Protein AF-0000000070207328 (afdb_homodimer)

InterPro domains:
  IPR036291 NAD(P)-binding domain superfamily [SSF51735] (21-226)
  IPR055222 PRISE-like, Rossmann-fold domain [PF22917] (29-301)
  IPR055222 PRISE-like, Rossmann-fold domain [cd08948] (27-359)

pLDDT: mean 95.23, std 6.17, range [43.0, 98.94]

Organism: Alternaria alternata (NCBI:txid5599)

Structure (mmCIF, N/CA/C/O backbone):
data_AF-0000000070207328-model_v1
#
loop_
_entity.id
_entity.type
_entity.pdbx_description
1 polymer 'NAD dependent epimerase/dehydratase family protein-like protein'
#
loop_
_atom_site.group_PDB
_atom_site.id
_atom_site.type_symbol
_atom_site.label_atom_id
_atom_site.label_alt_id
_atom_site.label_comp_id
_atom_site.label_asym_id
_atom_site.label_entity_id
_atom_site.label_seq_id
_atom_site.pdbx_PDB_ins_code
_atom_site.Cartn_x
_atom_site.Cartn_y
_atom_site.Cartn_z
_atom_site.occupancy
_atom_site.B_iso_or_equiv
_atom_site.auth_seq_id
_atom_site.auth_comp_id
_atom_site.auth_asym_id
_atom_site.auth_atom_id
_atom_site.pdbx_PDB_model_num
ATOM 1 N N . MET A 1 1 ? 28.125 -0.888 7.441 1 43.19 1 MET A N 1
ATOM 2 C CA . MET A 1 1 ? 27.656 -1.124 6.078 1 43.19 1 MET A CA 1
ATOM 3 C C . MET A 1 1 ? 26.859 0.073 5.562 1 43.19 1 MET A C 1
ATOM 5 O O . MET A 1 1 ? 26.172 0.741 6.332 1 43.19 1 MET A O 1
ATOM 9 N N . SER A 1 2 ? 27.188 0.494 4.332 1 60.09 2 SER A N 1
ATOM 10 C CA . SER A 1 2 ? 26.594 1.715 3.797 1 60.09 2 SER A CA 1
ATOM 11 C C . SER A 1 2 ? 25.078 1.651 3.828 1 60.09 2 SER A C 1
ATOM 13 O O . SER A 1 2 ? 24.484 0.62 3.5 1 60.09 2 SER A O 1
ATOM 15 N N . ASN A 1 3 ? 24.344 2.551 4.527 1 85.94 3 ASN A N 1
ATOM 16 C CA . ASN A 1 3 ? 22.891 2.678 4.637 1 85.94 3 ASN A CA 1
ATOM 17 C C . ASN A 1 3 ? 22.25 3.014 3.293 1 85.94 3 ASN A C 1
ATOM 19 O O . ASN A 1 3 ? 21.078 3.377 3.232 1 85.94 3 ASN A O 1
ATOM 23 N N . GLN A 1 4 ? 23.203 2.799 2.273 1 93.94 4 GLN A N 1
ATOM 24 C CA . GLN A 1 4 ? 22.719 3.184 0.953 1 93.94 4 GLN A CA 1
ATOM 25 C C . GLN A 1 4 ? 22.594 1.968 0.039 1 93.94 4 GLN A C 1
ATOM 27 O O . GLN A 1 4 ? 23.328 0.993 0.186 1 93.94 4 GLN A O 1
ATOM 32 N N . GLN A 1 5 ? 21.641 2.004 -0.859 1 96.19 5 GLN A N 1
ATOM 33 C CA . GLN A 1 5 ? 21.359 0.962 -1.839 1 96.19 5 GLN A CA 1
ATOM 34 C C . GLN A 1 5 ? 21.141 1.559 -3.227 1 96.19 5 GLN A C 1
ATOM 36 O O . GLN A 1 5 ? 20.562 2.643 -3.359 1 96.19 5 GLN A O 1
ATOM 41 N N . LEU A 1 6 ? 21.703 0.883 -4.273 1 97.38 6 LEU A N 1
ATOM 42 C CA . LEU A 1 6 ? 21.391 1.246 -5.648 1 97.38 6 LEU A CA 1
ATOM 43 C C . LEU A 1 6 ? 20.141 0.522 -6.125 1 97.38 6 LEU A C 1
ATOM 45 O O . LEU A 1 6 ? 19.984 -0.684 -5.91 1 97.38 6 LEU A O 1
ATOM 49 N N . VAL A 1 7 ? 19.188 1.227 -6.676 1 98.12 7 VAL A N 1
ATOM 50 C CA . VAL A 1 7 ? 17.984 0.633 -7.25 1 98.12 7 VAL A CA 1
ATOM 51 C C . VAL A 1 7 ? 17.828 1.065 -8.703 1 98.12 7 VAL A C 1
ATOM 53 O O . VAL A 1 7 ? 18.453 2.039 -9.141 1 98.12 7 VAL A O 1
ATOM 56 N N . GLU A 1 8 ? 17.031 0.361 -9.484 1 98.06 8 GLU A N 1
ATOM 57 C CA . GLU A 1 8 ? 16.828 0.673 -10.891 1 98.06 8 GLU A CA 1
ATOM 58 C C . GLU A 1 8 ? 15.438 0.283 -11.352 1 98.06 8 GLU A C 1
ATOM 60 O O . GLU A 1 8 ? 14.672 -0.319 -10.594 1 98.06 8 GLU A O 1
ATOM 65 N N . SER A 1 9 ? 15.094 0.747 -12.539 1 97.75 9 SER A N 1
ATOM 66 C CA . SER A 1 9 ? 13.844 0.364 -13.18 1 97.75 9 SER A CA 1
ATOM 67 C C . SER A 1 9 ? 14.094 -0.509 -14.406 1 97.75 9 SER A C 1
ATOM 69 O O . SER A 1 9 ? 15.102 -0.335 -15.102 1 97.75 9 SER A O 1
ATOM 71 N N . LYS A 1 10 ? 13.297 -1.471 -14.617 1 97.5 10 LYS A N 1
ATOM 72 C CA . LYS A 1 10 ? 13.219 -2.287 -15.82 1 97.5 10 LYS A CA 1
ATOM 73 C C . LYS A 1 10 ? 11.789 -2.318 -16.375 1 97.5 10 LYS A C 1
ATOM 75 O O . LYS A 1 10 ? 10.953 -3.08 -15.891 1 97.5 10 LYS A O 1
ATOM 80 N N . GLY A 1 11 ? 11.57 -1.564 -17.484 1 97.06 11 GLY A N 1
ATOM 81 C CA . GLY A 1 11 ? 10.211 -1.449 -17.984 1 97.06 11 GLY A CA 1
ATOM 82 C C . GLY A 1 11 ? 9.25 -0.836 -16.984 1 97.06 11 GLY A C 1
ATOM 83 O O . GLY A 1 11 ? 9.508 0.245 -16.453 1 97.06 11 GLY A O 1
ATOM 84 N N . ILE A 1 12 ? 8.195 -1.603 -16.641 1 98.06 12 ILE A N 1
ATOM 85 C CA . ILE A 1 12 ? 7.16 -1.084 -15.75 1 98.06 12 ILE A CA 1
ATOM 86 C C . ILE A 1 12 ? 7.516 -1.413 -14.305 1 98.06 12 ILE A C 1
ATOM 88 O O . ILE A 1 12 ? 6.75 -1.104 -13.383 1 98.06 12 ILE A O 1
ATOM 92 N N . PHE A 1 13 ? 8.633 -2.062 -14.039 1 98.5 13 PHE A N 1
ATOM 93 C CA . PHE A 1 13 ? 9.062 -2.475 -12.711 1 98.5 13 PHE A CA 1
ATOM 94 C C . PHE A 1 13 ? 10.078 -1.49 -12.148 1 98.5 13 PHE A C 1
ATOM 96 O O . PHE A 1 13 ? 11.078 -1.172 -12.805 1 98.5 13 PHE A O 1
ATOM 103 N N . HIS A 1 14 ? 9.867 -1.024 -10.922 1 98.19 14 HIS A N 1
ATOM 104 C CA . HIS A 1 14 ? 10.688 0.039 -10.352 1 98.19 14 HIS A CA 1
ATOM 105 C C . HIS A 1 14 ? 11.25 -0.369 -8.992 1 98.19 14 HIS A C 1
ATOM 107 O O . HIS A 1 14 ? 10.727 -1.285 -8.352 1 98.19 14 HIS A O 1
ATOM 113 N N . GLY A 1 15 ? 12.336 0.332 -8.586 1 98.06 15 GLY A N 1
ATOM 114 C CA . GLY A 1 15 ? 12.914 0.122 -7.266 1 98.06 15 GLY A CA 1
ATOM 115 C C . GLY A 1 15 ? 13.609 -1.22 -7.125 1 98.06 15 GLY A C 1
ATOM 116 O O . GLY A 1 15 ? 13.742 -1.745 -6.02 1 98.06 15 GLY A O 1
ATOM 117 N N . LEU A 1 16 ? 14.023 -1.848 -8.219 1 98.44 16 LEU A N 1
ATOM 118 C CA . LEU A 1 16 ? 14.68 -3.15 -8.195 1 98.44 16 LEU A CA 1
ATOM 119 C C . LEU A 1 16 ? 16.125 -3.02 -7.73 1 98.44 16 LEU A C 1
ATOM 121 O O . LEU A 1 16 ? 16.812 -2.057 -8.078 1 98.44 16 LEU A O 1
ATOM 125 N N . PRO A 1 17 ? 16.594 -3.979 -6.98 1 97.56 17 PRO A N 1
ATOM 126 C CA . PRO A 1 17 ? 17.984 -3.885 -6.52 1 97.56 17 PRO A CA 1
ATOM 127 C C . PRO A 1 17 ? 19 -4.008 -7.656 1 97.56 17 PRO A C 1
ATOM 129 O O . PRO A 1 17 ? 18.781 -4.77 -8.602 1 97.56 17 PRO A O 1
ATOM 132 N N . VAL A 1 18 ? 20.016 -3.275 -7.57 1 97.25 18 VAL A N 1
ATOM 133 C CA . VAL A 1 18 ? 21.203 -3.461 -8.398 1 97.25 18 VAL A CA 1
ATOM 134 C C . VAL A 1 18 ? 22.25 -4.25 -7.633 1 97.25 18 VAL A C 1
ATOM 136 O O . VAL A 1 18 ? 22.688 -3.838 -6.547 1 97.25 18 VAL A O 1
ATOM 139 N N . TYR A 1 19 ? 22.672 -5.332 -8.148 1 96.75 19 TYR A N 1
ATOM 140 C CA . TYR A 1 19 ? 23.625 -6.195 -7.469 1 96.75 19 TYR A CA 1
ATOM 141 C C . TYR A 1 19 ? 25.062 -5.852 -7.883 1 96.75 19 TYR A C 1
ATOM 143 O O . TYR A 1 19 ? 25.297 -5.445 -9.023 1 96.75 19 TYR A O 1
ATOM 151 N N . PRO A 1 20 ? 26.016 -5.988 -6.984 1 95.12 20 PRO A N 1
ATOM 152 C CA . PRO A 1 20 ? 27.406 -5.762 -7.367 1 95.12 20 PRO A CA 1
ATOM 153 C C . PRO A 1 20 ? 27.891 -6.711 -8.469 1 95.12 20 PRO A C 1
ATOM 155 O O . PRO A 1 20 ? 27.469 -7.871 -8.5 1 95.12 20 PRO A O 1
ATOM 158 N N . SER A 1 21 ? 28.75 -6.273 -9.305 1 94.75 21 SER A N 1
ATOM 159 C CA . SER A 1 21 ? 29.25 -7.066 -10.422 1 94.75 21 SER A CA 1
ATOM 160 C C . SER A 1 21 ? 30.047 -8.273 -9.93 1 94.75 21 SER A C 1
ATOM 162 O O . SER A 1 21 ? 30.25 -9.242 -10.664 1 94.75 21 SER A O 1
ATOM 164 N N . SER A 1 22 ? 30.5 -8.188 -8.68 1 96.31 22 SER A N 1
ATOM 165 C CA . SER A 1 22 ? 31.266 -9.273 -8.094 1 96.31 22 SER A CA 1
ATOM 166 C C . SER A 1 22 ? 30.406 -10.5 -7.844 1 96.31 22 SER A C 1
ATOM 168 O O . SER A 1 22 ? 30.906 -11.609 -7.664 1 96.31 22 SER A O 1
ATOM 170 N N . LEU A 1 23 ? 29.125 -10.258 -7.734 1 97.06 23 LEU A N 1
ATOM 171 C CA . LEU A 1 23 ? 28.203 -11.375 -7.594 1 97.06 23 LEU A CA 1
ATOM 172 C C . LEU A 1 23 ? 27.969 -12.055 -8.938 1 97.06 23 LEU A C 1
ATOM 174 O O . LEU A 1 23 ? 27.031 -11.688 -9.664 1 97.06 23 LEU A O 1
ATOM 178 N N . LYS A 1 24 ? 28.766 -13.008 -9.344 1 97.5 24 LYS A N 1
ATOM 179 C CA . LYS A 1 24 ? 28.734 -13.641 -10.664 1 97.5 24 LYS A CA 1
ATOM 180 C C . LYS A 1 24 ? 29.031 -15.133 -10.562 1 97.5 24 LYS A C 1
ATOM 182 O O . LYS A 1 24 ? 29.438 -15.625 -9.508 1 97.5 24 LYS A O 1
ATOM 187 N N . GLY A 1 25 ? 28.734 -15.797 -11.594 1 98.25 25 GLY A N 1
ATOM 188 C CA . GLY A 1 25 ? 29.094 -17.203 -11.688 1 98.25 25 GLY A CA 1
ATOM 189 C C . GLY A 1 25 ? 28.188 -18.109 -10.867 1 98.25 25 GLY A C 1
ATOM 190 O O . GLY A 1 25 ? 28.578 -19.219 -10.492 1 98.25 25 GLY A O 1
ATOM 191 N N . LEU A 1 26 ? 27 -17.641 -10.547 1 98.69 26 LEU A N 1
ATOM 192 C CA . LEU A 1 26 ? 26.078 -18.422 -9.711 1 98.69 26 LEU A CA 1
ATOM 193 C C . LEU A 1 26 ? 25.297 -19.422 -10.547 1 98.69 26 LEU A C 1
ATOM 195 O O . LEU A 1 26 ? 25.094 -19.219 -11.742 1 98.69 26 LEU A O 1
ATOM 199 N N . THR A 1 27 ? 24.875 -20.531 -9.922 1 98.75 27 THR A N 1
ATOM 200 C CA . THR A 1 27 ? 24.047 -21.547 -10.547 1 98.75 27 THR A CA 1
ATOM 201 C C . THR A 1 27 ? 22.719 -21.703 -9.805 1 98.75 27 THR A C 1
ATOM 203 O O . THR A 1 27 ? 22.672 -21.594 -8.578 1 98.75 27 THR A O 1
ATOM 206 N N . ALA A 1 28 ? 21.672 -21.906 -10.594 1 98.81 28 ALA A N 1
ATOM 207 C CA . ALA A 1 28 ? 20.328 -21.984 -10 1 98.81 28 ALA A CA 1
ATOM 208 C C . ALA A 1 28 ? 19.578 -23.219 -10.508 1 98.81 28 ALA A C 1
ATOM 210 O O . ALA A 1 28 ? 19.719 -23.609 -11.664 1 98.81 28 ALA A O 1
ATOM 211 N N . ILE A 1 29 ? 18.859 -23.844 -9.641 1 98.88 29 ILE A N 1
ATOM 212 C CA . ILE A 1 29 ? 17.828 -24.797 -10.023 1 98.88 29 ILE A CA 1
ATOM 213 C C . ILE A 1 29 ? 16.453 -24.141 -9.898 1 98.88 29 ILE A C 1
ATOM 215 O O . ILE A 1 29 ? 16.141 -23.5 -8.891 1 98.88 29 ILE A O 1
ATOM 219 N N . ILE A 1 30 ? 15.672 -24.25 -10.914 1 98.69 30 ILE A N 1
ATOM 220 C CA . ILE A 1 30 ? 14.258 -23.891 -10.875 1 98.69 30 ILE A CA 1
ATOM 221 C C . ILE A 1 30 ? 13.398 -25.141 -11.047 1 98.69 30 ILE A C 1
ATOM 223 O O . ILE A 1 30 ? 13.438 -25.781 -12.094 1 98.69 30 ILE A O 1
ATOM 227 N N . THR A 1 31 ? 12.656 -25.5 -10.016 1 98.31 31 THR A N 1
ATOM 228 C CA . THR A 1 31 ? 11.672 -26.562 -10.195 1 98.31 31 THR A CA 1
ATOM 229 C C . THR A 1 31 ? 10.336 -25.984 -10.641 1 98.31 31 THR A C 1
ATOM 231 O O . THR A 1 31 ? 10.016 -24.828 -10.344 1 98.31 31 THR A O 1
ATOM 234 N N . GLY A 1 32 ? 9.516 -26.766 -11.344 1 95.31 32 GLY A N 1
ATOM 235 C CA . GLY A 1 32 ? 8.258 -26.25 -11.859 1 95.31 32 GLY A CA 1
ATOM 236 C C . GLY A 1 32 ? 8.445 -25.141 -12.875 1 95.31 32 GLY A C 1
ATOM 237 O O . GLY A 1 32 ? 7.703 -24.156 -12.859 1 95.31 32 GLY A O 1
ATOM 238 N N . ALA A 1 33 ? 9.422 -25.25 -13.742 1 93.88 33 ALA A N 1
ATOM 239 C CA . ALA A 1 33 ? 9.82 -24.188 -14.656 1 93.88 33 ALA A CA 1
ATOM 240 C C . ALA A 1 33 ? 8.773 -23.984 -15.75 1 93.88 33 ALA A C 1
ATOM 242 O O . ALA A 1 33 ? 8.758 -22.953 -16.422 1 93.88 33 ALA A O 1
ATOM 243 N N . ASN A 1 34 ? 7.922 -24.922 -15.93 1 91.31 34 ASN A N 1
ATOM 244 C CA . ASN A 1 34 ? 6.898 -24.812 -16.969 1 91.31 34 ASN A CA 1
ATOM 245 C C . ASN A 1 34 ? 5.66 -24.078 -16.453 1 91.31 34 ASN A C 1
ATOM 247 O O . ASN A 1 34 ? 4.801 -23.672 -17.234 1 91.31 34 ASN A O 1
ATOM 251 N N . GLY A 1 35 ? 5.543 -23.938 -15.148 1 93.12 35 GLY A N 1
ATOM 252 C CA . GLY A 1 35 ? 4.457 -23.172 -14.57 1 93.12 35 GLY A CA 1
ATOM 253 C C . GLY A 1 35 ? 4.695 -21.672 -14.625 1 93.12 35 GLY A C 1
ATOM 254 O O . GLY A 1 35 ? 5.77 -21.219 -15.031 1 93.12 35 GLY A O 1
ATOM 255 N N . ILE A 1 36 ? 3.734 -20.938 -14.203 1 94.81 36 ILE A N 1
ATOM 256 C CA . ILE A 1 36 ? 3.77 -19.484 -14.312 1 94.81 36 ILE A CA 1
ATOM 257 C C . ILE A 1 36 ? 4.969 -18.938 -13.547 1 94.81 36 ILE A C 1
ATOM 259 O O . ILE A 1 36 ? 5.828 -18.266 -14.117 1 94.81 36 ILE A O 1
ATOM 263 N N . SER A 1 37 ? 5.098 -19.25 -12.266 1 96.62 37 SER A N 1
ATOM 264 C CA . SER A 1 37 ? 6.137 -18.688 -11.406 1 96.62 37 SER A CA 1
ATOM 265 C C . SER A 1 37 ? 7.523 -19.125 -11.867 1 96.62 37 SER A C 1
ATOM 267 O O . SER A 1 37 ? 8.43 -18.297 -11.977 1 96.62 37 SER A O 1
ATOM 269 N N . GLY A 1 38 ? 7.656 -20.438 -12.156 1 97 38 GLY A N 1
ATOM 270 C CA . GLY A 1 38 ? 8.953 -20.922 -12.586 1 97 38 GLY A CA 1
ATOM 271 C C . GLY A 1 38 ? 9.406 -20.344 -13.914 1 97 38 GLY A C 1
ATOM 272 O O . GLY A 1 38 ? 10.586 -20.031 -14.094 1 97 38 GLY A O 1
ATOM 273 N N . ASN A 1 39 ? 8.469 -20.219 -14.805 1 95.88 39 ASN A N 1
ATOM 274 C CA . ASN A 1 39 ? 8.75 -19.625 -16.094 1 95.88 39 ASN A CA 1
ATOM 275 C C . ASN A 1 39 ? 9.281 -18.188 -15.953 1 95.88 39 ASN A C 1
ATOM 277 O O . ASN A 1 39 ? 10.289 -17.828 -16.578 1 95.88 39 ASN A O 1
ATOM 281 N N . TYR A 1 40 ? 8.648 -17.422 -15.156 1 96.94 40 TYR A N 1
ATOM 282 C CA . TYR A 1 40 ? 9.039 -16.031 -15 1 96.94 40 TYR A CA 1
ATOM 283 C C . TYR A 1 40 ? 10.344 -15.906 -14.219 1 96.94 40 TYR A C 1
ATOM 285 O O . TYR A 1 40 ? 11.133 -14.992 -14.453 1 96.94 40 TYR A O 1
ATOM 293 N N . MET A 1 41 ? 10.57 -16.844 -13.258 1 98.31 41 MET A N 1
ATOM 294 C CA . MET A 1 41 ? 11.875 -16.859 -12.594 1 98.31 41 MET A CA 1
ATOM 295 C C . MET A 1 41 ? 13 -17.094 -13.602 1 98.31 41 MET A C 1
ATOM 297 O O . MET A 1 41 ? 14.023 -16.406 -13.555 1 98.31 41 MET A O 1
ATOM 301 N N . LEU A 1 42 ? 12.766 -18 -14.484 1 97.81 42 LEU A N 1
ATOM 302 C CA . LEU A 1 42 ? 13.742 -18.266 -15.547 1 97.81 42 LEU A CA 1
ATOM 303 C C . LEU A 1 42 ? 14.008 -17 -16.359 1 97.81 42 LEU A C 1
ATOM 305 O O . LEU A 1 42 ? 15.156 -16.641 -16.609 1 97.81 42 LEU A O 1
ATOM 309 N N . ARG A 1 43 ? 12.93 -16.266 -16.734 1 96.5 43 ARG A N 1
ATOM 310 C CA . ARG A 1 43 ? 13.047 -15.039 -17.516 1 96.5 43 ARG A CA 1
ATOM 311 C C . ARG A 1 43 ? 13.883 -14 -16.766 1 96.5 43 ARG A C 1
ATOM 313 O O . ARG A 1 43 ? 14.719 -13.32 -17.359 1 96.5 43 ARG A O 1
ATOM 320 N N . VAL A 1 44 ? 13.688 -13.891 -15.5 1 98 44 VAL A N 1
ATOM 321 C CA . VAL A 1 44 ? 14.352 -12.875 -14.688 1 98 44 VAL A CA 1
ATOM 322 C C . VAL A 1 44 ? 15.828 -13.234 -14.516 1 98 44 VAL A C 1
ATOM 324 O O . VAL A 1 44 ? 16.703 -12.391 -14.719 1 98 44 VAL A O 1
ATOM 327 N N . LEU A 1 45 ? 16.125 -14.508 -14.156 1 98.31 45 LEU A N 1
ATOM 328 C CA . LEU A 1 45 ? 17.516 -14.914 -13.969 1 98.31 45 LEU A CA 1
ATOM 329 C C . LEU A 1 45 ? 18.297 -14.805 -15.273 1 98.31 45 LEU A C 1
ATOM 331 O O . LEU A 1 45 ? 19.484 -14.469 -15.266 1 98.31 45 LEU A O 1
ATOM 335 N N . ALA A 1 46 ? 17.656 -15.047 -16.344 1 96.88 46 ALA A N 1
ATOM 336 C CA . ALA A 1 46 ? 18.297 -15.055 -17.656 1 96.88 46 ALA A CA 1
ATOM 337 C C . ALA A 1 46 ? 18.719 -13.648 -18.078 1 96.88 46 ALA A C 1
ATOM 339 O O . ALA A 1 46 ? 19.516 -13.477 -19 1 96.88 46 ALA A O 1
ATOM 340 N N . GLN A 1 47 ? 18.203 -12.625 -17.469 1 95.81 47 GLN A N 1
ATOM 341 C CA . GLN A 1 47 ? 18.516 -11.234 -17.812 1 95.81 47 GLN A CA 1
ATOM 342 C C . GLN A 1 47 ? 19.984 -10.922 -17.516 1 95.81 47 GLN A C 1
ATOM 344 O O . GLN A 1 47 ? 20.531 -9.945 -18.031 1 95.81 47 GLN A O 1
ATOM 349 N N . ASP A 1 48 ? 20.641 -11.719 -16.609 1 97.06 48 ASP A N 1
ATOM 350 C CA . ASP A 1 48 ? 22.047 -11.484 -16.234 1 97.06 48 ASP A CA 1
ATOM 351 C C . ASP A 1 48 ? 22.844 -12.781 -16.312 1 97.06 48 ASP A C 1
ATOM 353 O O . ASP A 1 48 ? 23.188 -13.359 -15.273 1 97.06 48 ASP A O 1
ATOM 357 N N . PRO A 1 49 ? 23.281 -13.117 -17.469 1 97 49 PRO A N 1
ATOM 358 C CA . PRO A 1 49 ? 23.984 -14.383 -17.641 1 97 49 PRO A CA 1
ATOM 359 C C . PRO A 1 49 ? 25.359 -14.383 -16.953 1 97 49 PRO A C 1
ATOM 361 O O . PRO A 1 49 ? 25.938 -15.445 -16.734 1 97 49 PRO A O 1
ATOM 364 N N . GLU A 1 50 ? 25.922 -13.227 -16.703 1 97.5 50 GLU A N 1
ATOM 365 C CA . GLU A 1 50 ? 27.172 -13.18 -15.953 1 97.5 50 GLU A CA 1
ATOM 366 C C . GLU A 1 50 ? 26.938 -13.578 -14.5 1 97.5 50 GLU A C 1
ATOM 368 O O . GLU A 1 50 ? 27.75 -14.297 -13.914 1 97.5 50 GLU A O 1
ATOM 373 N N . ARG A 1 51 ? 25.844 -13.094 -13.914 1 98.12 51 ARG A N 1
ATOM 374 C CA . ARG A 1 51 ? 25.516 -13.438 -12.539 1 98.12 51 ARG A CA 1
ATOM 375 C C . ARG A 1 51 ? 25.062 -14.891 -12.438 1 98.12 51 ARG A C 1
ATOM 377 O O . ARG A 1 51 ? 25.562 -15.648 -11.609 1 98.12 51 ARG A O 1
ATOM 384 N N . TRP A 1 52 ? 24.156 -15.188 -13.281 1 98.5 52 TRP A N 1
ATOM 385 C CA . TRP A 1 52 ? 23.625 -16.547 -13.328 1 98.5 52 TRP A CA 1
ATOM 386 C C . TRP A 1 52 ? 24.188 -17.312 -14.523 1 98.5 52 TRP A C 1
ATOM 388 O O . TRP A 1 52 ? 23.547 -17.359 -15.578 1 98.5 52 TRP A O 1
ATOM 398 N N . SER A 1 53 ? 25.328 -17.969 -14.266 1 98.31 53 SER A N 1
ATOM 399 C CA . SER A 1 53 ? 26.078 -18.578 -15.359 1 98.31 53 SER A CA 1
ATOM 400 C C . SER A 1 53 ? 25.406 -19.844 -15.867 1 98.31 53 SER A C 1
ATOM 402 O O . SER A 1 53 ? 25.578 -20.234 -17.016 1 98.31 53 SER A O 1
ATOM 404 N N . LYS A 1 54 ? 24.594 -20.469 -14.961 1 98.5 54 LYS A N 1
ATOM 405 C CA . LYS A 1 54 ? 23.891 -21.688 -15.359 1 98.5 54 LYS A CA 1
ATOM 406 C C . LYS A 1 54 ? 22.578 -21.828 -14.594 1 98.5 54 LYS A C 1
ATOM 408 O O . LYS A 1 54 ? 22.531 -21.625 -13.383 1 98.5 54 LYS A O 1
ATOM 413 N N . ILE A 1 55 ? 21.5 -22.094 -15.359 1 98.62 55 ILE A N 1
ATOM 414 C CA . ILE A 1 55 ? 20.172 -22.281 -14.789 1 98.62 55 ILE A CA 1
ATOM 415 C C . ILE A 1 55 ? 19.625 -23.641 -15.203 1 98.62 55 ILE A C 1
ATOM 417 O O . ILE A 1 55 ? 19.516 -23.938 -16.391 1 98.62 55 ILE A O 1
ATOM 421 N N . TYR A 1 56 ? 19.359 -24.516 -14.266 1 98.69 56 TYR A N 1
ATOM 422 C CA . TYR A 1 56 ? 18.766 -25.828 -14.516 1 98.69 56 TYR A CA 1
ATOM 423 C C . TYR A 1 56 ? 17.25 -25.797 -14.289 1 98.69 56 TYR A C 1
ATOM 425 O O . TYR A 1 56 ? 16.797 -25.594 -13.164 1 98.69 56 TYR A O 1
ATOM 433 N N . CYS A 1 57 ? 16.5 -25.969 -15.336 1 98 57 CYS A N 1
ATOM 434 C CA . CYS A 1 57 ? 15.039 -26.016 -15.273 1 98 57 CYS A CA 1
ATOM 435 C C . CYS A 1 57 ? 14.547 -27.453 -15.133 1 98 57 CYS A C 1
ATOM 437 O O . CYS A 1 57 ? 14.617 -28.234 -16.078 1 98 57 CYS A O 1
ATOM 439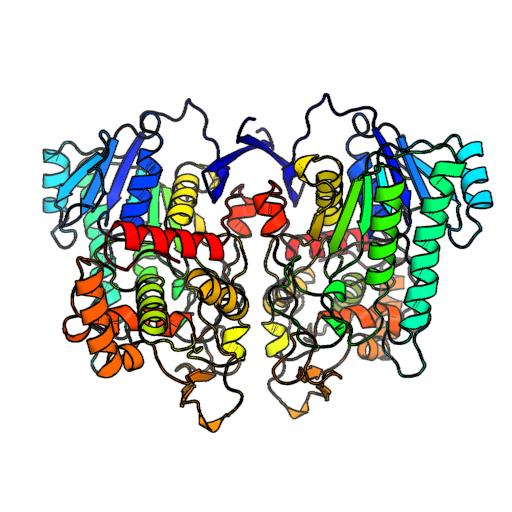 N N . LEU A 1 58 ? 14.062 -27.734 -13.953 1 97.5 58 LEU A N 1
ATOM 440 C CA . LEU A 1 58 ? 13.586 -29.094 -13.68 1 97.5 58 LEU A CA 1
ATOM 441 C C . LEU A 1 58 ? 12.062 -29.156 -13.742 1 97.5 58 LEU A C 1
ATOM 443 O O . LEU A 1 58 ? 11.383 -28.609 -12.867 1 97.5 58 LEU A O 1
ATOM 447 N N . SER A 1 59 ? 11.508 -29.734 -14.711 1 93.12 59 SER A N 1
ATOM 448 C CA . SER A 1 59 ? 10.078 -29.938 -14.883 1 93.12 59 SER A CA 1
ATOM 449 C C . SER A 1 59 ? 9.789 -31.094 -15.836 1 93.12 59 SER A C 1
ATOM 451 O O . SER A 1 59 ? 10.672 -31.531 -16.578 1 93.12 59 SER A O 1
ATOM 453 N N . ARG A 1 60 ? 8.586 -31.656 -15.789 1 88.69 60 ARG A N 1
ATOM 454 C CA . ARG A 1 60 ? 8.227 -32.781 -16.656 1 88.69 60 ARG A CA 1
ATOM 455 C C . ARG A 1 60 ? 8.266 -32.344 -18.125 1 88.69 60 ARG A C 1
ATOM 457 O O . ARG A 1 60 ? 8.766 -33.094 -18.969 1 88.69 60 ARG A O 1
ATOM 464 N N . ARG A 1 61 ? 7.754 -31.188 -18.406 1 89.19 61 ARG A N 1
ATOM 465 C CA . ARG A 1 61 ? 7.762 -30.594 -19.734 1 89.19 61 ARG A CA 1
ATOM 466 C C . ARG A 1 61 ? 8.625 -29.328 -19.766 1 89.19 61 ARG A C 1
ATOM 468 O O . ARG A 1 61 ? 8.789 -28.672 -18.75 1 89.19 61 ARG A O 1
ATOM 475 N N . PRO A 1 62 ? 9.164 -29.047 -20.891 1 89.06 62 PRO A N 1
ATOM 476 C CA . PRO A 1 62 ? 10.016 -27.859 -20.984 1 89.06 62 PRO A CA 1
ATOM 477 C C . PRO A 1 62 ? 9.234 -26.547 -20.828 1 89.06 62 PRO A C 1
ATOM 479 O O . PRO A 1 62 ? 8.07 -26.469 -21.234 1 89.06 62 PRO A O 1
ATOM 482 N N . PRO A 1 63 ? 9.859 -25.531 -20.25 1 88.56 63 PRO A N 1
ATOM 483 C CA . PRO A 1 63 ? 9.219 -24.219 -20.203 1 88.56 63 PRO A CA 1
ATOM 484 C C . PRO A 1 63 ? 9.031 -23.594 -21.594 1 88.56 63 PRO A C 1
ATOM 486 O O . PRO A 1 63 ? 9.906 -23.734 -22.453 1 88.56 63 PRO A O 1
ATOM 489 N N . THR A 1 64 ? 7.898 -23.031 -21.75 1 82.25 64 THR A N 1
ATOM 490 C CA . THR A 1 64 ? 7.613 -22.375 -23.016 1 82.25 64 THR A CA 1
ATOM 491 C C . THR A 1 64 ? 8.164 -20.953 -23.031 1 82.25 64 THR A C 1
ATOM 493 O O . THR A 1 64 ? 7.617 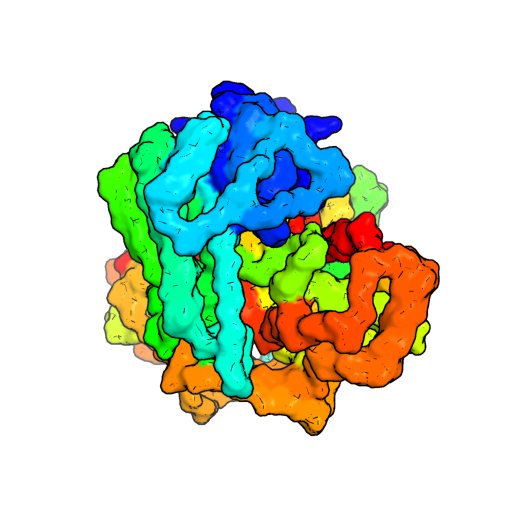-20.062 -22.359 1 82.25 64 THR A O 1
ATOM 496 N N . ILE A 1 65 ? 9.258 -20.766 -23.75 1 81.44 65 ILE A N 1
ATOM 497 C CA . ILE A 1 65 ? 9.883 -19.453 -23.938 1 81.44 65 ILE A CA 1
ATOM 498 C C . ILE A 1 65 ? 9.898 -19.109 -25.422 1 81.44 65 ILE A C 1
ATOM 500 O O . ILE A 1 65 ? 10.297 -19.938 -26.25 1 81.44 65 ILE A O 1
ATOM 504 N N . ALA A 1 66 ? 9.398 -17.969 -25.938 1 72.38 66 ALA A N 1
ATOM 505 C CA . ALA A 1 66 ? 9.18 -17.547 -27.312 1 72.38 66 ALA A CA 1
ATOM 506 C C . ALA A 1 66 ? 10.445 -17.734 -28.156 1 72.38 66 ALA A C 1
ATOM 508 O O . ALA A 1 66 ? 10.383 -18.234 -29.281 1 72.38 66 ALA A O 1
ATOM 509 N N . ASP A 1 67 ? 11.516 -17.406 -27.578 1 77.94 67 ASP A N 1
ATOM 510 C CA . ASP A 1 67 ? 12.758 -17.438 -28.344 1 77.94 67 ASP A CA 1
ATOM 511 C C . ASP A 1 67 ? 13.609 -18.641 -27.938 1 77.94 67 ASP A C 1
ATOM 513 O O . ASP A 1 67 ? 14.812 -18.672 -28.188 1 77.94 67 ASP A O 1
ATOM 517 N N . GLY A 1 68 ? 12.953 -19.562 -27.297 1 86.56 68 GLY A N 1
ATOM 518 C CA . GLY A 1 68 ? 13.695 -20.719 -26.812 1 86.56 68 GLY A CA 1
ATOM 519 C C . GLY A 1 68 ? 14.352 -20.469 -25.453 1 86.56 68 GLY A C 1
ATOM 520 O O . GLY A 1 68 ? 14.336 -19.344 -24.953 1 86.56 68 GLY A O 1
ATOM 521 N N . LEU A 1 69 ? 14.945 -21.547 -24.969 1 93.44 69 LEU A N 1
ATOM 522 C CA . LEU A 1 69 ? 15.609 -21.438 -23.672 1 93.44 69 LEU A CA 1
ATOM 523 C C . LEU A 1 69 ? 16.828 -20.516 -23.766 1 93.44 69 LEU A C 1
ATOM 525 O O . LEU A 1 69 ? 17.578 -20.594 -24.75 1 93.44 69 LEU A O 1
ATOM 529 N N . PRO A 1 70 ? 17.016 -19.703 -22.797 1 94.5 70 PRO A N 1
ATOM 530 C CA . PRO A 1 70 ? 18.25 -18.891 -22.766 1 94.5 70 PRO A CA 1
ATOM 531 C C . PRO A 1 70 ? 19.516 -19.75 -22.844 1 94.5 70 PRO A C 1
ATOM 533 O O . PRO A 1 70 ? 19.5 -20.922 -22.422 1 94.5 70 PRO A O 1
ATOM 536 N N . LYS A 1 71 ? 20.609 -19.203 -23.312 1 94 71 LYS A N 1
ATOM 537 C CA . LYS A 1 71 ? 21.859 -19.922 -23.531 1 94 71 LYS A CA 1
ATOM 538 C C . LYS A 1 71 ? 22.406 -20.484 -22.219 1 94 71 LYS A C 1
ATOM 540 O O . LYS A 1 71 ? 23.047 -21.547 -22.203 1 94 71 LYS A O 1
ATOM 545 N N . ASN A 1 72 ? 22.125 -19.797 -21.172 1 95.88 72 ASN A N 1
ATOM 546 C CA . ASN A 1 72 ? 22.656 -20.203 -19.875 1 95.88 72 ASN A CA 1
ATOM 547 C C . ASN A 1 72 ? 21.656 -21.094 -19.125 1 95.88 72 ASN A C 1
ATOM 549 O O . ASN A 1 72 ? 21.766 -21.266 -17.922 1 95.88 72 ASN A O 1
ATOM 553 N N . ALA A 1 73 ? 20.641 -21.641 -19.828 1 97.19 73 ALA A N 1
ATOM 554 C CA . ALA A 1 73 ? 19.625 -22.469 -19.172 1 97.19 73 ALA A CA 1
ATOM 555 C C . ALA A 1 73 ? 19.531 -23.844 -19.844 1 97.19 73 ALA A C 1
ATOM 557 O O . ALA A 1 73 ? 19.828 -23.969 -21.031 1 97.19 73 ALA A O 1
ATOM 558 N N . GLU A 1 74 ? 19.234 -24.797 -19.094 1 96.56 74 GLU A N 1
ATOM 559 C CA . GLU A 1 74 ? 19.062 -26.172 -19.562 1 96.56 74 GLU A CA 1
ATOM 560 C C . GLU A 1 74 ? 17.828 -26.812 -18.938 1 96.56 74 GLU A C 1
ATOM 562 O O . GLU A 1 74 ? 17.578 -26.656 -17.734 1 96.56 74 GLU A O 1
ATOM 567 N N . HIS A 1 75 ? 17.062 -27.438 -19.812 1 97.44 75 HIS A N 1
ATOM 568 C CA . HIS A 1 75 ? 15.914 -28.188 -19.312 1 97.44 75 HIS A CA 1
ATOM 569 C C . HIS A 1 75 ? 16.297 -29.641 -19.016 1 97.44 75 HIS A C 1
ATOM 571 O O . HIS A 1 75 ? 16.938 -30.281 -19.844 1 97.44 75 HIS A O 1
ATOM 577 N N . ILE A 1 76 ? 15.969 -30.094 -17.891 1 97.81 76 ILE A N 1
ATOM 578 C CA . ILE A 1 76 ? 16.141 -31.484 -17.484 1 97.81 76 ILE A CA 1
ATOM 579 C C . ILE A 1 76 ? 14.797 -32.094 -17.062 1 97.81 76 ILE A C 1
ATOM 581 O O . ILE A 1 76 ? 14.227 -31.688 -16.047 1 97.81 76 ILE A O 1
ATOM 585 N N . PRO A 1 77 ? 14.234 -33 -17.859 1 95.88 77 PRO A N 1
ATOM 586 C CA . PRO A 1 77 ? 12.953 -33.625 -17.484 1 95.88 77 PRO A CA 1
ATOM 587 C C . PRO A 1 77 ? 13.055 -34.438 -16.188 1 95.88 77 PRO A C 1
ATOM 589 O O . PRO A 1 77 ? 13.875 -35.344 -16.094 1 95.88 77 PRO A O 1
ATOM 592 N N . LEU A 1 78 ? 12.281 -34.125 -15.25 1 94.94 78 LEU A N 1
ATOM 593 C CA . LEU A 1 78 ? 12.289 -34.812 -13.961 1 94.94 78 LEU A CA 1
ATOM 594 C C . LEU A 1 78 ? 10.883 -34.875 -13.367 1 94.94 78 LEU A C 1
ATOM 596 O O . LEU A 1 78 ? 10.133 -33.875 -13.453 1 94.94 78 LEU A O 1
ATOM 600 N N . ASP A 1 79 ? 10.531 -35.969 -12.844 1 92.88 79 ASP A N 1
ATOM 601 C CA . ASP A 1 79 ? 9.312 -36.188 -12.07 1 92.88 79 ASP A CA 1
ATOM 602 C C . ASP A 1 79 ? 9.625 -36.312 -10.578 1 92.88 79 ASP A C 1
ATOM 604 O O . ASP A 1 79 ? 10.234 -37.281 -10.141 1 92.88 79 ASP A O 1
ATOM 608 N N . PHE A 1 80 ? 9.086 -35.406 -9.781 1 94.31 80 PHE A N 1
ATOM 609 C CA . PHE A 1 80 ? 9.477 -35.312 -8.375 1 94.31 80 PHE A CA 1
ATOM 610 C C . PHE A 1 80 ? 8.648 -36.281 -7.527 1 94.31 80 PHE A C 1
ATOM 612 O O . PHE A 1 80 ? 8.852 -36.375 -6.312 1 94.31 80 PHE A O 1
ATOM 619 N N . LEU A 1 81 ? 7.773 -37 -8.156 1 93.38 81 LEU A N 1
ATOM 620 C CA . LEU A 1 81 ? 7.062 -38.031 -7.43 1 93.38 81 LEU A CA 1
ATOM 621 C C . LEU A 1 81 ? 7.852 -39.344 -7.445 1 93.38 81 LEU A C 1
ATOM 623 O O . LEU A 1 81 ? 7.488 -40.312 -6.754 1 93.38 81 LEU A O 1
ATOM 627 N N . GLN A 1 82 ? 8.945 -39.375 -8.172 1 94.31 82 GLN A N 1
ATOM 628 C CA . GLN A 1 82 ? 9.867 -40.5 -8.109 1 94.31 82 GLN A CA 1
ATOM 629 C C . GLN A 1 82 ? 10.648 -40.5 -6.805 1 94.31 82 GLN A C 1
ATOM 631 O O . GLN A 1 82 ? 10.68 -39.5 -6.09 1 94.31 82 GLN A O 1
ATOM 636 N N . GLU A 1 83 ? 11.32 -41.625 -6.574 1 96.69 83 GLU A N 1
ATOM 637 C CA . GLU A 1 83 ? 12.141 -41.75 -5.375 1 96.69 83 GLU A CA 1
ATOM 638 C C . GLU A 1 83 ? 13.359 -40.844 -5.43 1 96.69 83 GLU A C 1
ATOM 640 O O . GLU A 1 83 ? 13.906 -40.594 -6.508 1 96.69 83 GLU A O 1
ATOM 645 N N . PRO A 1 84 ? 13.766 -40.344 -4.262 1 98.06 84 PRO A N 1
ATOM 646 C CA . PRO A 1 84 ? 14.914 -39.438 -4.199 1 98.06 84 PRO A CA 1
ATOM 647 C C . PRO A 1 84 ? 16.141 -39.969 -4.93 1 98.06 84 PRO A C 1
ATOM 649 O O . PRO A 1 84 ? 16.859 -39.219 -5.578 1 98.06 84 PRO A O 1
ATOM 652 N N . GLU A 1 85 ? 16.344 -41.312 -4.891 1 98.19 85 GLU A N 1
ATOM 653 C CA . GLU A 1 85 ? 17.516 -41.906 -5.523 1 98.19 85 GLU A CA 1
ATOM 654 C C . GLU A 1 85 ? 17.453 -41.781 -7.043 1 98.19 85 GLU A C 1
ATOM 656 O O . GLU A 1 85 ? 18.469 -41.562 -7.695 1 98.19 85 GLU A O 1
ATOM 661 N N . GLU A 1 86 ? 16.266 -41.938 -7.539 1 98 86 GLU A N 1
ATOM 662 C CA . GLU A 1 86 ? 16.078 -41.781 -8.977 1 98 86 GLU A CA 1
ATOM 663 C C . GLU A 1 86 ? 16.297 -40.344 -9.422 1 98 86 GLU A C 1
ATOM 665 O O . GLU A 1 86 ? 16.938 -40.094 -10.445 1 98 86 GLU A O 1
ATOM 670 N N . ILE A 1 87 ? 15.766 -39.406 -8.656 1 98.19 87 ILE A N 1
ATOM 671 C CA . ILE A 1 87 ? 15.961 -38 -8.922 1 98.19 87 ILE A CA 1
ATOM 672 C C . ILE A 1 87 ? 17.453 -37.656 -8.867 1 98.19 87 ILE A C 1
ATOM 674 O O . ILE A 1 87 ? 17.969 -37 -9.773 1 98.19 87 ILE A O 1
ATOM 678 N N . ALA A 1 88 ? 18.141 -38.094 -7.875 1 98.44 88 ALA A N 1
ATOM 679 C CA . ALA A 1 88 ? 19.562 -37.844 -7.676 1 98.44 88 ALA A CA 1
ATOM 680 C C . ALA A 1 88 ? 20.391 -38.375 -8.844 1 98.44 88 ALA A C 1
ATOM 682 O O . ALA A 1 88 ? 21.375 -37.75 -9.258 1 98.44 88 ALA A O 1
ATOM 683 N N . LYS A 1 89 ? 20 -39.594 -9.305 1 98.25 89 LYS A N 1
ATOM 684 C CA . LYS A 1 89 ? 20.703 -40.188 -10.43 1 98.25 89 LYS A CA 1
ATOM 685 C C . LYS A 1 89 ? 20.672 -39.281 -11.656 1 98.25 89 LYS A C 1
ATOM 687 O O . LYS A 1 89 ? 21.703 -39.062 -12.297 1 98.25 89 LYS A O 1
ATOM 692 N N . VAL A 1 90 ? 19.516 -38.75 -11.945 1 98.06 90 VAL A N 1
ATOM 693 C CA . VAL A 1 90 ? 19.359 -37.844 -13.094 1 98.06 90 VAL A CA 1
ATOM 694 C C . VAL A 1 90 ? 20.203 -36.594 -12.891 1 98.06 90 VAL A C 1
ATOM 696 O O . VAL A 1 90 ? 20.906 -36.156 -13.812 1 98.06 90 VAL A O 1
ATOM 699 N N . LEU A 1 91 ? 20.172 -36 -11.68 1 98.44 91 LEU A N 1
ATOM 700 C CA . LEU A 1 91 ? 20.922 -34.781 -11.375 1 98.44 91 LEU A CA 1
ATOM 701 C C . LEU A 1 91 ? 22.422 -35.031 -11.523 1 98.44 91 LEU A C 1
ATOM 703 O O . LEU A 1 91 ? 23.141 -34.188 -12.086 1 98.44 91 LEU A O 1
ATOM 707 N N . LYS A 1 92 ? 22.875 -36.156 -11.078 1 97.94 92 LYS A N 1
ATOM 708 C CA . LYS A 1 92 ? 24.281 -36.531 -11.172 1 97.94 92 LYS A CA 1
ATOM 709 C C . LYS A 1 92 ? 24.688 -36.75 -12.625 1 97.94 92 LYS A C 1
ATOM 711 O O . LYS A 1 92 ? 25.734 -36.219 -13.062 1 97.94 92 LYS A O 1
ATOM 716 N N . ASP A 1 93 ? 23.875 -37.531 -13.312 1 98 93 ASP A N 1
ATOM 717 C CA . ASP A 1 93 ? 24.172 -37.844 -14.703 1 98 93 ASP A CA 1
ATOM 718 C C . ASP A 1 93 ? 24.281 -36.562 -15.539 1 98 93 ASP A C 1
ATOM 720 O O . ASP A 1 93 ? 25.062 -36.5 -16.484 1 98 93 ASP A O 1
ATOM 724 N N . LYS A 1 94 ? 23.516 -35.562 -15.195 1 97.81 94 LYS A N 1
ATOM 725 C CA . LYS A 1 94 ? 23.484 -34.312 -15.953 1 97.81 94 LYS A CA 1
ATOM 726 C C . LYS A 1 94 ? 24.484 -33.312 -15.406 1 97.81 94 LYS A C 1
ATOM 728 O O . LYS A 1 94 ? 24.625 -32.219 -15.945 1 97.81 94 LYS A O 1
ATOM 733 N N . GLY A 1 95 ? 25.188 -33.656 -14.344 1 97.88 95 GLY A N 1
ATOM 734 C CA . GLY A 1 95 ? 26.203 -32.781 -13.773 1 97.88 95 GLY A CA 1
ATOM 735 C C . GLY A 1 95 ? 25.625 -31.531 -13.156 1 97.88 95 GLY A C 1
ATOM 736 O O . GLY A 1 95 ? 26.234 -30.453 -13.25 1 97.88 95 GLY A O 1
ATOM 737 N N . VAL A 1 96 ? 24.453 -31.625 -12.57 1 98.38 96 VAL A N 1
ATOM 738 C CA . VAL A 1 96 ? 23.75 -30.453 -12.039 1 98.38 96 VAL A CA 1
ATOM 739 C C . VAL A 1 96 ? 24.484 -29.938 -10.805 1 98.38 96 VAL A C 1
ATOM 741 O O . VAL A 1 96 ? 24.938 -30.719 -9.969 1 98.38 96 VAL A O 1
ATOM 744 N N . LYS A 1 97 ? 24.656 -28.656 -10.727 1 97.44 97 LYS A N 1
ATOM 745 C CA . LYS A 1 97 ? 25.109 -27.906 -9.562 1 97.44 97 LYS A CA 1
ATOM 746 C C . LYS A 1 97 ? 24.156 -26.766 -9.234 1 97.44 97 LYS A C 1
ATOM 748 O O . LYS A 1 97 ? 23.422 -26.297 -10.102 1 97.44 97 LYS A O 1
ATOM 753 N N . ALA A 1 98 ? 24.203 -26.422 -7.922 1 97.88 98 ALA A N 1
ATOM 754 C CA . ALA A 1 98 ? 23.297 -25.328 -7.621 1 97.88 98 ALA A CA 1
ATOM 755 C C . ALA A 1 98 ? 23.75 -24.547 -6.387 1 97.88 98 ALA A C 1
ATOM 757 O O . ALA A 1 98 ? 23.875 -25.125 -5.301 1 97.88 98 ALA A O 1
ATOM 758 N N . ASP A 1 99 ? 24 -23.234 -6.551 1 98.69 99 ASP A N 1
ATOM 759 C CA . ASP A 1 99 ? 24.156 -22.328 -5.422 1 98.69 99 ASP A CA 1
ATOM 760 C C . ASP A 1 99 ? 22.797 -22.016 -4.777 1 98.69 99 ASP A C 1
ATOM 762 O O . ASP A 1 99 ? 22.719 -21.844 -3.561 1 98.69 99 ASP A O 1
ATOM 766 N N . TYR A 1 100 ? 21.781 -21.891 -5.574 1 98.88 100 TYR A N 1
ATOM 767 C CA . TYR A 1 100 ? 20.453 -21.516 -5.109 1 98.88 100 TYR A CA 1
ATOM 768 C C . TYR A 1 100 ? 19.391 -22.375 -5.773 1 98.88 100 TYR A C 1
ATOM 770 O O . TYR A 1 100 ? 19.531 -22.797 -6.926 1 98.88 100 TYR A O 1
ATOM 778 N N . VAL A 1 101 ? 18.297 -22.656 -5.047 1 98.94 101 VAL A N 1
ATOM 779 C CA . VAL A 1 101 ? 17.141 -23.406 -5.547 1 98.94 101 VAL A CA 1
ATOM 780 C C . VAL A 1 101 ? 15.875 -22.578 -5.418 1 98.94 101 VAL A C 1
ATOM 782 O O . VAL A 1 101 ? 15.609 -22 -4.359 1 98.94 101 VAL A O 1
ATOM 785 N N . PHE A 1 102 ? 15.156 -22.484 -6.492 1 98.94 102 PHE A N 1
ATOM 786 C CA . PHE A 1 102 ? 13.812 -21.922 -6.516 1 98.94 102 PHE A CA 1
ATOM 787 C C . PHE A 1 102 ? 12.773 -23 -6.734 1 98.94 102 PHE A C 1
ATOM 789 O O . PHE A 1 102 ? 12.656 -23.547 -7.832 1 98.94 102 PHE A O 1
ATOM 796 N N . PHE A 1 103 ? 12.062 -23.328 -5.723 1 98.88 103 PHE A N 1
ATOM 797 C CA . PHE A 1 103 ? 11.117 -24.438 -5.777 1 98.88 103 PHE A CA 1
ATOM 798 C C . PHE A 1 103 ? 9.703 -23.938 -6.043 1 98.88 103 PHE A C 1
ATOM 800 O O . PHE A 1 103 ? 9.102 -23.281 -5.184 1 98.88 103 PHE A O 1
ATOM 807 N N . TYR A 1 104 ? 9.125 -24.297 -7.199 1 97.69 104 TYR A N 1
ATOM 808 C CA . TYR A 1 104 ? 7.793 -23.859 -7.598 1 97.69 104 TYR A CA 1
ATOM 809 C C . TYR A 1 104 ? 6.883 -25.047 -7.895 1 97.69 104 TYR A C 1
ATOM 811 O O . TYR A 1 104 ? 5.703 -24.875 -8.203 1 97.69 104 TYR A O 1
ATOM 819 N N . SER A 1 105 ? 7.375 -26.25 -7.793 1 96.31 105 SER A N 1
ATOM 820 C CA . SER A 1 105 ? 6.598 -27.422 -8.188 1 96.31 105 SER A CA 1
ATOM 821 C C . SER A 1 105 ? 5.344 -27.562 -7.336 1 96.31 105 SER A C 1
ATOM 823 O O . SER A 1 105 ? 5.383 -27.359 -6.121 1 96.31 105 SER A O 1
ATOM 825 N N . TYR A 1 106 ? 4.336 -27.844 -7.984 1 91.62 106 TYR A N 1
ATOM 826 C CA . TYR A 1 106 ? 3.01 -27.953 -7.391 1 91.62 106 TYR A CA 1
ATOM 827 C C . TYR A 1 106 ? 2.125 -28.891 -8.195 1 91.62 106 TYR A C 1
ATOM 829 O O . TYR A 1 106 ? 2.188 -28.922 -9.422 1 91.62 106 TYR A O 1
ATOM 837 N N . VAL A 1 107 ? 1.45 -29.734 -7.52 1 88.44 107 VAL A N 1
ATOM 838 C CA . VAL A 1 107 ? 0.455 -30.578 -8.148 1 88.44 107 VAL A CA 1
ATOM 839 C C . VAL A 1 107 ? -0.933 -30.266 -7.605 1 88.44 107 VAL A C 1
ATOM 841 O O . VAL A 1 107 ? -1.121 -30.172 -6.387 1 88.44 107 VAL A O 1
ATOM 844 N N . GLN A 1 108 ? -1.827 -30.016 -8.531 1 83.94 108 GLN A N 1
ATOM 845 C CA . GLN A 1 108 ? -3.227 -29.812 -8.164 1 83.94 108 GLN A CA 1
ATOM 846 C C . GLN A 1 108 ? -3.994 -31.141 -8.195 1 83.94 108 GLN A C 1
ATOM 848 O O . GLN A 1 108 ? -4.102 -31.766 -9.242 1 83.94 108 GLN A O 1
ATOM 853 N N . VAL A 1 109 ? -4.52 -31.469 -7.039 1 84.12 109 VAL A N 1
ATOM 854 C CA . VAL A 1 109 ? -5.336 -32.688 -6.945 1 84.12 109 VAL A CA 1
ATOM 855 C C . VAL A 1 109 ? -6.766 -32.375 -7.383 1 84.12 109 VAL A C 1
ATOM 857 O O . VAL A 1 109 ? -7.254 -31.25 -7.191 1 84.12 109 VAL A O 1
ATOM 860 N N . LYS A 1 110 ? -7.441 -33.375 -7.992 1 81.12 110 LYS A N 1
ATOM 861 C CA . LYS A 1 110 ? -8.844 -33.219 -8.359 1 81.12 110 LYS A CA 1
ATOM 862 C C . LYS A 1 110 ? -9.695 -32.875 -7.141 1 81.12 110 LYS A C 1
ATOM 864 O O . LYS A 1 110 ? -9.586 -33.531 -6.102 1 81.12 110 LYS A O 1
ATOM 869 N N . PRO A 1 111 ? -10.406 -31.797 -7.355 1 77.5 111 PRO A N 1
ATOM 870 C CA . PRO A 1 111 ? -11.273 -31.469 -6.223 1 77.5 111 PRO A CA 1
ATOM 871 C C . PRO A 1 111 ? -12.289 -32.562 -5.922 1 77.5 111 PRO A C 1
ATOM 873 O O . PRO A 1 111 ? -12.609 -33.375 -6.797 1 77.5 111 PRO A O 1
ATOM 876 N N . LYS A 1 112 ? -12.828 -32.656 -4.645 1 78.06 112 LYS A N 1
ATOM 877 C CA . LYS A 1 112 ? -13.938 -33.531 -4.305 1 78.06 112 LYS A CA 1
ATOM 878 C C . LYS A 1 112 ? -15.211 -33.125 -5.039 1 78.06 112 LYS A C 1
ATOM 880 O O . LYS A 1 112 ? -15.367 -31.969 -5.418 1 78.06 112 LYS A O 1
ATOM 885 N N . GLU A 1 113 ? -15.961 -34.156 -5.242 1 71.75 113 GLU A N 1
ATOM 886 C CA . GLU A 1 113 ? -17.234 -33.875 -5.906 1 71.75 113 GLU A CA 1
ATOM 887 C C . GLU A 1 113 ? -18.016 -32.812 -5.16 1 71.75 113 GLU A C 1
ATOM 889 O O . GLU A 1 113 ? -18.219 -32.906 -3.949 1 71.75 113 GLU A O 1
ATOM 894 N N . GLY A 1 114 ? -18.438 -31.75 -5.809 1 67.31 114 GLY A N 1
ATOM 895 C CA . GLY A 1 114 ? -19.219 -30.688 -5.203 1 67.31 114 GLY A CA 1
ATOM 896 C C . GLY A 1 114 ? -18.375 -29.688 -4.422 1 67.31 114 GLY A C 1
ATOM 897 O O . GLY A 1 114 ? -18.891 -28.688 -3.918 1 67.31 114 GLY A O 1
ATOM 898 N N . GLY A 1 115 ? -17.109 -30 -4.406 1 71.31 115 GLY A N 1
ATOM 899 C CA . GLY A 1 115 ? -16.234 -29.141 -3.615 1 71.31 115 GLY A CA 1
ATOM 900 C C . GLY A 1 115 ? -15.461 -28.141 -4.449 1 71.31 115 GLY A C 1
ATOM 901 O O . GLY A 1 115 ? -15.422 -28.25 -5.68 1 71.31 115 GLY A O 1
ATOM 902 N N . GLY A 1 116 ? -14.969 -27.109 -3.744 1 71 116 GLY A N 1
ATOM 903 C CA . GLY A 1 116 ? -14.156 -26.094 -4.398 1 71 116 GLY A CA 1
ATOM 904 C C . GLY A 1 116 ? -12.773 -26.594 -4.773 1 71 116 GLY A C 1
ATOM 905 O O . GLY A 1 116 ? -12.43 -27.75 -4.516 1 71 116 GLY A O 1
ATOM 906 N N . LEU A 1 117 ? -11.984 -25.812 -5.477 1 68.81 117 LEU A N 1
ATOM 907 C CA . LEU A 1 117 ? -10.68 -26.109 -6.055 1 68.81 117 LEU A CA 1
ATOM 908 C C . LEU A 1 117 ? -9.773 -26.781 -5.027 1 68.81 117 LEU A C 1
ATOM 910 O O . LEU A 1 117 ? -9 -27.672 -5.371 1 68.81 117 LEU A O 1
ATOM 914 N N . TRP A 1 118 ? -9.984 -26.531 -3.689 1 72.94 118 TRP A N 1
ATOM 915 C CA . TRP A 1 118 ? -9.047 -27 -2.674 1 72.94 118 TRP A CA 1
ATOM 916 C C . TRP A 1 118 ? -9.75 -27.906 -1.667 1 72.94 118 TRP A C 1
ATOM 918 O O . TRP A 1 118 ? -9.289 -28.047 -0.533 1 72.94 118 TRP A O 1
ATOM 928 N N . SER A 1 119 ? -10.719 -28.625 -2.086 1 77.44 119 SER A N 1
ATOM 929 C CA . SER A 1 119 ? -11.586 -29.359 -1.169 1 77.44 119 SER A CA 1
ATOM 930 C C . SER A 1 119 ? -10.922 -30.641 -0.692 1 77.44 119 SER A C 1
ATOM 932 O O . SER A 1 119 ? -11.195 -31.125 0.412 1 77.44 119 SER A O 1
ATOM 934 N N . ASP A 1 120 ? -10.039 -31.234 -1.474 1 85.62 120 ASP A N 1
ATOM 935 C CA . ASP A 1 120 ? -9.297 -32.406 -1.007 1 85.62 120 ASP A CA 1
ATOM 936 C C . ASP A 1 120 ? -7.969 -32 -0.375 1 85.62 120 ASP A C 1
ATOM 938 O O . ASP A 1 120 ? -6.902 -32.344 -0.88 1 85.62 120 ASP A O 1
ATOM 942 N N . ALA A 1 121 ? -8.086 -31.453 0.715 1 87.81 121 ALA A N 1
ATOM 943 C CA . ALA A 1 121 ? -6.969 -30.797 1.39 1 87.81 121 ALA A CA 1
ATOM 944 C C . ALA A 1 121 ? -5.945 -31.828 1.87 1 87.81 121 ALA A C 1
ATOM 946 O O . ALA A 1 121 ? -4.738 -31.578 1.81 1 87.81 121 ALA A O 1
ATOM 947 N N . GLU A 1 122 ? -6.363 -32.938 2.307 1 90.81 122 GLU A N 1
ATOM 948 C CA . GLU A 1 122 ? -5.461 -33.969 2.818 1 90.81 122 GLU A CA 1
ATOM 949 C C . GLU A 1 122 ? -4.562 -34.5 1.711 1 90.81 122 GLU A C 1
ATOM 951 O O . GLU A 1 122 ? -3.354 -34.656 1.906 1 90.81 122 GLU A O 1
ATOM 956 N N . GLU A 1 123 ? -5.188 -34.812 0.63 1 91.69 123 GLU A N 1
ATOM 957 C CA . GLU A 1 123 ? -4.406 -35.312 -0.486 1 91.69 123 GLU A CA 1
ATOM 958 C C . GLU A 1 123 ? -3.438 -34.281 -1.024 1 91.69 123 GLU A C 1
ATOM 960 O O . GLU A 1 123 ? -2.326 -34.594 -1.442 1 91.69 123 GLU A O 1
ATOM 965 N N . MET A 1 124 ? -3.887 -33 -1.042 1 92.25 124 MET A N 1
ATOM 966 C CA . MET A 1 124 ? -3.004 -31.906 -1.421 1 92.25 124 MET A CA 1
ATOM 967 C C . MET A 1 124 ? -1.769 -31.875 -0.528 1 92.25 124 MET A C 1
ATOM 969 O O . MET A 1 124 ? -0.657 -31.641 -1.009 1 92.25 124 MET A O 1
ATOM 973 N N . CYS A 1 125 ? -1.978 -32.094 0.766 1 95.31 125 CYS A N 1
ATOM 974 C CA . CYS A 1 125 ? -0.87 -32.094 1.715 1 95.31 125 CYS A CA 1
ATOM 975 C C . CYS A 1 125 ? 0.112 -33.219 1.409 1 95.31 125 CYS A C 1
ATOM 977 O O . CYS A 1 125 ? 1.323 -33 1.371 1 95.31 125 CYS A O 1
ATOM 979 N N . LYS A 1 126 ? -0.425 -34.406 1.173 1 95.38 126 LYS A N 1
ATOM 980 C CA . LYS A 1 126 ? 0.412 -35.562 0.936 1 95.38 126 LYS A CA 1
ATOM 981 C C . LYS A 1 126 ? 1.261 -35.406 -0.32 1 95.38 126 LYS A C 1
ATOM 983 O O . LYS A 1 126 ? 2.488 -35.5 -0.266 1 95.38 126 LYS A O 1
ATOM 988 N N . VAL A 1 127 ? 0.655 -35.062 -1.39 1 95.69 127 VAL A N 1
ATOM 989 C CA . VAL A 1 127 ? 1.319 -35.062 -2.689 1 95.69 127 VAL A CA 1
ATOM 990 C C . VAL A 1 127 ? 2.312 -33.906 -2.771 1 95.69 127 VAL A C 1
ATOM 992 O O . VAL A 1 127 ? 3.445 -34.094 -3.227 1 95.69 127 VAL A O 1
ATOM 995 N N . ASN A 1 128 ? 1.912 -32.719 -2.338 1 96.5 128 ASN A N 1
ATOM 996 C CA . ASN A 1 128 ? 2.779 -31.547 -2.484 1 96.5 128 ASN A CA 1
ATOM 997 C C . ASN A 1 128 ? 3.941 -31.578 -1.496 1 96.5 128 ASN A C 1
ATOM 999 O O . ASN A 1 128 ? 5.027 -31.078 -1.791 1 96.5 128 ASN A O 1
ATOM 1003 N N . THR A 1 129 ? 3.738 -32.156 -0.348 1 97.81 129 THR A N 1
ATOM 1004 C CA . THR A 1 129 ? 4.855 -32.344 0.567 1 97.81 129 THR A CA 1
ATOM 1005 C C . THR A 1 129 ? 5.844 -33.375 0.008 1 97.81 129 THR A C 1
ATOM 1007 O O . THR A 1 129 ? 7.059 -33.188 0.132 1 97.81 129 THR A O 1
ATOM 1010 N N . ALA A 1 130 ? 5.277 -34.406 -0.597 1 97.62 130 ALA A N 1
ATOM 1011 C CA . ALA A 1 130 ? 6.121 -35.438 -1.179 1 97.62 130 ALA A CA 1
ATOM 1012 C C . ALA A 1 130 ? 7.012 -34.875 -2.277 1 97.62 130 ALA A C 1
ATOM 1014 O O . ALA A 1 130 ? 8.18 -35.25 -2.402 1 97.62 130 ALA A O 1
ATOM 1015 N N . LEU A 1 131 ? 6.492 -33.969 -3.115 1 97.5 131 LEU A N 1
ATOM 1016 C CA . LEU A 1 131 ? 7.277 -33.375 -4.176 1 97.5 131 LEU A CA 1
ATOM 1017 C C . LEU A 1 131 ? 8.508 -32.656 -3.605 1 97.5 131 LEU A C 1
ATOM 1019 O O . LEU A 1 131 ? 9.625 -32.875 -4.098 1 97.5 131 LEU A O 1
ATOM 1023 N N . LEU A 1 132 ? 8.242 -31.844 -2.584 1 98.5 132 LEU A N 1
ATOM 1024 C CA . LEU A 1 132 ? 9.32 -31.094 -1.96 1 98.5 132 LEU A CA 1
ATOM 1025 C C . LEU A 1 132 ? 10.312 -32.031 -1.278 1 98.5 132 LEU A C 1
ATOM 1027 O O . LEU A 1 132 ? 11.531 -31.844 -1.423 1 98.5 132 LEU A O 1
ATOM 1031 N N . LYS A 1 133 ? 9.82 -32.969 -0.563 1 98.44 133 LYS A N 1
ATOM 1032 C CA . LYS A 1 133 ? 10.648 -33.938 0.181 1 98.44 133 LYS A CA 1
ATOM 1033 C C . LYS A 1 133 ? 11.555 -34.719 -0.756 1 98.44 133 LYS A C 1
ATOM 1035 O O . LYS A 1 133 ? 12.758 -34.844 -0.513 1 98.44 133 LYS A O 1
ATOM 1040 N N . ASN A 1 134 ? 10.945 -35.281 -1.772 1 98.5 134 ASN A N 1
ATOM 1041 C CA . ASN A 1 134 ? 11.703 -36.094 -2.727 1 98.5 134 ASN A CA 1
ATOM 1042 C C . ASN A 1 134 ? 12.828 -35.312 -3.369 1 98.5 134 ASN A C 1
ATOM 1044 O O . ASN A 1 134 ? 13.961 -35.781 -3.467 1 98.5 134 ASN A O 1
ATOM 1048 N N . PHE A 1 135 ? 12.539 -34.125 -3.791 1 98.62 135 PHE A N 1
ATOM 1049 C CA . PHE A 1 135 ? 13.539 -33.25 -4.406 1 98.62 135 PHE A CA 1
ATOM 1050 C C . PHE A 1 135 ? 14.664 -32.938 -3.426 1 98.62 135 PHE A C 1
ATOM 1052 O O . PHE A 1 135 ? 15.844 -33.125 -3.744 1 98.62 135 PHE A O 1
ATOM 1059 N N . CYS A 1 136 ? 14.258 -32.438 -2.219 1 98.75 136 CYS A N 1
ATOM 1060 C CA . CYS A 1 136 ? 15.25 -32.031 -1.229 1 98.75 136 CYS A CA 1
ATOM 1061 C C . CYS A 1 136 ? 16.125 -33.188 -0.82 1 98.75 136 CYS A C 1
ATOM 1063 O O . CYS A 1 136 ? 17.359 -33.062 -0.727 1 98.75 136 CYS A O 1
ATOM 1065 N N . GLU A 1 137 ? 15.57 -34.344 -0.607 1 98.56 137 GLU A N 1
ATOM 1066 C CA . GLU A 1 137 ? 16.312 -35.5 -0.153 1 98.56 137 GLU A CA 1
ATOM 1067 C C . GLU A 1 137 ? 17.25 -36.031 -1.245 1 98.56 137 GLU A C 1
ATOM 1069 O O . GLU A 1 137 ? 18.234 -36.688 -0.956 1 98.56 137 GLU A O 1
ATOM 1074 N N . ALA A 1 138 ? 16.938 -35.719 -2.488 1 98.69 138 ALA A N 1
ATOM 1075 C CA . ALA A 1 138 ? 17.797 -36.094 -3.611 1 98.69 138 ALA A CA 1
ATOM 1076 C C . ALA A 1 138 ? 19.078 -35.281 -3.635 1 98.69 138 ALA A C 1
ATOM 1078 O O . ALA A 1 138 ? 20.094 -35.719 -4.18 1 98.69 138 ALA A O 1
ATOM 1079 N N . LEU A 1 139 ? 19.047 -34.062 -3.082 1 98.62 139 LEU A N 1
ATOM 1080 C CA . LEU A 1 139 ? 20.156 -33.094 -3.215 1 98.62 139 LEU A CA 1
ATOM 1081 C C . LEU A 1 139 ? 21.422 -33.656 -2.574 1 98.62 139 LEU A C 1
ATOM 1083 O O . LEU A 1 139 ? 22.469 -33.719 -3.223 1 98.62 139 LEU A O 1
ATOM 1087 N N . PRO A 1 140 ? 21.328 -34.125 -1.3 1 98.25 140 PRO A N 1
ATOM 1088 C CA . PRO A 1 140 ? 22.547 -34.656 -0.709 1 98.25 140 PRO A CA 1
ATOM 1089 C C . PRO A 1 140 ? 23.047 -35.906 -1.426 1 98.25 140 PRO A C 1
ATOM 1091 O O . PRO A 1 140 ? 24.25 -36.156 -1.527 1 98.25 140 PRO A O 1
ATOM 1094 N N . ILE A 1 141 ? 22.125 -36.75 -1.944 1 98.38 141 ILE A N 1
ATOM 1095 C CA . ILE A 1 141 ? 22.484 -37.969 -2.682 1 98.38 141 ILE A CA 1
ATOM 1096 C C . ILE A 1 141 ? 23.25 -37.562 -3.949 1 98.38 141 ILE A C 1
ATOM 1098 O O . ILE A 1 141 ? 24.188 -38.281 -4.359 1 98.38 141 ILE A O 1
ATOM 1102 N N . ALA A 1 142 ? 22.906 -36.5 -4.547 1 98.44 142 ALA A N 1
ATOM 1103 C CA . ALA A 1 142 ? 23.516 -36 -5.773 1 98.44 142 ALA A CA 1
ATOM 1104 C C . ALA A 1 142 ? 24.719 -35.094 -5.469 1 98.44 142 ALA A C 1
ATOM 1106 O O . ALA A 1 142 ? 25.328 -34.531 -6.379 1 98.44 142 ALA A O 1
ATOM 1107 N N . ASN A 1 143 ? 25.094 -34.938 -4.215 1 98 143 ASN A N 1
ATOM 1108 C CA . ASN A 1 143 ? 26.203 -34.094 -3.758 1 98 143 ASN A CA 1
ATOM 1109 C C . ASN A 1 143 ? 25.984 -32.625 -4.141 1 98 143 ASN A C 1
ATOM 1111 O O . ASN A 1 143 ? 26.891 -31.969 -4.648 1 98 143 ASN A O 1
ATOM 1115 N N . ILE A 1 144 ? 24.781 -32.156 -4.059 1 98.62 144 ILE A N 1
ATOM 1116 C CA . ILE A 1 144 ? 24.406 -30.766 -4.285 1 98.62 144 ILE A CA 1
ATOM 1117 C C . ILE A 1 144 ? 24.016 -30.109 -2.957 1 98.62 144 ILE A C 1
ATOM 1119 O O . ILE A 1 144 ? 23.109 -30.594 -2.27 1 98.62 144 ILE A O 1
ATOM 1123 N N . LYS A 1 145 ? 24.719 -29.094 -2.545 1 98.56 145 LYS A N 1
ATOM 1124 C CA . LYS A 1 145 ? 24.391 -28.344 -1.329 1 98.56 145 LYS A CA 1
ATOM 1125 C C . LYS A 1 145 ? 24.219 -26.859 -1.623 1 98.56 145 LYS A C 1
ATOM 1127 O O . LYS A 1 145 ? 25.188 -26.094 -1.559 1 98.56 145 LYS A O 1
ATOM 1132 N N . PRO A 1 146 ? 23 -26.469 -1.905 1 98.75 146 PRO A N 1
ATOM 1133 C CA . PRO A 1 146 ? 22.781 -25.047 -2.174 1 98.75 146 PRO A CA 1
ATOM 1134 C C . PRO A 1 146 ? 22.953 -24.172 -0.933 1 98.75 146 PRO A C 1
ATOM 1136 O O . PRO A 1 146 ? 22.875 -24.672 0.193 1 98.75 146 PRO A O 1
ATOM 1139 N N . LYS A 1 147 ? 23.234 -22.875 -1.182 1 98.62 147 LYS A N 1
ATOM 1140 C CA . LYS A 1 147 ? 23.312 -21.891 -0.099 1 98.62 147 LYS A CA 1
ATOM 1141 C C . LYS A 1 147 ? 21.922 -21.578 0.439 1 98.62 147 LYS A C 1
ATOM 1143 O O . LYS A 1 147 ? 21.766 -21.281 1.626 1 98.62 147 LYS A O 1
ATOM 1148 N N . ARG A 1 148 ? 20.891 -21.562 -0.427 1 98.81 148 ARG A N 1
ATOM 1149 C CA . ARG A 1 148 ? 19.516 -21.156 -0.108 1 98.81 148 ARG A CA 1
ATOM 1150 C C . ARG A 1 148 ? 18.516 -21.984 -0.905 1 98.81 148 ARG A C 1
ATOM 1152 O O . ARG A 1 148 ? 18.734 -22.281 -2.082 1 98.81 148 ARG A O 1
ATOM 1159 N N . ILE A 1 149 ? 17.484 -22.422 -0.288 1 98.94 149 ILE A N 1
ATOM 1160 C CA . ILE A 1 149 ? 16.312 -22.969 -0.964 1 98.94 149 ILE A CA 1
ATOM 1161 C C . ILE A 1 149 ? 15.109 -22.047 -0.74 1 98.94 149 ILE A C 1
ATOM 1163 O O . ILE A 1 149 ? 14.742 -21.766 0.402 1 98.94 149 ILE A O 1
ATOM 1167 N N . MET A 1 150 ? 14.594 -21.531 -1.788 1 98.94 150 MET A N 1
ATOM 1168 C CA . MET A 1 150 ? 13.383 -20.719 -1.728 1 98.94 150 MET A CA 1
ATOM 1169 C C . MET A 1 150 ? 12.156 -21.531 -2.109 1 98.94 150 MET A C 1
ATOM 1171 O O . MET A 1 150 ? 12.117 -22.141 -3.178 1 98.94 150 MET A O 1
ATOM 1175 N N . LEU A 1 151 ? 11.195 -21.609 -1.23 1 98.94 151 LEU A N 1
ATOM 1176 C CA . LEU A 1 151 ? 9.906 -22.25 -1.454 1 98.94 151 LEU A CA 1
ATOM 1177 C C . LEU A 1 151 ? 8.797 -21.219 -1.64 1 98.94 151 LEU A C 1
ATOM 1179 O O . LEU A 1 151 ? 8.617 -20.344 -0.792 1 98.94 151 LEU A O 1
ATOM 1183 N N . GLN A 1 152 ? 8.117 -21.297 -2.789 1 98.69 152 GLN A N 1
ATOM 1184 C CA . GLN A 1 152 ? 6.941 -20.453 -2.963 1 98.69 152 GLN A CA 1
ATOM 1185 C C . GLN A 1 152 ? 5.684 -21.141 -2.449 1 98.69 152 GLN A C 1
ATOM 1187 O O . GLN A 1 152 ? 5.367 -22.266 -2.871 1 98.69 152 GLN A O 1
ATOM 1192 N N . THR A 1 153 ? 5.07 -20.562 -1.536 1 98.19 153 THR A N 1
ATOM 1193 C CA . THR A 1 153 ? 3.727 -20.953 -1.127 1 98.19 153 THR A CA 1
ATOM 1194 C C . THR A 1 153 ? 2.693 -19.938 -1.605 1 98.19 153 THR A C 1
ATOM 1196 O O . THR A 1 153 ? 2.457 -19.797 -2.809 1 98.19 153 THR A O 1
ATOM 1199 N N . GLY A 1 154 ? 1.979 -19.312 -0.619 1 97.12 154 GLY A N 1
ATOM 1200 C CA . GLY A 1 154 ? 1.013 -18.312 -1.045 1 97.12 154 GLY A CA 1
ATOM 1201 C C . GLY A 1 154 ? 0.158 -17.781 0.093 1 97.12 154 GLY A C 1
ATOM 1202 O O . GLY A 1 154 ? 0.353 -18.172 1.25 1 97.12 154 GLY A O 1
ATOM 1203 N N . ALA A 1 155 ? -0.825 -17 -0.246 1 96.31 155 ALA A N 1
ATOM 1204 C CA . ALA A 1 155 ? -1.637 -16.266 0.729 1 96.31 155 ALA A CA 1
ATOM 1205 C C . ALA A 1 155 ? -2.572 -17.219 1.475 1 96.31 155 ALA A C 1
ATOM 1207 O O . ALA A 1 155 ? -3.123 -16.859 2.52 1 96.31 155 ALA A O 1
ATOM 1208 N N . LYS A 1 156 ? -2.791 -18.438 0.985 1 95.06 156 LYS A N 1
ATOM 1209 C CA . LYS A 1 156 ? -3.598 -19.406 1.71 1 95.06 156 LYS A CA 1
ATOM 1210 C C . LYS A 1 156 ? -2.984 -19.734 3.07 1 95.06 156 LYS A C 1
ATOM 1212 O O . LYS A 1 156 ? -3.652 -20.281 3.945 1 95.06 156 LYS A O 1
ATOM 1217 N N . ASN A 1 157 ? -1.688 -19.375 3.203 1 97.06 157 ASN A N 1
ATOM 1218 C CA . ASN A 1 157 ? -1.039 -19.5 4.504 1 97.06 157 ASN A CA 1
ATOM 1219 C C . ASN A 1 157 ? -1.85 -18.828 5.605 1 97.06 157 ASN A C 1
ATOM 1221 O O . ASN A 1 157 ? -1.822 -19.266 6.758 1 97.06 157 ASN A O 1
ATOM 1225 N N . TYR A 1 158 ? -2.643 -17.844 5.211 1 97.19 158 TYR A N 1
ATOM 1226 C CA . TYR A 1 158 ? -3.371 -17.031 6.184 1 97.19 158 TYR A CA 1
ATOM 1227 C C . TYR A 1 158 ? -4.828 -17.469 6.27 1 97.19 158 TYR A C 1
ATOM 1229 O O . TYR A 1 158 ? -5.637 -16.828 6.945 1 97.19 158 TYR A O 1
ATOM 1237 N N . GLY A 1 159 ? -5.199 -18.516 5.539 1 95.38 159 GLY A N 1
ATOM 1238 C CA . GLY A 1 159 ? -6.559 -19.031 5.566 1 95.38 159 GLY A CA 1
ATOM 1239 C C . GLY A 1 159 ? -7.547 -18.141 4.836 1 95.38 159 GLY A C 1
ATOM 1240 O O . GLY A 1 159 ? -8.75 -18.203 5.086 1 95.38 159 GLY A O 1
ATOM 1241 N N . VAL A 1 160 ? -7.129 -17.328 3.908 1 94.25 160 VAL A N 1
ATOM 1242 C CA . VAL A 1 160 ? -7.973 -16.344 3.256 1 94.25 160 VAL A CA 1
ATOM 1243 C C . VAL A 1 160 ? -9.031 -17.047 2.406 1 94.25 160 VAL A C 1
ATOM 1245 O O . VAL A 1 160 ? -10.094 -16.469 2.131 1 94.25 160 VAL A O 1
ATOM 1248 N N . HIS A 1 161 ? -8.781 -18.297 1.954 1 90.06 161 HIS A N 1
ATOM 1249 C CA . HIS A 1 161 ? -9.727 -19.047 1.138 1 90.06 161 HIS A CA 1
ATOM 1250 C C . HIS A 1 161 ? -10.859 -19.609 1.988 1 90.06 161 HIS A C 1
ATOM 1252 O O . HIS A 1 161 ? -11.844 -20.125 1.455 1 90.06 161 HIS A O 1
ATOM 1258 N N . LEU A 1 162 ? -10.773 -19.484 3.309 1 93.38 162 LEU A N 1
ATOM 1259 C CA . LEU A 1 162 ? -11.75 -20.078 4.219 1 93.38 162 LEU A CA 1
ATOM 1260 C C . LEU A 1 162 ? -12.672 -19.016 4.801 1 93.38 162 LEU A C 1
ATOM 1262 O O . LEU A 1 162 ? -13.648 -19.344 5.48 1 93.38 162 LEU A O 1
ATOM 1266 N N . GLY A 1 163 ? -12.438 -17.844 4.602 1 94 163 GLY A N 1
ATOM 1267 C CA . GLY A 1 163 ? -13.156 -16.719 5.176 1 94 163 GLY A CA 1
ATOM 1268 C C . GLY A 1 163 ? -12.258 -15.562 5.551 1 94 163 GLY A C 1
ATOM 1269 O O . GLY A 1 163 ? -11.086 -15.539 5.188 1 94 163 GLY A O 1
ATOM 1270 N N . PRO A 1 164 ? -12.898 -14.562 6.281 1 94.44 164 PRO A N 1
ATOM 1271 C CA . PRO A 1 164 ? -12.102 -13.391 6.637 1 94.44 164 PRO A CA 1
ATOM 1272 C C . PRO A 1 164 ? -10.938 -13.719 7.562 1 94.44 164 PRO A C 1
ATOM 1274 O O . PRO A 1 164 ? -11.133 -14.32 8.625 1 94.44 164 PRO A O 1
ATOM 1277 N N . ALA A 1 165 ? -9.766 -13.383 7.141 1 94.81 165 ALA A N 1
ATOM 1278 C CA . ALA A 1 165 ? -8.547 -13.414 7.945 1 94.81 165 ALA A CA 1
ATOM 1279 C C . ALA A 1 165 ? -8.164 -12.016 8.414 1 94.81 165 ALA A C 1
ATOM 1281 O O . ALA A 1 165 ? -8.836 -11.039 8.086 1 94.81 165 ALA A O 1
ATOM 1282 N N . ALA A 1 166 ? -7.133 -11.938 9.242 1 92.31 166 ALA A N 1
ATOM 1283 C CA . ALA A 1 166 ? -6.633 -10.633 9.656 1 92.31 166 ALA A CA 1
ATOM 1284 C C . ALA A 1 166 ? -6.215 -9.797 8.445 1 92.31 166 ALA A C 1
ATOM 1286 O O . ALA A 1 166 ? -5.625 -10.32 7.5 1 92.31 166 ALA A O 1
ATOM 1287 N N . THR A 1 167 ? -6.566 -8.523 8.43 1 93.19 167 THR A N 1
ATOM 1288 C CA . THR A 1 167 ? -6.188 -7.602 7.363 1 93.19 167 THR A CA 1
ATOM 1289 C C . THR A 1 167 ? -5.406 -6.418 7.926 1 93.19 167 THR A C 1
ATOM 1291 O O . THR A 1 167 ? -5.836 -5.781 8.891 1 93.19 167 THR A O 1
ATOM 1294 N N . PRO A 1 168 ? -4.273 -6.055 7.355 1 95.12 168 PRO A N 1
ATOM 1295 C CA . PRO A 1 168 ? -3.6 -6.844 6.324 1 95.12 168 PRO A CA 1
ATOM 1296 C C . PRO A 1 168 ? -3.006 -8.141 6.863 1 95.12 168 PRO A C 1
ATOM 1298 O O . PRO A 1 168 ? -2.902 -8.32 8.078 1 95.12 168 PRO A O 1
ATOM 1301 N N . GLN A 1 169 ? -2.721 -9.078 5.961 1 96.62 169 GLN A N 1
ATOM 1302 C CA . GLN A 1 169 ? -2.008 -10.297 6.336 1 96.62 169 GLN A CA 1
ATOM 1303 C C . GLN A 1 169 ? -0.528 -10.016 6.578 1 96.62 169 GLN A C 1
ATOM 1305 O O . GLN A 1 169 ? 0.157 -9.469 5.711 1 96.62 169 GLN A O 1
ATOM 1310 N N . GLU A 1 170 ? -0.07 -10.336 7.766 1 96.56 170 GLU A N 1
ATOM 1311 C CA . GLU A 1 170 ? 1.313 -10.148 8.188 1 96.56 170 GLU A CA 1
ATOM 1312 C C . GLU A 1 170 ? 2.01 -11.484 8.43 1 96.56 170 GLU A C 1
ATOM 1314 O O . GLU A 1 170 ? 1.393 -12.43 8.922 1 96.56 170 GLU A O 1
ATOM 1319 N N . GLU A 1 171 ? 3.309 -11.523 8.18 1 97.38 171 GLU A N 1
ATOM 1320 C CA . GLU A 1 171 ? 4.047 -12.781 8.195 1 97.38 171 GLU A CA 1
ATOM 1321 C C . GLU A 1 171 ? 4.078 -13.383 9.594 1 97.38 171 GLU A C 1
ATOM 1323 O O . GLU A 1 171 ? 4.289 -14.586 9.758 1 97.38 171 GLU A O 1
ATOM 1328 N N . THR A 1 172 ? 3.789 -12.57 10.609 1 94.62 172 THR A N 1
ATOM 1329 C CA . THR A 1 172 ? 3.832 -13.047 11.984 1 94.62 172 THR A CA 1
ATOM 1330 C C . THR A 1 172 ? 2.494 -13.656 12.391 1 94.62 172 THR A C 1
ATOM 1332 O O . THR A 1 172 ? 2.355 -14.188 13.492 1 94.62 172 THR A O 1
ATOM 1335 N N . ALA A 1 173 ? 1.467 -13.57 11.555 1 95.19 173 ALA A N 1
ATOM 1336 C CA . ALA A 1 173 ? 0.158 -14.125 11.891 1 95.19 173 ALA A CA 1
ATOM 1337 C C . ALA A 1 173 ? 0.253 -15.625 12.148 1 95.19 173 ALA A C 1
ATOM 1339 O O . ALA A 1 173 ? 1.021 -16.328 11.492 1 95.19 173 ALA A O 1
ATOM 1340 N N . PRO A 1 174 ? -0.52 -16.094 13.094 1 94.94 174 PRO A N 1
ATOM 1341 C CA . PRO A 1 174 ? -0.5 -17.531 13.359 1 94.94 174 PRO A CA 1
ATOM 1342 C C . PRO A 1 174 ? -1.074 -18.359 12.203 1 94.94 174 PRO A C 1
ATOM 1344 O O . PRO A 1 174 ? -1.854 -17.828 11.398 1 94.94 174 PRO A O 1
ATOM 1347 N N . ARG A 1 175 ? -0.663 -19.609 12.156 1 96.88 175 ARG A N 1
ATOM 1348 C CA . ARG A 1 175 ? -1.24 -20.547 11.195 1 96.88 175 ARG A CA 1
ATOM 1349 C C . ARG A 1 175 ? -2.738 -20.719 11.43 1 96.88 175 ARG A C 1
ATOM 1351 O O . ARG A 1 175 ? -3.207 -20.625 12.562 1 96.88 175 ARG A O 1
ATOM 1358 N N . VAL A 1 176 ? -3.457 -20.891 10.406 1 96.94 176 VAL A N 1
ATOM 1359 C CA . VAL A 1 176 ? -4.887 -21.172 10.461 1 96.94 176 VAL A CA 1
ATOM 1360 C C . VAL A 1 176 ? -5.125 -22.656 10.266 1 96.94 176 VAL A C 1
ATOM 1362 O O . VAL A 1 176 ? -4.922 -23.188 9.172 1 96.94 176 VAL A O 1
ATOM 1365 N N . THR A 1 177 ? -5.625 -23.344 11.281 1 95.06 177 THR A N 1
ATOM 1366 C CA . THR A 1 177 ? -5.66 -24.797 11.25 1 95.06 177 THR A CA 1
ATOM 1367 C C . THR A 1 177 ? -7.098 -25.312 11.164 1 95.06 177 THR A C 1
ATOM 1369 O O . THR A 1 177 ? -7.426 -26.375 11.703 1 95.06 177 THR A O 1
ATOM 1372 N N . LEU A 1 178 ? -7.949 -24.516 10.617 1 94.5 178 LEU A N 1
ATOM 1373 C CA . LEU A 1 178 ? -9.344 -24.906 10.438 1 94.5 178 LEU A CA 1
ATOM 1374 C C . LEU A 1 178 ? -9.453 -26.094 9.5 1 94.5 178 LEU A C 1
ATOM 1376 O O . LEU A 1 178 ? -10.391 -26.891 9.602 1 94.5 178 LEU A O 1
ATOM 1380 N N . GLU A 1 179 ? -8.57 -26.203 8.484 1 93 179 GLU A N 1
ATOM 1381 C CA . GLU A 1 179 ? -8.398 -27.312 7.551 1 93 179 GLU A CA 1
ATOM 1382 C C . GLU A 1 179 ? -6.922 -27.547 7.242 1 93 179 GLU A C 1
ATOM 1384 O O . GLU A 1 179 ? -6.09 -26.656 7.461 1 93 179 GLU A O 1
ATOM 1389 N N . PRO A 1 180 ? -6.68 -28.812 6.789 1 94.12 180 PRO A N 1
ATOM 1390 C CA . PRO A 1 180 ? -5.293 -29.031 6.379 1 94.12 180 PRO A CA 1
ATOM 1391 C C . PRO A 1 180 ? -4.84 -28.062 5.285 1 94.12 180 PRO A C 1
ATOM 1393 O O . PRO A 1 180 ? -5.613 -27.766 4.371 1 94.12 180 PRO A O 1
ATOM 1396 N N . ASN A 1 181 ? -3.686 -27.547 5.414 1 95.81 181 ASN A N 1
ATOM 1397 C CA . ASN A 1 181 ? -3.033 -26.672 4.445 1 95.81 181 ASN A CA 1
ATOM 1398 C C . ASN A 1 181 ? -1.651 -27.188 4.062 1 95.81 181 ASN A C 1
ATOM 1400 O O . ASN A 1 181 ? -0.745 -27.234 4.895 1 95.81 181 ASN A O 1
ATOM 1404 N N . PHE A 1 182 ? -1.465 -27.562 2.832 1 95.94 182 PHE A N 1
ATOM 1405 C CA . PHE A 1 182 ? -0.25 -28.25 2.422 1 95.94 182 PHE A CA 1
ATOM 1406 C C . PHE A 1 182 ? 0.965 -27.344 2.553 1 95.94 182 PHE A C 1
ATOM 1408 O O . PHE A 1 182 ? 2.104 -27.812 2.562 1 95.94 182 PHE A O 1
ATOM 1415 N N . TYR A 1 183 ? 0.77 -26.016 2.658 1 97.81 183 TYR A N 1
ATOM 1416 C CA . TYR A 1 183 ? 1.885 -25.109 2.877 1 97.81 183 TYR A CA 1
ATOM 1417 C C . TYR A 1 183 ? 2.6 -25.422 4.188 1 97.81 183 TYR A C 1
ATOM 1419 O O . TYR A 1 183 ? 3.824 -25.312 4.273 1 97.81 183 TYR A O 1
ATOM 1427 N N . TYR A 1 184 ? 1.804 -25.812 5.18 1 98.06 184 TYR A N 1
ATOM 1428 C CA . TYR A 1 184 ? 2.355 -25.969 6.52 1 98.06 184 TYR A CA 1
ATOM 1429 C C . TYR A 1 184 ? 3.283 -27.172 6.59 1 98.06 184 TYR A C 1
ATOM 1431 O O . TYR A 1 184 ? 4.438 -27.062 7.008 1 98.06 184 TYR A O 1
ATOM 1439 N N . PRO A 1 185 ? 2.867 -28.328 6.125 1 98.12 185 PRO A N 1
ATOM 1440 C CA . PRO A 1 185 ? 3.816 -29.438 6.152 1 98.12 185 PRO A CA 1
ATOM 1441 C C . PRO A 1 185 ? 5.02 -29.203 5.238 1 98.12 185 PRO A C 1
ATOM 1443 O O . PRO A 1 185 ? 6.121 -29.688 5.531 1 98.12 185 PRO A O 1
ATOM 1446 N N . GLN A 1 186 ? 4.852 -28.5 4.121 1 98.69 186 GLN A N 1
ATOM 1447 C CA . GLN A 1 186 ? 5.988 -28.141 3.277 1 98.69 186 GLN A CA 1
ATOM 1448 C C . GLN A 1 186 ? 6.988 -27.266 4.035 1 98.69 186 GLN A C 1
ATOM 1450 O O . GLN A 1 186 ? 8.195 -27.516 3.986 1 98.69 186 GLN A O 1
ATOM 1455 N N . GLU A 1 187 ? 6.469 -26.281 4.676 1 98.69 187 GLU A N 1
ATOM 1456 C CA . GLU A 1 187 ? 7.32 -25.391 5.457 1 98.69 187 GLU A CA 1
ATOM 1457 C C . GLU A 1 187 ? 8.047 -26.156 6.562 1 98.69 187 GLU A C 1
ATOM 1459 O O . GLU A 1 187 ? 9.258 -26 6.738 1 98.69 187 GLU A O 1
ATOM 1464 N N . ASP A 1 188 ? 7.285 -26.969 7.316 1 98.69 188 ASP A N 1
ATOM 1465 C CA . ASP A 1 188 ? 7.875 -27.75 8.398 1 98.69 188 ASP A CA 1
ATOM 1466 C C . ASP A 1 188 ? 9.016 -28.625 7.883 1 98.69 188 ASP A C 1
ATOM 1468 O O . ASP A 1 188 ? 10.094 -28.672 8.477 1 98.69 188 ASP A O 1
ATOM 1472 N N . PHE A 1 189 ? 8.727 -29.281 6.848 1 98.81 189 PHE A N 1
ATOM 1473 C CA . PHE A 1 189 ? 9.742 -30.156 6.266 1 98.81 189 PHE A CA 1
ATOM 1474 C C . PHE A 1 189 ? 10.969 -29.344 5.848 1 98.81 189 PHE A C 1
ATOM 1476 O O . PHE A 1 189 ? 12.102 -29.734 6.137 1 98.81 189 PHE A O 1
ATOM 1483 N N . LEU A 1 190 ? 10.75 -28.266 5.086 1 98.88 190 LEU A N 1
ATOM 1484 C CA . LEU A 1 190 ? 11.852 -27.438 4.59 1 98.88 190 LEU A CA 1
ATOM 1485 C C . LEU A 1 190 ? 12.727 -26.953 5.738 1 98.88 190 LEU A C 1
ATOM 1487 O O . LEU A 1 190 ? 13.953 -27 5.645 1 98.88 190 LEU A O 1
ATOM 1491 N N . TRP A 1 191 ? 12.102 -26.453 6.809 1 98.81 191 TRP A N 1
ATOM 1492 C CA . TRP A 1 191 ? 12.828 -25.953 7.969 1 98.81 191 TRP A CA 1
ATOM 1493 C C . TRP A 1 191 ? 13.719 -27.047 8.562 1 98.81 191 TRP A C 1
ATOM 1495 O O . TRP A 1 191 ? 14.898 -26.812 8.828 1 98.81 191 TRP A O 1
ATOM 1505 N N . ASP A 1 192 ? 13.148 -28.203 8.727 1 98.75 192 ASP A N 1
ATOM 1506 C CA . ASP A 1 192 ? 13.883 -29.312 9.312 1 98.75 192 ASP A CA 1
ATOM 1507 C C . ASP A 1 192 ? 15.023 -29.75 8.391 1 98.75 192 ASP A C 1
ATOM 1509 O O . ASP A 1 192 ? 16.156 -29.969 8.852 1 98.75 192 ASP A O 1
ATOM 1513 N N . PHE A 1 193 ? 14.758 -29.938 7.184 1 98.81 193 PHE A N 1
ATOM 1514 C CA . PHE A 1 193 ? 15.75 -30.359 6.203 1 98.81 193 PHE A CA 1
ATOM 1515 C C . PHE A 1 193 ? 16.906 -29.375 6.156 1 98.81 193 PHE A C 1
ATOM 1517 O O . PHE A 1 193 ? 18.078 -29.781 6.211 1 98.81 193 PHE A O 1
ATOM 1524 N N . CYS A 1 194 ? 16.609 -28.062 6 1 98.81 194 CYS A N 1
ATOM 1525 C CA . CYS A 1 194 ? 17.625 -27.016 5.898 1 98.81 194 CYS A CA 1
ATOM 1526 C C . CYS A 1 194 ? 18.484 -26.969 7.16 1 98.81 194 CYS A C 1
ATOM 1528 O O . CYS A 1 194 ? 19.703 -26.828 7.078 1 98.81 194 CYS A O 1
ATOM 1530 N N . LYS A 1 195 ? 17.797 -27.062 8.297 1 98.5 195 LYS A N 1
ATOM 1531 C CA . LYS A 1 195 ? 18.531 -27.094 9.562 1 98.5 195 LYS A CA 1
ATOM 1532 C C . LYS A 1 195 ? 19.516 -28.25 9.594 1 98.5 195 LYS A C 1
ATOM 1534 O O . LYS A 1 195 ? 20.688 -28.078 9.953 1 98.5 195 LYS A O 1
ATOM 1539 N N . ASN A 1 196 ? 19.109 -29.391 9.211 1 98.38 196 ASN A N 1
ATOM 1540 C CA . ASN A 1 196 ? 19.922 -30.609 9.258 1 98.38 196 ASN A CA 1
ATOM 1541 C C . ASN A 1 196 ? 21.062 -30.562 8.25 1 98.38 196 ASN A C 1
ATOM 1543 O O . ASN A 1 196 ? 22.125 -31.125 8.484 1 98.38 196 ASN A O 1
ATOM 1547 N N . GLN A 1 197 ? 20.844 -29.922 7.121 1 98.38 197 GLN A N 1
ATOM 1548 C CA . GLN A 1 197 ? 21.828 -29.922 6.039 1 98.38 197 GLN A CA 1
ATOM 1549 C C . GLN A 1 197 ? 22.719 -28.672 6.098 1 98.38 197 GLN A C 1
ATOM 1551 O O . GLN A 1 197 ? 23.688 -28.562 5.352 1 98.38 197 GLN A O 1
ATOM 1556 N N . GLY A 1 198 ? 22.453 -27.734 7.035 1 98.25 198 GLY A N 1
ATOM 1557 C CA . GLY A 1 198 ? 23.188 -26.469 7.086 1 98.25 198 GLY A CA 1
ATOM 1558 C C . GLY A 1 198 ? 22.953 -25.594 5.875 1 98.25 198 GLY A C 1
ATOM 1559 O O . GLY A 1 198 ? 23.891 -25.016 5.324 1 98.25 198 GLY A O 1
ATOM 1560 N N . ILE A 1 199 ? 21.781 -25.625 5.316 1 98.69 199 ILE A N 1
ATOM 1561 C CA . ILE A 1 199 ? 21.297 -24.812 4.203 1 98.69 199 ILE A CA 1
ATOM 1562 C C . ILE A 1 199 ? 20.328 -23.75 4.711 1 98.69 199 ILE A C 1
ATOM 1564 O O . ILE A 1 199 ? 19.531 -24.016 5.621 1 98.69 199 ILE A O 1
ATOM 1568 N N . ASP A 1 200 ? 20.406 -22.516 4.211 1 98.81 200 ASP A N 1
ATOM 1569 C CA . ASP A 1 200 ? 19.422 -21.5 4.562 1 98.81 200 ASP A CA 1
ATOM 1570 C C . ASP A 1 200 ? 18.188 -21.594 3.658 1 98.81 200 ASP A C 1
ATOM 1572 O O . ASP A 1 200 ? 18.219 -22.281 2.639 1 98.81 200 ASP A O 1
ATOM 1576 N N . TRP A 1 201 ? 17.094 -20.906 4.062 1 98.94 201 TRP A N 1
ATOM 1577 C CA . TRP A 1 201 ? 15.844 -21.031 3.316 1 98.94 201 TRP A CA 1
ATOM 1578 C C . TRP A 1 201 ? 15.125 -19.688 3.244 1 98.94 201 TRP A C 1
ATOM 1580 O O . TRP A 1 201 ? 15.438 -18.766 4.008 1 98.94 201 TRP A O 1
ATOM 1590 N N . ASN A 1 202 ? 14.281 -19.516 2.287 1 98.88 202 ASN A N 1
ATOM 1591 C CA . ASN A 1 202 ? 13.242 -18.484 2.221 1 98.88 202 ASN A CA 1
ATOM 1592 C C . ASN A 1 202 ? 11.883 -19.094 1.87 1 98.88 202 ASN A C 1
ATOM 1594 O O . ASN A 1 202 ? 11.812 -20.094 1.144 1 98.88 202 ASN A O 1
ATOM 1598 N N . ILE A 1 203 ? 10.867 -18.594 2.441 1 98.88 203 ILE A N 1
ATOM 1599 C CA . ILE A 1 203 ? 9.492 -18.859 2.021 1 98.88 203 ILE A CA 1
ATOM 1600 C C . ILE A 1 203 ? 8.867 -17.562 1.5 1 98.88 203 ILE A C 1
ATOM 1602 O O . ILE A 1 203 ? 8.852 -16.547 2.195 1 98.88 203 ILE A O 1
ATOM 1606 N N . CYS A 1 204 ? 8.398 -17.547 0.295 1 98.81 204 CYS A N 1
ATOM 1607 C CA . CYS A 1 204 ? 7.734 -16.406 -0.313 1 98.81 204 CYS A CA 1
ATOM 1608 C C . CYS A 1 204 ? 6.262 -16.703 -0.566 1 98.81 204 CYS A C 1
ATOM 1610 O O . CYS A 1 204 ? 5.918 -17.766 -1.077 1 98.81 204 CYS A O 1
ATOM 1612 N N . MET A 1 205 ? 5.414 -15.836 -0.175 1 98.69 205 MET A N 1
ATOM 1613 C CA . MET A 1 205 ? 3.975 -16.078 -0.16 1 98.69 205 MET A CA 1
ATOM 1614 C C . MET A 1 205 ? 3.234 -15.055 -1.008 1 98.69 205 MET A C 1
ATOM 1616 O O . MET A 1 205 ? 2.754 -14.047 -0.488 1 98.69 205 MET A O 1
ATOM 1620 N N . PRO A 1 206 ? 3.07 -15.289 -2.283 1 97.81 206 PRO A N 1
ATOM 1621 C CA . PRO A 1 206 ? 2.365 -14.359 -3.162 1 97.81 206 PRO A CA 1
ATOM 1622 C C . PRO A 1 206 ? 0.847 -14.445 -3.023 1 97.81 206 PRO A C 1
ATOM 1624 O O . PRO A 1 206 ? 0.332 -15.43 -2.479 1 97.81 206 PRO A O 1
ATOM 1627 N N . SER A 1 207 ? 0.172 -13.352 -3.465 1 96.19 207 SER A N 1
ATOM 1628 C CA . SER A 1 207 ? -1.272 -13.344 -3.668 1 96.19 207 SER A CA 1
ATOM 1629 C C . SER A 1 207 ? -1.644 -13.906 -5.035 1 96.19 207 SER A C 1
ATOM 1631 O O . SER A 1 207 ? -1.055 -14.891 -5.484 1 96.19 207 SER A O 1
ATOM 1633 N N . GLY A 1 208 ? -2.75 -13.352 -5.625 1 95.12 208 GLY A N 1
ATOM 1634 C CA . GLY A 1 208 ? -3.094 -13.773 -6.973 1 95.12 208 GLY A CA 1
ATOM 1635 C C . GLY A 1 208 ? -2.004 -13.492 -7.988 1 95.12 208 GLY A C 1
ATOM 1636 O O . GLY A 1 208 ? -1.672 -12.328 -8.242 1 95.12 208 GLY A O 1
ATOM 1637 N N . ILE A 1 209 ? -1.446 -14.516 -8.617 1 96.56 209 ILE A N 1
ATOM 1638 C CA . ILE A 1 209 ? -0.274 -14.398 -9.477 1 96.56 209 ILE A CA 1
ATOM 1639 C C . ILE A 1 209 ? -0.709 -14.047 -10.898 1 96.56 209 ILE A C 1
ATOM 1641 O O . ILE A 1 209 ? -1.632 -14.664 -11.445 1 96.56 209 ILE A O 1
ATOM 1645 N N . LEU A 1 210 ? -0.103 -13.023 -11.461 1 97.5 210 LEU A N 1
ATOM 1646 C CA . LEU A 1 210 ? -0.337 -12.57 -12.82 1 97.5 210 LEU A CA 1
ATOM 1647 C C . LEU A 1 210 ? 0.773 -13.039 -13.758 1 97.5 210 LEU A C 1
ATOM 1649 O O . LEU A 1 210 ? 1.948 -12.742 -13.531 1 97.5 210 LEU A O 1
ATOM 1653 N N . GLY A 1 211 ? 0.47 -13.789 -14.703 1 96.94 211 GLY A N 1
ATOM 1654 C CA . GLY A 1 211 ? 1.477 -14.219 -15.656 1 96.94 211 GLY A CA 1
ATOM 1655 C C . GLY A 1 211 ? 0.892 -14.969 -16.844 1 96.94 211 GLY A C 1
ATOM 1656 O O . GLY A 1 211 ? -0.198 -15.531 -16.75 1 96.94 211 GLY A O 1
ATOM 1657 N N . ALA A 1 212 ? 1.572 -14.93 -17.922 1 95.69 212 ALA A N 1
ATOM 1658 C CA . ALA A 1 212 ? 1.122 -15.555 -19.172 1 95.69 212 ALA A CA 1
ATOM 1659 C C . ALA A 1 212 ? 1.982 -16.766 -19.516 1 95.69 212 ALA A C 1
ATOM 1661 O O . ALA A 1 212 ? 3.178 -16.625 -19.797 1 95.69 212 ALA A O 1
ATOM 1662 N N . VAL A 1 213 ? 1.479 -17.875 -19.375 1 93 213 VAL A N 1
ATOM 1663 C CA . VAL A 1 213 ? 2.059 -19.125 -19.844 1 93 213 VAL A CA 1
ATOM 1664 C C . VAL A 1 213 ? 0.993 -19.953 -20.562 1 93 213 VAL A C 1
ATOM 1666 O O . VAL A 1 213 ? -0.205 -19.75 -20.344 1 93 213 VAL A O 1
ATOM 1669 N N . PRO A 1 214 ? 1.377 -20.859 -21.438 1 88.25 214 PRO A N 1
ATOM 1670 C CA . PRO A 1 214 ? 0.391 -21.609 -22.219 1 88.25 214 PRO A CA 1
ATOM 1671 C C . PRO A 1 214 ? -0.542 -22.438 -21.344 1 88.25 214 PRO A C 1
ATOM 1673 O O . PRO A 1 214 ? -1.736 -22.547 -21.641 1 88.25 214 PRO A O 1
ATOM 1676 N N . ASP A 1 215 ? 0.033 -23.078 -20.344 1 80.19 215 ASP A N 1
ATOM 1677 C CA . ASP A 1 215 ? -0.836 -23.797 -19.422 1 80.19 215 ASP A CA 1
ATOM 1678 C C . ASP A 1 215 ? -1.501 -22.828 -18.438 1 80.19 215 ASP A C 1
ATOM 1680 O O . ASP A 1 215 ? -0.9 -22.438 -17.438 1 80.19 215 ASP A O 1
ATOM 1684 N N . ALA A 1 216 ? -2.639 -22.469 -18.719 1 65.62 216 ALA A N 1
ATOM 1685 C CA . ALA A 1 216 ? -3.275 -21.344 -18.047 1 65.62 216 ALA A CA 1
ATOM 1686 C C . ALA A 1 216 ? -4.211 -21.828 -16.938 1 65.62 216 ALA A C 1
ATOM 1688 O O . ALA A 1 216 ? -5.133 -21.109 -16.547 1 65.62 216 ALA A O 1
ATOM 1689 N N . ALA A 1 217 ? -3.906 -22.953 -16.469 1 72 217 ALA A N 1
ATOM 1690 C CA . ALA A 1 217 ? -4.746 -23.375 -15.352 1 72 217 ALA A CA 1
ATOM 1691 C C . ALA A 1 217 ? -4.535 -22.469 -14.141 1 72 217 ALA A C 1
ATOM 1693 O O . ALA A 1 217 ? -3.404 -22.078 -13.836 1 72 217 ALA A O 1
ATOM 1694 N N . MET A 1 218 ? -5.574 -21.969 -13.484 1 75.75 218 MET A N 1
ATOM 1695 C CA . MET A 1 218 ? -5.609 -21.125 -12.297 1 75.75 218 MET A CA 1
ATOM 1696 C C . MET A 1 218 ? -4.957 -19.766 -12.57 1 75.75 218 MET A C 1
ATOM 1698 O O . MET A 1 218 ? -4.109 -19.312 -11.797 1 75.75 218 MET A O 1
ATOM 1702 N N . ASN A 1 219 ? -5.281 -19.297 -13.695 1 87.12 219 ASN A N 1
ATOM 1703 C CA . ASN A 1 219 ? -4.727 -18.016 -14.133 1 87.12 219 ASN A CA 1
ATOM 1704 C C . ASN A 1 219 ? -5.73 -16.875 -13.953 1 87.12 219 ASN A C 1
ATOM 1706 O O . ASN A 1 219 ? -6.863 -16.969 -14.438 1 87.12 219 ASN A O 1
ATOM 1710 N N . ILE A 1 220 ? -5.34 -15.82 -13.398 1 93.75 220 ILE A N 1
ATOM 1711 C CA . ILE A 1 220 ? -6.242 -14.711 -13.109 1 93.75 220 ILE A CA 1
ATOM 1712 C C . ILE A 1 220 ? -6.488 -13.906 -14.383 1 93.75 220 ILE A C 1
ATOM 1714 O O . ILE A 1 220 ? -7.613 -13.477 -14.648 1 93.75 220 ILE A O 1
ATOM 1718 N N . VAL A 1 221 ? -5.504 -13.766 -15.25 1 97.69 221 VAL A N 1
ATOM 1719 C CA . VAL A 1 221 ? -5.539 -12.758 -16.297 1 97.69 221 VAL A CA 1
ATOM 1720 C C . VAL A 1 221 ? -6.145 -13.352 -17.578 1 97.69 221 VAL A C 1
ATOM 1722 O O . VAL A 1 221 ? -6.844 -12.656 -18.312 1 97.69 221 VAL A O 1
ATOM 1725 N N . PHE A 1 222 ? -5.961 -14.602 -17.844 1 97.25 222 PHE A N 1
ATOM 1726 C CA . PHE A 1 222 ? -6.422 -15.227 -19.078 1 97.25 222 PHE A CA 1
ATOM 1727 C C . PHE A 1 222 ? -7.938 -15.133 -19.203 1 97.25 222 PHE A C 1
ATOM 1729 O O . PHE A 1 222 ? -8.461 -14.68 -20.234 1 97.25 222 PHE A O 1
ATOM 1736 N N . PRO A 1 223 ? -8.695 -15.508 -18.125 1 97.62 223 PRO A N 1
ATOM 1737 C CA . PRO A 1 223 ? -10.156 -15.367 -18.203 1 97.62 223 PRO A CA 1
ATOM 1738 C C . PRO A 1 223 ? -10.594 -13.93 -18.453 1 97.62 223 PRO A C 1
ATOM 1740 O O . PRO A 1 223 ? -11.594 -13.695 -19.141 1 97.62 223 PRO A O 1
ATOM 1743 N N . LEU A 1 224 ? -9.867 -12.969 -17.906 1 98.12 224 LEU A N 1
ATOM 1744 C CA . LEU A 1 224 ? -10.195 -11.57 -18.141 1 98.12 224 LEU A CA 1
ATOM 1745 C C . LEU A 1 224 ? -10.008 -11.203 -19.609 1 98.12 224 LEU A C 1
ATOM 1747 O O . LEU A 1 224 ? -10.797 -10.445 -20.172 1 98.12 224 LEU A O 1
ATOM 1751 N N . GLY A 1 225 ? -8.906 -11.711 -20.188 1 98.31 225 GLY A N 1
ATOM 1752 C CA . GLY A 1 225 ? -8.672 -11.477 -21.609 1 98.31 225 GLY A CA 1
ATOM 1753 C C . GLY A 1 225 ? -9.773 -12.039 -22.5 1 98.31 225 GLY A C 1
ATOM 1754 O O . GLY A 1 225 ? -10.211 -11.383 -23.438 1 98.31 225 GLY A O 1
ATOM 1755 N N . ILE A 1 226 ? -10.227 -13.242 -22.188 1 98 226 ILE A N 1
ATOM 1756 C CA . ILE A 1 226 ? -11.312 -13.859 -22.938 1 98 226 ILE A CA 1
ATOM 1757 C C . ILE A 1 226 ? -12.594 -13.047 -22.766 1 98 226 ILE A C 1
ATOM 1759 O O . ILE A 1 226 ? -13.273 -12.727 -23.734 1 98 226 ILE A O 1
ATOM 1763 N N . TYR A 1 227 ? -12.898 -12.711 -21.547 1 98.5 227 TYR A N 1
ATOM 1764 C CA . TYR A 1 227 ? -14.117 -11.992 -21.203 1 98.5 227 TYR A CA 1
ATOM 1765 C C . TYR A 1 227 ? -14.219 -10.688 -21.984 1 98.5 227 TYR A C 1
ATOM 1767 O O . TYR A 1 227 ? -15.219 -10.438 -22.656 1 98.5 227 TYR A O 1
ATOM 1775 N N . ALA A 1 228 ? -13.18 -9.875 -21.969 1 98.62 228 ALA A N 1
ATOM 1776 C CA . ALA A 1 228 ? -13.203 -8.578 -22.625 1 98.62 228 ALA A CA 1
ATOM 1777 C C . ALA A 1 228 ? -13.258 -8.75 -24.156 1 98.62 228 ALA A C 1
ATOM 1779 O O . ALA A 1 228 ? -13.961 -8 -24.844 1 98.62 228 ALA A O 1
ATOM 1780 N N . SER A 1 229 ? -12.5 -9.703 -24.656 1 98.62 229 SER A N 1
ATOM 1781 C CA . SER A 1 229 ? -12.477 -9.938 -26.094 1 98.62 229 SER A CA 1
ATOM 1782 C C . SER A 1 229 ? -13.852 -10.336 -26.625 1 98.62 229 SER A C 1
ATOM 1784 O O . SER A 1 229 ? -14.281 -9.859 -27.672 1 98.62 229 SER A O 1
ATOM 1786 N N . VAL A 1 230 ? -14.492 -11.234 -25.922 1 98.69 230 VAL A N 1
ATOM 1787 C CA . VAL A 1 230 ? -15.805 -11.719 -26.328 1 98.69 230 VAL A CA 1
ATOM 1788 C C . VAL A 1 230 ? -16.828 -10.594 -26.203 1 98.69 230 VAL A C 1
ATOM 1790 O O . VAL A 1 230 ? -17.656 -10.406 -27.109 1 98.69 230 VAL A O 1
ATOM 1793 N N . LYS A 1 231 ? -16.828 -9.844 -25.078 1 98.62 231 LYS A N 1
ATOM 1794 C CA . LYS A 1 231 ? -17.75 -8.727 -24.906 1 98.62 231 LYS A CA 1
ATOM 1795 C C . LYS A 1 231 ? -17.594 -7.711 -26.031 1 98.62 231 LYS A C 1
ATOM 1797 O O . LYS A 1 231 ? -18.578 -7.207 -26.562 1 98.62 231 LYS A O 1
ATOM 1802 N N . LYS A 1 232 ? -16.359 -7.414 -26.375 1 98.38 232 LYS A N 1
ATOM 1803 C CA . LYS A 1 232 ? -16.094 -6.504 -27.484 1 98.38 232 LYS A CA 1
ATOM 1804 C C . LYS A 1 232 ? -16.656 -7.047 -28.781 1 98.38 232 LYS A C 1
ATOM 1806 O O . LYS A 1 232 ? -17.312 -6.32 -29.531 1 98.38 232 LYS A O 1
ATOM 1811 N N . HIS A 1 233 ? -16.391 -8.32 -29.062 1 98.38 233 HIS A N 1
ATOM 1812 C CA . HIS A 1 233 ? -16.859 -8.969 -30.281 1 98.38 233 HIS A CA 1
ATOM 1813 C C . HIS A 1 233 ? -18.375 -8.93 -30.391 1 98.38 233 HIS A C 1
ATOM 1815 O O . HIS A 1 233 ? -18.922 -8.766 -31.484 1 98.38 233 HIS A O 1
ATOM 1821 N N . LEU A 1 234 ? -19.062 -9.039 -29.281 1 98.38 234 LEU A N 1
ATOM 1822 C CA . LEU A 1 234 ? -20.531 -9.086 -29.25 1 98.38 234 LEU A CA 1
ATOM 1823 C C . LEU A 1 234 ? -21.109 -7.684 -29.156 1 98.38 234 LEU A C 1
ATOM 1825 O O . LEU A 1 234 ? -22.328 -7.512 -29.219 1 98.38 234 LEU A O 1
ATOM 1829 N N . GLY A 1 235 ? -20.297 -6.668 -28.922 1 97.88 235 GLY A N 1
ATOM 1830 C CA . GLY A 1 235 ? -20.781 -5.305 -28.75 1 97.88 235 GLY A CA 1
ATOM 1831 C C . GLY A 1 235 ? -21.469 -5.066 -27.422 1 97.88 235 GLY A C 1
ATOM 1832 O O . GLY A 1 235 ? -22.422 -4.285 -27.344 1 97.88 235 GLY A O 1
ATOM 1833 N N . GLU A 1 236 ? -21.062 -5.797 -26.469 1 98.38 236 GLU A N 1
ATOM 1834 C CA . GLU A 1 236 ? -21.688 -5.719 -25.156 1 98.38 236 GLU A CA 1
ATOM 1835 C C . GLU A 1 236 ? -20.781 -4.977 -24.156 1 98.38 236 GLU A C 1
ATOM 1837 O O . GLU A 1 236 ? -19.578 -4.863 -24.375 1 98.38 236 GLU A O 1
ATOM 1842 N N . LYS A 1 237 ? -21.344 -4.477 -23.078 1 98.19 237 LYS A N 1
ATOM 1843 C CA . LYS A 1 237 ? -20.609 -3.793 -22.016 1 98.19 237 LYS A CA 1
ATOM 1844 C C . LYS A 1 237 ? -19.906 -4.797 -21.109 1 98.19 237 LYS A C 1
ATOM 1846 O O . LYS A 1 237 ? -20.297 -5.957 -21.016 1 98.19 237 LYS A O 1
ATOM 1851 N N . LEU A 1 238 ? -18.859 -4.348 -20.469 1 98.19 238 LEU A N 1
ATOM 1852 C CA . LEU A 1 238 ? -18.203 -5.145 -19.438 1 98.19 238 LEU A CA 1
ATOM 1853 C C . LEU A 1 238 ? -19 -5.078 -18.125 1 98.19 238 LEU A C 1
ATOM 1855 O O . LEU A 1 238 ? -18.875 -4.109 -17.375 1 98.19 238 LEU A O 1
ATOM 1859 N N . GLU A 1 239 ? -19.719 -6.094 -17.859 1 98.12 239 GLU A N 1
ATOM 1860 C CA . GLU A 1 239 ? -20.469 -6.191 -16.609 1 98.12 239 GLU A CA 1
ATOM 1861 C C . GLU A 1 239 ? -19.578 -6.684 -15.469 1 98.12 239 GLU A C 1
ATOM 1863 O O . GLU A 1 239 ? -18.656 -7.469 -15.688 1 98.12 239 GLU A O 1
ATOM 1868 N N . PHE A 1 240 ? -19.797 -6.199 -14.281 1 97.94 240 PHE A N 1
ATOM 1869 C CA . PHE A 1 240 ? -19.062 -6.641 -13.109 1 97.94 240 PHE A CA 1
ATOM 1870 C C . PHE A 1 240 ? -19.766 -7.793 -12.414 1 97.94 240 PHE A C 1
ATOM 1872 O O . PHE A 1 240 ? -20.953 -7.695 -12.102 1 97.94 240 PHE A O 1
ATOM 1879 N N . PRO A 1 241 ? -19.078 -8.875 -12.141 1 97.44 241 PRO A N 1
ATOM 1880 C CA . PRO A 1 241 ? -19.719 -10.125 -11.727 1 97.44 241 PRO A CA 1
ATOM 1881 C C . PRO A 1 241 ? -20.172 -10.102 -10.266 1 97.44 241 PRO A C 1
ATOM 1883 O O . PRO A 1 241 ? -20.984 -10.938 -9.852 1 97.44 241 PRO A O 1
ATOM 1886 N N . THR A 1 242 ? -19.625 -9.219 -9.453 1 97 242 THR A N 1
ATOM 1887 C CA . THR A 1 242 ? -19.906 -9.258 -8.023 1 97 242 THR A CA 1
ATOM 1888 C C . THR A 1 242 ? -20.438 -7.914 -7.539 1 97 242 THR A C 1
ATOM 1890 O O . THR A 1 242 ? -20.891 -7.094 -8.336 1 97 242 THR A O 1
ATOM 1893 N N . ASP A 1 243 ? -20.5 -7.68 -6.184 1 96.62 243 ASP A N 1
ATOM 1894 C CA . ASP A 1 243 ? -21.266 -6.559 -5.648 1 96.62 243 ASP A CA 1
ATOM 1895 C C . ASP A 1 243 ? -20.344 -5.375 -5.332 1 96.62 243 ASP A C 1
ATOM 1897 O O . ASP A 1 243 ? -19.156 -5.398 -5.648 1 96.62 243 ASP A O 1
ATOM 1901 N N . LEU A 1 244 ? -20.953 -4.316 -4.828 1 95.69 244 LEU A N 1
ATOM 1902 C CA . LEU A 1 244 ? -20.281 -3.059 -4.531 1 95.69 244 LEU A CA 1
ATOM 1903 C C . LEU A 1 244 ? -19.188 -3.26 -3.486 1 95.69 244 LEU A C 1
ATOM 1905 O O . LEU A 1 244 ? -18.125 -2.623 -3.551 1 95.69 244 LEU A O 1
ATOM 1909 N N . HIS A 1 245 ? -19.438 -4.129 -2.525 1 94 245 HIS A N 1
ATOM 1910 C CA . HIS A 1 245 ? -18.422 -4.41 -1.514 1 94 245 HIS A CA 1
ATOM 1911 C C . HIS A 1 245 ? -17.141 -4.953 -2.146 1 94 245 HIS A C 1
ATOM 1913 O O . HIS A 1 245 ? -16.047 -4.492 -1.833 1 94 245 HIS A O 1
ATOM 1919 N N . ALA A 1 246 ? -17.297 -5.906 -3.037 1 95.62 246 ALA A N 1
ATOM 1920 C CA . ALA A 1 246 ? -16.156 -6.48 -3.742 1 95.62 246 ALA A CA 1
ATOM 1921 C C . ALA A 1 246 ? -15.5 -5.449 -4.652 1 95.62 246 ALA A C 1
ATOM 1923 O O . ALA A 1 246 ? -14.273 -5.43 -4.793 1 95.62 246 ALA A O 1
ATOM 1924 N N . TRP A 1 247 ? -16.312 -4.582 -5.27 1 96.38 247 TRP A N 1
ATOM 1925 C CA . TRP A 1 247 ? -15.859 -3.506 -6.141 1 96.38 247 TRP A CA 1
ATOM 1926 C C . TRP A 1 247 ? -14.867 -2.602 -5.414 1 96.38 247 TRP A C 1
ATOM 1928 O O . TRP A 1 247 ? -13.875 -2.158 -6 1 96.38 247 TRP A O 1
ATOM 1938 N N . GLU A 1 248 ? -15.039 -2.412 -4.141 1 94.31 248 GLU A N 1
ATOM 1939 C CA . GLU A 1 248 ? -14.273 -1.437 -3.375 1 94.31 248 GLU A CA 1
ATOM 1940 C C . GLU A 1 248 ? -13.211 -2.121 -2.516 1 94.31 248 GLU A C 1
ATOM 1942 O O . GLU A 1 248 ? -12.305 -1.465 -2.002 1 94.31 248 GLU A O 1
ATOM 1947 N N . ALA A 1 249 ? -13.32 -3.453 -2.369 1 93.56 249 ALA A N 1
ATOM 1948 C CA . ALA A 1 249 ? -12.406 -4.18 -1.492 1 93.56 249 ALA A CA 1
ATOM 1949 C C . ALA A 1 249 ? -11.008 -4.266 -2.105 1 93.56 249 ALA A C 1
ATOM 1951 O O . ALA A 1 249 ? -10.867 -4.441 -3.318 1 93.56 249 ALA A O 1
ATOM 1952 N N . THR A 1 250 ? -10.008 -4.141 -1.247 1 93.69 250 THR A N 1
ATOM 1953 C CA . THR A 1 250 ? -8.641 -4.332 -1.706 1 93.69 250 THR A CA 1
ATOM 1954 C C . THR A 1 250 ? -8.406 -5.777 -2.133 1 93.69 250 THR A C 1
ATOM 1956 O O . THR A 1 250 ? -8.852 -6.707 -1.455 1 93.69 250 THR A O 1
ATOM 1959 N N . ALA A 1 251 ? -7.785 -5.988 -3.285 1 94.38 251 ALA A N 1
ATOM 1960 C CA . ALA A 1 251 ? -7.371 -7.289 -3.797 1 94.38 251 ALA A CA 1
ATOM 1961 C C . ALA A 1 251 ? -5.945 -7.238 -4.336 1 94.38 251 ALA A C 1
ATOM 1963 O O . ALA A 1 251 ? -5.73 -7.281 -5.551 1 94.38 251 ALA A O 1
ATOM 1964 N N . CYS A 1 252 ? -4.992 -7.191 -3.436 1 94.69 252 CYS A N 1
ATOM 1965 C CA . CYS A 1 252 ? -3.619 -7.02 -3.898 1 94.69 252 CYS A CA 1
ATOM 1966 C C . CYS A 1 252 ? -3.229 -8.133 -4.867 1 94.69 252 CYS A C 1
ATOM 1968 O O . CYS A 1 252 ? -3.742 -9.25 -4.773 1 94.69 252 CYS A O 1
ATOM 1970 N N . MET A 1 253 ? -2.359 -7.824 -5.84 1 97.38 253 MET A N 1
ATOM 1971 C CA . MET A 1 253 ? -1.909 -8.734 -6.891 1 97.38 253 MET A CA 1
ATOM 1972 C C . MET A 1 253 ? -0.415 -9.016 -6.766 1 97.38 253 MET A C 1
ATOM 1974 O O . MET A 1 253 ? 0.308 -8.258 -6.109 1 97.38 253 MET A O 1
ATOM 1978 N N . SER A 1 254 ? -0.014 -10.102 -7.301 1 97.75 254 SER A N 1
ATOM 1979 C CA . SER A 1 254 ? 1.385 -10.508 -7.344 1 97.75 254 SER A CA 1
ATOM 1980 C C . SER A 1 254 ? 1.812 -10.875 -8.758 1 97.75 254 SER A C 1
ATOM 1982 O O . SER A 1 254 ? 1.69 -12.031 -9.18 1 97.75 254 SER A O 1
ATOM 1984 N N . SER A 1 255 ? 2.344 -9.859 -9.469 1 98.06 255 SER A N 1
ATOM 1985 C CA . SER A 1 255 ? 2.836 -10.148 -10.805 1 98.06 255 SER A CA 1
ATOM 1986 C C . SER A 1 255 ? 4.016 -11.117 -10.766 1 98.06 255 SER A C 1
ATOM 1988 O O . SER A 1 255 ? 4.918 -10.969 -9.938 1 98.06 255 SER A O 1
ATOM 1990 N N . SER A 1 256 ? 3.98 -12.109 -11.633 1 97.56 256 SER A N 1
ATOM 1991 C CA . SER A 1 256 ? 4.98 -13.172 -11.602 1 97.56 256 SER A CA 1
ATOM 1992 C C . SER A 1 256 ? 6.387 -12.617 -11.773 1 97.56 256 SER A C 1
ATOM 1994 O O . SER A 1 256 ? 7.336 -13.109 -11.156 1 97.56 256 SER A O 1
ATOM 1996 N N . LYS A 1 257 ? 6.531 -11.68 -12.664 1 98.44 257 LYS A N 1
ATOM 1997 C CA . LYS A 1 257 ? 7.852 -11.094 -12.891 1 98.44 257 LYS A CA 1
ATOM 1998 C C . LYS A 1 257 ? 8.344 -10.352 -11.656 1 98.44 257 LYS A C 1
ATOM 2000 O O . LYS A 1 257 ? 9.508 -10.469 -11.273 1 98.44 257 LYS A O 1
ATOM 2005 N N . MET A 1 258 ? 7.488 -9.516 -11.023 1 98.69 258 MET A N 1
ATOM 2006 C CA . MET A 1 258 ? 7.859 -8.836 -9.789 1 98.69 258 MET A CA 1
ATOM 2007 C C . MET A 1 258 ? 8.195 -9.844 -8.695 1 98.69 258 MET A C 1
ATOM 2009 O O . MET A 1 258 ? 9.148 -9.656 -7.938 1 98.69 258 MET A O 1
ATOM 2013 N N . ASN A 1 259 ? 7.34 -10.914 -8.602 1 98.75 259 ASN A N 1
ATOM 2014 C CA . ASN A 1 259 ? 7.641 -11.977 -7.648 1 98.75 259 ASN A CA 1
ATOM 2015 C C . ASN A 1 259 ? 9.047 -12.531 -7.855 1 98.75 259 ASN A C 1
ATOM 2017 O O . ASN A 1 259 ? 9.789 -12.719 -6.891 1 98.75 259 ASN A O 1
ATOM 2021 N N . ALA A 1 260 ? 9.383 -12.781 -9.102 1 98.81 260 ALA A N 1
ATOM 2022 C CA . ALA A 1 260 ? 10.688 -13.344 -9.422 1 98.81 260 ALA A CA 1
ATOM 2023 C C . ALA A 1 260 ? 11.812 -12.406 -8.992 1 98.81 260 ALA A C 1
ATOM 2025 O O . ALA A 1 260 ? 12.82 -12.844 -8.43 1 98.81 260 ALA A O 1
ATOM 2026 N N . TYR A 1 261 ? 11.633 -11.094 -9.281 1 98.88 261 TYR A N 1
ATOM 2027 C CA . TYR A 1 261 ? 12.617 -10.109 -8.844 1 98.88 261 TYR A CA 1
ATOM 2028 C C . TYR A 1 261 ? 12.789 -10.148 -7.328 1 98.88 261 TYR A C 1
ATOM 2030 O O . TYR A 1 261 ? 13.914 -10.117 -6.82 1 98.88 261 TYR A O 1
ATOM 2038 N N . MET A 1 262 ? 11.688 -10.219 -6.602 1 98.88 262 MET A N 1
ATOM 2039 C CA . MET A 1 262 ? 11.758 -10.203 -5.145 1 98.88 262 MET A CA 1
ATOM 2040 C C . MET A 1 262 ? 12.383 -11.492 -4.613 1 98.88 262 MET A C 1
ATOM 2042 O O . MET A 1 262 ? 13.164 -11.461 -3.662 1 98.88 262 MET A O 1
ATOM 2046 N N . GLU A 1 263 ? 11.961 -12.594 -5.188 1 98.94 263 GLU A N 1
ATOM 2047 C CA . GLU A 1 263 ? 12.469 -13.891 -4.738 1 98.94 263 GLU A CA 1
ATOM 2048 C C . GLU A 1 263 ? 13.961 -14.016 -5.012 1 98.94 263 GLU A C 1
ATOM 2050 O O . GLU A 1 263 ? 14.695 -14.602 -4.211 1 98.94 263 GLU A O 1
ATOM 2055 N N . GLN A 1 264 ? 14.445 -13.516 -6.148 1 98.88 264 GLN A N 1
ATOM 2056 C CA . GLN A 1 264 ? 15.883 -13.406 -6.391 1 98.88 264 GLN A CA 1
ATOM 2057 C C . GLN A 1 264 ? 16.562 -12.57 -5.312 1 98.88 264 GLN A C 1
ATOM 2059 O O . GLN A 1 264 ? 17.609 -12.953 -4.797 1 98.88 264 GLN A O 1
ATOM 2064 N N . TRP A 1 265 ? 15.938 -11.398 -4.992 1 98.75 265 TRP A N 1
ATOM 2065 C CA . TRP A 1 265 ? 16.453 -10.547 -3.928 1 98.75 265 TRP A CA 1
ATOM 2066 C C . TRP A 1 265 ? 16.547 -11.305 -2.609 1 98.75 265 TRP A C 1
ATOM 2068 O O . TRP A 1 265 ? 17.531 -11.203 -1.888 1 98.75 265 TRP A O 1
ATOM 2078 N N . ALA A 1 266 ? 15.523 -12.062 -2.262 1 98.81 266 ALA A N 1
ATOM 2079 C CA . ALA A 1 266 ? 15.453 -12.781 -0.993 1 98.81 266 ALA A CA 1
ATOM 2080 C C . ALA A 1 266 ? 16.594 -13.789 -0.875 1 98.81 266 ALA A C 1
ATOM 2082 O O . ALA A 1 266 ? 17.25 -13.883 0.173 1 98.81 266 ALA A O 1
ATOM 2083 N N . VAL A 1 267 ? 16.906 -14.516 -1.949 1 98.62 267 VAL A N 1
ATOM 2084 C CA . VAL A 1 267 ? 17.906 -15.57 -1.853 1 98.62 267 VAL A CA 1
ATOM 2085 C C . VAL A 1 267 ? 19.297 -14.953 -1.876 1 98.62 267 VAL A C 1
ATOM 2087 O O . VAL A 1 267 ? 20.234 -15.484 -1.26 1 98.62 267 VAL A O 1
ATOM 2090 N N . LEU A 1 268 ? 19.5 -13.836 -2.537 1 98.44 268 LEU A N 1
ATOM 2091 C CA . LEU A 1 268 ? 20.828 -13.242 -2.713 1 98.44 268 LEU A CA 1
ATOM 2092 C C . LEU A 1 268 ? 21.188 -12.344 -1.533 1 98.44 268 LEU A C 1
ATOM 2094 O O . LEU A 1 268 ? 22.344 -11.961 -1.37 1 98.44 268 LEU A O 1
ATOM 2098 N N . ASN A 1 269 ? 20.219 -11.969 -0.735 1 96.81 269 ASN A N 1
ATOM 2099 C CA . ASN A 1 269 ? 20.438 -11.07 0.397 1 96.81 269 ASN A CA 1
ATOM 2100 C C . ASN A 1 269 ? 20.656 -11.844 1.69 1 96.81 269 ASN A C 1
ATOM 2102 O O . ASN A 1 269 ? 19.719 -12.43 2.246 1 96.81 269 ASN A O 1
ATOM 2106 N N . ASP A 1 270 ? 21.828 -11.812 2.234 1 96.38 270 ASP A N 1
ATOM 2107 C CA . ASP A 1 270 ? 22.172 -12.562 3.438 1 96.38 270 ASP A CA 1
ATOM 2108 C C . ASP A 1 270 ? 21.312 -12.117 4.625 1 96.38 270 ASP A C 1
ATOM 2110 O O . ASP A 1 270 ? 21.016 -12.914 5.516 1 96.38 270 ASP A O 1
ATOM 2114 N N . GLY A 1 271 ? 20.906 -10.859 4.613 1 96.06 271 GLY A N 1
ATOM 2115 C CA . GLY A 1 271 ? 20.062 -10.359 5.676 1 96.06 271 GLY A CA 1
ATOM 2116 C C . GLY A 1 271 ? 18.672 -10.961 5.652 1 96.06 271 GLY A C 1
ATOM 2117 O O . GLY A 1 271 ? 17.938 -10.891 6.648 1 96.06 271 GLY A O 1
ATOM 2118 N N . ALA A 1 272 ? 18.312 -11.609 4.535 1 97.88 272 ALA A N 1
ATOM 2119 C CA . ALA A 1 272 ? 16.969 -12.133 4.355 1 97.88 272 ALA A CA 1
ATOM 2120 C C . ALA A 1 272 ? 16.922 -13.641 4.605 1 97.88 272 ALA A C 1
ATOM 2122 O O . ALA A 1 272 ? 15.875 -14.273 4.434 1 97.88 272 ALA A O 1
ATOM 2123 N N . LYS A 1 273 ? 18.047 -14.305 4.957 1 98.25 273 LYS A N 1
ATOM 2124 C CA . LYS A 1 273 ? 18.062 -15.75 5.141 1 98.25 273 LYS A CA 1
ATOM 2125 C C . LYS A 1 273 ? 17.094 -16.172 6.246 1 98.25 273 LYS A C 1
ATOM 2127 O O . LYS A 1 273 ? 16.953 -15.477 7.254 1 98.25 273 LYS A O 1
ATOM 2132 N N . ASN A 1 274 ? 16.484 -17.266 6.047 1 98.69 274 ASN A N 1
ATOM 2133 C CA . ASN A 1 274 ? 15.594 -17.906 7.008 1 98.69 274 ASN A CA 1
ATOM 2134 C C . ASN A 1 274 ? 14.438 -16.984 7.402 1 98.69 274 ASN A C 1
ATOM 2136 O O . ASN A 1 274 ? 14.133 -16.844 8.586 1 98.69 274 ASN A O 1
ATOM 2140 N N . GLU A 1 275 ? 13.883 -16.297 6.371 1 98.62 275 GLU A N 1
ATOM 2141 C CA . GLU A 1 275 ? 12.719 -15.43 6.543 1 98.62 275 GLU A CA 1
ATOM 2142 C C . GLU A 1 275 ? 11.586 -15.828 5.598 1 98.62 275 GLU A C 1
ATOM 2144 O O . GLU A 1 275 ? 11.836 -16.25 4.465 1 98.62 275 GLU A O 1
ATOM 2149 N N . LYS A 1 276 ? 10.352 -15.695 6.086 1 98.44 276 LYS A N 1
ATOM 2150 C CA . LYS A 1 276 ? 9.148 -15.711 5.258 1 98.44 276 LYS A CA 1
ATOM 2151 C C . LYS A 1 276 ? 8.781 -14.305 4.797 1 98.44 276 LYS A C 1
ATOM 2153 O O . LYS A 1 276 ? 8.867 -13.352 5.57 1 98.44 276 LYS A O 1
ATOM 2158 N N . PHE A 1 277 ? 8.406 -14.164 3.512 1 98.75 277 PHE A N 1
ATOM 2159 C CA . PHE A 1 277 ? 8.031 -12.852 3.004 1 98.75 277 PHE A CA 1
ATOM 2160 C C . PHE A 1 277 ? 6.703 -12.914 2.262 1 98.75 277 PHE A C 1
ATOM 2162 O O . PHE A 1 277 ? 6.5 -13.797 1.422 1 98.75 277 PHE A O 1
ATOM 2169 N N . ASN A 1 278 ? 5.754 -11.984 2.631 1 98.38 278 ASN A N 1
ATOM 2170 C CA . ASN A 1 278 ? 4.699 -11.664 1.678 1 98.38 278 ASN A CA 1
ATOM 2171 C C . ASN A 1 278 ? 5.266 -11.125 0.368 1 98.38 278 ASN A C 1
ATOM 2173 O O . ASN A 1 278 ? 6.238 -10.367 0.373 1 98.38 278 ASN A O 1
ATOM 2177 N N . THR A 1 279 ? 4.691 -11.586 -0.735 1 98.19 279 THR A N 1
ATOM 2178 C CA . THR A 1 279 ? 5.16 -11.172 -2.053 1 98.19 279 THR A CA 1
ATOM 2179 C C . THR A 1 279 ? 4.016 -10.602 -2.881 1 98.19 279 THR A C 1
ATOM 2181 O O . THR A 1 279 ? 3.123 -11.344 -3.307 1 98.19 279 THR A O 1
ATOM 2184 N N . MET A 1 280 ? 3.963 -9.297 -3.059 1 97 280 MET A N 1
ATOM 2185 C CA . MET A 1 280 ? 2.947 -8.656 -3.891 1 97 280 MET A CA 1
ATOM 2186 C C . MET A 1 280 ? 3.516 -7.434 -4.602 1 97 280 MET A C 1
ATOM 2188 O O . MET A 1 280 ? 4.684 -7.09 -4.41 1 97 280 MET A O 1
ATOM 2192 N N . ASP A 1 281 ? 2.83 -6.777 -5.449 1 97.62 281 ASP A N 1
ATOM 2193 C CA . ASP A 1 281 ? 3.277 -5.773 -6.414 1 97.62 281 ASP A CA 1
ATOM 2194 C C . ASP A 1 281 ? 3.717 -4.492 -5.707 1 97.62 281 ASP A C 1
ATOM 2196 O O . ASP A 1 281 ? 4.438 -3.678 -6.285 1 97.62 281 ASP A O 1
ATOM 2200 N N . GLY A 1 282 ? 3.338 -4.242 -4.469 1 93.62 282 GLY A N 1
ATOM 2201 C CA . GLY A 1 282 ? 3.729 -3.051 -3.729 1 93.62 282 GLY A CA 1
ATOM 2202 C C . GLY A 1 282 ? 2.729 -1.917 -3.85 1 93.62 282 GLY A C 1
ATOM 2203 O O . GLY A 1 282 ? 3.055 -0.762 -3.568 1 93.62 282 GLY A O 1
ATOM 2204 N N . THR A 1 283 ? 1.566 -2.227 -4.379 1 90.81 283 THR A N 1
ATOM 2205 C CA . THR A 1 283 ? 0.531 -1.214 -4.547 1 90.81 283 THR A CA 1
ATOM 2206 C C . THR A 1 283 ? -0.839 -1.771 -4.172 1 90.81 283 THR A C 1
ATOM 2208 O O . THR A 1 283 ? -0.999 -2.984 -4.012 1 90.81 283 THR A O 1
ATOM 2211 N N . THR A 1 284 ? -1.754 -0.812 -3.951 1 87.44 284 THR A N 1
ATOM 2212 C CA . THR A 1 284 ? -3.137 -1.21 -3.713 1 87.44 284 THR A CA 1
ATOM 2213 C C . THR A 1 284 ? -3.879 -1.402 -5.031 1 87.44 284 THR A C 1
ATOM 2215 O O . THR A 1 284 ? -3.627 -0.685 -6.004 1 87.44 284 THR A O 1
ATOM 2218 N N . PHE A 1 285 ? -4.723 -2.391 -5.098 1 95.19 285 PHE A N 1
ATOM 2219 C CA . PHE A 1 285 ? -5.543 -2.725 -6.254 1 95.19 285 PHE A CA 1
ATOM 2220 C C . PHE A 1 285 ? -6.988 -2.984 -5.84 1 95.19 285 PHE A C 1
ATOM 2222 O O . PHE A 1 285 ? -7.238 -3.65 -4.832 1 95.19 285 PHE A O 1
ATOM 2229 N N . THR A 1 286 ? -7.918 -2.383 -6.488 1 96.62 286 THR A N 1
ATOM 2230 C CA . THR A 1 286 ? -9.336 -2.723 -6.395 1 96.62 286 THR A CA 1
ATOM 2231 C C . THR A 1 286 ? -9.922 -2.99 -7.777 1 96.62 286 THR A C 1
ATOM 2233 O O . THR A 1 286 ? -9.469 -2.408 -8.773 1 96.62 286 THR A O 1
ATOM 2236 N N . TRP A 1 287 ? -10.883 -3.859 -7.812 1 97.75 287 TRP A N 1
ATOM 2237 C CA . TRP A 1 287 ? -11.547 -4.125 -9.086 1 97.75 287 TRP A CA 1
ATOM 2238 C C . TRP A 1 287 ? -12.258 -2.877 -9.602 1 97.75 287 TRP A C 1
ATOM 2240 O O . TRP A 1 287 ? -12.328 -2.654 -10.812 1 97.75 287 TRP A O 1
ATOM 2250 N N . GLY A 1 288 ? -12.742 -2.072 -8.672 1 96.5 288 GLY A N 1
ATOM 2251 C CA . GLY A 1 288 ? -13.422 -0.846 -9.062 1 96.5 288 GLY A CA 1
ATOM 2252 C C . GLY A 1 288 ? -12.516 0.141 -9.773 1 96.5 288 GLY A C 1
ATOM 2253 O O . GLY A 1 288 ? -12.953 0.845 -10.688 1 96.5 288 GLY A O 1
ATOM 2254 N N . ASN A 1 289 ? -11.32 0.272 -9.289 1 96.19 289 ASN A N 1
ATOM 2255 C CA . ASN A 1 289 ? -10.336 1.133 -9.945 1 96.19 289 ASN A CA 1
ATOM 2256 C C . ASN A 1 289 ? -9.859 0.539 -11.266 1 96.19 289 ASN A C 1
ATOM 2258 O O . ASN A 1 289 ? -9.578 1.271 -12.211 1 96.19 289 ASN A O 1
ATOM 2262 N N . PHE A 1 290 ? -9.75 -0.718 -11.367 1 97.88 290 PHE A N 1
ATOM 2263 C CA . PHE A 1 290 ? -9.242 -1.47 -12.516 1 97.88 290 PHE A CA 1
ATOM 2264 C C . PHE A 1 290 ? -10.266 -1.502 -13.641 1 97.88 290 PHE A C 1
ATOM 2266 O O . PHE A 1 290 ? -9.914 -1.364 -14.812 1 97.88 290 PHE A O 1
ATOM 2273 N N . TRP A 1 291 ? -11.523 -1.675 -13.367 1 98.31 291 TRP A N 1
ATOM 2274 C CA . TRP A 1 291 ? -12.57 -2.082 -14.305 1 98.31 291 TRP A CA 1
ATOM 2275 C C . TRP A 1 291 ? -12.734 -1.053 -15.414 1 98.31 291 TRP A C 1
ATOM 2277 O O . TRP A 1 291 ? -12.773 -1.405 -16.594 1 98.31 291 TRP A O 1
ATOM 2287 N N . PRO A 1 292 ? -12.781 0.31 -15.086 1 97.38 292 PRO A N 1
ATOM 2288 C CA . PRO A 1 292 ? -12.859 1.297 -16.156 1 97.38 292 PRO A CA 1
ATOM 2289 C C . PRO A 1 292 ? -11.633 1.281 -17.062 1 97.38 292 PRO A C 1
ATOM 2291 O O . PRO A 1 292 ? -11.75 1.464 -18.281 1 97.38 292 PRO A O 1
ATOM 2294 N N . LYS A 1 293 ? -10.445 1.117 -16.5 1 97.69 293 LYS A N 1
ATOM 2295 C CA . LYS A 1 293 ? -9.227 1.052 -17.297 1 97.69 293 LYS A CA 1
ATOM 2296 C C . LYS A 1 293 ? -9.242 -0.152 -18.234 1 97.69 293 LYS A C 1
ATOM 2298 O O . LYS A 1 293 ? -8.906 -0.032 -19.406 1 97.69 293 LYS A O 1
ATOM 2303 N N . TYR A 1 294 ? -9.648 -1.244 -17.625 1 98.25 294 TYR A N 1
ATOM 2304 C CA . TYR A 1 294 ? -9.805 -2.512 -18.328 1 98.25 294 TYR A CA 1
ATOM 2305 C C . TYR A 1 294 ? -10.75 -2.367 -19.516 1 98.25 294 TYR A C 1
ATOM 2307 O O . TYR A 1 294 ? -10.406 -2.717 -20.641 1 98.25 294 TYR A O 1
ATOM 2315 N N . ALA A 1 295 ? -11.906 -1.822 -19.312 1 98.5 295 ALA A N 1
ATOM 2316 C CA . ALA A 1 295 ? -12.859 -1.552 -20.391 1 98.5 295 ALA A CA 1
ATOM 2317 C C . ALA A 1 295 ? -12.266 -0.613 -21.438 1 98.5 295 ALA A C 1
ATOM 2319 O O . ALA A 1 295 ? -12.406 -0.841 -22.641 1 98.5 295 ALA A O 1
ATOM 2320 N N . GLY A 1 296 ? -11.578 0.398 -21.016 1 98.19 296 GLY A N 1
ATOM 2321 C CA . GLY A 1 296 ? -10.961 1.367 -21.906 1 98.19 296 GLY A CA 1
ATOM 2322 C C . GLY A 1 296 ? -9.945 0.749 -22.844 1 98.19 296 GLY A C 1
ATOM 2323 O O . GLY A 1 296 ? -9.852 1.141 -24 1 98.19 296 GLY A O 1
ATOM 2324 N N . TRP A 1 297 ? -9.148 -0.208 -22.359 1 98.38 297 TRP A N 1
ATOM 2325 C CA . TRP A 1 297 ? -8.141 -0.867 -23.172 1 98.38 297 TRP A CA 1
ATOM 2326 C C . TRP A 1 297 ? -8.781 -1.568 -24.375 1 98.38 297 TRP A C 1
ATOM 2328 O O . TRP A 1 297 ? -8.148 -1.741 -25.406 1 98.38 297 TRP A O 1
ATOM 2338 N N . TYR A 1 298 ? -10.039 -1.957 -24.234 1 98 298 TYR A N 1
ATOM 2339 C CA . TYR A 1 298 ? -10.719 -2.701 -25.281 1 98 298 TYR A CA 1
ATOM 2340 C C . TYR A 1 298 ? -11.719 -1.814 -26.031 1 98 298 TYR A C 1
ATOM 2342 O O . TYR A 1 298 ? -12.367 -2.258 -26.969 1 98 298 TYR A O 1
ATOM 2350 N N . GLY A 1 299 ? -11.859 -0.563 -25.594 1 97.62 299 GLY A N 1
ATOM 2351 C CA . GLY A 1 299 ? -12.734 0.394 -26.25 1 97.62 299 GLY A CA 1
ATOM 2352 C C . GLY A 1 299 ? -14.211 0.068 -26.078 1 97.62 299 GLY A C 1
ATOM 2353 O O . GLY A 1 299 ? -15 0.268 -27 1 97.62 299 GLY A O 1
ATOM 2354 N N . ILE A 1 300 ? -14.625 -0.532 -25 1 97.88 300 ILE A N 1
ATOM 2355 C CA . ILE A 1 300 ? -16.031 -0.859 -24.75 1 97.88 300 ILE A CA 1
ATOM 2356 C C . ILE A 1 300 ? -16.484 -0.221 -23.438 1 97.88 300 ILE A C 1
ATOM 2358 O O . ILE A 1 300 ? -15.648 0.187 -22.625 1 97.88 300 ILE A O 1
ATOM 2362 N N . GLU A 1 301 ? -17.75 -0.099 -23.234 1 98.31 301 GLU A N 1
ATOM 2363 C CA . GLU A 1 301 ? -18.312 0.471 -22.016 1 98.31 301 GLU A CA 1
ATOM 2364 C C . GLU A 1 301 ? -18.312 -0.549 -20.875 1 98.31 301 GLU A C 1
ATOM 2366 O O . GLU A 1 301 ? -18.109 -1.742 -21.109 1 98.31 301 GLU A O 1
ATOM 2371 N N . TYR A 1 302 ? -18.453 -0.08 -19.672 1 98.25 302 TYR A N 1
ATOM 2372 C CA . TYR A 1 302 ? -18.562 -0.958 -18.5 1 98.25 302 TYR A CA 1
ATOM 2373 C C . TYR A 1 302 ? -19.781 -0.596 -17.672 1 98.25 302 TYR A C 1
ATOM 2375 O O . TYR A 1 302 ? -20.406 0.445 -17.891 1 98.25 302 TYR A O 1
ATOM 2383 N N . GLU A 1 303 ? -20.141 -1.494 -16.781 1 97 303 GLU A N 1
ATOM 2384 C CA . GLU A 1 303 ? -21.234 -1.261 -15.844 1 97 303 GLU A CA 1
ATOM 2385 C C . GLU A 1 303 ? -20.734 -1.306 -14.406 1 97 303 GLU A C 1
ATOM 2387 O O . GLU A 1 303 ? -19.828 -2.074 -14.078 1 97 303 GLU A O 1
ATOM 2392 N N . TYR A 1 304 ? -21.344 -0.442 -13.57 1 96.62 304 TYR A N 1
ATOM 2393 C CA . TYR A 1 304 ? -21.141 -0.527 -12.133 1 96.62 304 TYR A CA 1
ATOM 2394 C C . TYR A 1 304 ? -21.859 -1.739 -11.547 1 96.62 304 TYR A C 1
ATOM 2396 O O . TYR A 1 304 ? -22.703 -2.342 -12.211 1 96.62 304 TYR A O 1
ATOM 2404 N N . PRO A 1 305 ? -21.422 -2.137 -10.32 1 96.81 305 PRO A N 1
ATOM 2405 C CA . PRO A 1 305 ? -22.188 -3.219 -9.68 1 96.81 305 PRO A CA 1
ATOM 2406 C C . PRO A 1 305 ? -23.672 -2.91 -9.57 1 96.81 305 PRO A C 1
ATOM 2408 O O . PRO A 1 305 ? -24.062 -1.765 -9.312 1 96.81 305 PRO A O 1
ATOM 2411 N N . SER A 1 306 ? -24.484 -3.941 -9.781 1 96.25 306 SER A N 1
ATOM 2412 C CA . SER A 1 306 ? -25.938 -3.773 -9.648 1 96.25 306 SER A CA 1
ATOM 2413 C C . SER A 1 306 ? -26.312 -3.381 -8.227 1 96.25 306 SER A C 1
ATOM 2415 O O . SER A 1 306 ? -25.75 -3.898 -7.258 1 96.25 306 SER A O 1
ATOM 2417 N N . LEU A 1 307 ? -27.266 -2.475 -8.141 1 94.5 307 LEU A N 1
ATOM 2418 C CA . LEU A 1 307 ? -27.766 -2.096 -6.824 1 94.5 307 LEU A CA 1
ATOM 2419 C C . LEU A 1 307 ? -29.047 -2.863 -6.492 1 94.5 307 LEU A C 1
ATOM 2421 O O . LEU A 1 307 ? -29.609 -2.695 -5.41 1 94.5 307 LEU A O 1
ATOM 2425 N N . ASP A 1 308 ? -29.484 -3.727 -7.465 1 96.19 308 ASP A N 1
ATOM 2426 C CA . ASP A 1 308 ? -30.641 -4.594 -7.254 1 96.19 308 ASP A CA 1
ATOM 2427 C C . ASP A 1 308 ? -30.25 -5.84 -6.461 1 96.19 308 ASP A C 1
ATOM 2429 O O . ASP A 1 308 ? -29.641 -6.762 -7 1 96.19 308 ASP A O 1
ATOM 2433 N N . ASP A 1 309 ? -30.734 -5.93 -5.273 1 95.19 309 ASP A N 1
ATOM 2434 C CA . ASP A 1 309 ? -30.391 -7.031 -4.379 1 95.19 309 ASP A CA 1
ATOM 2435 C C . ASP A 1 309 ? -30.828 -8.367 -4.965 1 95.19 309 ASP A C 1
ATOM 2437 O O . ASP A 1 309 ? -30.188 -9.398 -4.738 1 95.19 309 ASP A O 1
ATOM 2441 N N . SER A 1 310 ? -31.844 -8.352 -5.711 1 96.94 310 SER A N 1
ATOM 2442 C CA . SER A 1 310 ? -32.438 -9.586 -6.234 1 96.94 310 SER A CA 1
ATOM 2443 C C . SER A 1 310 ? -31.547 -10.172 -7.336 1 96.94 310 SER A C 1
ATOM 2445 O O . SER A 1 310 ? -31.734 -11.336 -7.723 1 96.94 310 SER A O 1
ATOM 2447 N N . ALA A 1 311 ? -30.594 -9.422 -7.777 1 96.62 311 ALA A N 1
ATOM 2448 C CA . ALA A 1 311 ? -29.719 -9.883 -8.859 1 96.62 311 ALA A CA 1
ATOM 2449 C C . ALA A 1 311 ? -28.641 -10.82 -8.336 1 96.62 311 ALA A C 1
ATOM 2451 O O . ALA A 1 311 ? -27.953 -11.492 -9.109 1 96.62 311 ALA A O 1
ATOM 2452 N N . TYR A 1 312 ? -28.531 -10.984 -7.027 1 97.69 312 TYR A N 1
ATOM 2453 C CA . TYR A 1 312 ? -27.344 -11.625 -6.465 1 97.69 312 TYR A CA 1
ATOM 2454 C C . TYR A 1 312 ? -27.703 -12.953 -5.805 1 97.69 312 TYR A C 1
ATOM 2456 O O . TYR A 1 312 ? -28.766 -13.07 -5.172 1 97.69 312 TYR A O 1
ATOM 2464 N N . THR A 1 313 ? -26.828 -13.906 -6.02 1 97.25 313 THR A N 1
ATOM 2465 C CA . THR A 1 313 ? -26.781 -15.078 -5.152 1 97.25 313 THR A CA 1
ATOM 2466 C C . THR A 1 313 ? -25.875 -14.836 -3.955 1 97.25 313 THR A C 1
ATOM 2468 O O . THR A 1 313 ? -24.734 -14.383 -4.117 1 97.25 313 THR A O 1
ATOM 2471 N N . VAL A 1 314 ? -26.391 -15.164 -2.793 1 96.44 314 VAL A N 1
ATOM 2472 C CA . VAL A 1 314 ? -25.641 -14.898 -1.571 1 96.44 314 VAL A CA 1
ATOM 2473 C C . VAL A 1 314 ? -24.969 -16.188 -1.08 1 96.44 314 VAL A C 1
ATOM 2475 O O . VAL A 1 314 ? -25.641 -17.219 -0.932 1 96.44 314 VAL A O 1
ATOM 2478 N N . ILE A 1 315 ? -23.641 -16.109 -0.884 1 93.75 315 ILE A N 1
ATOM 2479 C CA . ILE A 1 315 ? -22.859 -17.25 -0.379 1 93.75 315 ILE A CA 1
ATOM 2480 C C . ILE A 1 315 ? -22.156 -16.844 0.912 1 93.75 315 ILE A C 1
ATOM 2482 O O . ILE A 1 315 ? -21.578 -15.75 1.004 1 93.75 315 ILE A O 1
ATOM 2486 N N . THR A 1 316 ? -22.156 -17.672 1.917 1 95.12 316 THR A N 1
ATOM 2487 C CA . THR A 1 316 ? -21.484 -17.438 3.191 1 95.12 316 THR A CA 1
ATOM 2488 C C . THR A 1 316 ? -20.234 -18.297 3.32 1 95.12 316 THR A C 1
ATOM 2490 O O . THR A 1 316 ? -20.25 -19.484 2.949 1 95.12 316 THR A O 1
ATOM 2493 N N . SER A 1 317 ? -19.125 -17.688 3.824 1 93.75 317 SER A N 1
ATOM 2494 C CA . SER A 1 317 ? -17.938 -18.5 4.062 1 93.75 317 SER A CA 1
ATOM 2495 C C . SER A 1 317 ? -18.188 -19.562 5.121 1 93.75 317 SER A C 1
ATOM 2497 O O . SER A 1 317 ? -19.062 -19.406 5.973 1 93.75 317 SER A O 1
ATOM 2499 N N . PRO A 1 318 ? -17.5 -20.703 5.156 1 91.88 318 PRO A N 1
ATOM 2500 C CA . PRO A 1 318 ? -17.969 -21.922 5.836 1 91.88 318 PRO A CA 1
ATOM 2501 C C . PRO A 1 318 ? -17.641 -21.922 7.328 1 91.88 318 PRO A C 1
ATOM 2503 O O . PRO A 1 318 ? -18.188 -22.719 8.086 1 91.88 318 PRO A O 1
ATOM 2506 N N . TYR A 1 319 ? -16.75 -21.078 7.797 1 95.5 319 TYR A N 1
ATOM 2507 C CA . TYR A 1 319 ? -16.266 -21.25 9.164 1 95.5 319 TYR A CA 1
ATOM 2508 C C . TYR A 1 319 ? -16.734 -20.109 10.055 1 95.5 319 TYR A C 1
ATOM 2510 O O . TYR A 1 319 ? -16.734 -18.953 9.648 1 95.5 319 TYR A O 1
ATOM 2518 N N . ASP A 1 320 ? -17.125 -20.484 11.25 1 96.19 320 ASP A N 1
ATOM 2519 C CA . ASP A 1 320 ? -17.516 -19.578 12.32 1 96.19 320 ASP A CA 1
ATOM 2520 C C . ASP A 1 320 ? -16.953 -20.031 13.664 1 96.19 320 ASP A C 1
ATOM 2522 O O . ASP A 1 320 ? -17.406 -21.016 14.242 1 96.19 320 ASP A O 1
ATOM 2526 N N . PRO A 1 321 ? -16.094 -19.344 14.25 1 95.25 321 PRO A N 1
ATOM 2527 C CA . PRO A 1 321 ? -15.484 -18.094 13.766 1 95.25 321 PRO A CA 1
ATOM 2528 C C . PRO A 1 321 ? -14.641 -18.312 12.516 1 95.25 321 PRO A C 1
ATOM 2530 O O . PRO A 1 321 ? -14.219 -19.438 12.227 1 95.25 321 PRO A O 1
ATOM 2533 N N . PRO A 1 322 ? -14.461 -17.266 11.773 1 96.56 322 PRO A N 1
ATOM 2534 C CA . PRO A 1 322 ? -13.617 -17.312 10.578 1 96.56 322 PRO A CA 1
ATOM 2535 C C . PRO A 1 322 ? -12.125 -17.344 10.914 1 96.56 322 PRO A C 1
ATOM 2537 O O . PRO A 1 322 ? -11.75 -17.312 12.086 1 96.56 322 PRO A O 1
ATOM 2540 N N . PRO A 1 323 ? -11.234 -17.391 9.914 1 96 323 PRO A N 1
ATOM 2541 C CA . PRO A 1 323 ? -9.789 -17.516 10.117 1 96 323 PRO A CA 1
ATOM 2542 C C . PRO A 1 323 ? -9.227 -16.438 11.031 1 96 323 PRO A C 1
ATOM 2544 O O . PRO A 1 323 ? -8.25 -16.672 11.75 1 96 323 PRO A O 1
ATOM 2547 N N . ARG A 1 324 ? -9.781 -15.281 11.102 1 94.44 324 ARG A N 1
ATOM 2548 C CA . ARG A 1 324 ? -9.258 -14.219 11.953 1 94.44 324 ARG A CA 1
ATOM 2549 C C . ARG A 1 324 ? -9.516 -14.516 13.422 1 94.44 324 ARG A C 1
ATOM 2551 O O . ARG A 1 324 ? -8.953 -13.859 14.305 1 94.44 324 ARG A O 1
ATOM 2558 N N . GLY A 1 325 ? -10.391 -15.445 13.766 1 94.38 325 GLY A N 1
ATOM 2559 C CA . GLY A 1 325 ? -10.562 -15.93 15.133 1 94.38 325 GLY A CA 1
ATOM 2560 C C . GLY A 1 325 ? -11.719 -15.258 15.852 1 94.38 325 GLY A C 1
ATOM 2561 O O . GLY A 1 325 ? -12 -15.586 17.016 1 94.38 325 GLY A O 1
ATOM 2562 N N . PHE A 1 326 ? -12.375 -14.289 15.234 1 95.25 326 PHE A N 1
ATOM 2563 C CA . PHE A 1 326 ? -13.516 -13.609 15.852 1 95.25 326 PHE A CA 1
ATOM 2564 C C . PHE A 1 326 ? -14.43 -13.016 14.789 1 95.25 326 PHE A C 1
ATOM 2566 O O . PHE A 1 326 ? -14.062 -12.938 13.609 1 95.25 326 PHE A O 1
ATOM 2573 N N . GLY A 1 327 ? -15.672 -12.617 15.203 1 95.5 327 GLY A N 1
ATOM 2574 C CA . GLY A 1 327 ? -16.609 -12 14.281 1 95.5 327 GLY A CA 1
ATOM 2575 C C . GLY A 1 327 ? -17.344 -13.008 13.406 1 95.5 327 GLY A C 1
ATOM 2576 O O . GLY A 1 327 ? -17.062 -14.203 13.484 1 95.5 327 GLY A O 1
ATOM 2577 N N . PRO A 1 328 ? -18.266 -12.57 12.547 1 96.12 328 PRO A N 1
ATOM 2578 C CA . PRO A 1 328 ? -19.062 -13.453 11.695 1 96.12 328 PRO A CA 1
ATOM 2579 C C . PRO A 1 328 ? -18.312 -13.898 10.445 1 96.12 328 PRO A C 1
ATOM 2581 O O . PRO A 1 328 ? -17.312 -13.289 10.062 1 96.12 328 PRO A O 1
ATOM 2584 N N . PRO A 1 329 ? -18.75 -14.992 9.797 1 96 329 PRO A N 1
ATOM 2585 C CA . PRO A 1 329 ? -18.25 -15.336 8.461 1 96 329 PRO A CA 1
ATOM 2586 C C . PRO A 1 329 ? -18.531 -14.234 7.434 1 96 329 PRO A C 1
ATOM 2588 O O . PRO A 1 329 ? -19.25 -13.289 7.719 1 96 329 PRO A O 1
ATOM 2591 N N . ALA A 1 330 ? -17.859 -14.336 6.332 1 94.25 330 ALA A N 1
ATOM 2592 C CA . ALA A 1 330 ? -18.078 -13.383 5.25 1 94.25 330 ALA A CA 1
ATOM 2593 C C . ALA A 1 330 ? -19.328 -13.742 4.445 1 94.25 330 ALA A C 1
ATOM 2595 O O . ALA A 1 330 ? -19.672 -14.922 4.32 1 94.25 330 ALA A O 1
ATOM 2596 N N . THR A 1 331 ? -19.969 -12.742 3.918 1 93.44 331 THR A N 1
ATOM 2597 C CA . THR A 1 331 ? -21.047 -12.883 2.938 1 93.44 331 THR A CA 1
ATOM 2598 C C . THR A 1 331 ? -20.578 -12.414 1.561 1 93.44 331 THR A C 1
ATOM 2600 O O . THR A 1 331 ? -20.156 -11.273 1.4 1 93.44 331 THR A O 1
ATOM 2603 N N . PHE A 1 332 ? -20.641 -13.305 0.598 1 94.62 332 PHE A N 1
ATOM 2604 C CA . PHE A 1 332 ? -20.297 -12.984 -0.785 1 94.62 332 PHE A CA 1
ATOM 2605 C C . PHE A 1 332 ? -21.562 -12.867 -1.634 1 94.62 332 PHE A C 1
ATOM 2607 O O . PHE A 1 332 ? -22.469 -13.703 -1.529 1 94.62 332 PHE A O 1
ATOM 2614 N N . ARG A 1 333 ? -21.719 -11.828 -2.396 1 95.75 333 ARG A N 1
ATOM 2615 C CA . ARG A 1 333 ? -22.844 -11.602 -3.291 1 95.75 333 ARG A CA 1
ATOM 2616 C C . ARG A 1 333 ? -22.406 -11.664 -4.75 1 95.75 333 ARG A C 1
ATOM 2618 O O . ARG A 1 333 ? -21.672 -10.797 -5.223 1 95.75 333 ARG A O 1
ATOM 2625 N N . ILE A 1 334 ? -22.859 -12.672 -5.465 1 97.56 334 ILE A N 1
ATOM 2626 C CA . ILE A 1 334 ? -22.422 -12.945 -6.832 1 97.56 334 ILE A CA 1
ATOM 2627 C C . ILE A 1 334 ? -23.594 -12.75 -7.793 1 97.56 334 ILE A C 1
ATOM 2629 O O . ILE A 1 334 ? -24.625 -13.398 -7.664 1 97.56 334 ILE A O 1
ATOM 2633 N N . ARG A 1 335 ? -23.5 -11.844 -8.742 1 97.56 335 ARG A N 1
ATOM 2634 C CA . ARG A 1 335 ? -24.5 -11.633 -9.773 1 97.56 335 ARG A CA 1
ATOM 2635 C C . ARG A 1 335 ? -24.422 -12.711 -10.852 1 97.56 335 ARG A C 1
ATOM 2637 O O . ARG A 1 335 ? -25.453 -13.234 -11.289 1 97.56 335 ARG A O 1
ATOM 2644 N N . PHE A 1 336 ? -23.203 -13.055 -11.266 1 97.62 336 PHE A N 1
ATOM 2645 C CA . PHE A 1 336 ? -22.875 -14.172 -12.141 1 97.62 336 PHE A CA 1
ATOM 2646 C C . PHE A 1 336 ? -21.406 -14.555 -11.992 1 97.62 336 PHE A C 1
ATOM 2648 O O . PHE A 1 336 ? -20.609 -13.789 -11.422 1 97.62 336 PHE A O 1
ATOM 2655 N N . THR A 1 337 ? -21 -15.766 -12.422 1 97.31 337 THR A N 1
ATOM 2656 C CA . THR A 1 337 ? -19.594 -16.172 -12.453 1 97.31 337 THR A CA 1
ATOM 2657 C C . THR A 1 337 ? -19.078 -16.188 -13.883 1 97.31 337 THR A C 1
ATOM 2659 O O . THR A 1 337 ? -19.828 -16.469 -14.82 1 97.31 337 THR A O 1
ATOM 2662 N N . LEU A 1 338 ? -17.828 -15.828 -14.031 1 97.62 338 LEU A N 1
ATOM 2663 C CA . LEU A 1 338 ? -17.219 -15.984 -15.344 1 97.62 338 LEU A CA 1
ATOM 2664 C C . LEU A 1 338 ? -17.297 -17.438 -15.812 1 97.62 338 LEU A C 1
ATOM 2666 O O . LEU A 1 338 ? -17.422 -17.703 -17.016 1 97.62 338 LEU A O 1
ATOM 2670 N N . THR A 1 339 ? -17.281 -18.375 -14.867 1 96.62 339 THR A N 1
ATOM 2671 C CA . THR A 1 339 ? -17.438 -19.797 -15.164 1 96.62 339 THR A CA 1
ATOM 2672 C C . THR A 1 339 ? -18.766 -20.062 -15.867 1 96.62 339 THR A C 1
ATOM 2674 O O . THR A 1 339 ? -18.781 -20.656 -16.953 1 96.62 339 THR A O 1
ATOM 2677 N N . ASP A 1 340 ? -19.859 -19.547 -15.289 1 97.69 340 ASP A N 1
ATOM 2678 C CA . ASP A 1 340 ? -21.172 -19.75 -15.883 1 97.69 340 ASP A CA 1
ATOM 2679 C C . ASP A 1 340 ? -21.312 -18.969 -17.188 1 97.69 340 ASP A C 1
ATOM 2681 O O . ASP A 1 340 ? -21.906 -19.453 -18.156 1 97.69 340 ASP A O 1
ATOM 2685 N N . TRP A 1 341 ? -20.781 -17.781 -17.203 1 98.38 341 TRP A N 1
ATOM 2686 C CA . TRP A 1 341 ? -20.781 -16.953 -18.391 1 98.38 341 TRP A CA 1
ATOM 2687 C C . TRP A 1 341 ? -20.109 -17.672 -19.562 1 98.38 341 TRP A C 1
ATOM 2689 O O . TRP A 1 341 ? -20.641 -17.688 -20.672 1 98.38 341 TRP A O 1
ATOM 2699 N N . ALA A 1 342 ? -18.969 -18.297 -19.359 1 98.31 342 ALA A N 1
ATOM 2700 C CA . ALA A 1 342 ? -18.172 -18.953 -20.391 1 98.31 342 ALA A CA 1
ATOM 2701 C C . ALA A 1 342 ? -18.906 -20.156 -20.953 1 98.31 342 ALA A C 1
ATOM 2703 O O . ALA A 1 342 ? -18.594 -20.625 -22.062 1 98.31 342 ALA A O 1
ATOM 2704 N N . LYS A 1 343 ? -19.859 -20.672 -20.25 1 98.19 343 LYS A N 1
ATOM 2705 C CA . LYS A 1 343 ? -20.594 -21.859 -20.656 1 98.19 343 LYS A CA 1
ATOM 2706 C C . LYS A 1 343 ? -21.781 -21.5 -21.562 1 98.19 343 LYS A C 1
ATOM 2708 O O . LYS A 1 343 ? -22.359 -22.375 -22.203 1 98.19 343 LYS A O 1
ATOM 2713 N N . GLN A 1 344 ? -22.125 -20.25 -21.641 1 98.44 344 GLN A N 1
ATOM 2714 C CA . GLN A 1 344 ? -23.266 -19.828 -22.453 1 98.44 344 GLN A CA 1
ATOM 2715 C C . GLN A 1 344 ? -22.984 -20.062 -23.938 1 98.44 344 GLN A C 1
ATOM 2717 O O . GLN A 1 344 ? -21.891 -19.812 -24.422 1 98.44 344 GLN A O 1
ATOM 2722 N N . GLU A 1 345 ? -24.031 -20.453 -24.672 1 98.12 345 GLU A N 1
ATOM 2723 C CA . GLU A 1 345 ? -23.922 -20.797 -26.078 1 98.12 345 GLU A CA 1
ATOM 2724 C C . GLU A 1 345 ? -23.453 -19.578 -26.906 1 98.12 345 GLU A C 1
ATOM 2726 O O . GLU A 1 345 ? -22.578 -19.703 -27.75 1 98.12 345 GLU A O 1
ATOM 2731 N N . LYS A 1 346 ? -24.047 -18.5 -26.625 1 98.38 346 LYS A N 1
ATOM 2732 C CA . LYS A 1 346 ? -23.703 -17.297 -27.375 1 98.38 346 LYS A CA 1
ATOM 2733 C C . LYS A 1 346 ? -22.234 -16.922 -27.172 1 98.38 346 LYS A C 1
ATOM 2735 O O . LYS A 1 346 ? -21.594 -16.438 -28.094 1 98.38 346 LYS A O 1
ATOM 2740 N N . VAL A 1 347 ? -21.719 -17.156 -25.984 1 98.69 347 VAL A N 1
ATOM 2741 C CA . VAL A 1 347 ? -20.328 -16.844 -25.641 1 98.69 347 VAL A CA 1
ATOM 2742 C C . VAL A 1 347 ? -19.406 -17.828 -26.359 1 98.69 347 VAL A C 1
ATOM 2744 O O . VAL A 1 347 ? -18.391 -17.422 -26.938 1 98.69 347 VAL A O 1
ATOM 2747 N N . GLN A 1 348 ? -19.719 -19.062 -26.359 1 98.56 348 GLN A N 1
ATOM 2748 C CA . GLN A 1 348 ? -18.922 -20.094 -27 1 98.56 348 GLN A CA 1
ATOM 2749 C C . GLN A 1 348 ? -18.844 -19.875 -28.516 1 98.56 348 GLN A C 1
ATOM 2751 O O . GLN A 1 348 ? -17.781 -20 -29.109 1 98.56 348 GLN A O 1
ATOM 2756 N N . LYS A 1 349 ? -19.953 -19.547 -29.094 1 98.62 349 LYS A N 1
ATOM 2757 C CA . LYS A 1 349 ? -19.969 -19.266 -30.516 1 98.62 349 LYS A CA 1
ATOM 2758 C C . LYS A 1 349 ? -19.094 -18.047 -30.844 1 98.62 349 LYS A C 1
ATOM 2760 O O . LYS A 1 349 ? -18.344 -18.062 -31.812 1 98.62 349 LYS A O 1
ATOM 2765 N N . ALA A 1 350 ? -19.219 -17.016 -30.047 1 98.75 350 ALA A N 1
ATOM 2766 C CA . ALA A 1 350 ? -18.422 -15.805 -30.25 1 98.75 350 ALA A CA 1
ATOM 2767 C C . ALA A 1 350 ? -16.938 -16.109 -30.141 1 98.75 350 ALA A C 1
ATOM 2769 O O . ALA A 1 350 ? -16.125 -15.609 -30.938 1 98.75 350 ALA A O 1
ATOM 2770 N N . TRP A 1 351 ? -16.531 -16.891 -29.141 1 98.75 351 TRP A N 1
ATOM 2771 C CA . TRP A 1 351 ? -15.125 -17.234 -28.953 1 98.75 351 TRP A CA 1
ATOM 2772 C C . TRP A 1 351 ? -14.594 -18.016 -30.156 1 98.75 351 TRP A C 1
ATOM 2774 O O . TRP A 1 351 ? -13.461 -17.812 -30.594 1 98.75 351 TRP A O 1
ATOM 2784 N N . GLU A 1 352 ? -15.383 -18.906 -30.719 1 98.5 352 GLU A N 1
ATOM 2785 C CA . GLU A 1 352 ? -14.992 -19.641 -31.922 1 98.5 352 GLU A CA 1
ATOM 2786 C C . GLU A 1 352 ? -14.711 -18.703 -33.094 1 98.5 352 GLU A C 1
ATOM 2788 O O . GLU A 1 352 ? -13.75 -18.891 -33.812 1 98.5 352 GLU A O 1
ATOM 2793 N N . GLU A 1 353 ? -15.578 -17.781 -33.219 1 98.75 353 GLU A N 1
ATOM 2794 C CA . GLU A 1 353 ? -15.391 -16.797 -34.281 1 98.75 353 GLU A CA 1
ATOM 2795 C C . GLU A 1 353 ? -14.109 -16 -34.062 1 98.75 353 GLU A C 1
ATOM 2797 O O . GLU A 1 353 ? -13.391 -15.703 -35.031 1 98.75 353 GLU A O 1
ATOM 2802 N N . ILE A 1 354 ? -13.836 -15.656 -32.844 1 98.62 354 ILE A N 1
ATOM 2803 C CA . ILE A 1 354 ? -12.641 -14.898 -32.5 1 98.62 354 ILE A CA 1
ATOM 2804 C C . ILE A 1 354 ? -11.398 -15.734 -32.812 1 98.62 354 ILE A C 1
ATOM 2806 O O . ILE A 1 354 ? -10.422 -15.227 -33.375 1 98.62 354 ILE A O 1
ATOM 2810 N N . ILE A 1 355 ? -11.43 -17.031 -32.438 1 98.44 355 ILE A N 1
ATOM 2811 C CA . ILE A 1 355 ? -10.312 -17.938 -32.688 1 98.44 355 ILE A CA 1
ATOM 2812 C C . ILE A 1 355 ? -10.016 -17.938 -34.188 1 98.44 355 ILE A C 1
ATOM 2814 O O . ILE A 1 355 ? -8.859 -17.828 -34.594 1 98.44 355 ILE A O 1
ATOM 2818 N N . SER A 1 356 ? -11.047 -18.047 -34.969 1 98.31 356 SER A N 1
ATOM 2819 C CA . SER A 1 356 ? -10.906 -18.094 -36.406 1 98.31 356 SER A CA 1
ATOM 2820 C C . SER A 1 356 ? -10.398 -16.781 -36.969 1 98.31 356 SER A C 1
ATOM 2822 O O . SER A 1 356 ? -9.477 -16.75 -37.812 1 98.31 356 SER A O 1
ATOM 2824 N N . LYS A 1 357 ? -10.969 -15.773 -36.562 1 98.12 357 LYS A N 1
ATOM 2825 C CA . LYS A 1 357 ? -10.656 -14.445 -37.062 1 98.12 357 LYS A CA 1
ATOM 2826 C C . LYS A 1 357 ? -9.211 -14.062 -36.781 1 98.12 357 LYS A C 1
ATOM 2828 O O . LYS A 1 357 ? -8.555 -13.422 -37.594 1 98.12 357 LYS A O 1
ATOM 2833 N N . HIS A 1 358 ? -8.695 -14.438 -35.625 1 97.88 358 HIS A N 1
ATOM 2834 C CA . HIS A 1 358 ? -7.387 -13.961 -35.219 1 97.88 358 HIS A CA 1
ATOM 2835 C C . HIS A 1 358 ? -6.348 -15.07 -35.281 1 97.88 358 HIS A C 1
ATOM 2837 O O . HIS A 1 358 ? -5.184 -14.867 -34.938 1 97.88 358 HIS A O 1
ATOM 2843 N N . GLY A 1 359 ? -6.75 -16.234 -35.688 1 98 359 GLY A N 1
ATOM 2844 C CA . GLY A 1 359 ? -5.816 -17.344 -35.75 1 98 359 GLY A CA 1
ATOM 2845 C C . GLY A 1 359 ? -5.23 -17.719 -34.406 1 98 359 GLY A C 1
ATOM 2846 O O . GLY A 1 359 ? -4.02 -17.922 -34.281 1 98 359 GLY A O 1
ATOM 2847 N N . LEU A 1 360 ? -6.102 -17.812 -33.406 1 98 360 LEU A N 1
ATOM 2848 C CA . LEU A 1 360 ? -5.637 -18.078 -32.062 1 98 360 LEU A CA 1
ATOM 2849 C C . LEU A 1 360 ? -5.242 -19.547 -31.891 1 98 360 LEU A C 1
ATOM 2851 O O . LEU A 1 360 ? -5.816 -20.422 -32.531 1 98 360 LEU A O 1
ATOM 2855 N N . LYS A 1 361 ? -4.238 -19.797 -31.078 1 94.62 361 LYS A N 1
ATOM 2856 C CA . LYS A 1 361 ? -3.744 -21.141 -30.797 1 94.62 361 LYS A CA 1
ATOM 2857 C C . LYS A 1 361 ? -4.227 -21.625 -29.438 1 94.62 361 LYS A C 1
ATOM 2859 O O . LYS A 1 361 ? -3.42 -21.922 -28.547 1 94.62 361 LYS A O 1
ATOM 2864 N N . VAL A 1 362 ? -5.457 -21.719 -29.266 1 94.88 362 VAL A N 1
ATOM 2865 C CA . VAL A 1 362 ? -6.105 -22.125 -28.031 1 94.88 362 VAL A CA 1
ATOM 2866 C C . VAL A 1 362 ? -7.355 -22.953 -28.344 1 94.88 362 VAL A C 1
ATOM 2868 O O . VAL A 1 362 ? -7.836 -22.938 -29.484 1 94.88 362 VAL A O 1
ATOM 2871 N N . ASP A 1 363 ? -7.777 -23.625 -27.406 1 94.56 363 ASP A N 1
ATOM 2872 C CA . ASP A 1 363 ? -8.969 -24.438 -27.609 1 94.56 363 ASP A CA 1
ATOM 2873 C C . ASP A 1 363 ? -10.234 -23.594 -27.578 1 94.56 363 ASP A C 1
ATOM 2875 O O . ASP A 1 363 ? -10.242 -22.5 -27 1 94.56 363 ASP A O 1
ATOM 2879 N N . LYS A 1 364 ? -11.289 -24.141 -28.219 1 97.19 364 LYS A N 1
ATOM 2880 C CA . LYS A 1 364 ? -12.625 -23.594 -28 1 97.19 364 LYS A CA 1
ATOM 2881 C C . LYS A 1 364 ? -13.047 -23.734 -26.547 1 97.19 364 LYS A C 1
ATOM 2883 O O . LYS A 1 364 ? -12.617 -24.656 -25.859 1 97.19 364 LYS A O 1
ATOM 2888 N N . LEU A 1 365 ? -13.906 -22.797 -26.094 1 96.62 365 LEU A N 1
ATOM 2889 C CA . LEU A 1 365 ? -14.32 -22.797 -24.703 1 96.62 365 LEU A CA 1
ATOM 2890 C C . LEU A 1 365 ? -14.953 -24.141 -24.328 1 96.62 365 LEU A C 1
ATOM 2892 O O . LEU A 1 365 ? -14.711 -24.672 -23.25 1 96.62 365 LEU A O 1
ATOM 2896 N N . GLN A 1 366 ? -15.773 -24.703 -25.219 1 95.44 366 GLN A N 1
ATOM 2897 C CA . GLN A 1 366 ? -16.469 -25.953 -24.938 1 95.44 366 GLN A CA 1
ATOM 2898 C C . GLN A 1 366 ? -15.492 -27.109 -24.75 1 95.44 366 GLN A C 1
ATOM 2900 O O . GLN A 1 366 ? -15.867 -28.172 -24.234 1 95.44 366 GLN A O 1
ATOM 2905 N N . ASP A 1 367 ? -14.289 -26.891 -25.172 1 95.06 367 ASP A N 1
ATOM 2906 C CA . ASP A 1 367 ? -13.266 -27.922 -25.078 1 95.06 367 ASP A CA 1
ATOM 2907 C C . ASP A 1 367 ? -12.289 -27.609 -23.938 1 95.06 367 ASP A C 1
ATOM 2909 O O . ASP A 1 367 ? -11.328 -28.359 -23.719 1 95.06 367 ASP A O 1
ATOM 2913 N N . MET A 1 368 ? -12.453 -26.547 -23.203 1 92.25 368 MET A N 1
ATOM 2914 C CA . MET A 1 368 ? -11.602 -26.156 -22.094 1 92.25 368 MET A CA 1
ATOM 2915 C C . MET A 1 368 ? -12.195 -26.641 -20.766 1 92.25 368 MET A C 1
ATOM 2917 O O . MET A 1 368 ? -13.391 -26.906 -20.672 1 92.25 368 MET A O 1
ATOM 2921 N N . ASP A 1 369 ? -11.297 -26.875 -19.812 1 90.25 369 ASP A N 1
ATOM 2922 C CA . ASP A 1 369 ? -11.758 -27.016 -18.438 1 90.25 369 ASP A CA 1
ATOM 2923 C C . ASP A 1 369 ? -12.195 -25.688 -17.844 1 90.25 369 ASP A C 1
ATOM 2925 O O . ASP A 1 369 ? -11.484 -25.094 -17.047 1 90.25 369 ASP A O 1
ATOM 2929 N N . ILE A 1 370 ? -13.406 -25.297 -18.156 1 93.19 370 ILE A N 1
ATOM 2930 C CA . ILE A 1 370 ? -13.93 -23.969 -17.859 1 93.19 370 ILE A CA 1
ATOM 2931 C C . ILE A 1 370 ? -13.914 -23.75 -16.344 1 93.19 370 ILE A C 1
ATOM 2933 O O . ILE A 1 370 ? -13.539 -22.672 -15.883 1 93.19 370 ILE A O 1
ATOM 2937 N N . ASP A 1 371 ? -14.281 -24.75 -15.555 1 90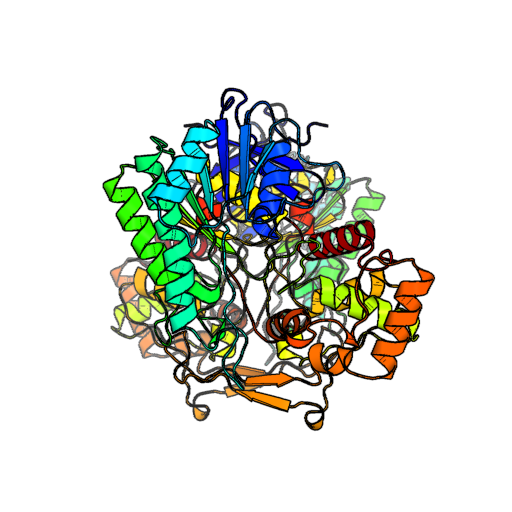.5 371 ASP A N 1
ATOM 2938 C CA . ASP A 1 371 ? -14.352 -24.625 -14.102 1 90.5 371 ASP A CA 1
ATOM 2939 C C . ASP A 1 371 ? -12.977 -24.312 -13.516 1 90.5 371 ASP A C 1
ATOM 2941 O O . ASP A 1 371 ? -12.859 -23.453 -12.633 1 90.5 371 ASP A O 1
ATOM 2945 N N . ARG A 1 372 ? -12 -24.922 -14.023 1 87.38 372 ARG A N 1
ATOM 2946 C CA . ARG A 1 372 ? -10.641 -24.75 -13.523 1 87.38 372 ARG A CA 1
ATOM 2947 C C . ARG A 1 372 ? -10.055 -23.422 -13.984 1 87.38 372 ARG A C 1
ATOM 2949 O O . ARG A 1 372 ? -9.352 -22.75 -13.227 1 87.38 372 ARG A O 1
ATOM 2956 N N . ILE A 1 373 ? -10.359 -23.094 -15.219 1 90.62 373 ILE A N 1
ATOM 2957 C CA . ILE A 1 373 ? -9.734 -21.938 -15.836 1 90.62 373 ILE A CA 1
ATOM 2958 C C . ILE A 1 373 ? -10.375 -20.656 -15.305 1 90.62 373 ILE A C 1
ATOM 2960 O O . ILE A 1 373 ? -9.672 -19.703 -14.945 1 90.62 373 ILE A O 1
ATOM 2964 N N . PHE A 1 374 ? -11.68 -20.609 -15.164 1 94.38 374 PHE A N 1
ATOM 2965 C CA . PHE A 1 374 ? -12.383 -19.375 -14.836 1 94.38 374 PHE A CA 1
ATOM 2966 C C . PHE A 1 374 ? -12.656 -19.297 -13.336 1 94.38 374 PHE A C 1
ATOM 2968 O O . PHE A 1 374 ? -12.852 -18.203 -12.797 1 94.38 374 PHE A O 1
ATOM 2975 N N . GLY A 1 375 ? -12.656 -20.453 -12.719 1 91.88 375 GLY A N 1
ATOM 2976 C CA . GLY A 1 375 ? -13.039 -20.516 -11.312 1 91.88 375 GLY A CA 1
ATOM 2977 C C . GLY A 1 375 ? -12.125 -19.719 -10.406 1 91.88 375 GLY A C 1
ATOM 2978 O O . GLY A 1 375 ? -12.586 -19.094 -9.453 1 91.88 375 GLY A O 1
ATOM 2979 N N . PHE A 1 376 ? -10.867 -19.75 -10.664 1 91.25 376 PHE A N 1
ATOM 2980 C CA . PHE A 1 376 ? -9.914 -19.016 -9.836 1 91.25 376 PHE A CA 1
ATOM 2981 C C . PHE A 1 376 ? -10.156 -17.516 -9.914 1 91.25 376 PHE A C 1
ATOM 2983 O O . PHE A 1 376 ? -10.141 -16.828 -8.891 1 91.25 376 PHE A O 1
ATOM 2990 N N . THR A 1 377 ? -10.367 -17.016 -11.102 1 95.19 377 THR A N 1
ATOM 2991 C CA . THR A 1 377 ? -10.656 -15.594 -11.281 1 95.19 377 THR A CA 1
ATOM 2992 C C . THR A 1 377 ? -11.961 -15.211 -10.586 1 95.19 377 THR A C 1
ATOM 2994 O O . THR A 1 377 ? -12.047 -14.148 -9.961 1 95.19 377 THR A O 1
ATOM 2997 N N . ASP A 1 378 ? -12.969 -16.109 -10.656 1 94.75 378 ASP A N 1
ATOM 2998 C CA . ASP A 1 378 ? -14.219 -15.891 -9.938 1 94.75 378 ASP A CA 1
ATOM 2999 C C . ASP A 1 378 ? -13.969 -15.688 -8.445 1 94.75 378 ASP A C 1
ATOM 3001 O O . ASP A 1 378 ? -14.516 -14.773 -7.832 1 94.75 378 ASP A O 1
ATOM 3005 N N . GLY A 1 379 ? -13.141 -16.531 -7.91 1 91.25 379 GLY A N 1
ATOM 3006 C CA . GLY A 1 379 ? -12.812 -16.438 -6.496 1 91.25 379 GLY A CA 1
ATOM 3007 C C . GLY A 1 379 ? -12.086 -15.148 -6.145 1 91.25 379 GLY A C 1
ATOM 3008 O O . GLY A 1 379 ? -12.414 -14.5 -5.148 1 91.25 379 GLY A O 1
ATOM 3009 N N . MET A 1 380 ? -11.148 -14.766 -6.977 1 92.44 380 MET A N 1
ATOM 3010 C CA . MET A 1 380 ? -10.312 -13.602 -6.703 1 92.44 380 MET A CA 1
ATOM 3011 C C . MET A 1 380 ? -11.125 -12.312 -6.777 1 92.44 380 MET A C 1
ATOM 3013 O O . MET A 1 380 ? -10.711 -11.281 -6.242 1 92.44 380 MET A O 1
ATOM 3017 N N . MET A 1 381 ? -12.258 -12.328 -7.371 1 94.31 381 MET A N 1
ATOM 3018 C CA . MET A 1 381 ? -13.07 -11.125 -7.551 1 94.31 381 MET A CA 1
ATOM 3019 C C . MET A 1 381 ? -14.086 -10.984 -6.422 1 94.31 381 MET A C 1
ATOM 3021 O O . MET A 1 381 ? -14.859 -10.023 -6.395 1 94.31 381 MET A O 1
ATOM 3025 N N . SER A 1 382 ? -14 -11.883 -5.398 1 87 382 SER A N 1
ATOM 3026 C CA . SER A 1 382 ? -15.117 -11.93 -4.461 1 87 382 SER A CA 1
ATOM 3027 C C . SER A 1 382 ? -14.672 -11.547 -3.051 1 87 382 SER A C 1
ATOM 3029 O O . SER A 1 382 ? -15.508 -11.328 -2.172 1 87 382 SER A O 1
ATOM 3031 N N . PHE A 1 383 ? -13.383 -11.539 -2.811 1 82.19 383 PHE A N 1
ATOM 3032 C CA . PHE A 1 383 ? -13.023 -11.273 -1.425 1 82.19 383 PHE A CA 1
ATOM 3033 C C . PHE A 1 383 ? -11.852 -10.297 -1.351 1 82.19 383 PHE A C 1
ATOM 3035 O O . PHE A 1 383 ? -11.258 -9.953 -2.375 1 82.19 383 PHE A O 1
ATOM 3042 N N . SER A 1 384 ? -11.633 -9.828 -0.143 1 89.56 384 SER A N 1
ATOM 3043 C CA . SER A 1 384 ? -10.562 -8.883 0.139 1 89.56 384 SER A CA 1
ATOM 3044 C C . SER A 1 384 ? -9.266 -9.602 0.498 1 89.56 384 SER A C 1
ATOM 3046 O O . SER A 1 384 ? -9.289 -10.617 1.197 1 89.56 384 SER A O 1
ATOM 3048 N N . LEU A 1 385 ? -8.195 -9.188 0.001 1 94.25 385 LEU A N 1
ATOM 3049 C CA . LEU A 1 385 ? -6.844 -9.656 0.291 1 94.25 385 LEU A CA 1
ATOM 3050 C C . LEU A 1 385 ? -5.848 -8.508 0.275 1 94.25 385 LEU A C 1
ATOM 3052 O O . LEU A 1 385 ? -5.758 -7.77 -0.71 1 94.25 385 LEU A O 1
ATOM 3056 N N . ASP A 1 386 ? -5.188 -8.289 1.365 1 94.94 386 ASP A N 1
ATOM 3057 C CA . ASP A 1 386 ? -4.211 -7.211 1.469 1 94.94 386 ASP A CA 1
ATOM 3058 C C . ASP A 1 386 ? -2.969 -7.668 2.232 1 94.94 386 ASP A C 1
ATOM 3060 O O . ASP A 1 386 ? -2.938 -7.617 3.465 1 94.94 386 ASP A O 1
ATOM 3064 N N . LEU A 1 387 ? -1.949 -8.062 1.501 1 96.56 387 LEU A N 1
ATOM 3065 C CA . LEU A 1 387 ? -0.676 -8.422 2.115 1 96.56 387 LEU A CA 1
ATOM 3066 C C . LEU A 1 387 ? 0.123 -7.18 2.484 1 96.56 387 LEU A C 1
ATOM 3068 O O . LEU A 1 387 ? 0.122 -6.191 1.745 1 96.56 387 LEU A O 1
ATOM 3072 N N . THR A 1 388 ? 0.763 -7.195 3.6 1 96.5 388 THR A N 1
ATOM 3073 C CA . THR A 1 388 ? 1.676 -6.094 3.885 1 96.5 388 THR A CA 1
ATOM 3074 C C . THR A 1 388 ? 3.104 -6.453 3.482 1 96.5 388 THR A C 1
ATOM 3076 O O . THR A 1 388 ? 3.533 -7.598 3.66 1 96.5 388 THR A O 1
ATOM 3079 N N . MET A 1 389 ? 3.812 -5.496 2.967 1 96.94 389 MET A N 1
ATOM 3080 C CA . MET A 1 389 ? 5.199 -5.668 2.551 1 96.94 389 MET A CA 1
ATOM 3081 C C . MET A 1 389 ? 6.152 -5.047 3.564 1 96.94 389 MET A C 1
ATOM 3083 O O . MET A 1 389 ? 7.348 -4.898 3.293 1 96.94 389 MET A O 1
ATOM 3087 N N . ASN A 1 390 ? 5.617 -4.695 4.766 1 97.38 390 ASN A N 1
ATOM 3088 C CA . ASN A 1 390 ? 6.391 -3.947 5.754 1 97.38 390 ASN A CA 1
ATOM 3089 C C . ASN A 1 390 ? 7.715 -4.633 6.066 1 97.38 390 ASN A C 1
ATOM 3091 O O . ASN A 1 390 ? 8.766 -3.988 6.082 1 97.38 390 ASN A O 1
ATOM 3095 N N . LYS A 1 391 ? 7.695 -5.938 6.305 1 97.38 391 LYS A N 1
ATOM 3096 C CA . LYS A 1 391 ? 8.906 -6.664 6.688 1 97.38 391 LYS A CA 1
ATOM 3097 C C . LYS A 1 391 ? 9.969 -6.562 5.602 1 97.38 391 LYS A C 1
ATOM 3099 O O . LYS A 1 391 ? 11.117 -6.211 5.887 1 97.38 391 LYS A O 1
ATOM 3104 N N . ALA A 1 392 ? 9.594 -6.891 4.359 1 97.94 392 ALA A N 1
ATOM 3105 C CA . ALA A 1 392 ? 10.547 -6.852 3.252 1 97.94 392 ALA A CA 1
ATOM 3106 C C . ALA A 1 392 ? 11.07 -5.438 3.029 1 97.94 392 ALA A C 1
ATOM 3108 O O . ALA A 1 392 ? 12.266 -5.242 2.785 1 97.94 392 ALA A O 1
ATOM 3109 N N . ARG A 1 393 ? 10.164 -4.461 3.1 1 97.56 393 ARG A N 1
ATOM 3110 C CA . ARG A 1 393 ? 10.562 -3.072 2.893 1 97.56 393 ARG A CA 1
ATOM 3111 C C . ARG A 1 393 ? 11.555 -2.621 3.959 1 97.56 393 ARG A C 1
ATOM 3113 O O . ARG A 1 393 ? 12.539 -1.95 3.65 1 97.56 393 ARG A O 1
ATOM 3120 N N . LYS A 1 394 ? 11.312 -2.973 5.188 1 97.06 394 LYS A N 1
ATOM 3121 C CA . LYS A 1 394 ? 12.219 -2.631 6.277 1 97.06 394 LYS A CA 1
ATOM 3122 C C . LYS A 1 394 ? 13.578 -3.309 6.098 1 97.06 394 LYS A C 1
ATOM 3124 O O . LYS A 1 394 ? 14.594 -2.812 6.582 1 97.06 394 LYS A O 1
ATOM 3129 N N . MET A 1 395 ? 13.609 -4.387 5.32 1 97.31 395 MET A N 1
ATOM 3130 C CA . MET A 1 395 ? 14.836 -5.141 5.113 1 97.31 395 MET A CA 1
ATOM 3131 C C . MET A 1 395 ? 15.516 -4.73 3.809 1 97.31 395 MET A C 1
ATOM 3133 O O . MET A 1 395 ? 16.516 -5.336 3.404 1 97.31 395 MET A O 1
ATOM 3137 N N . GLY A 1 396 ? 14.914 -3.742 3.082 1 96.88 396 GLY A N 1
ATOM 3138 C CA . GLY A 1 396 ? 15.641 -3.145 1.976 1 96.88 396 GLY A CA 1
ATOM 3139 C C . GLY A 1 396 ? 15.039 -3.469 0.621 1 96.88 396 GLY A C 1
ATOM 3140 O O . GLY A 1 396 ? 15.602 -3.107 -0.416 1 96.88 396 GLY A O 1
ATOM 3141 N N . TRP A 1 397 ? 13.945 -4.188 0.544 1 97.94 397 TRP A N 1
ATOM 3142 C CA . TRP A 1 397 ? 13.25 -4.398 -0.72 1 97.94 397 TRP A CA 1
ATOM 3143 C C . TRP A 1 397 ? 12.422 -3.172 -1.1 1 97.94 397 TRP A C 1
ATOM 3145 O O . TRP A 1 397 ? 11.531 -2.764 -0.357 1 97.94 397 TRP A O 1
ATOM 3155 N N . HIS A 1 398 ? 12.609 -2.602 -2.283 1 97.81 398 HIS A N 1
ATOM 3156 C CA . HIS A 1 398 ? 11.922 -1.384 -2.693 1 97.81 398 HIS A CA 1
ATOM 3157 C C . HIS A 1 398 ? 11.125 -1.606 -3.977 1 97.81 398 HIS A C 1
ATOM 3159 O O . HIS A 1 398 ? 10.578 -0.659 -4.547 1 97.81 398 HIS A O 1
ATOM 3165 N N . GLY A 1 399 ? 11.055 -2.879 -4.445 1 98.12 399 GLY A N 1
ATOM 3166 C CA . GLY A 1 399 ? 10.406 -3.191 -5.707 1 98.12 399 GLY A CA 1
ATOM 3167 C C . GLY A 1 399 ? 8.938 -2.82 -5.727 1 98.12 399 GLY A C 1
ATOM 3168 O O . GLY A 1 399 ? 8.234 -2.986 -4.727 1 98.12 399 GLY A O 1
ATOM 3169 N N . PHE A 1 400 ? 8.508 -2.287 -6.914 1 97.75 400 PHE A N 1
ATOM 3170 C CA . PHE A 1 400 ? 7.141 -1.831 -7.129 1 97.75 400 PHE A CA 1
ATOM 3171 C C . PHE A 1 400 ? 6.73 -2.014 -8.586 1 97.75 400 PHE A C 1
ATOM 3173 O O . PHE A 1 400 ? 7.535 -1.792 -9.492 1 97.75 400 PHE A O 1
ATOM 3180 N N . VAL A 1 401 ? 5.5 -2.488 -8.781 1 98.56 401 VAL A N 1
ATOM 3181 C CA . VAL A 1 401 ? 4.867 -2.398 -10.094 1 98.56 401 VAL A CA 1
ATOM 3182 C C . VAL A 1 401 ? 3.383 -2.09 -9.93 1 98.56 401 VAL A C 1
ATOM 3184 O O . VAL A 1 401 ? 2.727 -2.613 -9.023 1 98.56 401 VAL A O 1
ATOM 3187 N N . ASP A 1 402 ? 2.838 -1.116 -10.711 1 98 402 ASP A N 1
ATOM 3188 C CA . ASP A 1 402 ? 1.4 -0.872 -10.781 1 98 402 ASP A CA 1
ATOM 3189 C C . ASP A 1 402 ? 0.658 -2.094 -11.312 1 98 402 ASP A C 1
ATOM 3191 O O . ASP A 1 402 ? 0.821 -2.463 -12.477 1 98 402 ASP A O 1
ATOM 3195 N N . SER A 1 403 ? -0.189 -2.695 -10.477 1 98.12 403 SER A N 1
ATOM 3196 C CA . SER A 1 403 ? -0.868 -3.932 -10.844 1 98.12 403 SER A CA 1
ATOM 3197 C C . SER A 1 403 ? -1.693 -3.746 -12.117 1 98.12 403 SER A C 1
ATOM 3199 O O . SER A 1 403 ? -1.829 -4.676 -12.914 1 98.12 403 SER A O 1
ATOM 3201 N N . ASN A 1 404 ? -2.293 -2.533 -12.336 1 98 404 ASN A N 1
ATOM 3202 C CA . ASN A 1 404 ? -3.01 -2.275 -13.578 1 98 404 ASN A CA 1
ATOM 3203 C C . ASN A 1 404 ? -2.098 -2.424 -14.789 1 98 404 ASN A C 1
ATOM 3205 O O . ASN A 1 404 ? -2.465 -3.072 -15.773 1 98 404 ASN A O 1
ATOM 3209 N N . ASP A 1 405 ? -0.918 -1.849 -14.68 1 98.31 405 ASP A N 1
ATOM 3210 C CA . ASP A 1 405 ? 0.059 -1.947 -15.766 1 98.31 405 ASP A CA 1
ATOM 3211 C C . ASP A 1 405 ? 0.508 -3.393 -15.969 1 98.31 405 ASP A C 1
ATOM 3213 O O . ASP A 1 405 ? 0.713 -3.828 -17.094 1 98.31 405 ASP A O 1
ATOM 3217 N N . ALA A 1 406 ? 0.7 -4.094 -14.852 1 98.44 406 ALA A N 1
ATOM 3218 C CA . ALA A 1 406 ? 1.146 -5.48 -14.922 1 98.44 406 ALA A CA 1
ATOM 3219 C C . ALA A 1 406 ? 0.111 -6.355 -15.625 1 98.44 406 ALA A C 1
ATOM 32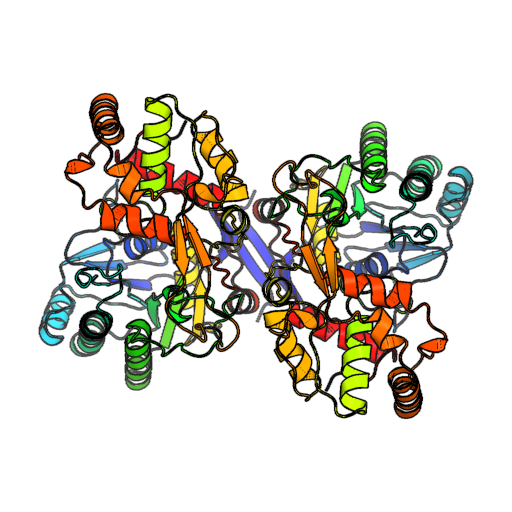21 O O . ALA A 1 406 ? 0.462 -7.207 -16.453 1 98.44 406 ALA A O 1
ATOM 3222 N N . ILE A 1 407 ? -1.192 -6.152 -15.266 1 98.5 407 ILE A N 1
ATOM 3223 C CA . ILE A 1 407 ? -2.254 -6.922 -15.906 1 98.5 407 ILE A CA 1
ATOM 3224 C C . ILE A 1 407 ? -2.281 -6.621 -17.406 1 98.5 407 ILE A C 1
ATOM 3226 O O . ILE A 1 407 ? -2.391 -7.535 -18.219 1 98.5 407 ILE A O 1
ATOM 3230 N N . LYS A 1 408 ? -2.16 -5.359 -17.781 1 98.62 408 LYS A N 1
ATOM 3231 C CA . LYS A 1 408 ? -2.143 -4.98 -19.188 1 98.62 408 LYS A CA 1
ATOM 3232 C C . LYS A 1 408 ? -0.985 -5.648 -19.922 1 98.62 408 LYS A C 1
ATOM 3234 O O . LYS A 1 408 ? -1.151 -6.133 -21.047 1 98.62 408 LYS A O 1
ATOM 3239 N N . GLU A 1 409 ? 0.181 -5.652 -19.297 1 98.25 409 GLU A N 1
ATOM 3240 C CA . GLU A 1 409 ? 1.344 -6.293 -19.906 1 98.25 409 GLU A CA 1
ATOM 3241 C C . GLU A 1 409 ? 1.122 -7.793 -20.078 1 98.25 409 GLU A C 1
ATOM 3243 O O . GLU A 1 409 ? 1.475 -8.367 -21.109 1 98.25 409 GLU A O 1
ATOM 3248 N N . VAL A 1 410 ? 0.577 -8.438 -19.062 1 98.06 410 VAL A N 1
ATOM 3249 C CA . VAL A 1 410 ? 0.333 -9.875 -19.109 1 98.06 410 VAL A CA 1
ATOM 3250 C C . VAL A 1 410 ? -0.69 -10.18 -20.203 1 98.06 410 VAL A C 1
ATOM 3252 O O . VAL A 1 410 ? -0.563 -11.18 -20.922 1 98.06 410 VAL A O 1
ATOM 3255 N N . LEU A 1 411 ? -1.766 -9.312 -20.344 1 98.38 411 LEU A N 1
ATOM 3256 C CA . LEU A 1 411 ? -2.701 -9.469 -21.453 1 98.38 411 LEU A CA 1
ATOM 3257 C C . LEU A 1 411 ? -1.973 -9.398 -22.797 1 98.38 411 LEU A C 1
ATOM 3259 O O . LEU A 1 411 ? -2.25 -10.195 -23.688 1 98.38 411 LEU A O 1
ATOM 3263 N N . GLY A 1 412 ? -1.1 -8.469 -22.906 1 97.94 412 GLY A N 1
ATOM 3264 C CA . GLY A 1 412 ? -0.285 -8.375 -24.109 1 97.94 412 GLY A CA 1
ATOM 3265 C C . GLY A 1 412 ? 0.533 -9.625 -24.375 1 97.94 412 GLY A C 1
ATOM 3266 O O . GLY A 1 412 ? 0.662 -10.062 -25.516 1 97.94 412 GLY A O 1
ATOM 3267 N N . GLU A 1 413 ? 1.09 -10.188 -23.344 1 96.25 413 GLU A N 1
ATOM 3268 C CA . GLU A 1 413 ? 1.88 -11.406 -23.484 1 96.25 413 GLU A CA 1
ATOM 3269 C C . GLU A 1 413 ? 1.013 -12.578 -23.938 1 96.25 413 GLU A C 1
ATOM 3271 O O . GLU A 1 413 ? 1.455 -13.414 -24.719 1 96.25 413 GLU A O 1
ATOM 3276 N N . PHE A 1 414 ? -0.216 -12.672 -23.422 1 96.69 414 PHE A N 1
ATOM 3277 C CA . PHE A 1 414 ? -1.138 -13.695 -23.891 1 96.69 414 PHE A CA 1
ATOM 3278 C C . PHE A 1 414 ? -1.438 -13.508 -25.375 1 96.69 414 PHE A C 1
ATOM 3280 O O . PHE A 1 414 ? -1.591 -14.484 -26.109 1 96.69 414 PHE A O 1
ATOM 3287 N N . ALA A 1 415 ? -1.596 -12.266 -25.781 1 97.56 415 ALA A N 1
ATOM 3288 C CA . ALA A 1 415 ? -1.808 -11.977 -27.203 1 97.56 415 ALA A CA 1
ATOM 3289 C C . ALA A 1 415 ? -0.616 -12.438 -28.031 1 97.56 415 ALA A C 1
ATOM 3291 O O . ALA A 1 415 ? -0.79 -13 -29.125 1 97.56 415 ALA A O 1
ATOM 3292 N N . ASP A 1 416 ? 0.569 -12.203 -27.531 1 95 416 ASP A N 1
ATOM 3293 C CA . ASP A 1 416 ? 1.784 -12.633 -28.219 1 95 416 ASP A CA 1
ATOM 3294 C C . ASP A 1 416 ? 1.822 -14.156 -28.375 1 95 416 ASP A C 1
ATOM 3296 O O . ASP A 1 416 ? 2.344 -14.672 -29.359 1 95 416 ASP A O 1
ATOM 3300 N N . LEU A 1 417 ? 1.288 -14.852 -27.391 1 93.81 417 LEU A N 1
ATOM 3301 C CA . LEU A 1 417 ? 1.222 -16.312 -27.422 1 93.81 417 LEU A CA 1
ATOM 3302 C C . LEU A 1 417 ? 0.069 -16.781 -28.297 1 93.81 417 LEU A C 1
ATOM 3304 O O . LEU A 1 417 ? -0.16 -17.984 -28.438 1 93.81 417 LEU A O 1
ATOM 3308 N N . LYS A 1 418 ? -0.713 -15.805 -28.797 1 96.12 418 LYS A N 1
ATOM 3309 C CA . LYS A 1 418 ? -1.88 -16.062 -29.641 1 96.12 418 LYS A CA 1
ATOM 3310 C C . LYS A 1 418 ? -2.951 -16.828 -28.859 1 96.12 418 LYS A C 1
ATOM 3312 O O . LYS A 1 418 ? -3.631 -17.688 -29.422 1 96.12 418 LYS A O 1
ATOM 3317 N N . MET A 1 419 ? -3.004 -16.547 -27.594 1 96.5 419 MET A N 1
ATOM 3318 C CA . MET A 1 419 ? -4.035 -17.172 -26.781 1 96.5 419 MET A CA 1
ATOM 3319 C C . MET A 1 419 ? -5.27 -16.281 -26.672 1 96.5 419 MET A C 1
ATOM 3321 O O . MET A 1 419 ? -6.367 -16.766 -26.406 1 96.5 419 MET A O 1
ATOM 3325 N N . ILE A 1 420 ? -5.082 -15.008 -26.812 1 97.94 420 ILE A N 1
ATOM 3326 C CA . ILE A 1 420 ? -6.16 -14.031 -26.938 1 97.94 420 ILE A CA 1
ATOM 3327 C C . ILE A 1 420 ? -5.836 -13.039 -28.047 1 97.94 420 ILE A C 1
ATOM 3329 O O . ILE A 1 420 ? -4.699 -12.969 -28.516 1 97.94 420 ILE A O 1
ATOM 3333 N N . PRO A 1 421 ? -6.82 -12.297 -28.562 1 98 421 PRO A N 1
ATOM 3334 C CA . PRO A 1 421 ? -6.523 -11.25 -29.531 1 98 421 PRO A CA 1
ATOM 3335 C C . PRO A 1 421 ? -5.719 -10.094 -28.938 1 98 421 PRO A C 1
ATOM 3337 O O . PRO A 1 421 ? -5.613 -9.984 -27.703 1 98 421 PRO A O 1
ATOM 3340 N N . PRO A 1 422 ? -5.082 -9.32 -29.797 1 95.94 422 PRO A N 1
ATOM 3341 C CA . PRO 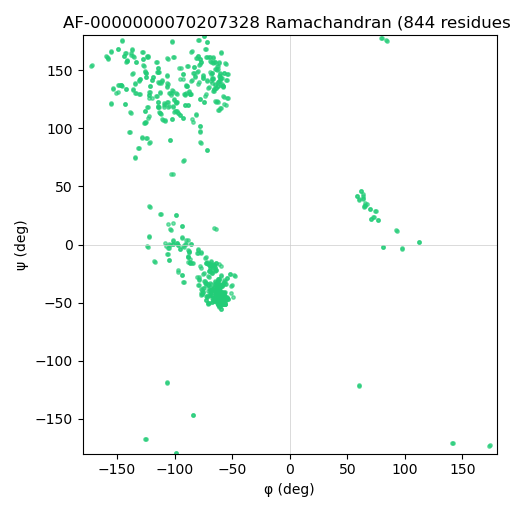A 1 422 ? -4.383 -8.141 -29.281 1 95.94 422 PRO A CA 1
ATOM 3342 C C . PRO A 1 422 ? -5.285 -7.234 -28.453 1 95.94 422 PRO A C 1
ATOM 3344 O O . PRO A 1 422 ? -6.473 -7.094 -28.75 1 95.94 422 PRO A O 1
ATOM 3347 N N . VAL A 1 423 ? -4.543 -6.621 -27.406 1 91.25 423 VAL A N 1
ATOM 3348 C CA . VAL A 1 423 ? -5.262 -5.691 -26.547 1 91.25 423 VAL A CA 1
ATOM 3349 C C . VAL A 1 423 ? -5.551 -4.398 -27.297 1 91.25 423 VAL A C 1
ATOM 3351 O O . VAL A 1 423 ? -4.668 -3.838 -27.953 1 91.25 423 VAL A O 1
ATOM 3354 N N . GLY A 1 424 ? -6.762 -3.736 -27.422 1 77.88 424 GLY A N 1
ATOM 3355 C CA . GLY A 1 424 ? -7.172 -2.535 -28.141 1 77.88 424 GLY A CA 1
ATOM 3356 C C . GLY A 1 424 ? -8.094 -2.82 -29.312 1 77.88 424 GLY A C 1
ATOM 3357 O O . GLY A 1 424 ? -8.125 -3.941 -29.812 1 77.88 424 GLY A O 1
ATOM 3358 N N . MET B 1 1 ? 19.922 8.93 -19.406 1 43 1 MET B N 1
ATOM 3359 C CA . MET B 1 1 ? 20.047 9.117 -17.969 1 43 1 MET B CA 1
ATOM 3360 C C . MET B 1 1 ? 20.016 7.777 -17.234 1 43 1 MET B C 1
ATOM 3362 O O . MET B 1 1 ? 19.328 6.848 -17.672 1 43 1 MET B O 1
ATOM 3366 N N . SER B 1 2 ? 20.938 7.613 -16.297 1 59.66 2 SER B N 1
ATOM 3367 C CA . SER B 1 2 ? 21.109 6.316 -15.656 1 59.66 2 SER B CA 1
ATOM 3368 C C . SER B 1 2 ? 19.797 5.855 -15.008 1 59.66 2 SER B C 1
ATOM 3370 O O . SER B 1 2 ? 19.109 6.652 -14.367 1 59.66 2 SER B O 1
ATOM 3372 N N . ASN B 1 3 ? 19.203 4.703 -15.359 1 85.94 3 ASN B N 1
ATOM 3373 C CA . ASN B 1 3 ? 17.984 4.086 -14.836 1 85.94 3 ASN B CA 1
ATOM 3374 C C . ASN B 1 3 ? 18.156 3.664 -13.383 1 85.94 3 ASN B C 1
ATOM 3376 O O . ASN B 1 3 ? 17.328 2.932 -12.836 1 85.94 3 ASN B O 1
ATOM 3380 N N . GLN B 1 4 ? 19.328 4.289 -12.867 1 93.94 4 GLN B N 1
ATOM 3381 C CA . GLN B 1 4 ? 19.625 3.873 -11.5 1 93.94 4 GLN B CA 1
ATOM 3382 C C . GLN B 1 4 ? 19.516 5.043 -10.531 1 93.94 4 GLN B C 1
ATOM 3384 O O . GLN B 1 4 ? 19.734 6.195 -10.906 1 93.94 4 GLN B O 1
ATOM 3389 N N . GLN B 1 5 ? 19.125 4.766 -9.32 1 96.19 5 GLN B N 1
ATOM 3390 C CA . GLN B 1 5 ? 18.953 5.723 -8.234 1 96.19 5 GLN B CA 1
ATOM 3391 C C . GLN B 1 5 ? 19.578 5.199 -6.941 1 96.19 5 GLN B C 1
ATOM 3393 O O . GLN B 1 5 ? 19.531 3.998 -6.664 1 96.19 5 GLN B O 1
ATOM 3398 N N . LEU B 1 6 ? 20.281 6.109 -6.199 1 97.31 6 LEU B N 1
ATOM 3399 C CA . LEU B 1 6 ? 20.734 5.773 -4.852 1 97.31 6 LEU B CA 1
ATOM 3400 C C . LEU B 1 6 ? 19.656 6.062 -3.824 1 97.31 6 LEU B C 1
ATOM 3402 O O . LEU B 1 6 ? 19.016 7.121 -3.861 1 97.31 6 LEU B O 1
ATOM 3406 N N . VAL B 1 7 ? 19.344 5.129 -2.965 1 98.19 7 VAL B N 1
ATOM 3407 C CA . VAL B 1 7 ? 18.391 5.32 -1.879 1 98.19 7 VAL B CA 1
ATOM 3408 C C . VAL B 1 7 ? 19.047 4.984 -0.543 1 98.19 7 VAL B C 1
ATOM 3410 O O . VAL B 1 7 ? 20.078 4.32 -0.505 1 98.19 7 VAL B O 1
ATOM 3413 N N . GLU B 1 8 ? 18.469 5.441 0.555 1 98.06 8 GLU B N 1
ATOM 3414 C CA . GLU B 1 8 ? 19.031 5.195 1.883 1 98.06 8 GLU B CA 1
ATOM 3415 C C . GLU B 1 8 ? 17.922 5.121 2.936 1 98.06 8 GLU B C 1
ATOM 3417 O O . GLU B 1 8 ? 16.75 5.359 2.633 1 98.06 8 GLU B O 1
ATOM 3422 N N . SER B 1 9 ? 18.312 4.668 4.113 1 97.81 9 SER B N 1
ATOM 3423 C CA . SER B 1 9 ? 17.422 4.656 5.27 1 97.81 9 SER B CA 1
ATOM 3424 C C . SER B 1 9 ? 17.859 5.664 6.324 1 97.81 9 SER B C 1
ATOM 3426 O O . SER B 1 9 ? 19.062 5.902 6.492 1 97.81 9 SER B O 1
ATOM 3428 N N . LYS B 1 10 ? 16.969 6.316 6.93 1 97.5 10 LYS B N 1
ATOM 3429 C CA . LYS B 1 10 ? 17.141 7.156 8.109 1 97.5 10 LYS B CA 1
ATOM 3430 C C . LYS B 1 10 ? 16.188 6.75 9.227 1 97.5 10 LYS B C 1
ATOM 3432 O O . LYS B 1 10 ? 15.016 7.145 9.219 1 97.5 10 LYS B O 1
ATOM 3437 N N . GLY B 1 11 ? 16.75 6.051 10.266 1 97.06 11 GLY B N 1
ATOM 3438 C CA . GLY B 1 11 ? 15.867 5.523 11.297 1 97.06 11 GLY B CA 1
ATOM 3439 C C . GLY B 1 11 ? 14.836 4.543 10.766 1 97.06 11 GLY B C 1
ATOM 3440 O O . GLY B 1 11 ? 15.188 3.572 10.094 1 97.06 11 GLY B O 1
ATOM 3441 N N . ILE B 1 12 ? 13.547 4.871 10.977 1 98.06 12 ILE B N 1
ATOM 3442 C CA . ILE B 1 12 ? 12.469 3.961 10.586 1 98.06 12 ILE B CA 1
ATOM 3443 C C . ILE B 1 12 ? 12.031 4.27 9.164 1 98.06 12 ILE B C 1
ATOM 3445 O O . ILE B 1 12 ? 11.102 3.637 8.641 1 98.06 12 ILE B O 1
ATOM 3449 N N . PHE B 1 13 ? 12.617 5.238 8.492 1 98.5 13 PHE B N 1
ATOM 3450 C CA . PHE B 1 13 ? 12.266 5.664 7.141 1 98.5 13 PHE B CA 1
ATOM 3451 C C . PHE B 1 13 ? 13.203 5.035 6.113 1 98.5 13 PHE B C 1
ATOM 3453 O O . PHE B 1 13 ? 14.422 5.125 6.246 1 98.5 13 PHE B O 1
ATOM 3460 N N . HIS B 1 14 ? 12.648 4.434 5.074 1 98.19 14 HIS B N 1
ATOM 3461 C CA . HIS B 1 14 ? 13.445 3.664 4.125 1 98.19 14 HIS B CA 1
ATOM 3462 C C . HIS B 1 14 ? 13.188 4.125 2.693 1 98.19 14 HIS B C 1
ATOM 3464 O O . HIS B 1 14 ? 12.164 4.754 2.414 1 98.19 14 HIS B O 1
ATOM 3470 N N . GLY B 1 15 ? 14.156 3.799 1.792 1 98.06 15 GLY B N 1
ATOM 3471 C CA . GLY B 1 15 ? 13.992 4.082 0.375 1 98.06 15 GLY B CA 1
ATOM 3472 C C . GLY B 1 15 ? 14.055 5.566 0.054 1 98.06 15 GLY B C 1
ATOM 3473 O O . GLY B 1 15 ? 13.508 6.012 -0.953 1 98.06 15 GLY B O 1
ATOM 3474 N N . LEU B 1 16 ? 14.656 6.379 0.908 1 98.44 16 LEU B N 1
ATOM 3475 C CA . LEU B 1 16 ? 14.758 7.82 0.703 1 98.44 16 LEU B CA 1
ATOM 3476 C C . LEU B 1 16 ? 15.805 8.156 -0.347 1 98.44 16 LEU B C 1
ATOM 3478 O O . LEU B 1 16 ? 16.859 7.512 -0.401 1 98.44 16 LEU B O 1
ATOM 3482 N N . PRO B 1 17 ? 15.555 9.156 -1.148 1 97.56 17 PRO B N 1
ATOM 3483 C CA . PRO B 1 17 ? 16.547 9.492 -2.174 1 97.56 17 PRO B CA 1
ATOM 3484 C C . PRO B 1 17 ? 17.844 10.047 -1.581 1 97.56 17 PRO B C 1
ATOM 3486 O O . PRO B 1 17 ? 17.812 10.766 -0.578 1 97.56 17 PRO B O 1
ATOM 3489 N N . VAL B 1 18 ? 18.906 9.711 -2.158 1 97.25 18 VAL B N 1
ATOM 3490 C CA . VAL B 1 18 ? 20.188 10.344 -1.909 1 97.25 18 VAL B CA 1
ATOM 3491 C C . VAL B 1 18 ? 20.469 11.383 -2.996 1 97.25 18 VAL B C 1
ATOM 3493 O O . VAL B 1 18 ? 20.5 11.055 -4.184 1 97.25 18 VAL B O 1
ATOM 3496 N N . TYR B 1 19 ? 20.672 12.578 -2.629 1 96.75 19 TYR B N 1
ATOM 3497 C CA . TYR B 1 19 ? 20.906 13.656 -3.586 1 96.75 19 TYR B CA 1
ATOM 3498 C C . TYR B 1 19 ? 22.391 13.852 -3.854 1 96.75 19 TYR B C 1
ATOM 3500 O O . TYR B 1 19 ? 23.219 13.648 -2.963 1 96.75 19 TYR B O 1
ATOM 3508 N N . PRO B 1 20 ? 22.766 14.234 -5.055 1 95.12 20 PRO B N 1
ATOM 3509 C CA . PRO B 1 20 ? 24.172 14.523 -5.328 1 95.12 20 PRO B CA 1
ATOM 3510 C C . PRO B 1 20 ? 24.719 15.656 -4.469 1 95.12 20 PRO B C 1
ATOM 3512 O O . PRO B 1 20 ? 24 16.609 -4.168 1 95.12 20 PRO B O 1
ATOM 3515 N N . SER B 1 21 ? 25.938 15.609 -4.125 1 94.75 21 SER B N 1
ATOM 3516 C CA . SER B 1 21 ? 26.578 16.609 -3.279 1 94.75 21 SER B CA 1
ATOM 3517 C C . SER B 1 21 ? 26.625 17.969 -3.971 1 94.75 21 SER B C 1
ATOM 3519 O O . SER B 1 21 ? 26.781 19 -3.314 1 94.75 21 SER B O 1
ATOM 3521 N N . SER B 1 22 ? 26.484 17.938 -5.289 1 96.31 22 SER B N 1
ATOM 3522 C CA . SER B 1 22 ? 26.516 19.172 -6.066 1 96.31 22 SER B CA 1
ATOM 3523 C C . SER B 1 22 ? 25.266 20.016 -5.828 1 96.31 22 SER B C 1
ATOM 3525 O O . SER B 1 22 ? 25.25 21.203 -6.125 1 96.31 22 SER B O 1
ATOM 3527 N N . LEU B 1 23 ? 24.25 19.344 -5.402 1 97.06 23 LEU B N 1
ATOM 3528 C CA . LEU B 1 23 ? 23.031 20.078 -5.047 1 97.06 23 LEU B CA 1
ATOM 3529 C C . LEU B 1 23 ? 23.172 20.734 -3.678 1 97.06 23 LEU B C 1
ATOM 3531 O O . LEU B 1 23 ? 22.844 20.141 -2.656 1 97.06 23 LEU B O 1
ATOM 3535 N N . LYS B 1 24 ? 23.688 21.938 -3.582 1 97.5 24 LYS B N 1
ATOM 3536 C CA . LYS B 1 24 ? 24.016 22.625 -2.336 1 97.5 24 LYS B CA 1
ATOM 3537 C C . LYS B 1 24 ? 23.719 24.125 -2.441 1 97.5 24 LYS B C 1
ATOM 3539 O O . LYS B 1 24 ? 23.438 24.625 -3.527 1 97.5 24 LYS B O 1
ATOM 3544 N N . GLY B 1 25 ? 23.688 24.734 -1.334 1 98.25 25 GLY B N 1
ATOM 3545 C CA . GLY B 1 25 ? 23.547 26.188 -1.294 1 98.25 25 GLY B CA 1
ATOM 3546 C C . GLY B 1 25 ? 22.141 26.656 -1.571 1 98.25 25 GLY B C 1
ATOM 3547 O O . GLY B 1 25 ? 21.938 27.797 -1.995 1 98.25 25 GLY B O 1
ATOM 3548 N N . LEU B 1 26 ? 21.156 25.781 -1.386 1 98.62 26 LEU B N 1
ATOM 3549 C CA . LEU B 1 26 ? 19.766 26.125 -1.673 1 98.62 26 LEU B CA 1
ATOM 3550 C C . LEU B 1 26 ? 19.141 26.875 -0.504 1 98.62 26 LEU B C 1
ATOM 3552 O O . LEU B 1 26 ? 19.547 26.703 0.646 1 98.62 26 LEU B O 1
ATOM 3556 N N . THR B 1 27 ? 18.141 27.719 -0.788 1 98.75 27 THR B N 1
ATOM 3557 C CA . THR B 1 27 ? 17.375 28.438 0.214 1 98.75 27 THR B CA 1
ATOM 3558 C C . THR B 1 27 ? 15.891 28.078 0.139 1 98.75 27 THR B C 1
ATOM 3560 O O . THR B 1 27 ? 15.359 27.859 -0.95 1 98.75 27 THR B O 1
ATOM 3563 N N . ALA B 1 28 ? 15.289 27.984 1.318 1 98.81 28 ALA B N 1
ATOM 3564 C CA . ALA B 1 28 ? 13.891 27.562 1.373 1 98.81 28 ALA B CA 1
ATOM 3565 C C . ALA B 1 28 ? 13.07 28.5 2.254 1 98.81 28 ALA B C 1
ATOM 3567 O O . ALA B 1 28 ? 13.562 29 3.264 1 98.81 28 ALA B O 1
ATOM 3568 N N . ILE B 1 29 ? 11.875 28.766 1.845 1 98.88 29 ILE B N 1
ATOM 3569 C CA . ILE B 1 29 ? 10.859 29.344 2.711 1 98.88 29 ILE B CA 1
ATOM 3570 C C . ILE B 1 29 ? 9.875 28.266 3.15 1 98.88 29 ILE B C 1
ATOM 3572 O O . ILE B 1 29 ? 9.406 27.469 2.328 1 98.88 29 ILE B O 1
ATOM 3576 N N . ILE B 1 30 ? 9.641 28.172 4.406 1 98.69 30 ILE B N 1
ATOM 3577 C CA . ILE B 1 30 ? 8.57 27.359 4.961 1 98.69 30 ILE B CA 1
ATOM 3578 C C . ILE B 1 30 ? 7.5 28.25 5.59 1 98.69 30 ILE B C 1
ATOM 3580 O O . ILE B 1 30 ? 7.77 28.953 6.562 1 98.69 30 ILE B O 1
ATOM 3584 N N . THR B 1 31 ? 6.312 28.266 5.004 1 98.25 31 THR B N 1
ATOM 3585 C CA . THR B 1 31 ? 5.207 28.938 5.676 1 98.25 31 THR B CA 1
ATOM 3586 C C . THR B 1 31 ? 4.484 27.984 6.617 1 98.25 31 THR B C 1
ATOM 3588 O O . THR B 1 31 ? 4.473 26.766 6.395 1 98.25 31 THR B O 1
ATOM 3591 N N . GLY B 1 32 ? 3.848 28.484 7.668 1 95.19 32 GLY B N 1
ATOM 3592 C CA . GLY B 1 32 ? 3.195 27.625 8.641 1 95.19 32 GLY B CA 1
ATOM 3593 C C . GLY B 1 32 ? 4.164 26.719 9.375 1 95.19 32 GLY B C 1
ATOM 3594 O O . GLY B 1 32 ? 3.869 25.547 9.602 1 95.19 32 GLY B O 1
ATOM 3595 N N . ALA B 1 33 ? 5.324 27.219 9.742 1 93.69 33 ALA B N 1
ATOM 3596 C CA . ALA B 1 33 ? 6.414 26.438 10.305 1 93.69 33 ALA B CA 1
ATOM 3597 C C . ALA B 1 33 ? 6.078 25.984 11.727 1 93.69 33 ALA B C 1
ATOM 3599 O O . ALA B 1 33 ? 6.711 25.062 12.258 1 93.69 33 ALA B O 1
ATOM 3600 N N . ASN B 1 34 ? 5.129 26.578 12.328 1 91.19 34 ASN B N 1
ATOM 3601 C CA . ASN B 1 34 ? 4.75 26.219 13.688 1 91.19 34 ASN B CA 1
ATOM 3602 C C . ASN B 1 34 ? 3.742 25.078 13.703 1 91.19 34 ASN B C 1
ATOM 3604 O O . ASN B 1 34 ? 3.5 24.469 14.75 1 91.19 34 ASN B O 1
ATOM 3608 N N . GLY B 1 35 ? 3.127 24.797 12.578 1 92.94 35 GLY B N 1
ATOM 3609 C CA . GLY B 1 35 ? 2.23 23.656 12.469 1 92.94 35 GLY B CA 1
ATOM 3610 C C . GLY B 1 35 ? 2.959 22.344 12.289 1 92.94 35 GLY B C 1
ATOM 3611 O O . GLY B 1 35 ? 4.184 22.312 12.141 1 92.94 35 GLY B O 1
ATOM 3612 N N . ILE B 1 36 ? 2.223 21.297 12.273 1 94.75 36 ILE B N 1
ATOM 3613 C CA . ILE B 1 36 ? 2.791 19.953 12.234 1 94.75 36 ILE B CA 1
ATOM 3614 C C . ILE B 1 36 ? 3.643 19.781 10.984 1 94.75 36 ILE B C 1
ATOM 3616 O O . ILE B 1 36 ? 4.836 19.484 11.07 1 94.75 36 ILE B O 1
ATOM 3620 N N . SER B 1 37 ? 3.084 20.016 9.805 1 96.56 37 SER B N 1
ATOM 3621 C CA . SER B 1 37 ? 3.771 19.766 8.539 1 96.56 37 SER B CA 1
ATOM 3622 C C . SER B 1 37 ? 4.984 20.688 8.383 1 96.56 37 SER B C 1
ATOM 3624 O O . SER B 1 37 ? 6.066 20.219 8.016 1 96.56 37 SER B O 1
ATOM 3626 N N . GLY B 1 38 ? 4.773 21.984 8.688 1 96.88 38 GLY B N 1
ATOM 3627 C CA . GLY B 1 38 ? 5.883 22.922 8.555 1 96.88 38 GLY B CA 1
ATOM 3628 C C . GLY B 1 38 ? 7.031 22.625 9.5 1 96.88 38 GLY B C 1
ATOM 3629 O O . GLY B 1 38 ? 8.195 22.75 9.125 1 96.88 38 GLY B O 1
ATOM 3630 N N . ASN B 1 39 ? 6.676 22.266 10.695 1 95.81 39 ASN B N 1
ATOM 3631 C CA . ASN B 1 39 ? 7.684 21.906 11.688 1 95.81 39 ASN B CA 1
ATOM 3632 C C . ASN B 1 39 ? 8.539 20.734 11.211 1 95.81 39 ASN B C 1
ATOM 3634 O O . ASN B 1 39 ? 9.773 20.781 11.297 1 95.81 39 ASN B O 1
ATOM 3638 N N . TYR B 1 40 ? 7.93 19.734 10.711 1 96.88 40 TYR B N 1
ATOM 3639 C CA . TYR B 1 40 ? 8.656 18.547 10.289 1 96.88 40 TYR B CA 1
ATOM 3640 C C . TYR B 1 40 ? 9.445 18.812 9.016 1 96.88 40 TYR B C 1
ATOM 3642 O O . TYR B 1 40 ? 10.516 18.234 8.805 1 96.88 40 TYR B O 1
ATOM 3650 N N . MET B 1 41 ? 8.898 19.688 8.117 1 98.25 41 MET B N 1
ATOM 3651 C CA . MET B 1 41 ? 9.695 20.094 6.961 1 98.25 41 MET B CA 1
ATOM 3652 C C . MET B 1 41 ? 10.992 20.766 7.395 1 98.25 41 MET B C 1
ATOM 3654 O O . MET B 1 41 ? 12.062 20.484 6.855 1 98.25 41 MET B O 1
ATOM 3658 N N . LEU B 1 42 ? 10.867 21.625 8.367 1 97.69 42 LEU B N 1
ATOM 3659 C CA . LEU B 1 42 ? 12.055 22.281 8.914 1 97.69 42 LEU B CA 1
ATOM 3660 C C . LEU B 1 42 ? 13.055 21.25 9.43 1 97.69 42 LEU B C 1
ATOM 3662 O O . LEU B 1 42 ? 14.25 21.328 9.125 1 97.69 42 LEU B O 1
ATOM 3666 N N . ARG B 1 43 ? 12.578 20.234 10.172 1 96.44 43 ARG B N 1
ATOM 3667 C CA . ARG B 1 43 ? 13.43 19.172 10.719 1 96.44 43 ARG B CA 1
ATOM 3668 C C . ARG B 1 43 ? 14.156 18.438 9.602 1 96.44 43 ARG B C 1
ATOM 3670 O O . ARG B 1 43 ? 15.344 18.125 9.727 1 96.44 43 ARG B O 1
ATOM 3677 N N . VAL B 1 44 ? 13.477 18.156 8.539 1 97.94 44 VAL B N 1
ATOM 3678 C CA . VAL B 1 44 ? 14.031 17.359 7.441 1 97.94 44 VAL B CA 1
ATOM 3679 C C . VAL B 1 44 ? 15.062 18.188 6.676 1 97.94 44 VAL B C 1
ATOM 3681 O O . VAL B 1 44 ? 16.172 17.719 6.41 1 97.94 44 VAL B O 1
ATOM 3684 N N . LEU B 1 45 ? 14.711 19.453 6.32 1 98.31 45 LEU B N 1
ATOM 3685 C CA . LEU B 1 45 ? 15.656 20.297 5.582 1 98.31 45 LEU B CA 1
ATOM 3686 C C . LEU B 1 45 ? 16.906 20.562 6.406 1 98.31 45 LEU B C 1
ATOM 3688 O O . LEU B 1 45 ? 18.016 20.641 5.855 1 98.31 45 LEU B O 1
ATOM 3692 N N . ALA B 1 46 ? 16.75 20.656 7.68 1 96.81 46 ALA B N 1
ATOM 3693 C CA . ALA B 1 46 ? 17.859 20.984 8.578 1 96.81 46 ALA B CA 1
ATOM 3694 C C . ALA B 1 46 ? 18.859 19.844 8.656 1 96.81 46 ALA B C 1
ATOM 3696 O O . ALA B 1 46 ? 19.984 20.031 9.117 1 96.81 46 ALA B O 1
ATOM 3697 N N . GLN B 1 47 ? 18.531 18.656 8.25 1 95.75 47 GLN B N 1
ATOM 3698 C CA . GLN B 1 47 ? 19.406 17.484 8.305 1 95.75 47 GLN B CA 1
ATOM 3699 C C . GLN B 1 47 ? 20.609 17.672 7.379 1 95.75 47 GLN B C 1
ATOM 3701 O O . GLN B 1 47 ? 21.609 16.969 7.527 1 95.75 47 GLN B O 1
ATOM 3706 N N . ASP B 1 48 ? 20.5 18.562 6.348 1 97 48 ASP B N 1
ATOM 3707 C CA . ASP B 1 48 ? 21.578 18.781 5.391 1 97 48 ASP B CA 1
ATOM 3708 C C . ASP B 1 48 ? 21.844 20.281 5.203 1 97 48 ASP B C 1
ATOM 3710 O O . ASP B 1 48 ? 21.484 20.859 4.18 1 97 48 ASP B O 1
ATOM 3714 N N . PRO B 1 49 ? 22.609 20.828 6.094 1 96.88 49 PRO B N 1
ATOM 3715 C CA . PRO B 1 49 ? 22.844 22.266 6.035 1 96.88 49 PRO B CA 1
ATOM 3716 C C . PRO B 1 49 ? 23.688 22.688 4.832 1 96.88 49 PRO B C 1
ATOM 3718 O O . PRO B 1 49 ? 23.719 23.859 4.465 1 96.88 49 PRO B O 1
ATOM 3721 N N . GLU B 1 50 ? 24.422 21.766 4.27 1 97.5 50 GLU B N 1
ATOM 3722 C CA . GLU B 1 50 ? 25.156 22.094 3.049 1 97.5 50 GLU B CA 1
ATOM 3723 C C . GLU B 1 50 ? 24.219 22.266 1.867 1 97.5 50 GLU B C 1
ATOM 3725 O O . GLU B 1 50 ? 24.391 23.172 1.05 1 97.5 50 GLU B O 1
ATOM 3730 N N . ARG B 1 51 ? 23.203 21.391 1.787 1 98.12 51 ARG B N 1
ATOM 3731 C CA . ARG B 1 51 ? 22.203 21.5 0.724 1 98.12 51 ARG B CA 1
ATOM 3732 C C . ARG B 1 51 ? 21.297 22.703 0.946 1 98.12 51 ARG B C 1
ATOM 3734 O O . ARG B 1 51 ? 21.109 23.516 0.045 1 98.12 51 ARG B O 1
ATOM 3741 N N . TRP B 1 52 ? 20.812 22.734 2.117 1 98.5 52 TRP B N 1
ATOM 3742 C CA . TRP B 1 52 ? 19.922 23.828 2.5 1 98.5 52 TRP B CA 1
ATOM 3743 C C . TRP B 1 52 ? 20.656 24.828 3.385 1 98.5 52 TRP B C 1
ATOM 3745 O O . TRP B 1 52 ? 20.578 24.766 4.613 1 98.5 52 TRP B O 1
ATOM 3755 N N . SER B 1 53 ? 21.266 25.828 2.713 1 98.31 53 SER B N 1
ATOM 3756 C CA . SER B 1 53 ? 22.172 26.734 3.414 1 98.31 53 SER B CA 1
ATOM 3757 C C . SER B 1 53 ? 21.391 27.734 4.266 1 98.31 53 SER B C 1
ATOM 3759 O O . SER B 1 53 ? 21.922 28.25 5.254 1 98.31 53 SER B O 1
ATOM 3761 N N . LYS B 1 54 ? 20.125 27.984 3.854 1 98.44 54 LYS B N 1
ATOM 3762 C CA . LYS B 1 54 ? 19.281 28.906 4.617 1 98.44 54 LYS B CA 1
ATOM 3763 C C . LYS B 1 54 ? 17.812 28.531 4.516 1 98.44 54 LYS B C 1
ATOM 3765 O O . LYS B 1 54 ? 17.312 28.234 3.428 1 98.44 54 LYS B O 1
ATOM 3770 N N . ILE B 1 55 ? 17.156 28.484 5.676 1 98.62 55 ILE B N 1
ATOM 3771 C CA . ILE B 1 55 ? 15.734 28.172 5.762 1 98.62 55 ILE B CA 1
ATOM 3772 C C . ILE B 1 55 ? 15 29.297 6.48 1 98.62 55 ILE B C 1
ATOM 3774 O O . ILE B 1 55 ? 15.32 29.625 7.621 1 98.62 55 ILE B O 1
ATOM 3778 N N . TYR B 1 56 ? 14.078 29.953 5.82 1 98.62 56 TYR B N 1
ATOM 3779 C CA . TYR B 1 56 ? 13.25 30.984 6.414 1 98.62 56 TYR B CA 1
ATOM 3780 C C . TYR B 1 56 ? 11.898 30.438 6.863 1 98.62 56 TYR B C 1
ATOM 3782 O O . TYR B 1 56 ? 11.102 30 6.035 1 98.62 56 TYR B O 1
ATOM 3790 N N . CYS B 1 57 ? 11.664 30.422 8.141 1 98 57 CYS B N 1
ATOM 3791 C CA . CYS B 1 57 ? 10.398 29.969 8.727 1 98 57 CYS B CA 1
ATOM 3792 C C . CYS B 1 57 ? 9.445 31.141 8.922 1 98 57 CYS B C 1
ATOM 3794 O O . CYS B 1 57 ? 9.648 31.969 9.812 1 98 57 CYS B O 1
ATOM 3796 N N . LEU B 1 58 ? 8.43 31.156 8.109 1 97.31 58 LEU B N 1
ATOM 3797 C CA . LEU B 1 58 ? 7.453 32.25 8.18 1 97.31 58 LEU B CA 1
ATOM 3798 C C . LEU B 1 58 ? 6.188 31.781 8.898 1 97.31 58 LEU B C 1
ATOM 3800 O O . LEU B 1 58 ? 5.422 30.969 8.375 1 97.31 58 LEU B O 1
ATOM 3804 N N . SER B 1 59 ? 5.953 32.219 10.062 1 93.06 59 SER B N 1
ATOM 3805 C CA . SER B 1 59 ? 4.766 31.938 10.859 1 93.06 59 SER B CA 1
ATOM 3806 C C . SER B 1 59 ? 4.551 33 11.93 1 93.06 59 SER B C 1
ATOM 3808 O O . SER B 1 59 ? 5.465 33.75 12.25 1 93.06 59 SER B O 1
ATOM 3810 N N . ARG B 1 60 ? 3.322 33.125 12.461 1 88.62 60 ARG B N 1
ATOM 3811 C CA . ARG B 1 60 ? 3.031 34.125 13.484 1 88.62 60 ARG B CA 1
ATOM 3812 C C . ARG B 1 60 ? 3.838 33.844 14.75 1 88.62 60 ARG B C 1
ATOM 3814 O O . ARG B 1 60 ? 4.387 34.781 15.352 1 88.62 60 ARG B O 1
ATOM 3821 N N . ARG B 1 61 ? 3.92 32.594 15.125 1 88.88 61 ARG B N 1
ATOM 3822 C CA . ARG B 1 61 ? 4.699 32.156 16.266 1 88.88 61 ARG B CA 1
ATOM 3823 C C . ARG B 1 61 ? 5.859 31.266 15.828 1 88.88 61 ARG B C 1
ATOM 3825 O O . ARG B 1 61 ? 5.785 30.609 14.789 1 88.88 61 ARG B O 1
ATOM 3832 N N . PRO B 1 62 ? 6.906 31.266 16.594 1 88.88 62 PRO B N 1
ATOM 3833 C CA . PRO B 1 62 ? 8.062 30.453 16.219 1 88.88 62 PRO B CA 1
ATOM 3834 C C . PRO B 1 62 ? 7.781 28.953 16.297 1 88.88 62 PRO B C 1
ATOM 3836 O O . PRO B 1 62 ? 7.02 28.516 17.172 1 88.88 62 PRO B O 1
ATOM 3839 N N . PRO B 1 63 ? 8.406 28.156 15.422 1 88.38 63 PRO B N 1
ATOM 3840 C CA . PRO B 1 63 ? 8.305 26.703 15.555 1 88.38 63 PRO B CA 1
ATOM 3841 C C . PRO B 1 63 ? 8.961 26.188 16.828 1 88.38 63 PRO B C 1
ATOM 3843 O O . PRO B 1 63 ? 10.016 26.688 17.234 1 88.38 63 PRO B O 1
ATOM 3846 N N . THR B 1 64 ? 8.281 25.281 17.438 1 81.69 64 THR B N 1
ATOM 3847 C CA . THR B 1 64 ? 8.812 24.688 18.656 1 81.69 64 THR B CA 1
ATOM 3848 C C . THR B 1 64 ? 9.75 23.531 18.312 1 81.69 64 THR B C 1
ATOM 3850 O O . THR B 1 64 ? 9.297 22.469 17.891 1 81.69 64 THR B O 1
ATOM 3853 N N . ILE B 1 65 ? 11.039 23.766 18.516 1 81.31 65 ILE B N 1
ATOM 3854 C CA . ILE B 1 65 ? 12.078 22.75 18.312 1 81.31 65 ILE B CA 1
ATOM 3855 C C . ILE B 1 65 ? 12.852 22.547 19.609 1 81.31 65 ILE B C 1
ATOM 3857 O O . ILE B 1 65 ? 13.297 23.516 20.234 1 81.31 65 ILE B O 1
ATOM 3861 N N . ALA B 1 66 ? 12.977 21.375 20.109 1 73.81 66 ALA B N 1
ATOM 3862 C CA . ALA B 1 66 ? 13.539 21.016 21.406 1 73.81 66 ALA B CA 1
ATOM 3863 C C . ALA B 1 66 ? 14.891 21.688 21.625 1 73.81 66 ALA B C 1
ATOM 3865 O O . ALA B 1 66 ? 15.148 22.25 22.688 1 73.81 66 ALA B O 1
ATOM 3866 N N . ASP B 1 67 ? 15.734 21.656 20.641 1 79.06 67 ASP B N 1
ATOM 3867 C CA . ASP B 1 67 ? 17.094 22.188 20.781 1 79.06 67 ASP B CA 1
ATOM 3868 C C . ASP B 1 67 ? 17.203 23.578 20.141 1 79.06 67 ASP B C 1
ATOM 3870 O O . ASP B 1 67 ? 18.312 24.047 19.875 1 79.06 67 ASP B O 1
ATOM 3874 N N . GLY B 1 68 ? 16.047 24.188 19.938 1 86.25 68 GLY B N 1
ATOM 3875 C CA . GLY B 1 68 ? 16.062 25.469 19.266 1 86.25 68 GLY B CA 1
ATOM 3876 C C . GLY B 1 68 ? 16.109 25.359 17.75 1 86.25 68 GLY B C 1
ATOM 3877 O O . GLY B 1 68 ? 16.25 24.25 17.203 1 86.25 68 GLY B O 1
ATOM 3878 N N . LEU B 1 69 ? 16.047 26.516 17.125 1 93.25 69 LEU B N 1
ATOM 3879 C CA . LEU B 1 69 ? 16.078 26.516 15.672 1 93.25 69 LEU B CA 1
ATOM 3880 C C . LEU B 1 69 ? 17.438 26.078 15.156 1 93.25 69 LEU B C 1
ATOM 3882 O O . LEU B 1 69 ? 18.469 26.484 15.711 1 93.25 69 LEU B O 1
ATOM 3886 N N . PRO B 1 70 ? 17.453 25.312 14.109 1 94.31 70 PRO B N 1
ATOM 3887 C CA . PRO B 1 70 ? 18.734 24.969 13.492 1 94.31 70 PRO B CA 1
ATOM 3888 C C . PRO B 1 70 ? 19.547 26.203 13.086 1 94.31 70 PRO B C 1
ATOM 3890 O O . PRO B 1 70 ? 18.953 27.25 12.805 1 94.31 70 PRO B O 1
ATOM 3893 N N . LYS B 1 71 ? 20.844 26.094 12.977 1 93.88 71 LYS B N 1
ATOM 3894 C CA . LYS B 1 71 ? 21.75 27.203 12.688 1 93.88 71 LYS B CA 1
ATOM 3895 C C . LYS B 1 71 ? 21.438 27.812 11.32 1 93.88 71 LYS B C 1
ATOM 3897 O O . LYS B 1 71 ? 21.609 29.016 11.117 1 93.88 71 LYS B O 1
ATOM 3902 N N . ASN B 1 72 ? 20.984 27 10.438 1 95.81 72 ASN B N 1
ATOM 3903 C CA . ASN B 1 72 ? 20.719 27.469 9.086 1 95.81 72 ASN B CA 1
ATOM 3904 C C . ASN B 1 72 ? 19.266 27.891 8.922 1 95.81 72 ASN B C 1
ATOM 3906 O O . ASN B 1 72 ? 18.766 28.016 7.797 1 95.81 72 ASN B O 1
ATOM 3910 N N . ALA B 1 73 ? 18.531 28.109 10.031 1 97.12 73 ALA B N 1
ATOM 3911 C CA . ALA B 1 73 ? 17.125 28.5 9.945 1 97.12 73 ALA B CA 1
ATOM 3912 C C . ALA B 1 73 ? 16.875 29.797 10.703 1 97.12 73 ALA B C 1
ATOM 3914 O O . ALA B 1 73 ? 17.594 30.125 11.648 1 97.12 73 ALA B O 1
ATOM 3915 N N . GLU B 1 74 ? 15.969 30.547 10.234 1 96.44 74 GLU B N 1
ATOM 3916 C CA . GLU B 1 74 ? 15.562 31.812 10.844 1 96.44 74 GLU B CA 1
ATOM 3917 C C . GLU B 1 74 ? 14.039 31.938 10.867 1 96.44 74 GLU B C 1
ATOM 3919 O O . GLU B 1 74 ? 13.367 31.609 9.891 1 96.44 74 GLU B O 1
ATOM 3924 N N . HIS B 1 75 ? 13.57 32.344 12.031 1 97.38 75 HIS B N 1
ATOM 3925 C CA . HIS B 1 75 ? 12.148 32.625 12.141 1 97.38 75 HIS B CA 1
ATOM 3926 C C . HIS B 1 75 ? 11.844 34.094 11.836 1 97.38 75 HIS B C 1
ATOM 3928 O O . HIS B 1 75 ? 12.523 35 12.344 1 97.38 75 HIS B O 1
ATOM 3934 N N . ILE B 1 76 ? 10.93 34.312 10.992 1 97.75 76 ILE B N 1
ATOM 3935 C CA . ILE B 1 76 ? 10.43 35.656 10.664 1 97.75 76 ILE B CA 1
ATOM 3936 C C . ILE B 1 76 ? 8.922 35.719 10.93 1 97.75 76 ILE B C 1
ATOM 3938 O O . ILE B 1 76 ? 8.141 35.062 10.227 1 97.75 76 ILE B O 1
ATOM 3942 N N . PRO B 1 77 ? 8.484 36.469 11.961 1 95.75 77 PRO B N 1
ATOM 3943 C CA . PRO B 1 77 ? 7.043 36.562 12.219 1 95.75 77 PRO B CA 1
ATOM 3944 C C . PRO B 1 77 ? 6.289 37.25 11.094 1 95.75 77 PRO B C 1
ATOM 3946 O O . PRO B 1 77 ? 6.625 38.375 10.719 1 95.75 77 PRO B O 1
ATOM 3949 N N . LEU B 1 78 ? 5.348 36.625 10.555 1 94.81 78 LEU B N 1
ATOM 3950 C CA . LEU B 1 78 ? 4.562 37.188 9.453 1 94.81 78 LEU B CA 1
ATOM 3951 C C . LEU B 1 78 ? 3.113 36.719 9.531 1 94.81 78 LEU B C 1
ATOM 3953 O O . LEU B 1 78 ? 2.854 35.531 9.852 1 94.81 78 LEU B O 1
ATOM 3957 N N . ASP B 1 79 ? 2.209 37.594 9.305 1 92.69 79 ASP B N 1
ATOM 3958 C CA . ASP B 1 79 ? 0.784 37.312 9.148 1 92.69 79 ASP B CA 1
ATOM 3959 C C . ASP B 1 79 ? 0.357 37.406 7.688 1 92.69 79 ASP B C 1
ATOM 3961 O O . ASP B 1 79 ? 0.354 38.5 7.113 1 92.69 79 ASP B O 1
ATOM 3965 N N . PHE B 1 80 ? -0.134 36.312 7.129 1 94.19 80 PHE B N 1
ATOM 3966 C CA . PHE B 1 80 ? -0.389 36.25 5.695 1 94.19 80 PHE B CA 1
ATOM 3967 C C . PHE B 1 80 ? -1.769 36.812 5.367 1 94.19 80 PHE B C 1
ATOM 3969 O O . PHE B 1 80 ? -2.162 36.875 4.199 1 94.19 80 PHE B O 1
ATOM 3976 N N . LEU B 1 81 ? -2.465 37.25 6.379 1 93.19 81 LEU B N 1
ATOM 3977 C CA . LEU B 1 81 ? -3.727 37.906 6.113 1 93.19 81 LEU B CA 1
ATOM 3978 C C . LEU B 1 81 ? -3.504 39.406 5.895 1 93.19 81 LEU B C 1
ATOM 3980 O O . LEU B 1 81 ? -4.426 40.125 5.508 1 93.19 81 LEU B O 1
ATOM 3984 N N . GLN B 1 82 ? -2.279 39.844 6.07 1 94.19 82 GLN B N 1
ATOM 3985 C CA . GLN B 1 82 ? -1.914 41.219 5.707 1 94.19 82 GLN B CA 1
ATOM 3986 C C . GLN B 1 82 ? -1.834 41.375 4.195 1 94.19 82 GLN B C 1
ATOM 3988 O O . GLN B 1 82 ? -1.783 40.406 3.457 1 94.19 82 GLN B O 1
ATOM 3993 N N . GLU B 1 83 ? -1.756 42.656 3.795 1 96.62 83 GLU B N 1
ATOM 3994 C CA . GLU B 1 83 ? -1.641 42.938 2.373 1 96.62 83 GLU B CA 1
ATOM 3995 C C . GLU B 1 83 ? -0.292 42.5 1.819 1 96.62 83 GLU B C 1
ATOM 3997 O O . GLU B 1 83 ? 0.72 42.562 2.523 1 96.62 83 GLU B O 1
ATOM 4002 N N . PRO B 1 84 ? -0.29 42.094 0.547 1 98.06 84 PRO B N 1
ATOM 4003 C CA . PRO B 1 84 ? 0.946 41.625 -0.084 1 98.06 84 PRO B CA 1
ATOM 4004 C C . PRO B 1 84 ? 2.105 42.594 0.087 1 98.06 84 PRO B C 1
ATOM 4006 O O . PRO B 1 84 ? 3.248 42.188 0.291 1 98.06 84 PRO B O 1
ATOM 4009 N N . GLU B 1 85 ? 1.821 43.906 0.061 1 98.19 85 GLU B N 1
ATOM 4010 C CA . GLU B 1 85 ? 2.863 44.938 0.172 1 98.19 85 GLU B CA 1
ATOM 4011 C C . GLU B 1 85 ? 3.518 44.906 1.551 1 98.19 85 GLU B C 1
ATOM 4013 O O . GLU B 1 85 ? 4.727 45.094 1.676 1 98.19 85 GLU B O 1
ATOM 4018 N N . GLU B 1 86 ? 2.691 44.688 2.533 1 98 86 GLU B N 1
ATOM 4019 C CA . GLU B 1 86 ? 3.203 44.594 3.896 1 98 86 GLU B CA 1
ATOM 4020 C C . GLU B 1 86 ? 4.07 43.344 4.082 1 98 86 GLU B C 1
ATOM 4022 O O . GLU B 1 86 ? 5.129 43.406 4.707 1 98 86 GLU B O 1
ATOM 4027 N N . ILE B 1 87 ? 3.607 42.219 3.547 1 98.12 87 ILE B N 1
ATOM 4028 C CA . ILE B 1 87 ? 4.363 41 3.59 1 98.12 87 ILE B CA 1
ATOM 4029 C C . ILE B 1 87 ? 5.695 41.156 2.865 1 98.12 87 ILE B C 1
ATOM 4031 O O . ILE B 1 87 ? 6.75 40.812 3.395 1 98.12 87 ILE B O 1
ATOM 4035 N N . ALA B 1 88 ? 5.688 41.75 1.703 1 98.38 88 ALA B N 1
ATOM 4036 C CA . ALA B 1 88 ? 6.875 41.969 0.887 1 98.38 88 ALA B CA 1
ATOM 4037 C C . ALA B 1 88 ? 7.891 42.844 1.621 1 98.38 88 ALA B C 1
ATOM 4039 O O . ALA B 1 88 ? 9.102 42.625 1.521 1 98.38 88 ALA B O 1
ATOM 4040 N N . LYS B 1 89 ? 7.355 43.875 2.305 1 98.25 89 LYS B N 1
ATOM 4041 C CA . LYS B 1 89 ? 8.234 44.781 3.049 1 98.25 89 LYS B CA 1
ATOM 4042 C C . LYS B 1 89 ? 9.047 44.031 4.094 1 98.25 89 LYS B C 1
ATOM 4044 O O . LYS B 1 89 ? 10.258 44.219 4.203 1 98.25 89 LYS B O 1
ATOM 4049 N N . VAL B 1 90 ? 8.398 43.156 4.816 1 98.06 90 VAL B N 1
ATOM 4050 C CA . VAL B 1 90 ? 9.07 42.344 5.84 1 98.06 90 VAL B CA 1
ATOM 4051 C C . VAL B 1 90 ? 10.109 41.438 5.191 1 98.06 90 VAL B C 1
ATOM 4053 O O . VAL B 1 90 ? 11.234 41.344 5.68 1 98.06 90 VAL B O 1
ATOM 4056 N N . LEU B 1 91 ? 9.742 40.781 4.078 1 98.44 91 LEU B N 1
ATOM 4057 C CA . LEU B 1 91 ? 10.648 39.875 3.379 1 98.44 91 LEU B CA 1
ATOM 4058 C C . LEU B 1 91 ? 11.883 40.625 2.877 1 98.44 91 LEU B C 1
ATOM 4060 O O . LEU B 1 91 ? 13.008 40.125 3.006 1 98.44 91 LEU B O 1
ATOM 4064 N N . LYS B 1 92 ? 11.68 41.812 2.371 1 97.94 92 LYS B N 1
ATOM 4065 C CA . LYS B 1 92 ? 12.781 42.625 1.876 1 97.94 92 LYS B CA 1
ATOM 4066 C C . LYS B 1 92 ? 13.688 43.062 3.018 1 97.94 92 LYS B C 1
ATOM 4068 O O . LYS B 1 92 ? 14.914 43 2.916 1 97.94 92 LYS B O 1
ATOM 4073 N N . ASP B 1 93 ? 13.039 43.594 4.051 1 98 93 ASP B N 1
ATOM 4074 C CA . ASP B 1 93 ? 13.789 44.094 5.203 1 98 93 ASP B CA 1
ATOM 4075 C C . ASP B 1 93 ? 14.664 43 5.805 1 98 93 ASP B C 1
ATOM 4077 O O . ASP B 1 93 ? 15.758 43.281 6.301 1 98 93 ASP B O 1
ATOM 4081 N N . LYS B 1 94 ? 14.211 41.781 5.734 1 97.75 94 LYS B N 1
ATOM 4082 C CA . LYS B 1 94 ? 14.93 40.6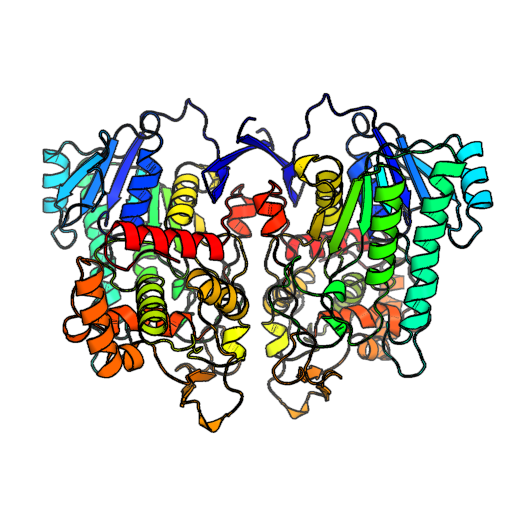56 6.336 1 97.75 94 LYS B CA 1
ATOM 4083 C C . LYS B 1 94 ? 15.867 40 5.328 1 97.75 94 LYS B C 1
ATOM 4085 O O . LYS B 1 94 ? 16.594 39.062 5.668 1 97.75 94 LYS B O 1
ATOM 4090 N N . GLY B 1 95 ? 15.883 40.5 4.105 1 97.81 95 GLY B N 1
ATOM 4091 C CA . GLY B 1 95 ? 16.781 39.969 3.078 1 97.81 95 GLY B CA 1
ATOM 4092 C C . GLY B 1 95 ? 16.469 38.531 2.676 1 97.81 95 GLY B C 1
ATOM 4093 O O . GLY B 1 95 ? 17.375 37.75 2.406 1 97.81 95 GLY B O 1
ATOM 4094 N N . VAL B 1 96 ? 15.195 38.188 2.658 1 98.38 96 VAL B N 1
ATOM 4095 C CA . VAL B 1 96 ? 14.773 36.812 2.387 1 98.38 96 VAL B CA 1
ATOM 4096 C C . VAL B 1 96 ? 15.023 36.469 0.918 1 98.38 96 VAL B C 1
ATOM 4098 O O . VAL B 1 96 ? 14.766 37.312 0.034 1 98.38 96 VAL B O 1
ATOM 4101 N N . LYS B 1 97 ? 15.562 35.344 0.679 1 97.38 97 LYS B N 1
ATOM 4102 C CA . LYS B 1 97 ? 15.688 34.688 -0.625 1 97.38 97 LYS B CA 1
ATOM 4103 C C . LYS B 1 97 ? 15.133 33.281 -0.594 1 97.38 97 LYS B C 1
ATOM 4105 O O . LYS B 1 97 ? 15.07 32.656 0.468 1 97.38 97 LYS B O 1
ATOM 4110 N N . ALA B 1 98 ? 14.719 32.875 -1.824 1 97.81 98 ALA B N 1
ATOM 4111 C CA . ALA B 1 98 ? 14.203 31.5 -1.785 1 97.81 98 ALA B CA 1
ATOM 4112 C C . ALA B 1 98 ? 14.312 30.828 -3.154 1 97.81 98 ALA B C 1
ATOM 4114 O O . ALA B 1 98 ? 13.758 31.312 -4.137 1 97.81 98 ALA B O 1
ATOM 4115 N N . ASP B 1 99 ? 15.031 29.688 -3.213 1 98.69 99 ASP B N 1
ATOM 4116 C CA . ASP B 1 99 ? 14.977 28.797 -4.367 1 98.69 99 ASP B CA 1
ATOM 4117 C C . ASP B 1 99 ? 13.672 28 -4.379 1 98.69 99 ASP B C 1
ATOM 4119 O O . ASP B 1 99 ? 13.125 27.719 -5.445 1 98.69 99 ASP B O 1
ATOM 4123 N N . TYR B 1 100 ? 13.219 27.609 -3.227 1 98.88 100 TYR B N 1
ATOM 4124 C CA . TYR B 1 100 ? 12.031 26.781 -3.096 1 98.88 100 TYR B CA 1
ATOM 4125 C C . TYR B 1 100 ? 11.133 27.266 -1.968 1 98.88 100 TYR B C 1
ATOM 4127 O O . TYR B 1 100 ? 11.625 27.797 -0.965 1 98.88 100 TYR B O 1
ATOM 4135 N N . VAL B 1 101 ? 9.812 27.109 -2.119 1 98.94 101 VAL B N 1
ATOM 4136 C CA . VAL B 1 101 ? 8.82 27.469 -1.115 1 98.94 101 VAL B CA 1
ATOM 4137 C C . VAL B 1 101 ? 7.984 26.25 -0.742 1 98.94 101 VAL B C 1
ATOM 4139 O O . VAL B 1 101 ? 7.492 25.531 -1.619 1 98.94 101 VAL B O 1
ATOM 4142 N N . PHE B 1 102 ? 7.883 26 0.522 1 98.94 102 PHE B N 1
ATOM 4143 C CA . PHE B 1 102 ? 6.965 25.016 1.08 1 98.94 102 PHE B CA 1
ATOM 4144 C C . PHE B 1 102 ? 5.82 25.703 1.817 1 98.94 102 PHE B C 1
ATOM 4146 O O . PHE B 1 102 ? 6.02 26.266 2.893 1 98.94 102 PHE B O 1
ATOM 4153 N N . PHE B 1 103 ? 4.676 25.672 1.243 1 98.88 103 PHE B N 1
ATOM 4154 C CA . PHE B 1 103 ? 3.537 26.406 1.791 1 98.88 103 PHE B CA 1
ATOM 4155 C C . PHE B 1 103 ? 2.639 25.469 2.6 1 98.88 103 PHE B C 1
ATOM 4157 O O . PHE B 1 103 ? 1.98 24.594 2.039 1 98.88 103 PHE B O 1
ATOM 4164 N N . TYR B 1 104 ? 2.543 25.703 3.92 1 97.69 104 TYR B N 1
ATOM 4165 C CA . TYR B 1 104 ? 1.755 24.875 4.82 1 97.69 104 TYR B CA 1
ATOM 4166 C C . TYR B 1 104 ? 0.724 25.703 5.574 1 97.69 104 TYR B C 1
ATOM 4168 O O . TYR B 1 104 ? -0.068 25.172 6.352 1 97.69 104 TYR B O 1
ATOM 4176 N N . SER B 1 105 ? 0.686 27 5.371 1 96.25 105 SER B N 1
ATOM 4177 C CA . SER B 1 105 ? -0.186 27.859 6.156 1 96.25 105 SER B CA 1
ATOM 4178 C C . SER B 1 105 ? -1.653 27.5 5.949 1 96.25 105 SER B C 1
ATOM 4180 O O . SER B 1 105 ? -2.076 27.234 4.824 1 96.25 105 SER B O 1
ATOM 4182 N N . TYR B 1 106 ? -2.312 27.469 6.984 1 91.62 106 TYR B N 1
ATOM 4183 C CA . TYR B 1 106 ? -3.715 27.078 7.035 1 91.62 106 TYR B CA 1
ATOM 4184 C C . TYR B 1 106 ? -4.426 27.719 8.219 1 91.62 106 TYR B C 1
ATOM 4186 O O . TYR B 1 106 ? -3.848 27.859 9.297 1 91.62 106 TYR B O 1
ATOM 4194 N N . VAL B 1 107 ? -5.551 28.234 7.973 1 88.31 107 VAL B N 1
ATOM 4195 C CA . VAL B 1 107 ? -6.395 28.75 9.039 1 88.31 107 VAL B CA 1
ATOM 4196 C C . VAL B 1 107 ? -7.68 27.922 9.125 1 88.31 107 VAL B C 1
ATOM 4198 O O . VAL B 1 107 ? -8.336 27.672 8.109 1 88.31 107 VAL B O 1
ATOM 4201 N N . GLN B 1 108 ? -7.941 27.469 10.32 1 83.81 108 GLN B N 1
ATOM 4202 C CA . GLN B 1 108 ? -9.203 26.781 10.586 1 83.81 108 GLN B CA 1
ATOM 4203 C C . GLN B 1 108 ? -10.273 27.75 11.055 1 83.81 108 GLN B C 1
ATOM 4205 O O . GLN B 1 108 ? -10.117 28.406 12.086 1 83.81 108 GLN B O 1
ATOM 4210 N N . VAL B 1 109 ? -11.336 27.797 10.273 1 83.81 109 VAL B N 1
ATOM 4211 C CA . VAL B 1 109 ? -12.469 28.641 10.641 1 83.81 109 VAL B CA 1
ATOM 4212 C C . VAL B 1 109 ? -13.367 27.891 11.633 1 83.81 109 VAL B C 1
ATOM 4214 O O . VAL B 1 109 ? -13.477 26.672 11.57 1 83.81 109 VAL B O 1
ATOM 4217 N N . LYS B 1 110 ? -14 28.656 12.562 1 80.81 110 LYS B N 1
ATOM 4218 C CA . LYS B 1 110 ? -14.953 28.047 13.492 1 80.81 110 LYS B CA 1
ATOM 4219 C C . LYS B 1 110 ? -16.078 27.359 12.742 1 80.81 110 LYS B C 1
ATOM 4221 O O . LYS B 1 110 ? -16.672 27.922 11.82 1 80.81 110 LYS B O 1
ATOM 4226 N N . PRO B 1 111 ? -16.219 26.109 13.148 1 77.19 111 PRO B N 1
ATOM 4227 C CA . PRO B 1 111 ? -17.328 25.422 12.484 1 77.19 111 PRO B CA 1
ATOM 4228 C C . PRO B 1 111 ? -18.672 26.078 12.75 1 77.19 111 PRO B C 1
ATOM 4230 O O . PRO B 1 111 ? -18.828 26.797 13.742 1 77.19 111 PRO B O 1
ATOM 4233 N N . LYS B 1 112 ? -19.719 25.875 11.852 1 77 112 LYS B N 1
ATOM 4234 C CA . LYS B 1 112 ? -21.094 26.297 12.109 1 77 112 LYS B CA 1
ATOM 4235 C C . LYS B 1 112 ? -21.688 25.531 13.281 1 77 112 LYS B C 1
ATOM 4237 O O . LYS B 1 112 ? -21.266 24.422 13.594 1 77 112 LYS B O 1
ATOM 4242 N N . GLU B 1 113 ? -22.562 26.266 13.867 1 71.81 113 GLU B N 1
ATOM 4243 C CA . GLU B 1 113 ? -23.25 25.625 14.984 1 71.81 113 GLU B CA 1
ATOM 4244 C C . GLU B 1 113 ? -23.859 24.297 14.562 1 71.81 113 GLU B C 1
ATOM 4246 O O . GLU B 1 113 ? -24.594 24.234 13.57 1 71.81 113 GLU B O 1
ATOM 4251 N N . GLY B 1 114 ? -23.578 23.219 15.234 1 67.19 114 GLY B N 1
ATOM 4252 C CA . GLY B 1 114 ? -24.141 21.906 14.938 1 67.19 114 GLY B CA 1
ATOM 4253 C C . GLY B 1 114 ? -23.438 21.203 13.789 1 67.19 114 GLY B C 1
ATOM 4254 O O . GLY B 1 114 ? -23.75 20.047 13.477 1 67.19 114 GLY B O 1
ATOM 4255 N N . GLY B 1 115 ? -22.484 21.922 13.25 1 71.5 115 GLY B N 1
ATOM 4256 C CA . GLY B 1 115 ? -21.812 21.359 12.094 1 71.5 115 GLY B CA 1
ATOM 4257 C C . GLY B 1 115 ? -20.469 20.75 12.422 1 71.5 115 GLY B C 1
ATOM 4258 O O . GLY B 1 115 ? -19.938 20.969 13.516 1 71.5 115 GLY B O 1
ATOM 4259 N N . GLY B 1 116 ? -20.016 19.891 11.492 1 71 116 GLY B N 1
ATOM 4260 C CA . GLY B 1 116 ? -18.703 19.266 11.641 1 71 116 GLY B CA 1
ATOM 4261 C C . GLY B 1 116 ? -17.547 20.219 11.414 1 71 116 GLY B C 1
ATOM 4262 O O . GLY B 1 116 ? -17.766 21.406 11.141 1 71 116 GLY B O 1
ATOM 4263 N N . LEU B 1 117 ? -16.312 19.797 11.633 1 68.69 117 LEU B N 1
ATOM 4264 C CA . LEU B 1 117 ? -15.078 20.562 11.609 1 68.69 117 LEU B CA 1
ATOM 4265 C C . LEU B 1 117 ? -14.992 21.422 10.352 1 68.69 117 LEU B C 1
ATOM 4267 O O . LEU B 1 117 ? -14.5 22.562 10.398 1 68.69 117 LEU B O 1
ATOM 4271 N N . TRP B 1 118 ? -15.672 21.016 9.234 1 72.56 118 TRP B N 1
ATOM 4272 C CA . TRP B 1 118 ? -15.492 21.703 7.957 1 72.56 118 TRP B CA 1
ATOM 4273 C C . TRP B 1 118 ? -16.812 22.234 7.434 1 72.56 118 TRP B C 1
ATOM 4275 O O . TRP B 1 118 ? -16.984 22.438 6.227 1 72.56 118 TRP B O 1
ATOM 4285 N N . SER B 1 119 ? -17.688 22.625 8.281 1 77.5 119 SER B N 1
ATOM 4286 C CA . SER B 1 119 ? -19.062 22.938 7.895 1 77.5 119 SER B CA 1
ATOM 4287 C C . SER B 1 119 ? -19.156 24.344 7.289 1 77.5 119 SER B C 1
ATOM 4289 O O . SER B 1 119 ? -20.031 24.609 6.469 1 77.5 119 SER B O 1
ATOM 4291 N N . ASP B 1 120 ? -18.281 25.266 7.664 1 85.38 120 ASP B N 1
ATOM 4292 C CA . ASP B 1 120 ? -18.266 26.562 7.02 1 85.38 120 ASP B CA 1
ATOM 4293 C C . ASP B 1 120 ? -17.297 26.578 5.84 1 85.38 120 ASP B C 1
ATOM 4295 O O . ASP B 1 120 ? -16.297 27.312 5.855 1 85.38 120 ASP B O 1
ATOM 4299 N N . ALA B 1 121 ? -17.672 25.953 4.867 1 87.62 121 ALA B N 1
ATOM 4300 C CA . ALA B 1 121 ? -16.812 25.672 3.723 1 87.62 121 ALA B CA 1
ATOM 4301 C C . ALA B 1 121 ? -16.516 26.938 2.932 1 87.62 121 ALA B C 1
ATOM 4303 O O . ALA B 1 121 ? -15.398 27.125 2.441 1 87.62 121 ALA B O 1
ATOM 4304 N N . GLU B 1 122 ? -17.438 27.812 2.803 1 90.69 122 GLU B N 1
ATOM 4305 C CA . GLU B 1 122 ? -17.25 29.031 2.037 1 90.69 122 GLU B CA 1
ATOM 4306 C C . GLU B 1 122 ? -16.203 29.938 2.688 1 90.69 122 GLU B C 1
ATOM 4308 O O . GLU B 1 122 ? -15.336 30.484 2.002 1 90.69 122 GLU B O 1
ATOM 4313 N N . GLU B 1 123 ? -16.359 30.078 3.949 1 91.56 123 GLU B N 1
ATOM 4314 C CA . GLU B 1 123 ? -15.398 30.922 4.656 1 91.56 123 GLU B CA 1
ATOM 4315 C C . GLU B 1 123 ? -14 30.312 4.637 1 91.56 123 GLU B C 1
ATOM 4317 O O . GLU B 1 123 ? -13 31.031 4.555 1 91.56 123 GLU B O 1
ATOM 4322 N N . MET B 1 124 ? -13.945 28.984 4.742 1 92.06 124 MET B N 1
ATOM 4323 C CA . MET B 1 124 ? -12.664 28.281 4.609 1 92.06 124 MET B CA 1
ATOM 4324 C C . MET B 1 124 ? -12.016 28.594 3.268 1 92.06 124 MET B C 1
ATOM 4326 O O . MET B 1 124 ? -10.797 28.797 3.197 1 92.06 124 MET B O 1
ATOM 4330 N N . CYS B 1 125 ? -12.828 28.625 2.217 1 95.19 125 CYS B N 1
ATOM 4331 C CA . CYS B 1 125 ? -12.312 28.922 0.885 1 95.19 125 CYS B CA 1
ATOM 4332 C C . CYS B 1 125 ? -11.742 30.344 0.827 1 95.19 125 CYS B C 1
ATOM 4334 O O . CYS B 1 125 ? -10.641 30.547 0.321 1 95.19 125 CYS B O 1
ATOM 4336 N N . LYS B 1 126 ? -12.484 31.281 1.363 1 95.31 126 LYS B N 1
ATOM 4337 C CA . LYS B 1 126 ? -12.078 32.688 1.311 1 95.31 126 LYS B CA 1
ATOM 4338 C C . LYS B 1 126 ? -10.766 32.906 2.055 1 95.31 126 LYS B C 1
ATOM 4340 O O . LYS B 1 126 ? -9.805 33.438 1.485 1 95.31 126 LYS B O 1
ATOM 4345 N N . VAL B 1 127 ? -10.695 32.469 3.254 1 95.56 127 VAL B N 1
ATOM 4346 C CA . VAL B 1 127 ? -9.586 32.812 4.133 1 95.56 127 VAL B CA 1
ATOM 4347 C C . VAL B 1 127 ? -8.328 32.062 3.682 1 95.56 127 VAL B C 1
ATOM 4349 O O . VAL B 1 127 ? -7.242 32.625 3.615 1 95.56 127 VAL B O 1
ATOM 4352 N N . ASN B 1 128 ? -8.438 30.766 3.361 1 96.44 128 ASN B N 1
ATOM 4353 C CA . ASN B 1 128 ? -7.258 29.984 3.021 1 96.44 128 ASN B CA 1
ATOM 4354 C C . ASN B 1 128 ? -6.73 30.328 1.633 1 96.44 128 ASN B C 1
ATOM 4356 O O . ASN B 1 128 ? -5.523 30.25 1.384 1 96.44 128 ASN B O 1
ATOM 4360 N N . THR B 1 129 ? -7.594 30.703 0.74 1 97.75 129 THR B N 1
ATOM 4361 C CA . THR B 1 129 ? -7.121 31.188 -0.552 1 97.75 129 THR B CA 1
ATOM 4362 C C . THR B 1 129 ? -6.402 32.531 -0.396 1 97.75 129 THR B C 1
ATOM 4364 O O . THR B 1 129 ? -5.387 32.781 -1.051 1 97.75 129 THR B O 1
ATOM 4367 N N . ALA B 1 130 ? -6.957 33.344 0.467 1 97.56 130 ALA B N 1
ATOM 4368 C CA . ALA B 1 130 ? -6.355 34.656 0.706 1 97.56 130 ALA B CA 1
ATOM 4369 C C . ALA B 1 130 ? -4.938 34.5 1.255 1 97.56 130 ALA B C 1
ATOM 4371 O O . ALA B 1 130 ? -4.043 35.281 0.893 1 97.56 130 ALA B O 1
ATOM 4372 N N . LEU B 1 131 ? -4.707 33.562 2.168 1 97.5 131 LEU B N 1
ATOM 4373 C CA . LEU B 1 131 ? -3.381 33.344 2.729 1 97.5 131 LEU B CA 1
ATOM 4374 C C . LEU B 1 131 ? -2.367 33.062 1.625 1 97.5 131 LEU B C 1
ATOM 4376 O O . LEU B 1 131 ? -1.293 33.656 1.596 1 97.5 131 LEU B O 1
ATOM 4380 N N . LEU B 1 132 ? -2.75 32.094 0.762 1 98.5 132 LEU B N 1
ATOM 4381 C CA . LEU B 1 132 ? -1.864 31.719 -0.329 1 98.5 132 LEU B CA 1
ATOM 4382 C C . LEU B 1 132 ? -1.646 32.875 -1.298 1 98.5 132 LEU B C 1
ATOM 4384 O O . LEU B 1 132 ? -0.514 33.125 -1.709 1 98.5 132 LEU B O 1
ATOM 4388 N N . LYS B 1 133 ? -2.701 33.562 -1.65 1 98.44 133 LYS B N 1
ATOM 4389 C CA . LYS B 1 133 ? -2.656 34.656 -2.6 1 98.44 133 LYS B CA 1
ATOM 4390 C C . LYS B 1 133 ? -1.764 35.781 -2.09 1 98.44 133 LYS B C 1
ATOM 4392 O O . LYS B 1 133 ? -0.907 36.281 -2.822 1 98.44 133 LYS B O 1
ATOM 4397 N N . ASN B 1 134 ? -2.018 36.219 -0.869 1 98.5 134 ASN B N 1
ATOM 4398 C CA . ASN B 1 134 ? -1.245 37.281 -0.278 1 98.5 134 ASN B CA 1
ATOM 4399 C C . ASN B 1 134 ? 0.247 36.969 -0.257 1 98.5 134 ASN B C 1
ATOM 4401 O O . ASN B 1 134 ? 1.071 37.812 -0.62 1 98.5 134 ASN B O 1
ATOM 4405 N N . PHE B 1 135 ? 0.583 35.812 0.15 1 98.62 135 PHE B N 1
ATOM 4406 C CA . PHE B 1 135 ? 1.978 35.375 0.199 1 98.62 135 PHE B CA 1
ATOM 4407 C C . PHE B 1 135 ? 2.594 35.375 -1.193 1 98.62 135 PHE B C 1
ATOM 4409 O O . PHE B 1 135 ? 3.654 35.969 -1.406 1 98.62 135 PHE B O 1
ATOM 4416 N N . CYS B 1 136 ? 1.908 34.688 -2.139 1 98.75 136 CYS B N 1
ATOM 4417 C CA . CYS B 1 136 ? 2.443 34.562 -3.49 1 98.75 136 CYS B CA 1
ATOM 4418 C C . CYS B 1 136 ? 2.605 35.938 -4.145 1 98.75 136 CYS B C 1
ATOM 4420 O O . CYS B 1 136 ? 3.631 36.188 -4.77 1 98.75 136 CYS B O 1
ATOM 4422 N N . GLU B 1 137 ? 1.655 36.781 -4.004 1 98.56 137 GLU B N 1
ATOM 4423 C CA . GLU B 1 137 ? 1.688 38.094 -4.637 1 98.56 137 GLU B CA 1
ATOM 4424 C C . GLU B 1 137 ? 2.766 38.969 -4.02 1 98.56 137 GLU B C 1
ATOM 4426 O O . GLU B 1 137 ? 3.236 39.938 -4.656 1 98.56 137 GLU B O 1
ATOM 4431 N N . ALA B 1 138 ? 3.15 38.688 -2.791 1 98.69 138 ALA B N 1
ATOM 4432 C CA . ALA B 1 138 ? 4.219 39.406 -2.121 1 98.69 138 ALA B CA 1
ATOM 4433 C C . ALA B 1 138 ? 5.578 39.094 -2.727 1 98.69 138 ALA B C 1
ATOM 4435 O O . ALA B 1 138 ? 6.516 39.875 -2.646 1 98.69 138 ALA B O 1
ATOM 4436 N N . LEU B 1 139 ? 5.73 37.906 -3.307 1 98.62 139 LEU B N 1
ATOM 4437 C CA . LEU B 1 139 ? 7.027 37.375 -3.742 1 98.62 139 LEU B CA 1
ATOM 4438 C C . LEU B 1 139 ? 7.625 38.281 -4.828 1 98.62 139 LEU B C 1
ATOM 4440 O O . LEU B 1 139 ? 8.758 38.75 -4.695 1 98.62 139 LEU B O 1
ATOM 4444 N N . PRO B 1 140 ? 6.848 38.594 -5.895 1 98.25 140 PRO B N 1
ATOM 4445 C CA . PRO B 1 140 ? 7.426 39.469 -6.91 1 98.25 140 PRO B CA 1
ATOM 4446 C C . PRO B 1 140 ? 7.719 40.875 -6.379 1 98.25 140 PRO B C 1
ATOM 4448 O O . PRO B 1 140 ? 8.688 41.5 -6.793 1 98.25 140 PRO B O 1
ATOM 4451 N N . ILE B 1 141 ? 6.891 41.375 -5.453 1 98.38 141 ILE B N 1
ATOM 4452 C CA . ILE B 1 141 ? 7.109 42.688 -4.855 1 98.38 141 ILE B CA 1
ATOM 4453 C C . ILE B 1 141 ? 8.422 42.688 -4.078 1 98.38 141 ILE B C 1
ATOM 4455 O O . ILE B 1 141 ? 9.141 43.688 -4.059 1 98.38 141 ILE B O 1
ATOM 4459 N N . ALA B 1 142 ? 8.766 41.594 -3.482 1 98.44 142 ALA B N 1
ATOM 4460 C CA . ALA B 1 142 ? 9.984 41.438 -2.688 1 98.44 142 ALA B CA 1
ATOM 4461 C C . ALA B 1 142 ? 11.156 40.969 -3.557 1 98.44 142 ALA B C 1
ATOM 4463 O O . ALA B 1 142 ? 12.25 40.719 -3.053 1 98.44 142 ALA B O 1
ATOM 4464 N N . ASN B 1 143 ? 10.984 40.844 -4.852 1 98 143 ASN B N 1
ATOM 4465 C CA . ASN B 1 143 ? 11.984 40.406 -5.809 1 98 143 ASN B CA 1
ATOM 4466 C C . ASN B 1 143 ? 12.461 39 -5.484 1 98 143 ASN B C 1
ATOM 4468 O O . ASN B 1 143 ? 13.664 38.719 -5.48 1 98 143 ASN B O 1
ATOM 4472 N N . ILE B 1 144 ? 11.578 38.125 -5.066 1 98.62 144 ILE B N 1
ATOM 4473 C CA . ILE B 1 144 ? 11.836 36.719 -4.816 1 98.62 144 ILE B CA 1
ATOM 4474 C C . ILE B 1 144 ? 11.156 35.875 -5.887 1 98.62 144 ILE B C 1
ATOM 4476 O O . ILE B 1 144 ? 9.945 35.969 -6.078 1 98.62 144 ILE B O 1
ATOM 4480 N N . LYS B 1 145 ? 11.906 35.125 -6.621 1 98.56 145 LYS B N 1
ATOM 4481 C CA . LYS B 1 145 ? 11.359 34.219 -7.637 1 98.56 145 LYS B CA 1
ATOM 4482 C C . LYS B 1 145 ? 11.844 32.781 -7.414 1 98.56 145 LYS B C 1
ATOM 4484 O O . LYS B 1 145 ? 12.875 32.375 -7.961 1 98.56 145 LYS B O 1
ATOM 4489 N N . PRO B 1 146 ? 11.094 32.031 -6.684 1 98.75 146 PRO B N 1
ATOM 4490 C CA . PRO B 1 146 ? 11.5 30.625 -6.457 1 98.75 146 PRO B CA 1
ATOM 4491 C C . PRO B 1 146 ? 11.406 29.781 -7.719 1 98.75 146 PRO B C 1
ATOM 4493 O O . PRO B 1 146 ? 10.68 30.125 -8.656 1 98.75 146 PRO B O 1
ATOM 4496 N N . LYS B 1 147 ? 12.188 28.672 -7.723 1 98.62 147 LYS B N 1
ATOM 4497 C CA . LYS B 1 147 ? 12.109 27.703 -8.805 1 98.62 147 LYS B CA 1
ATOM 4498 C C . LYS B 1 147 ? 10.828 26.875 -8.711 1 98.62 147 LYS B C 1
ATOM 4500 O O . LYS B 1 147 ? 10.273 26.453 -9.727 1 98.62 147 LYS B O 1
ATOM 4505 N N . ARG B 1 148 ? 10.344 26.594 -7.484 1 98.81 148 ARG B N 1
ATOM 4506 C CA . ARG B 1 148 ? 9.195 25.734 -7.207 1 98.81 148 ARG B CA 1
ATOM 4507 C C . ARG B 1 148 ? 8.422 26.234 -5.988 1 98.81 148 ARG B C 1
ATOM 4509 O O . ARG B 1 148 ? 9.023 26.672 -5.008 1 98.81 148 ARG B O 1
ATOM 4516 N N . ILE B 1 149 ? 7.148 26.234 -6.059 1 98.94 149 ILE B N 1
ATOM 4517 C CA . ILE B 1 149 ? 6.281 26.406 -4.898 1 98.94 149 ILE B CA 1
ATOM 4518 C C . ILE B 1 149 ? 5.496 25.125 -4.652 1 98.94 149 ILE B C 1
ATOM 4520 O O . ILE B 1 149 ? 4.789 24.641 -5.543 1 98.94 149 ILE B O 1
ATOM 4524 N N . MET B 1 150 ? 5.695 24.531 -3.535 1 98.94 150 MET B N 1
ATOM 4525 C CA . MET B 1 150 ? 4.941 23.359 -3.133 1 98.94 150 MET B CA 1
ATOM 4526 C C . MET B 1 150 ? 3.805 23.734 -2.188 1 98.94 150 MET B C 1
ATOM 4528 O O . MET B 1 150 ? 4.031 24.375 -1.161 1 98.94 150 MET B O 1
ATOM 4532 N N . LEU B 1 151 ? 2.59 23.406 -2.547 1 98.94 151 LEU B N 1
ATOM 4533 C CA . LEU B 1 151 ? 1.394 23.609 -1.734 1 98.94 151 LEU B CA 1
ATOM 4534 C C . LEU B 1 151 ? 0.901 22.281 -1.172 1 98.94 151 LEU B C 1
ATOM 4536 O O . LEU B 1 151 ? 0.678 21.328 -1.922 1 98.94 151 LEU B O 1
ATOM 4540 N N . GLN B 1 152 ? 0.807 22.203 0.16 1 98.69 152 GLN B N 1
ATOM 4541 C CA . GLN B 1 152 ? 0.186 21.016 0.758 1 98.69 152 GLN B CA 1
ATOM 4542 C C . GLN B 1 152 ? -1.322 21.203 0.899 1 98.69 152 GLN B C 1
ATOM 4544 O O . GLN B 1 152 ? -1.779 22.172 1.507 1 98.69 152 GLN B O 1
ATOM 4549 N N . THR B 1 153 ? -2.037 20.375 0.296 1 98.19 153 THR B N 1
ATOM 4550 C CA . THR B 1 153 ? -3.469 20.266 0.544 1 98.19 153 THR B CA 1
ATOM 4551 C C . THR B 1 153 ? -3.779 19 1.34 1 98.19 153 THR B C 1
ATOM 4553 O O . THR B 1 153 ? -3.406 18.891 2.51 1 98.19 153 THR B O 1
ATOM 4556 N N . GLY B 1 154 ? -4.594 18.094 0.707 1 97.06 154 GLY B N 1
ATOM 4557 C CA . GLY B 1 154 ? -4.879 16.859 1.429 1 97.06 154 GLY B CA 1
ATOM 4558 C C . GLY B 1 154 ? -5.906 15.992 0.734 1 97.06 154 GLY B C 1
ATOM 4559 O O . GLY B 1 154 ? -6.371 16.328 -0.359 1 97.06 154 GLY B O 1
ATOM 4560 N N . ALA B 1 155 ? -6.309 14.938 1.408 1 96.31 155 ALA B N 1
ATOM 4561 C CA . ALA B 1 155 ? -7.164 13.906 0.828 1 96.31 155 ALA B CA 1
ATOM 4562 C C . ALA B 1 155 ? -8.594 14.414 0.644 1 96.31 155 ALA B C 1
ATOM 4564 O O . ALA B 1 155 ? -9.383 13.812 -0.086 1 96.31 155 ALA B O 1
ATOM 4565 N N . LYS B 1 156 ? -8.977 15.516 1.277 1 95.06 156 LYS B N 1
ATOM 4566 C CA . LYS B 1 156 ? -10.289 16.109 1.058 1 95.06 156 LYS B CA 1
ATOM 4567 C C . LYS B 1 156 ? -10.484 16.5 -0.404 1 95.06 156 LYS B C 1
ATOM 4569 O O . LYS B 1 156 ? -11.609 16.734 -0.852 1 95.06 156 LYS B O 1
ATOM 4574 N N . ASN B 1 157 ? -9.344 16.594 -1.111 1 97.12 157 ASN B N 1
ATOM 4575 C CA . ASN B 1 157 ? -9.406 16.844 -2.549 1 97.12 157 ASN B CA 1
ATOM 4576 C C . ASN B 1 157 ? -10.336 15.844 -3.24 1 97.12 157 ASN B C 1
ATOM 4578 O O . ASN B 1 157 ? -10.961 16.172 -4.254 1 97.12 157 ASN B O 1
ATOM 4582 N N . TYR B 1 158 ? -10.492 14.68 -2.625 1 97.25 158 TYR B N 1
ATOM 4583 C CA . TYR B 1 158 ? -11.25 13.594 -3.246 1 97.25 158 TYR B CA 1
ATOM 4584 C C . TYR B 1 158 ? -12.648 13.5 -2.652 1 97.25 158 TYR B C 1
ATOM 4586 O O . TYR B 1 158 ? -13.398 12.578 -2.965 1 97.25 158 TYR B O 1
ATOM 4594 N N . GLY B 1 159 ? -13 14.422 -1.758 1 95.38 159 GLY B N 1
ATOM 4595 C CA . GLY B 1 159 ? -14.32 14.438 -1.15 1 95.38 159 GLY B CA 1
ATOM 4596 C C . GLY B 1 159 ? -14.531 13.328 -0.139 1 95.38 159 GLY B C 1
ATOM 4597 O O . GLY B 1 159 ? -15.664 12.961 0.166 1 95.38 159 GLY B O 1
ATOM 4598 N N . VAL B 1 160 ? -13.5 12.789 0.445 1 94.31 160 VAL B N 1
ATOM 4599 C CA . VAL B 1 160 ? -13.578 11.617 1.313 1 94.31 160 VAL B CA 1
ATOM 4600 C C . VAL B 1 160 ? -14.336 11.977 2.594 1 94.31 160 VAL B C 1
ATOM 4602 O O . VAL B 1 160 ? -14.898 11.109 3.256 1 94.31 160 VAL B O 1
ATOM 4605 N N . HIS B 1 161 ? -14.359 13.281 3.002 1 90.19 161 HIS B N 1
ATOM 4606 C CA . HIS B 1 161 ? -15.047 13.727 4.207 1 90.19 161 HIS B CA 1
ATOM 4607 C C . HIS B 1 161 ? -16.547 13.805 3.984 1 90.19 161 HIS B C 1
ATOM 4609 O O . HIS B 1 161 ? -17.312 13.992 4.934 1 90.19 161 HIS B O 1
ATOM 4615 N N . LEU B 1 162 ? -17.016 13.602 2.75 1 93.5 162 LEU B N 1
ATOM 4616 C CA . LEU B 1 162 ? -18.422 13.758 2.402 1 93.5 162 LEU B CA 1
ATOM 4617 C C . LEU B 1 162 ? -19.078 12.406 2.195 1 93.5 162 LEU B C 1
ATOM 4619 O O . LEU B 1 162 ? -20.312 12.32 2.035 1 93.5 162 LEU B O 1
ATOM 4623 N N . GLY B 1 163 ? -18.406 11.406 2.182 1 94 163 GLY B N 1
ATOM 4624 C CA . GLY B 1 163 ? -18.875 10.062 1.883 1 94 163 GLY B CA 1
ATOM 4625 C C . GLY B 1 163 ? -17.891 9.25 1.062 1 94 163 GLY B C 1
ATOM 4626 O O . GLY B 1 163 ? -16.734 9.664 0.875 1 94 163 GLY B O 1
ATOM 4627 N N . PRO B 1 164 ? -18.391 8.047 0.597 1 94.44 164 PRO B N 1
ATOM 4628 C CA . PRO B 1 164 ? -17.484 7.184 -0.166 1 94.44 164 PRO B CA 1
ATOM 4629 C C . PRO B 1 164 ? -17.031 7.824 -1.475 1 94.44 164 PRO B C 1
ATOM 4631 O O . PRO B 1 164 ? -17.859 8.234 -2.289 1 94.44 164 PRO B O 1
ATOM 4634 N N . ALA B 1 165 ? -15.75 7.945 -1.627 1 94.75 165 ALA B N 1
ATOM 4635 C CA . ALA B 1 165 ? -15.102 8.328 -2.877 1 94.75 165 ALA B CA 1
ATOM 4636 C C . ALA B 1 165 ? -14.508 7.105 -3.576 1 94.75 165 ALA B C 1
ATOM 4638 O O . ALA B 1 165 ? -14.594 5.988 -3.064 1 94.75 165 ALA B O 1
ATOM 4639 N N . ALA B 1 166 ? -13.992 7.316 -4.781 1 92.25 166 ALA B N 1
ATOM 4640 C CA . ALA B 1 166 ? -13.312 6.223 -5.477 1 92.25 166 ALA B CA 1
ATOM 4641 C C . ALA B 1 166 ? -12.156 5.68 -4.648 1 92.25 166 ALA B C 1
ATOM 4643 O O . ALA B 1 166 ? -11.43 6.445 -4.012 1 92.25 166 ALA B O 1
ATOM 4644 N N . THR B 1 167 ? -12.016 4.363 -4.559 1 93.19 167 THR B N 1
ATOM 4645 C CA . THR B 1 167 ? -10.922 3.713 -3.842 1 93.19 167 THR B CA 1
ATOM 4646 C C . THR B 1 167 ? -10.117 2.816 -4.777 1 93.19 167 THR B C 1
ATOM 4648 O O . THR B 1 167 ? -10.688 1.992 -5.5 1 93.19 167 THR B O 1
ATOM 4651 N N . PRO B 1 168 ? -8.797 2.902 -4.801 1 95.12 168 PRO B N 1
ATOM 4652 C CA . PRO B 1 168 ? -8.055 3.953 -4.105 1 95.12 168 PRO B CA 1
ATOM 4653 C C . PRO B 1 168 ? -8.234 5.328 -4.75 1 95.12 168 PRO B C 1
ATOM 4655 O O . PRO B 1 168 ? -8.734 5.426 -5.871 1 95.12 168 PRO B O 1
ATOM 4658 N N . GLN B 1 169 ? -7.922 6.383 -3.984 1 96.62 169 GLN B N 1
ATOM 4659 C CA . GLN B 1 169 ? -7.906 7.73 -4.535 1 96.62 169 GLN B CA 1
ATOM 4660 C C . GLN B 1 169 ? -6.684 7.953 -5.418 1 96.62 169 GLN B C 1
ATOM 4662 O O . GLN B 1 169 ? -5.551 7.742 -4.977 1 96.62 169 GLN B O 1
ATOM 4667 N N . GLU B 1 170 ? -6.918 8.32 -6.652 1 96.5 170 GLU B N 1
ATOM 4668 C CA . GLU B 1 170 ? -5.879 8.578 -7.641 1 96.5 170 GLU B CA 1
ATOM 4669 C C . GLU B 1 170 ? -5.852 10.047 -8.047 1 96.5 170 GLU B C 1
ATOM 4671 O O . GLU B 1 170 ? -6.898 10.688 -8.141 1 96.5 170 GLU B O 1
ATOM 4676 N N . GLU B 1 171 ? -4.672 10.547 -8.383 1 97.38 171 GLU B N 1
ATOM 4677 C CA . GLU B 1 171 ? -4.488 11.977 -8.617 1 97.38 171 GLU B CA 1
ATOM 4678 C C . GLU B 1 171 ? -5.277 12.445 -9.844 1 97.38 171 GLU B C 1
ATOM 4680 O O . GLU B 1 171 ? -5.582 13.633 -9.969 1 97.38 171 GLU B O 1
ATOM 4685 N N . THR B 1 172 ? -5.676 11.492 -10.688 1 94.69 172 THR B N 1
ATOM 4686 C CA . THR B 1 172 ? -6.402 11.844 -11.898 1 94.69 172 THR B CA 1
ATOM 4687 C C . THR B 1 172 ? -7.902 11.93 -11.633 1 94.69 172 THR B C 1
ATOM 4689 O O . THR B 1 172 ? -8.672 12.297 -12.516 1 94.69 172 THR B O 1
ATOM 4692 N N . ALA B 1 173 ? -8.375 11.562 -10.453 1 95.19 173 ALA B N 1
ATOM 4693 C CA . ALA B 1 173 ? -9.797 11.617 -10.141 1 95.19 173 ALA B CA 1
ATOM 4694 C C . ALA B 1 173 ? -10.344 13.031 -10.289 1 95.19 173 ALA B C 1
ATOM 4696 O O . ALA B 1 173 ? -9.656 14.008 -9.969 1 95.19 173 ALA B O 1
ATOM 4697 N N . PRO B 1 174 ? -11.539 13.133 -10.766 1 94.94 174 PRO B N 1
ATOM 4698 C CA . PRO B 1 174 ? -12.125 14.469 -10.898 1 94.94 174 PRO B CA 1
ATOM 4699 C C . PRO B 1 174 ? -12.383 15.141 -9.547 1 94.94 174 PRO B C 1
ATOM 4701 O O . PRO B 1 174 ? -12.516 14.453 -8.531 1 94.94 174 PRO B O 1
ATOM 4704 N N . ARG B 1 175 ? -12.438 16.453 -9.578 1 96.94 175 ARG B N 1
ATOM 4705 C CA . ARG B 1 175 ? -12.82 17.219 -8.398 1 96.94 175 ARG B CA 1
ATOM 4706 C C . ARG B 1 175 ? -14.234 16.844 -7.941 1 96.94 175 ARG B C 1
ATOM 4708 O O . ARG B 1 175 ? -15.086 16.516 -8.766 1 96.94 175 ARG B O 1
ATOM 4715 N N . VAL B 1 176 ? -14.445 16.844 -6.699 1 97 176 VAL B N 1
ATOM 4716 C CA . VAL B 1 176 ? -15.758 16.625 -6.098 1 97 176 VAL B CA 1
ATOM 4717 C C . VAL B 1 176 ? -16.375 17.953 -5.703 1 97 176 VAL B C 1
ATOM 4719 O O . VAL B 1 176 ? -15.906 18.625 -4.777 1 97 176 VAL B O 1
ATOM 4722 N N . THR B 1 177 ? -17.484 18.344 -6.336 1 95.12 177 THR B N 1
ATOM 4723 C CA . THR B 1 177 ? -18 19.703 -6.188 1 95.12 177 THR B CA 1
ATOM 4724 C C . THR B 1 177 ? -19.328 19.703 -5.434 1 95.12 177 THR B C 1
ATOM 4726 O O . THR B 1 177 ? -20.188 20.531 -5.691 1 95.12 177 THR B O 1
ATOM 4729 N N . LEU B 1 178 ? -19.516 18.719 -4.637 1 94.56 178 LEU B N 1
ATOM 4730 C CA . LEU B 1 178 ? -20.734 18.625 -3.838 1 94.56 178 LEU B CA 1
ATOM 4731 C C . LEU B 1 178 ? -20.828 19.781 -2.85 1 94.56 178 LEU B C 1
ATOM 4733 O O . LEU B 1 178 ? -21.922 20.203 -2.475 1 94.56 178 LEU B O 1
ATOM 4737 N N . GLU B 1 179 ? -19.688 20.25 -2.312 1 93.12 179 GLU B N 1
ATOM 4738 C CA . GLU B 1 179 ? -19.516 21.438 -1.464 1 93.12 179 GLU B CA 1
ATOM 4739 C C . GLU B 1 179 ? -18.219 22.172 -1.809 1 93.12 179 GLU B C 1
ATOM 4741 O O . GLU B 1 179 ? -17.328 21.609 -2.436 1 93.12 179 GLU B O 1
ATOM 4746 N N . PRO B 1 180 ? -18.25 23.484 -1.405 1 94.12 180 PRO B N 1
ATOM 4747 C CA . PRO B 1 180 ? -16.984 24.188 -1.624 1 94.12 180 PRO B CA 1
ATOM 4748 C C . PRO B 1 180 ? -15.812 23.516 -0.916 1 94.12 180 PRO B C 1
ATOM 4750 O O . PRO B 1 180 ? -15.953 23.047 0.214 1 94.12 180 PRO B O 1
ATOM 4753 N N . ASN B 1 181 ? -14.727 23.406 -1.579 1 95.81 181 ASN B N 1
ATOM 4754 C CA . ASN B 1 181 ? -13.469 22.875 -1.067 1 95.81 181 ASN B CA 1
ATOM 4755 C C . ASN B 1 181 ? -12.32 23.859 -1.28 1 95.81 181 ASN B C 1
ATOM 4757 O O . ASN B 1 181 ? -11.938 24.141 -2.42 1 95.81 181 ASN B O 1
ATOM 4761 N N . PHE B 1 182 ? -11.758 24.375 -0.219 1 95.88 182 PHE B N 1
ATOM 4762 C CA . PHE B 1 182 ? -10.805 25.469 -0.322 1 95.88 182 PHE B CA 1
ATOM 4763 C C . PHE B 1 182 ? -9.539 25.016 -1.039 1 95.88 182 PHE B C 1
ATOM 4765 O O . PHE B 1 182 ? -8.75 25.844 -1.505 1 95.88 182 PHE B O 1
ATOM 4772 N N . TYR B 1 183 ? -9.289 23.703 -1.165 1 97.81 183 TYR B N 1
ATOM 4773 C CA . TYR B 1 183 ? -8.148 23.203 -1.917 1 97.81 183 TYR B CA 1
ATOM 4774 C C . TYR B 1 183 ? -8.227 23.625 -3.377 1 97.81 183 TYR B C 1
ATOM 4776 O O . TYR B 1 183 ? -7.203 23.938 -3.994 1 97.81 183 TYR B O 1
ATOM 4784 N N . TYR B 1 184 ? -9.453 23.656 -3.889 1 98.06 184 TYR B N 1
ATOM 4785 C CA . TYR B 1 184 ? -9.625 23.875 -5.32 1 98.06 184 TYR B CA 1
ATOM 4786 C C . TYR B 1 184 ? -9.289 25.328 -5.688 1 98.06 184 TYR B C 1
ATOM 4788 O O . TYR B 1 184 ? -8.469 25.562 -6.574 1 98.06 184 TYR B O 1
ATOM 4796 N N . PRO B 1 185 ? -9.828 26.297 -5.004 1 98.12 185 PRO B N 1
ATOM 4797 C CA . PRO B 1 185 ? -9.422 27.656 -5.352 1 98.12 185 PRO B CA 1
ATOM 4798 C C . PRO B 1 185 ? -7.949 27.922 -5.07 1 98.12 185 PRO B C 1
ATOM 4800 O O . PRO B 1 185 ? -7.316 28.719 -5.777 1 98.12 185 PRO B O 1
ATOM 4803 N N . GLN B 1 186 ? -7.359 27.297 -4.055 1 98.69 186 GLN B N 1
ATOM 4804 C CA . GLN B 1 186 ? -5.926 27.422 -3.818 1 98.69 186 GLN B CA 1
ATOM 4805 C C . GLN B 1 186 ? -5.125 26.875 -5 1 98.69 186 GLN B C 1
ATOM 4807 O O . GLN B 1 186 ? -4.18 27.516 -5.461 1 98.69 186 GLN B O 1
ATOM 4812 N N . GLU B 1 187 ? -5.496 25.719 -5.43 1 98.69 187 GLU B N 1
ATOM 4813 C CA . GLU B 1 187 ? -4.824 25.109 -6.57 1 98.69 187 GLU B CA 1
ATOM 4814 C C . GLU B 1 187 ? -4.949 25.984 -7.816 1 98.69 187 GLU B C 1
ATOM 4816 O O . GLU B 1 187 ? -3.961 26.234 -8.508 1 98.69 187 GLU B O 1
ATOM 4821 N N . ASP B 1 188 ? -6.191 26.422 -8.102 1 98.62 188 ASP B N 1
ATOM 4822 C CA . ASP B 1 188 ? -6.438 27.266 -9.266 1 98.62 188 ASP B CA 1
ATOM 4823 C C . ASP B 1 188 ? -5.562 28.516 -9.227 1 98.62 188 ASP B C 1
ATOM 4825 O O . ASP B 1 188 ? -4.93 28.875 -10.227 1 98.62 188 ASP B O 1
ATOM 4829 N N . PHE B 1 189 ? -5.578 29.109 -8.117 1 98.81 189 PHE B N 1
ATOM 4830 C CA . PHE B 1 189 ? -4.773 30.328 -7.965 1 98.81 189 PHE B CA 1
ATOM 4831 C C . PHE B 1 189 ? -3.297 30.016 -8.18 1 98.81 189 PHE B C 1
ATOM 4833 O O . PHE B 1 189 ? -2.609 30.75 -8.898 1 98.81 189 PHE B O 1
ATOM 4840 N N . LEU B 1 190 ? -2.779 28.984 -7.492 1 98.88 190 LEU B N 1
ATOM 4841 C CA . LEU B 1 190 ? -1.365 28.641 -7.59 1 98.88 190 LEU B CA 1
ATOM 4842 C C . LEU B 1 190 ? -0.965 28.391 -9.039 1 98.88 190 LEU B C 1
ATOM 4844 O O . LEU B 1 190 ? 0.088 28.844 -9.484 1 98.88 190 LEU B O 1
ATOM 4848 N N . TRP B 1 191 ? -1.777 27.609 -9.766 1 98.81 191 TRP B N 1
ATOM 4849 C CA . TRP B 1 191 ? -1.499 27.297 -11.164 1 98.81 191 TRP B CA 1
ATOM 4850 C C . TRP B 1 191 ? -1.384 28.562 -12 1 98.81 191 TRP B C 1
ATOM 4852 O O . TRP B 1 191 ? -0.436 28.734 -12.766 1 98.81 191 TRP B O 1
ATOM 4862 N N . ASP B 1 192 ? -2.334 29.438 -11.812 1 98.75 192 ASP B N 1
ATOM 4863 C CA . ASP B 1 192 ? -2.346 30.688 -12.562 1 98.75 192 ASP B CA 1
ATOM 4864 C C . ASP B 1 192 ? -1.145 31.562 -12.203 1 98.75 192 ASP B C 1
ATOM 4866 O O . ASP B 1 192 ? -0.483 32.125 -13.078 1 98.75 192 ASP B O 1
ATOM 4870 N N . PHE B 1 193 ? -0.912 31.734 -10.977 1 98.81 193 PHE B N 1
ATOM 4871 C CA . PHE B 1 193 ? 0.2 32.562 -10.492 1 98.81 193 PHE B CA 1
ATOM 4872 C C . PHE B 1 193 ? 1.525 32.031 -11.039 1 98.81 193 PHE B C 1
ATOM 4874 O O . PHE B 1 193 ? 2.336 32.812 -11.555 1 98.81 193 PHE B O 1
ATOM 4881 N N . CYS B 1 194 ? 1.783 30.719 -10.875 1 98.81 194 CYS B N 1
ATOM 4882 C CA . CYS B 1 194 ? 3.027 30.094 -11.305 1 98.81 194 CYS B CA 1
ATOM 4883 C C . CYS B 1 194 ? 3.213 30.234 -12.812 1 98.81 194 CYS B C 1
ATOM 4885 O O . CYS B 1 194 ? 4.316 30.516 -13.281 1 98.81 194 CYS B O 1
ATOM 4887 N N . LYS B 1 195 ? 2.115 30 -13.523 1 98.5 195 LYS B N 1
ATOM 4888 C CA . LYS B 1 195 ? 2.172 30.188 -14.969 1 98.5 195 LYS B CA 1
ATOM 4889 C C . LYS B 1 195 ? 2.596 31.609 -15.336 1 98.5 195 LYS B C 1
ATOM 4891 O O . LYS B 1 195 ? 3.477 31.797 -16.172 1 98.5 195 LYS B O 1
ATOM 4896 N N . ASN B 1 196 ? 2.021 32.562 -14.734 1 98.38 196 ASN B N 1
ATOM 4897 C CA . ASN B 1 196 ? 2.268 33.969 -15.031 1 98.38 196 ASN B CA 1
ATOM 4898 C C . ASN B 1 196 ? 3.676 34.375 -14.625 1 98.38 196 ASN B C 1
ATOM 4900 O O . ASN B 1 196 ? 4.277 35.25 -15.258 1 98.38 196 ASN B O 1
ATOM 4904 N N . GLN B 1 197 ? 4.215 33.812 -13.57 1 98.38 197 GLN B N 1
ATOM 4905 C CA . GLN B 1 197 ? 5.504 34.219 -13.023 1 98.38 197 GLN B CA 1
ATOM 4906 C C . GLN B 1 197 ? 6.637 33.344 -13.562 1 98.38 197 GLN B C 1
ATOM 4908 O O . GLN B 1 197 ? 7.812 33.625 -13.328 1 98.38 197 GLN B O 1
ATOM 4913 N N . GLY B 1 198 ? 6.316 32.312 -14.359 1 98.25 198 GLY B N 1
ATOM 4914 C CA . GLY B 1 198 ? 7.336 31.375 -14.828 1 98.25 198 GLY B CA 1
ATOM 4915 C C . GLY B 1 198 ? 7.961 30.562 -13.711 1 98.25 198 GLY B C 1
ATOM 4916 O O . GLY B 1 198 ? 9.18 30.391 -13.672 1 98.25 198 GLY B O 1
ATOM 4917 N N . ILE B 1 199 ? 7.223 30.234 -12.695 1 98.69 199 ILE B N 1
ATOM 4918 C CA . ILE B 1 199 ? 7.586 29.406 -11.555 1 98.69 199 ILE B CA 1
ATOM 4919 C C . ILE B 1 199 ? 6.906 28.031 -11.672 1 98.69 199 ILE B C 1
ATOM 4921 O O . ILE B 1 199 ? 5.766 27.938 -12.133 1 98.69 199 ILE B O 1
ATOM 4925 N N . ASP B 1 200 ? 7.602 26.953 -11.352 1 98.81 200 ASP B N 1
ATOM 4926 C CA . ASP B 1 200 ? 6.973 25.625 -11.32 1 98.81 200 ASP B CA 1
ATOM 4927 C C . ASP B 1 200 ? 6.309 25.375 -9.969 1 98.81 200 ASP B C 1
ATOM 4929 O O . ASP B 1 200 ? 6.531 26.109 -9.008 1 98.81 200 ASP B O 1
ATOM 4933 N N . TRP B 1 201 ? 5.449 24.328 -9.914 1 98.94 201 TRP B N 1
ATOM 4934 C CA . TRP B 1 201 ? 4.688 24.078 -8.695 1 98.94 201 TRP B CA 1
ATOM 4935 C C . TRP B 1 201 ? 4.578 22.578 -8.43 1 98.94 201 TRP B C 1
ATOM 4937 O O . TRP B 1 201 ? 4.816 21.766 -9.32 1 98.94 201 TRP B O 1
ATOM 4947 N N . ASN B 1 202 ? 4.344 22.203 -7.219 1 98.94 202 ASN B N 1
ATOM 4948 C CA . ASN B 1 202 ? 3.85 20.906 -6.789 1 98.94 202 ASN B CA 1
ATOM 4949 C C . ASN B 1 202 ? 2.666 21.031 -5.836 1 98.94 202 ASN B C 1
ATOM 4951 O O . ASN B 1 202 ? 2.586 22 -5.074 1 98.94 202 ASN B O 1
ATOM 4955 N N . ILE B 1 203 ? 1.735 20.172 -5.953 1 98.88 203 ILE B N 1
ATOM 4956 C CA . ILE B 1 203 ? 0.685 19.984 -4.957 1 98.88 203 ILE B CA 1
ATOM 4957 C C . ILE B 1 203 ? 0.822 18.609 -4.32 1 98.88 203 ILE B C 1
ATOM 4959 O O . ILE B 1 203 ? 0.857 17.594 -5.02 1 98.88 203 ILE B O 1
ATOM 4963 N N . CYS B 1 204 ? 0.969 18.531 -3.039 1 98.81 204 CYS B N 1
ATOM 4964 C CA . CYS B 1 204 ? 1.064 17.281 -2.295 1 98.81 204 CYS B CA 1
ATOM 4965 C C . CYS B 1 204 ? -0.156 17.078 -1.404 1 98.81 204 CYS B C 1
ATOM 4967 O O . CYS B 1 204 ? -0.58 18 -0.708 1 98.81 204 CYS B O 1
ATOM 4969 N N . MET B 1 205 ? -0.748 15.953 -1.464 1 98.69 205 MET B N 1
ATOM 4970 C CA . MET B 1 205 ? -2.041 15.703 -0.833 1 98.69 205 MET B CA 1
ATOM 4971 C C . MET B 1 205 ? -1.943 14.555 0.168 1 98.69 205 MET B C 1
ATOM 4973 O O . MET B 1 205 ? -2.232 13.406 -0.168 1 98.69 205 MET B O 1
ATOM 4977 N N . PRO B 1 206 ? -1.602 14.828 1.408 1 97.81 206 PRO B N 1
ATOM 4978 C CA . PRO B 1 206 ? -1.495 13.781 2.43 1 97.81 206 PRO B CA 1
ATOM 4979 C C . PRO B 1 206 ? -2.855 13.344 2.971 1 97.81 206 PRO B C 1
ATOM 4981 O O . PRO B 1 206 ? -3.852 14.047 2.785 1 97.81 206 PRO B O 1
ATOM 4984 N N . SER B 1 207 ? -2.863 12.125 3.568 1 96.12 207 SER B N 1
ATOM 4985 C CA . SER B 1 207 ? -3.98 11.648 4.375 1 96.12 207 SER B CA 1
ATOM 4986 C C . SER B 1 207 ? -3.885 12.156 5.809 1 96.12 207 SER B C 1
ATOM 4988 O O . SER B 1 207 ? -3.531 13.312 6.039 1 96.12 207 SER B O 1
ATOM 4990 N N . GLY B 1 208 ? -4.359 11.305 6.781 1 95.06 208 GLY B N 1
ATOM 4991 C CA . GLY B 1 208 ? -4.207 11.688 8.172 1 95.06 208 GLY B CA 1
ATOM 4992 C C . GLY B 1 208 ? -2.762 11.867 8.594 1 95.06 208 GLY B C 1
ATOM 4993 O O . GLY B 1 208 ? -1.986 10.906 8.594 1 95.06 208 GLY B O 1
ATOM 4994 N N . ILE B 1 209 ? -2.359 13.07 8.992 1 96.56 209 ILE B N 1
ATOM 4995 C CA . ILE B 1 209 ? -0.968 13.422 9.25 1 96.56 209 ILE B CA 1
ATOM 4996 C C . ILE B 1 209 ? -0.596 13.062 10.688 1 96.56 209 ILE B C 1
ATOM 4998 O O . ILE B 1 209 ? -1.338 13.359 11.617 1 96.56 209 ILE B O 1
ATOM 5002 N N . LEU B 1 210 ? 0.495 12.359 10.852 1 97.38 210 LEU B N 1
ATOM 5003 C CA . LEU B 1 210 ? 1.049 11.961 12.141 1 97.38 210 LEU B CA 1
ATOM 5004 C C . LEU B 1 210 ? 2.221 12.852 12.523 1 97.38 210 LEU B C 1
ATOM 5006 O O . LEU B 1 210 ? 3.203 12.953 11.789 1 97.38 210 LEU B O 1
ATOM 5010 N N . GLY B 1 211 ? 2.129 13.516 13.578 1 96.81 211 GLY B N 1
ATOM 5011 C CA . GLY B 1 211 ? 3.234 14.352 14.023 1 96.81 211 GLY B CA 1
ATOM 5012 C C . GLY B 1 211 ? 3.012 14.938 15.406 1 96.81 211 GLY B C 1
ATOM 5013 O O . GLY B 1 211 ? 1.87 15.102 15.844 1 96.81 211 GLY B O 1
ATOM 5014 N N . ALA B 1 212 ? 4.059 15.219 16.078 1 95.62 212 ALA B N 1
ATOM 5015 C CA . ALA B 1 212 ? 4.012 15.75 17.438 1 95.62 212 ALA B CA 1
ATOM 5016 C C . ALA B 1 212 ? 4.48 17.203 17.469 1 95.62 212 ALA B C 1
ATOM 5018 O O . ALA B 1 212 ? 5.645 17.484 17.203 1 95.62 212 ALA B O 1
ATOM 5019 N N . VAL B 1 213 ? 3.627 18.062 17.656 1 92.88 213 VAL B N 1
ATOM 5020 C CA . VAL B 1 213 ? 3.898 19.484 17.922 1 92.88 213 VAL B CA 1
ATOM 5021 C C . VAL B 1 213 ? 3.041 19.953 19.094 1 92.88 213 VAL B C 1
ATOM 5023 O O . VAL B 1 213 ? 2.012 19.344 19.406 1 92.88 213 VAL B O 1
ATOM 5026 N N . PRO B 1 214 ? 3.438 21 19.781 1 87.94 214 PRO B N 1
ATOM 5027 C CA . PRO B 1 214 ? 2.695 21.438 20.953 1 87.94 214 PRO B CA 1
ATOM 5028 C C . PRO B 1 214 ? 1.255 21.828 20.641 1 87.94 214 PRO B C 1
ATOM 5030 O O . PRO B 1 214 ? 0.346 21.562 21.422 1 87.94 214 PRO B O 1
ATOM 5033 N N . ASP B 1 215 ? 1.087 22.547 19.547 1 79.94 215 ASP B N 1
ATOM 5034 C CA . ASP B 1 215 ? -0.283 22.844 19.141 1 79.94 215 ASP B CA 1
ATOM 5035 C C . ASP B 1 215 ? -0.935 21.641 18.469 1 79.94 215 ASP B C 1
ATOM 5037 O O . ASP B 1 215 ? -0.735 21.391 17.281 1 79.94 215 ASP B O 1
ATOM 5041 N N . ALA B 1 216 ? -1.63 20.938 19.172 1 65 216 ALA B N 1
ATOM 5042 C CA . ALA B 1 216 ? -2.076 19.609 18.75 1 65 216 ALA B CA 1
ATOM 5043 C C . ALA B 1 216 ? -3.5 19.656 18.203 1 65 216 ALA B C 1
ATOM 5045 O O . ALA B 1 216 ? -4.203 18.641 18.203 1 65 216 ALA B O 1
ATOM 5046 N N . ALA B 1 217 ? -3.838 20.781 17.734 1 71.88 217 ALA B N 1
ATOM 5047 C CA . ALA B 1 217 ? -5.168 20.797 17.141 1 71.88 217 ALA B CA 1
ATOM 5048 C C . ALA B 1 217 ? -5.215 19.922 15.891 1 71.88 217 ALA B C 1
ATOM 5050 O O . ALA B 1 217 ? -4.273 19.906 15.094 1 71.88 217 ALA B O 1
ATOM 5051 N N . MET B 1 218 ? -6.203 19.047 15.719 1 75.88 218 MET B N 1
ATOM 5052 C CA . MET B 1 218 ? -6.469 18.141 14.609 1 75.88 218 MET B CA 1
ATOM 5053 C C . MET B 1 218 ? -5.344 17.125 14.469 1 75.88 218 MET B C 1
ATOM 5055 O O . MET B 1 218 ? -4.82 16.922 13.367 1 75.88 218 MET B O 1
ATOM 5059 N N . ASN B 1 219 ? -4.977 16.656 15.586 1 87.12 219 ASN B N 1
ATOM 5060 C CA . ASN B 1 219 ? -3.898 15.672 15.633 1 87.12 219 ASN B CA 1
ATOM 5061 C C . ASN B 1 219 ? -4.434 14.258 15.82 1 87.12 219 ASN B C 1
ATOM 5063 O O . ASN B 1 219 ? -5.195 13.992 16.75 1 87.12 219 ASN B O 1
ATOM 5067 N N . ILE B 1 220 ? -3.98 13.352 15.07 1 93.69 220 ILE B N 1
ATOM 5068 C CA . ILE B 1 220 ? -4.48 11.984 15.117 1 93.69 220 ILE B CA 1
ATOM 5069 C C . ILE B 1 220 ? -3.857 11.25 16.297 1 93.69 220 ILE B C 1
ATOM 5071 O O . ILE B 1 220 ? -4.535 10.484 17 1 93.69 220 ILE B O 1
ATOM 5075 N N . VAL B 1 221 ? -2.617 11.523 16.641 1 97.69 221 VAL B N 1
ATOM 5076 C CA . VAL B 1 221 ? -1.847 10.648 17.516 1 97.69 221 VAL B CA 1
ATOM 5077 C C . VAL B 1 221 ? -2.002 11.102 18.969 1 97.69 221 VAL B C 1
ATOM 5079 O O . VAL B 1 221 ? -2.021 10.273 19.891 1 97.69 221 VAL B O 1
ATOM 5082 N N . PHE B 1 222 ? -2.15 12.359 19.234 1 97.19 222 PHE B N 1
ATOM 5083 C CA . PHE B 1 222 ? -2.215 12.891 20.594 1 97.19 222 PHE B CA 1
ATOM 5084 C C . PHE B 1 222 ? -3.396 12.297 21.344 1 97.19 222 PHE B C 1
ATOM 5086 O O . PHE B 1 222 ? -3.234 11.781 22.453 1 97.19 222 PHE B O 1
ATOM 5093 N N . PRO B 1 223 ? -4.629 12.305 20.734 1 97.56 223 PRO B N 1
ATOM 5094 C CA . PRO B 1 223 ? -5.758 11.688 21.438 1 97.56 223 PRO B CA 1
ATOM 5095 C C . PRO B 1 223 ? -5.527 10.211 21.734 1 97.56 223 PRO B C 1
ATOM 5097 O O . PRO B 1 223 ? -5.98 9.711 22.766 1 97.56 223 PRO B O 1
ATOM 5100 N N . LEU B 1 224 ? -4.844 9.508 20.844 1 98.12 224 LEU B N 1
ATOM 5101 C CA . LEU B 1 224 ? -4.535 8.102 21.094 1 98.12 224 LEU B CA 1
ATOM 5102 C C . LEU B 1 224 ? -3.619 7.938 22.297 1 98.12 224 LEU B C 1
ATOM 5104 O O . LEU B 1 224 ? -3.779 7 23.078 1 98.12 224 LEU B O 1
ATOM 5108 N N . GLY B 1 225 ? -2.611 8.836 22.391 1 98.31 225 GLY B N 1
ATOM 5109 C CA . GLY B 1 225 ? -1.725 8.812 23.547 1 98.31 225 GLY B CA 1
ATOM 5110 C C . GLY B 1 225 ? -2.449 9.039 24.859 1 98.31 225 GLY B C 1
ATOM 5111 O O . GLY B 1 225 ? -2.188 8.344 25.844 1 98.31 225 GLY B O 1
ATOM 5112 N N . ILE B 1 226 ? -3.369 9.984 24.875 1 98 226 ILE B N 1
ATOM 5113 C CA . ILE B 1 226 ? -4.16 10.258 26.078 1 98 226 ILE B CA 1
ATOM 5114 C C . ILE B 1 226 ? -5.031 9.055 26.406 1 98 226 ILE B C 1
ATOM 5116 O O . ILE B 1 226 ? -5.074 8.602 27.547 1 98 226 ILE B O 1
ATOM 5120 N N . TYR B 1 227 ? -5.703 8.531 25.422 1 98.5 227 TYR B N 1
ATOM 5121 C CA . TYR B 1 227 ? -6.629 7.418 25.578 1 98.5 227 TYR B CA 1
ATOM 5122 C C . TYR B 1 227 ? -5.934 6.223 26.219 1 98.5 227 TYR B C 1
ATOM 5124 O O . TYR B 1 227 ? -6.395 5.707 27.25 1 98.5 227 TYR B O 1
ATOM 5132 N N . ALA B 1 228 ? -4.801 5.82 25.688 1 98.62 228 ALA B N 1
ATOM 5133 C CA . ALA B 1 228 ? -4.094 4.648 26.203 1 98.62 228 ALA B CA 1
ATOM 5134 C C . ALA B 1 228 ? -3.535 4.91 27.594 1 98.62 228 ALA B C 1
ATOM 5136 O O . ALA B 1 228 ? -3.57 4.027 28.453 1 98.62 228 ALA B O 1
ATOM 5137 N N . SER B 1 229 ? -3.01 6.105 27.797 1 98.62 229 SER B N 1
ATOM 5138 C CA . SER B 1 229 ? -2.439 6.445 29.094 1 98.62 229 SER B CA 1
ATOM 5139 C C . SER B 1 229 ? -3.496 6.398 30.203 1 98.62 229 SER B C 1
ATOM 5141 O O . SER B 1 229 ? -3.244 5.891 31.297 1 98.62 229 SER B O 1
ATOM 5143 N N . VAL B 1 230 ? -4.641 6.977 29.922 1 98.69 230 VAL B N 1
ATOM 5144 C CA . VAL B 1 230 ? -5.719 7.02 30.906 1 98.69 230 VAL B CA 1
ATOM 5145 C C . VAL B 1 230 ? -6.246 5.609 31.156 1 98.69 230 VAL B C 1
ATOM 5147 O O . VAL B 1 230 ? -6.484 5.219 32.281 1 98.69 230 VAL B O 1
ATOM 5150 N N . LYS B 1 231 ? -6.492 4.812 30.062 1 98.62 231 LYS B N 1
ATOM 5151 C CA . LYS B 1 231 ? -6.949 3.436 30.219 1 98.62 231 LYS B CA 1
ATOM 5152 C C . LYS B 1 231 ? -5.984 2.627 31.094 1 98.62 231 LYS B C 1
ATOM 5154 O O . LYS B 1 231 ? -6.41 1.864 31.953 1 98.62 231 LYS B O 1
ATOM 5159 N N . LYS B 1 232 ? -4.719 2.791 30.828 1 98.44 232 LYS B N 1
ATOM 5160 C CA . LYS B 1 232 ? -3.701 2.119 31.625 1 98.44 232 LYS B CA 1
ATOM 5161 C C . LYS B 1 232 ? -3.791 2.539 33.094 1 98.44 232 LYS B C 1
ATOM 5163 O O . LYS B 1 232 ? -3.762 1.693 34 1 98.44 232 LYS B O 1
ATOM 5168 N N . HIS B 1 233 ? -3.879 3.844 33.344 1 98.38 233 HIS B N 1
ATOM 5169 C CA . HIS B 1 233 ? -3.957 4.398 34.688 1 98.38 233 HIS B CA 1
ATOM 5170 C C . HIS B 1 233 ? -5.164 3.848 35.438 1 98.38 233 HIS B C 1
ATOM 5172 O O . HIS B 1 233 ? -5.09 3.598 36.625 1 98.38 233 HIS B O 1
ATOM 5178 N N . LEU B 1 234 ? -6.258 3.633 34.75 1 98.38 234 LEU B N 1
ATOM 5179 C CA . LEU B 1 234 ? -7.508 3.18 35.344 1 98.38 234 LEU B CA 1
ATOM 5180 C C . LEU B 1 234 ? -7.562 1.656 35.406 1 98.38 234 LEU B C 1
ATOM 5182 O O . LEU B 1 234 ? -8.492 1.086 36 1 98.38 234 LEU B O 1
ATOM 5186 N N . GLY B 1 235 ? -6.645 0.963 34.75 1 97.88 235 GLY B N 1
ATOM 5187 C CA . GLY B 1 235 ? -6.652 -0.49 34.719 1 97.88 235 GLY B CA 1
ATOM 5188 C C . GLY B 1 235 ? -7.719 -1.057 33.812 1 97.88 235 GLY B C 1
ATOM 5189 O O . GLY B 1 235 ? -8.281 -2.119 34.094 1 97.88 235 GLY B O 1
ATOM 5190 N N . GLU B 1 236 ? -8.039 -0.312 32.812 1 98.38 236 GLU B N 1
ATOM 5191 C CA . GLU B 1 236 ? -9.109 -0.702 31.906 1 98.38 236 GLU B CA 1
ATOM 5192 C C . GLU B 1 236 ? -8.539 -1.176 30.578 1 98.38 236 GLU B C 1
ATOM 5194 O O . GLU B 1 236 ? -7.391 -0.863 30.234 1 98.38 236 GLU B O 1
ATOM 5199 N N . LYS B 1 237 ? -9.297 -1.917 29.797 1 98.25 237 LYS B N 1
ATOM 5200 C CA . LYS B 1 237 ? -8.914 -2.393 28.469 1 98.25 237 LYS B CA 1
ATOM 5201 C C . LYS B 1 237 ? -9.062 -1.287 27.422 1 98.25 237 LYS B C 1
ATOM 5203 O O . LYS B 1 237 ? -9.828 -0.338 27.625 1 98.25 237 LYS B O 1
ATOM 5208 N N . LEU B 1 238 ? -8.312 -1.397 26.375 1 98.19 238 LEU B N 1
ATOM 5209 C CA . LEU B 1 238 ? -8.492 -0.513 25.234 1 98.19 238 LEU B CA 1
ATOM 5210 C C . LEU B 1 238 ? -9.703 -0.945 24.391 1 98.19 238 LEU B C 1
ATOM 5212 O O . LEU B 1 238 ? -9.602 -1.87 23.594 1 98.19 238 LEU B O 1
ATOM 5216 N N . GLU B 1 239 ? -10.766 -0.259 24.547 1 98.12 239 GLU B N 1
ATOM 5217 C CA . GLU B 1 239 ? -11.969 -0.521 23.766 1 98.12 239 GLU B CA 1
ATOM 5218 C C . GLU B 1 239 ? -11.891 0.144 22.391 1 98.12 239 GLU B C 1
ATOM 5220 O O . GLU B 1 239 ? -11.289 1.21 22.25 1 98.12 239 GLU B O 1
ATOM 5225 N N . PHE B 1 240 ? -12.422 -0.486 21.391 1 97.94 240 PHE B N 1
ATOM 5226 C CA . PHE B 1 240 ? -12.453 0.08 20.047 1 97.94 240 PHE B CA 1
ATOM 5227 C C . PHE B 1 240 ? -13.742 0.864 19.828 1 97.94 240 PHE B C 1
ATOM 5229 O O . PHE B 1 240 ? -14.836 0.347 20.047 1 97.94 240 PHE B O 1
ATOM 5236 N N . PRO B 1 241 ? -13.648 2.092 19.359 1 97.5 241 PRO B N 1
ATOM 5237 C CA . PRO B 1 241 ? -14.789 3.01 19.375 1 97.5 241 PRO B CA 1
ATOM 5238 C C . PRO B 1 241 ? -15.789 2.723 18.25 1 97.5 241 PRO B C 1
ATOM 5240 O O . PRO B 1 241 ? -16.922 3.197 18.297 1 97.5 241 PRO B O 1
ATOM 5243 N N . THR B 1 242 ? -15.391 2.012 17.219 1 97.06 242 THR B N 1
ATOM 5244 C CA . THR B 1 242 ? -16.25 1.841 16.062 1 97.06 242 THR B CA 1
ATOM 5245 C C . THR B 1 242 ? -16.453 0.36 15.742 1 97.06 242 THR B C 1
ATOM 5247 O O . THR B 1 242 ? -16.188 -0.5 16.578 1 97.06 242 THR B O 1
ATOM 5250 N N . ASP B 1 243 ? -17.016 0.012 14.539 1 96.69 243 ASP B N 1
ATOM 5251 C CA . ASP B 1 243 ? -17.5 -1.342 14.297 1 96.69 243 ASP B CA 1
ATOM 5252 C C . ASP B 1 243 ? -16.484 -2.168 13.523 1 96.69 243 ASP B C 1
ATOM 5254 O O . ASP B 1 243 ? -15.352 -1.718 13.289 1 96.69 243 ASP B O 1
ATOM 5258 N N . LEU B 1 244 ? -16.844 -3.412 13.25 1 95.69 244 LEU B N 1
ATOM 5259 C CA . LEU B 1 244 ? -15.977 -4.387 12.586 1 95.69 244 LEU B CA 1
ATOM 5260 C C . LEU B 1 244 ? -15.586 -3.912 11.188 1 95.69 244 LEU B C 1
ATOM 5262 O O . LEU B 1 244 ? -14.469 -4.148 10.734 1 95.69 244 LEU B O 1
ATOM 5266 N N . HIS B 1 245 ? -16.5 -3.252 10.5 1 94 245 HIS B N 1
ATOM 5267 C CA . HIS B 1 245 ? -16.203 -2.727 9.18 1 94 245 HIS B CA 1
ATOM 5268 C C . HIS B 1 245 ? -15.039 -1.736 9.234 1 94 245 HIS B C 1
ATOM 5270 O O . HIS B 1 245 ? -14.102 -1.824 8.438 1 94 245 HIS B O 1
ATOM 5276 N N . ALA B 1 246 ? -15.109 -0.827 10.18 1 95.69 246 ALA B N 1
ATOM 5277 C CA . ALA B 1 246 ? -14.047 0.155 10.359 1 95.69 246 ALA B CA 1
ATOM 5278 C C . ALA B 1 246 ? -12.75 -0.518 10.805 1 95.69 246 ALA B C 1
ATOM 5280 O O . ALA B 1 246 ? -11.656 -0.11 10.398 1 95.69 246 ALA B O 1
ATOM 5281 N N . TRP B 1 247 ? -12.867 -1.555 11.648 1 96.44 247 TRP B N 1
ATOM 5282 C CA . TRP B 1 247 ? -11.742 -2.338 12.141 1 96.44 247 TRP B CA 1
ATOM 5283 C C . TRP B 1 247 ? -10.922 -2.908 10.984 1 96.44 247 TRP B C 1
ATOM 5285 O O . TRP 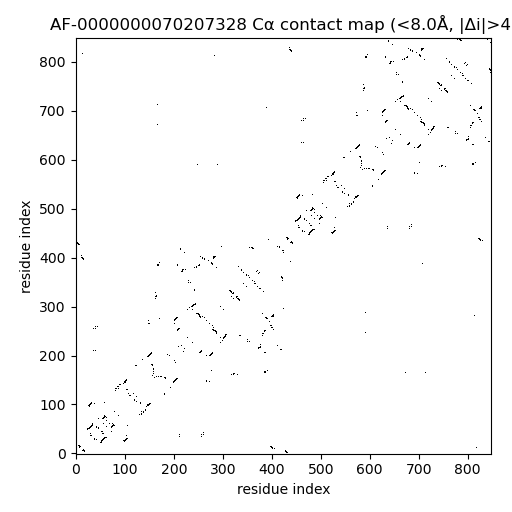B 1 247 ? -9.695 -2.941 11.047 1 96.44 247 TRP B O 1
ATOM 5295 N N . GLU B 1 248 ? -11.562 -3.244 9.906 1 94.31 248 GLU B N 1
ATOM 5296 C CA . GLU B 1 248 ? -10.922 -3.959 8.812 1 94.31 248 GLU B CA 1
ATOM 5297 C C . GLU B 1 248 ? -10.641 -3.027 7.633 1 94.31 248 GLU B C 1
ATOM 5299 O O . GLU B 1 248 ? -9.883 -3.377 6.723 1 94.31 248 GLU B O 1
ATOM 5304 N N . ALA B 1 249 ? -11.242 -1.825 7.648 1 93.56 249 ALA B N 1
ATOM 5305 C CA . ALA B 1 249 ? -11.109 -0.905 6.523 1 93.56 249 ALA B CA 1
ATOM 5306 C C . ALA B 1 249 ? -9.703 -0.306 6.469 1 93.56 249 ALA B C 1
ATOM 5308 O O . ALA B 1 249 ? -9.117 0.007 7.504 1 93.56 249 ALA B O 1
ATOM 5309 N N . THR B 1 250 ? -9.195 -0.17 5.25 1 93.69 250 THR B N 1
ATOM 5310 C CA . THR B 1 250 ? -7.914 0.504 5.074 1 93.69 250 THR B CA 1
ATOM 5311 C C . THR B 1 250 ? -8.016 1.976 5.465 1 93.69 250 THR B C 1
ATOM 5313 O O . THR B 1 250 ? -8.992 2.646 5.121 1 93.69 250 THR B O 1
ATOM 5316 N N . ALA B 1 251 ? -7.074 2.486 6.238 1 94.31 251 ALA B N 1
ATOM 5317 C CA . ALA B 1 251 ? -6.945 3.889 6.621 1 94.31 251 ALA B CA 1
ATOM 5318 C C . ALA B 1 251 ? -5.504 4.367 6.48 1 94.31 251 ALA B C 1
ATOM 5320 O O . ALA B 1 251 ? -4.809 4.566 7.477 1 94.31 251 ALA B O 1
ATOM 5321 N N . CYS B 1 252 ? -5.09 4.586 5.262 1 94.62 252 CYS B N 1
ATOM 5322 C CA . CYS B 1 252 ? -3.686 4.938 5.066 1 94.62 252 CYS B CA 1
ATOM 5323 C C . CYS B 1 252 ? -3.318 6.18 5.863 1 94.62 252 CYS B C 1
ATOM 5325 O O . CYS B 1 252 ? -4.168 7.039 6.109 1 94.62 252 CYS B O 1
ATOM 5327 N N . MET B 1 253 ? -2.062 6.277 6.336 1 97.38 253 MET B N 1
ATOM 5328 C CA . MET B 1 253 ? -1.54 7.359 7.16 1 97.38 253 MET B CA 1
ATOM 5329 C C . MET B 1 253 ? -0.441 8.125 6.426 1 97.38 253 MET B C 1
ATOM 5331 O O . MET B 1 253 ? 0.133 7.613 5.461 1 97.38 253 MET B O 1
ATOM 5335 N N . SER B 1 254 ? -0.241 9.312 6.828 1 97.69 254 SER B N 1
ATOM 5336 C CA . SER B 1 254 ? 0.803 10.18 6.293 1 97.69 254 SER B CA 1
ATOM 5337 C C . SER B 1 254 ? 1.656 10.773 7.406 1 97.69 254 SER B C 1
ATOM 5339 O O . SER B 1 254 ? 1.352 11.852 7.922 1 97.69 254 SER B O 1
ATOM 5341 N N . SER B 1 255 ? 2.742 10.055 7.727 1 98.06 255 SER B N 1
ATOM 5342 C CA . SER B 1 255 ? 3.643 10.602 8.742 1 98.06 255 SER B CA 1
ATOM 5343 C C . SER B 1 255 ? 4.285 11.898 8.266 1 98.06 255 SER B C 1
ATOM 5345 O O . SER B 1 255 ? 4.738 12 7.129 1 98.06 255 SER B O 1
ATOM 5347 N N . SER B 1 256 ? 4.301 12.883 9.148 1 97.56 256 SER B N 1
ATOM 5348 C CA . SER B 1 256 ? 4.762 14.211 8.766 1 97.56 256 SER B CA 1
ATOM 5349 C C . SER B 1 256 ? 6.199 14.18 8.266 1 97.56 256 SER B C 1
ATOM 5351 O O . SER B 1 256 ? 6.555 14.906 7.34 1 97.56 256 SER B O 1
ATOM 5353 N N . LYS B 1 257 ? 7.027 13.43 8.93 1 98.38 257 LYS B N 1
ATOM 5354 C CA . LYS B 1 257 ? 8.422 13.352 8.516 1 98.38 257 LYS B CA 1
ATOM 5355 C C . LYS B 1 257 ? 8.547 12.711 7.129 1 98.38 257 LYS B C 1
ATOM 5357 O O . LYS B 1 257 ? 9.32 13.188 6.289 1 98.38 257 LYS B O 1
ATOM 5362 N N . MET B 1 258 ? 7.84 11.602 6.871 1 98.69 258 MET B N 1
ATOM 5363 C CA . MET B 1 258 ? 7.84 10.984 5.543 1 98.69 258 MET B CA 1
ATOM 5364 C C . MET B 1 258 ? 7.301 11.953 4.496 1 98.69 258 MET B C 1
ATOM 5366 O O . MET B 1 258 ? 7.836 12.039 3.391 1 98.69 258 MET B O 1
ATOM 5370 N N . ASN B 1 259 ? 6.184 12.664 4.867 1 98.75 259 ASN B N 1
ATOM 5371 C CA . ASN B 1 259 ? 5.664 13.688 3.969 1 98.75 259 ASN B CA 1
ATOM 5372 C C . ASN B 1 259 ? 6.738 14.703 3.588 1 98.75 259 ASN B C 1
ATOM 5374 O O . ASN B 1 259 ? 6.875 15.055 2.416 1 98.75 259 ASN B O 1
ATOM 5378 N N . ALA B 1 260 ? 7.477 15.141 4.586 1 98.81 260 ALA B N 1
ATOM 5379 C CA . ALA B 1 260 ? 8.516 16.141 4.352 1 98.81 260 ALA B CA 1
ATOM 5380 C C . ALA B 1 260 ? 9.586 15.602 3.404 1 98.81 260 ALA B C 1
ATOM 5382 O O . ALA B 1 260 ? 10.031 16.312 2.5 1 98.81 260 ALA B O 1
ATOM 5383 N N . TYR B 1 261 ? 10.008 14.336 3.637 1 98.88 261 TYR B N 1
ATOM 5384 C CA . TYR B 1 261 ? 10.969 13.719 2.734 1 98.88 261 TYR B CA 1
ATOM 5385 C C . TYR B 1 261 ? 10.438 13.688 1.307 1 98.88 261 TYR B C 1
ATOM 5387 O O . TYR B 1 261 ? 11.172 14 0.361 1 98.88 261 TYR B O 1
ATOM 5395 N N . MET B 1 262 ? 9.188 13.328 1.134 1 98.88 262 MET B N 1
ATOM 5396 C CA . MET B 1 262 ? 8.617 13.227 -0.206 1 98.88 262 MET B CA 1
ATOM 5397 C C . MET B 1 262 ? 8.469 14.602 -0.846 1 98.88 262 MET B C 1
ATOM 5399 O O . MET B 1 262 ? 8.719 14.766 -2.041 1 98.88 262 MET B O 1
ATOM 5403 N N . GLU B 1 263 ? 7.992 15.539 -0.061 1 98.94 263 GLU B N 1
ATOM 5404 C CA . GLU B 1 263 ? 7.781 16.891 -0.578 1 98.94 263 GLU B CA 1
ATOM 5405 C C . GLU B 1 263 ? 9.102 17.531 -0.972 1 98.94 263 GLU B C 1
ATOM 5407 O O . GLU B 1 263 ? 9.172 18.266 -1.961 1 98.94 263 GLU B O 1
ATOM 5412 N N . GLN B 1 264 ? 10.172 17.312 -0.2 1 98.88 264 GLN B N 1
ATOM 5413 C CA . GLN B 1 264 ? 11.516 17.719 -0.613 1 98.88 264 GLN B CA 1
ATOM 5414 C C . GLN B 1 264 ? 11.898 17.078 -1.944 1 98.88 264 GLN B C 1
ATOM 5416 O O . GLN B 1 264 ? 12.422 17.75 -2.834 1 98.88 264 GLN B O 1
ATOM 5421 N N . TRP B 1 265 ? 11.625 15.742 -2.061 1 98.75 265 TRP B N 1
ATOM 5422 C CA . TRP B 1 265 ? 11.891 15.031 -3.307 1 98.75 265 TRP B CA 1
ATOM 5423 C C . TRP B 1 265 ? 11.125 15.672 -4.465 1 98.75 265 TRP B C 1
ATOM 5425 O O . TRP B 1 265 ? 11.68 15.852 -5.551 1 98.75 265 TRP B O 1
ATOM 5435 N N . ALA B 1 266 ? 9.867 16 -4.273 1 98.81 266 ALA B N 1
ATOM 5436 C CA . ALA B 1 266 ? 9.023 16.547 -5.328 1 98.81 266 ALA B CA 1
ATOM 5437 C C . ALA B 1 266 ? 9.586 17.875 -5.848 1 98.81 266 ALA B C 1
ATOM 5439 O O . ALA B 1 266 ? 9.641 18.094 -7.059 1 98.81 266 ALA B O 1
ATOM 5440 N N . VAL B 1 267 ? 10.062 18.734 -4.949 1 98.62 267 VAL B N 1
ATOM 5441 C CA . VAL B 1 267 ? 10.5 20.062 -5.387 1 98.62 267 VAL B CA 1
ATOM 5442 C C . VAL B 1 267 ? 11.883 19.969 -6.023 1 98.62 267 VAL B C 1
ATOM 5444 O O . VAL B 1 267 ? 12.211 20.719 -6.934 1 98.62 267 VAL B O 1
ATOM 5447 N N . LEU B 1 268 ? 12.719 19.031 -5.617 1 98.38 268 LEU B N 1
ATOM 5448 C CA . LEU B 1 268 ? 14.102 18.953 -6.074 1 98.38 268 LEU B CA 1
ATOM 5449 C C . LEU B 1 268 ? 14.195 18.125 -7.363 1 98.38 268 LEU B C 1
ATOM 5451 O O . LEU B 1 268 ? 15.227 18.141 -8.039 1 98.38 268 LEU B O 1
ATOM 5455 N N . ASN B 1 269 ? 13.164 17.391 -7.695 1 96.88 269 ASN B N 1
ATOM 5456 C CA . ASN B 1 269 ? 13.156 16.531 -8.875 1 96.88 269 ASN B CA 1
ATOM 5457 C C . ASN B 1 269 ? 12.523 17.234 -10.078 1 96.88 269 ASN B C 1
ATOM 5459 O O . ASN B 1 269 ? 11.305 17.422 -10.117 1 96.88 269 ASN B O 1
ATOM 5463 N N . ASP B 1 270 ? 13.266 17.547 -11.07 1 96.44 270 ASP B N 1
ATOM 5464 C CA . ASP B 1 270 ? 12.773 18.266 -12.242 1 96.44 270 ASP B CA 1
ATOM 5465 C C . ASP B 1 270 ? 11.703 17.453 -12.969 1 96.44 270 ASP B C 1
ATOM 5467 O O . ASP B 1 270 ? 10.797 18.031 -13.578 1 96.44 270 ASP B O 1
ATOM 5471 N N . GLY B 1 271 ? 11.805 16.156 -12.875 1 96.06 271 GLY B N 1
ATOM 5472 C CA . GLY B 1 271 ? 10.797 15.305 -13.492 1 96.06 271 GLY B CA 1
ATOM 5473 C C . GLY B 1 271 ? 9.438 15.398 -12.82 1 96.06 271 GLY B C 1
ATOM 5474 O O . GLY B 1 271 ? 8.422 15.016 -13.406 1 96.06 271 GLY B O 1
ATOM 5475 N N . ALA B 1 272 ? 9.414 15.977 -11.617 1 97.88 272 ALA B N 1
ATOM 5476 C CA . ALA B 1 272 ? 8.188 16.031 -10.828 1 97.88 272 ALA B CA 1
ATOM 5477 C C . ALA B 1 272 ? 7.535 17.406 -10.914 1 97.88 272 ALA B C 1
ATOM 5479 O O . ALA B 1 272 ? 6.527 17.672 -10.25 1 97.88 272 ALA B O 1
ATOM 5480 N N . LYS B 1 273 ? 8.102 18.375 -11.672 1 98.25 273 LYS B N 1
ATOM 5481 C CA . LYS B 1 273 ? 7.543 19.734 -11.727 1 98.25 273 LYS B CA 1
ATOM 5482 C C . LYS B 1 273 ? 6.113 19.719 -12.266 1 98.25 273 LYS B C 1
ATOM 5484 O O . LYS B 1 273 ? 5.793 18.938 -13.164 1 98.25 273 LYS B O 1
ATOM 5489 N N . ASN B 1 274 ? 5.32 20.547 -11.727 1 98.69 274 ASN B N 1
ATOM 5490 C CA . ASN B 1 274 ? 3.945 20.766 -12.148 1 98.69 274 ASN B CA 1
ATOM 5491 C C . ASN B 1 274 ? 3.115 19.5 -12.078 1 98.69 274 ASN B C 1
ATOM 5493 O O . ASN B 1 274 ? 2.393 19.156 -13.016 1 98.69 274 ASN B O 1
ATOM 5497 N N . GLU B 1 275 ? 3.328 18.734 -10.961 1 98.62 275 GLU B N 1
ATOM 5498 C CA . GLU B 1 275 ? 2.578 17.516 -10.688 1 98.62 275 GLU B CA 1
ATOM 5499 C C . GLU B 1 275 ? 1.908 17.578 -9.32 1 98.62 275 GLU B C 1
ATOM 5501 O O . GLU B 1 275 ? 2.465 18.141 -8.375 1 98.62 275 GLU B O 1
ATOM 5506 N N . LYS B 1 276 ? 0.71 17 -9.234 1 98.44 276 LYS B N 1
ATOM 5507 C CA . LYS B 1 276 ? 0.062 16.672 -7.965 1 98.44 276 LYS B CA 1
ATOM 5508 C C . LYS B 1 276 ? 0.429 15.266 -7.504 1 98.44 276 LYS B C 1
ATOM 5510 O O . LYS B 1 276 ? 0.487 14.336 -8.312 1 98.44 276 LYS B O 1
ATOM 5515 N N . PHE B 1 277 ? 0.721 15.109 -6.199 1 98.75 277 PHE B N 1
ATOM 5516 C CA . PHE B 1 277 ? 1.072 13.789 -5.688 1 98.75 277 PHE B CA 1
ATOM 5517 C C . PHE B 1 277 ? 0.261 13.461 -4.438 1 98.75 277 PHE B C 1
ATOM 5519 O O . PHE B 1 277 ? 0.153 14.281 -3.527 1 98.75 277 PHE B O 1
ATOM 5526 N N . ASN B 1 278 ? -0.377 12.234 -4.438 1 98.38 278 ASN B N 1
ATOM 5527 C CA . ASN B 1 278 ? -0.74 11.656 -3.15 1 98.38 278 ASN B CA 1
ATOM 5528 C C . ASN B 1 278 ? 0.485 11.445 -2.264 1 98.38 278 ASN B C 1
ATOM 5530 O O . ASN B 1 278 ? 1.551 11.062 -2.748 1 98.38 278 ASN B O 1
ATOM 5534 N N . THR B 1 279 ? 0.325 11.781 -0.985 1 98.19 279 THR B N 1
ATOM 5535 C CA . THR B 1 279 ? 1.43 11.664 -0.041 1 98.19 279 THR B CA 1
ATOM 5536 C C . THR B 1 279 ? 1.026 10.805 1.158 1 98.19 279 THR B C 1
ATOM 5538 O O . THR B 1 279 ? 0.222 11.234 1.988 1 98.19 279 THR B O 1
ATOM 5541 N N . MET B 1 280 ? 1.504 9.57 1.232 1 96.94 280 MET B N 1
ATOM 5542 C CA . MET B 1 280 ? 1.234 8.703 2.373 1 96.94 280 MET B CA 1
ATOM 5543 C C . MET B 1 280 ? 2.432 7.805 2.668 1 96.94 280 MET B C 1
ATOM 5545 O O . MET B 1 280 ? 3.441 7.859 1.964 1 96.94 280 MET B O 1
ATOM 5549 N N . ASP B 1 281 ? 2.447 7.02 3.676 1 97.56 281 ASP B N 1
ATOM 5550 C CA . ASP B 1 281 ? 3.574 6.301 4.262 1 97.56 281 ASP B CA 1
ATOM 5551 C C . ASP B 1 281 ? 4.062 5.195 3.328 1 97.56 281 ASP B C 1
ATOM 5553 O O . ASP B 1 281 ? 5.191 4.715 3.465 1 97.56 281 ASP B O 1
ATOM 5557 N N . GLY B 1 282 ? 3.305 4.742 2.35 1 93.38 282 GLY B N 1
ATOM 5558 C CA . GLY B 1 282 ? 3.709 3.709 1.413 1 93.38 282 GLY B CA 1
ATOM 5559 C C . GLY B 1 282 ? 3.311 2.314 1.854 1 93.38 282 GLY B C 1
ATOM 5560 O O . GLY B 1 282 ? 3.854 1.322 1.363 1 93.38 282 GLY B O 1
ATOM 5561 N N . THR B 1 283 ? 2.465 2.24 2.854 1 90.44 283 THR B N 1
ATOM 5562 C CA . THR B 1 283 ? 2.027 0.947 3.365 1 90.44 283 THR B CA 1
ATOM 5563 C C . THR B 1 283 ? 0.529 0.96 3.662 1 90.44 283 THR B C 1
ATOM 5565 O O . THR B 1 283 ? -0.097 2.021 3.672 1 90.44 283 THR B O 1
ATOM 5568 N N . THR B 1 284 ? 0.007 -0.275 3.818 1 87.38 284 THR B N 1
ATOM 5569 C CA . THR B 1 284 ? -1.382 -0.415 4.242 1 87.38 284 THR B CA 1
ATOM 5570 C C . THR B 1 284 ? -1.492 -0.37 5.762 1 87.38 284 THR B C 1
ATOM 5572 O O . THR B 1 284 ? -0.604 -0.851 6.469 1 87.38 284 THR B O 1
ATOM 5575 N N . PHE B 1 285 ? -2.502 0.268 6.277 1 95 285 PHE B N 1
ATOM 5576 C CA . PHE B 1 285 ? -2.799 0.4 7.699 1 95 285 PHE B CA 1
ATOM 5577 C C . PHE B 1 285 ? -4.273 0.133 7.969 1 95 285 PHE B C 1
ATOM 5579 O O . PHE B 1 285 ? -5.141 0.598 7.227 1 95 285 PHE B O 1
ATOM 5586 N N . THR B 1 286 ? -4.582 -0.688 8.906 1 96.56 286 THR B N 1
ATOM 5587 C CA . THR B 1 286 ? -5.922 -0.847 9.469 1 96.56 286 THR B CA 1
ATOM 5588 C C . THR B 1 286 ? -5.898 -0.677 10.984 1 96.56 286 THR B C 1
ATOM 5590 O O . THR B 1 286 ? -4.898 -0.993 11.633 1 96.56 286 THR B O 1
ATOM 5593 N N . TRP B 1 287 ? -6.988 -0.183 11.508 1 97.75 287 TRP B N 1
ATOM 5594 C CA . TRP B 1 287 ? -7.082 -0.051 12.953 1 97.75 287 TRP B CA 1
ATOM 5595 C C . TRP B 1 287 ? -7.023 -1.417 13.633 1 97.75 287 TRP B C 1
ATOM 5597 O O . TRP B 1 287 ? -6.48 -1.551 14.734 1 97.75 287 TRP B O 1
ATOM 5607 N N . GLY B 1 288 ? -7.566 -2.414 12.953 1 96.56 288 GLY B N 1
ATOM 5608 C CA . GLY B 1 288 ? -7.551 -3.762 13.5 1 96.56 288 GLY B CA 1
ATOM 5609 C C . GLY B 1 288 ? -6.148 -4.324 13.664 1 96.56 288 GLY B C 1
ATOM 5610 O O . GLY B 1 288 ? -5.875 -5.055 14.617 1 96.56 288 GLY B O 1
ATOM 5611 N N . ASN B 1 289 ? -5.312 -4.086 12.695 1 96.25 289 ASN B N 1
ATOM 5612 C CA . ASN B 1 289 ? -3.92 -4.512 12.789 1 96.25 289 ASN B CA 1
ATOM 5613 C C . ASN B 1 289 ? -3.146 -3.689 13.812 1 96.25 289 ASN B C 1
ATOM 5615 O O . ASN B 1 289 ? -2.25 -4.207 14.484 1 96.25 289 ASN B O 1
ATOM 5619 N N . PHE B 1 290 ? -3.432 -2.457 13.969 1 97.88 290 PHE B N 1
ATOM 5620 C CA . PHE B 1 290 ? -2.766 -1.49 14.828 1 97.88 290 PHE B CA 1
ATOM 5621 C C . PHE B 1 290 ? -3.143 -1.717 16.281 1 97.88 290 PHE B C 1
ATOM 5623 O O . PHE B 1 290 ? -2.293 -1.628 17.172 1 97.88 290 PHE B O 1
ATOM 5630 N N . TRP B 1 291 ? -4.379 -2.014 16.594 1 98.31 291 TRP B N 1
ATOM 5631 C CA . TRP B 1 291 ? -4.98 -1.91 17.922 1 98.31 291 TRP B CA 1
ATOM 5632 C C . TRP B 1 291 ? -4.285 -2.842 18.906 1 98.31 291 TRP B C 1
ATOM 5634 O O . TRP B 1 291 ? -3.926 -2.428 20.016 1 98.31 291 TRP B O 1
ATOM 5644 N N . PRO B 1 292 ? -3.996 -4.148 18.516 1 97.44 292 PRO B N 1
ATOM 5645 C CA . PRO B 1 292 ? -3.258 -5.016 19.453 1 97.44 292 PRO B CA 1
ATOM 5646 C C . PRO B 1 292 ? -1.845 -4.508 19.734 1 97.44 292 PRO B C 1
ATOM 5648 O O . PRO B 1 292 ? -1.357 -4.621 20.859 1 97.44 292 PRO B O 1
ATOM 5651 N N . LYS B 1 293 ? -1.158 -4 18.719 1 97.75 293 LYS B N 1
ATOM 5652 C CA . LYS B 1 293 ? 0.184 -3.457 18.906 1 97.75 293 LYS B CA 1
ATOM 5653 C C . LYS B 1 293 ? 0.167 -2.262 19.859 1 97.75 293 LYS B C 1
ATOM 5655 O O . LYS B 1 293 ? 1.001 -2.166 20.75 1 97.75 293 LYS B O 1
ATOM 5660 N N . TYR B 1 294 ? -0.811 -1.426 19.578 1 98.25 294 TYR B N 1
ATOM 5661 C CA . TYR B 1 294 ? -1.063 -0.234 20.375 1 98.25 294 TYR B CA 1
ATOM 5662 C C . TYR B 1 294 ? -1.293 -0.599 21.844 1 98.25 294 TYR B C 1
ATOM 5664 O O . TYR B 1 294 ? -0.63 -0.063 22.734 1 98.25 294 TYR B O 1
ATOM 5672 N N . ALA B 1 295 ? -2.16 -1.52 22.125 1 98.56 295 ALA B N 1
ATOM 5673 C CA . ALA B 1 295 ? -2.396 -2.012 23.469 1 98.56 295 ALA B CA 1
ATOM 5674 C C . ALA B 1 295 ? -1.125 -2.604 24.078 1 98.56 295 ALA B C 1
ATOM 5676 O O . ALA B 1 295 ? -0.798 -2.342 25.234 1 98.56 295 ALA B O 1
ATOM 5677 N N . GLY B 1 296 ? -0.396 -3.35 23.328 1 98.25 296 GLY B N 1
ATOM 5678 C CA . GLY B 1 296 ? 0.837 -3.977 23.766 1 98.25 296 GLY B CA 1
ATOM 5679 C C . GLY B 1 296 ? 1.884 -2.977 24.234 1 98.25 296 GLY B C 1
ATOM 5680 O O . GLY B 1 296 ? 2.6 -3.219 25.203 1 98.25 296 GLY B O 1
ATOM 5681 N N . TRP B 1 297 ? 2.008 -1.851 23.516 1 98.38 297 TRP B N 1
ATOM 5682 C CA . TRP B 1 297 ? 2.984 -0.826 23.875 1 98.38 297 TRP B CA 1
ATOM 5683 C C . TRP B 1 297 ? 2.729 -0.287 25.281 1 98.38 297 TRP B C 1
ATOM 5685 O O . TRP B 1 297 ? 3.652 0.175 25.953 1 98.38 297 TRP B O 1
ATOM 5695 N N . TYR B 1 298 ? 1.486 -0.357 25.734 1 98.06 298 TYR B N 1
ATOM 5696 C CA . TYR B 1 298 ? 1.123 0.195 27.031 1 98.06 298 TYR B CA 1
ATOM 5697 C C . TYR B 1 298 ? 0.911 -0.915 28.047 1 98.06 298 TYR B C 1
ATOM 5699 O O . TYR B 1 298 ? 0.634 -0.643 29.219 1 98.06 298 TYR B O 1
ATOM 5707 N N . GLY B 1 299 ? 1.021 -2.17 27.625 1 97.69 299 GLY B N 1
ATOM 5708 C CA . GLY B 1 299 ? 0.902 -3.312 28.516 1 97.69 299 GLY B CA 1
ATOM 5709 C C . GLY B 1 299 ? -0.509 -3.521 29.031 1 97.69 299 GLY B C 1
ATOM 5710 O O . GLY B 1 299 ? -0.704 -3.906 30.188 1 97.69 299 GLY B O 1
ATOM 5711 N N . ILE B 1 300 ? -1.525 -3.186 28.297 1 97.88 300 ILE B N 1
ATOM 5712 C CA . ILE B 1 300 ? -2.912 -3.375 28.703 1 97.88 300 ILE B CA 1
ATOM 5713 C C . ILE B 1 300 ? -3.645 -4.23 27.672 1 97.88 300 ILE B C 1
ATOM 5715 O O . ILE B 1 300 ? -3.168 -4.395 26.547 1 97.88 300 ILE B O 1
ATOM 5719 N N . GLU B 1 301 ? -4.75 -4.793 28.031 1 98.31 301 GLU B N 1
ATOM 5720 C CA . GLU B 1 301 ? -5.555 -5.617 27.125 1 98.31 301 GLU B CA 1
ATOM 5721 C C . GLU B 1 301 ? -6.402 -4.754 26.203 1 98.31 301 GLU B C 1
ATOM 5723 O O . GLU B 1 301 ? -6.543 -3.549 26.422 1 98.31 301 GLU B O 1
ATOM 5728 N N . TYR B 1 302 ? -6.879 -5.336 25.125 1 98.31 302 TYR B N 1
ATOM 5729 C CA . TYR B 1 302 ? -7.777 -4.645 24.203 1 98.31 302 TYR B CA 1
ATOM 5730 C C . TYR B 1 302 ? -9.039 -5.465 23.969 1 98.31 302 TYR B C 1
ATOM 5732 O O . TYR B 1 302 ? -9.109 -6.633 24.344 1 98.31 302 TYR B O 1
ATOM 5740 N N . GLU B 1 303 ? -10.023 -4.809 23.391 1 97 303 GLU B N 1
ATOM 5741 C CA . GLU B 1 303 ? -11.266 -5.473 23 1 97 303 GLU B CA 1
ATOM 5742 C C . GLU B 1 303 ? -11.492 -5.383 21.5 1 97 303 GLU B C 1
ATOM 5744 O O . GLU B 1 303 ? -11.125 -4.387 20.859 1 97 303 GLU B O 1
ATOM 5749 N N . TYR B 1 304 ? -12.07 -6.461 20.953 1 96.69 304 TYR B N 1
ATOM 5750 C CA . TYR B 1 304 ? -12.555 -6.43 19.578 1 96.69 304 TYR B CA 1
ATOM 5751 C C . TYR B 1 304 ? -13.812 -5.578 19.469 1 96.69 304 TYR B C 1
ATOM 5753 O O . TYR B 1 304 ? -14.438 -5.246 20.469 1 96.69 304 TYR B O 1
ATOM 5761 N N . PRO B 1 305 ? -14.125 -5.16 18.203 1 96.88 305 PRO B N 1
ATOM 5762 C CA . PRO B 1 305 ? -15.398 -4.453 18.047 1 96.88 305 PRO B CA 1
ATOM 5763 C C . PRO B 1 305 ? -16.594 -5.258 18.578 1 96.88 305 PRO B C 1
ATOM 5765 O O . PRO B 1 305 ? -16.625 -6.477 18.422 1 96.88 305 PRO B O 1
ATOM 5768 N N . SER B 1 306 ? -17.516 -4.543 19.203 1 96.31 306 SER B N 1
ATOM 5769 C CA . SER B 1 306 ? -18.719 -5.199 19.703 1 96.31 306 SER B CA 1
ATOM 5770 C C . SER B 1 306 ? -19.531 -5.809 18.562 1 96.31 306 SER B C 1
ATOM 5772 O O . SER B 1 306 ? -19.656 -5.211 17.484 1 96.31 306 SER B O 1
ATOM 5774 N N . LEU B 1 307 ? -20.047 -6.988 18.828 1 94.5 307 LEU B N 1
ATOM 5775 C CA . LEU B 1 307 ? -20.906 -7.617 17.828 1 94.5 307 LEU B CA 1
ATOM 5776 C C . LEU B 1 307 ? -22.375 -7.352 18.156 1 94.5 307 LEU B C 1
ATOM 5778 O O . LEU B 1 307 ? -23.266 -7.777 17.406 1 94.5 307 LEU B O 1
ATOM 5782 N N . ASP B 1 308 ? -22.625 -6.617 19.266 1 96.19 308 ASP B N 1
ATOM 5783 C CA . ASP B 1 308 ? -23.969 -6.207 19.656 1 96.19 308 ASP B CA 1
ATOM 5784 C C . ASP B 1 308 ? -24.406 -4.973 18.875 1 96.19 308 ASP B C 1
ATOM 5786 O O . ASP B 1 308 ? -23.984 -3.857 19.172 1 96.19 308 ASP B O 1
ATOM 5790 N N . ASP B 1 309 ? -25.359 -5.148 18.016 1 95.19 309 ASP B N 1
ATOM 5791 C CA . ASP B 1 309 ? -25.828 -4.07 17.156 1 95.19 309 ASP B CA 1
ATOM 5792 C C . ASP B 1 309 ? -26.406 -2.92 17.984 1 95.19 309 ASP B C 1
ATOM 5794 O O . ASP B 1 309 ? -26.312 -1.758 17.578 1 95.19 309 ASP B O 1
ATOM 5798 N N . SER B 1 310 ? -26.922 -3.217 19.078 1 96.94 310 SER B N 1
ATOM 5799 C CA . SER B 1 310 ? -27.594 -2.213 19.906 1 96.94 310 SER B CA 1
ATOM 5800 C C . SER B 1 310 ? -26.578 -1.272 20.562 1 96.94 310 SER B C 1
ATOM 5802 O O . SER B 1 310 ? -26.953 -0.216 21.078 1 96.94 310 SER B O 1
ATOM 5804 N N . ALA B 1 311 ? -25.328 -1.618 20.484 1 96.62 311 ALA B N 1
ATOM 5805 C CA . ALA B 1 311 ? -24.297 -0.807 21.109 1 96.62 311 ALA B CA 1
ATOM 5806 C C . ALA B 1 311 ? -23.938 0.392 20.234 1 96.62 311 ALA B C 1
ATOM 5808 O O . ALA B 1 311 ? -23.25 1.315 20.688 1 96.62 311 ALA B O 1
ATOM 5809 N N . TYR B 1 312 ? -24.453 0.472 19.031 1 97.69 312 TYR B N 1
ATOM 5810 C CA . TYR B 1 312 ? -23.938 1.426 18.062 1 97.69 312 TYR B CA 1
ATOM 5811 C C . TYR B 1 312 ? -24.969 2.492 17.734 1 97.69 312 TYR B C 1
ATOM 5813 O O . TYR B 1 312 ? -26.156 2.197 17.625 1 97.69 312 TYR B O 1
ATOM 5821 N N . THR B 1 313 ? -24.469 3.705 17.625 1 97.25 313 THR B N 1
ATOM 5822 C CA . THR B 1 313 ? -25.203 4.75 16.922 1 97.25 313 THR B CA 1
ATOM 5823 C C . THR B 1 313 ? -24.891 4.734 15.43 1 97.25 313 THR B C 1
ATOM 5825 O O . THR B 1 313 ? -23.719 4.711 15.039 1 97.25 313 THR B O 1
ATOM 5828 N N . VAL B 1 314 ? -25.922 4.773 14.633 1 96.44 314 VAL B N 1
ATOM 5829 C CA . VAL B 1 314 ? -25.75 4.684 13.188 1 96.44 314 VAL B CA 1
ATOM 5830 C C . VAL B 1 314 ? -25.828 6.074 12.562 1 96.44 314 VAL B C 1
ATOM 5832 O O . VAL B 1 314 ? -26.797 6.809 12.812 1 96.44 314 VAL B O 1
ATOM 5835 N N . ILE B 1 315 ? -24.781 6.449 11.805 1 93.69 315 ILE B N 1
ATOM 5836 C CA . ILE B 1 315 ? -24.734 7.727 11.109 1 93.69 315 ILE B CA 1
ATOM 5837 C C . ILE B 1 315 ? -24.562 7.488 9.609 1 93.69 315 ILE B C 1
ATOM 5839 O O . ILE B 1 315 ? -23.766 6.652 9.195 1 93.69 315 ILE B O 1
ATOM 5843 N N . THR B 1 316 ? -25.281 8.18 8.773 1 95.19 316 THR B N 1
ATOM 5844 C CA . THR B 1 316 ? -25.203 8.086 7.316 1 95.19 316 THR B CA 1
ATOM 5845 C C . THR B 1 316 ? -24.5 9.312 6.73 1 95.19 316 THR B C 1
ATOM 5847 O O . THR B 1 316 ? -24.75 10.438 7.168 1 95.19 316 THR B O 1
ATOM 5850 N N . SER B 1 317 ? -23.578 9.07 5.758 1 93.75 317 SER B N 1
ATOM 5851 C CA . SER B 1 317 ? -22.969 10.211 5.09 1 93.75 317 SER B CA 1
ATOM 5852 C C . SER B 1 317 ? -24 11.047 4.344 1 93.75 317 SER B C 1
ATOM 5854 O O . SER B 1 317 ? -25.047 10.531 3.947 1 93.75 317 SER B O 1
ATOM 5856 N N . PRO B 1 318 ? -23.828 12.344 4.105 1 91.94 318 PRO B N 1
ATOM 5857 C CA . PRO B 1 318 ? -24.922 13.273 3.799 1 91.94 318 PRO B CA 1
ATOM 5858 C C . PRO B 1 318 ? -25.297 13.273 2.318 1 91.94 318 PRO B C 1
ATOM 5860 O O . PRO B 1 318 ? -26.359 13.781 1.948 1 91.94 318 PRO B O 1
ATOM 5863 N N . TYR B 1 319 ? -24.469 12.742 1.448 1 95.56 319 TYR B N 1
ATOM 5864 C CA . TYR B 1 319 ? -24.734 12.961 0.029 1 95.56 319 TYR B CA 1
ATOM 5865 C C . TYR B 1 319 ? -25.125 11.664 -0.662 1 95.56 319 TYR B C 1
ATOM 5867 O O . TYR B 1 319 ? -24.547 10.602 -0.387 1 95.56 319 TYR B O 1
ATOM 5875 N N . ASP B 1 320 ? -26.094 11.781 -1.544 1 96.19 320 ASP B N 1
ATOM 5876 C CA . ASP B 1 320 ? -26.562 10.711 -2.41 1 96.19 320 ASP B CA 1
ATOM 5877 C C . ASP B 1 320 ? -26.828 11.219 -3.826 1 96.19 320 ASP B C 1
ATOM 5879 O O . ASP B 1 320 ? -27.797 11.938 -4.07 1 96.19 320 ASP B O 1
ATOM 5883 N N . PRO B 1 321 ? -26.141 10.82 -4.789 1 95.25 321 PRO B N 1
ATOM 5884 C CA . PRO B 1 321 ? -25 9.898 -4.715 1 95.25 321 PRO B CA 1
ATOM 5885 C C . PRO B 1 321 ? -23.828 10.477 -3.939 1 95.25 321 PRO B C 1
ATOM 5887 O O . PRO B 1 321 ? -23.719 11.695 -3.775 1 95.25 321 PRO B O 1
ATOM 5890 N N . PRO B 1 322 ? -23 9.617 -3.428 1 96.62 322 PRO B N 1
ATOM 5891 C CA . PRO B 1 322 ? -21.781 10.047 -2.721 1 96.62 322 PRO B CA 1
ATOM 5892 C C . PRO B 1 322 ? -20.703 10.539 -3.668 1 96.62 322 PRO B C 1
ATOM 5894 O O . PRO B 1 322 ? -20.891 10.547 -4.887 1 96.62 322 PRO B O 1
ATOM 5897 N N . PRO B 1 323 ? -19.531 10.977 -3.166 1 96.06 323 PRO B N 1
ATOM 5898 C CA . PRO B 1 323 ? -18.453 11.562 -3.969 1 96.06 323 PRO B CA 1
ATOM 5899 C C . PRO B 1 323 ? -18.016 10.664 -5.121 1 96.06 323 PRO B C 1
ATOM 5901 O O . PRO B 1 323 ? -17.609 11.156 -6.172 1 96.06 323 PRO B O 1
ATOM 5904 N N . ARG B 1 324 ? -18.125 9.391 -5.027 1 94.38 324 ARG B N 1
ATOM 5905 C CA . ARG B 1 324 ? -17.703 8.5 -6.102 1 94.38 324 ARG B CA 1
ATOM 5906 C C . ARG B 1 324 ? -18.656 8.578 -7.289 1 94.38 324 ARG B C 1
ATOM 5908 O O . ARG B 1 324 ? -18.344 8.078 -8.375 1 94.38 324 ARG B O 1
ATOM 5915 N N . GLY B 1 325 ? -19.844 9.125 -7.137 1 94.31 325 GLY B N 1
ATOM 5916 C CA . GLY B 1 325 ? -20.75 9.406 -8.242 1 94.31 325 GLY B CA 1
ATOM 5917 C C . GLY B 1 325 ? -21.797 8.328 -8.445 1 94.31 325 GLY B C 1
ATOM 5918 O O . GLY B 1 325 ? -22.656 8.445 -9.336 1 94.31 325 GLY B O 1
ATOM 5919 N N . PHE B 1 326 ? -21.75 7.25 -7.68 1 95.12 326 PHE B N 1
ATOM 5920 C CA . PHE B 1 326 ? -22.734 6.18 -7.793 1 95.12 326 PHE B CA 1
ATOM 5921 C C . PHE B 1 326 ? -22.844 5.402 -6.484 1 95.12 326 PHE B C 1
ATOM 5923 O O . PHE B 1 326 ? -22.016 5.562 -5.594 1 95.12 326 PHE B O 1
ATOM 5930 N N . GLY B 1 327 ? -23.922 4.562 -6.359 1 95.44 327 GLY B N 1
ATOM 5931 C CA . GLY B 1 327 ? -24.094 3.742 -5.172 1 95.44 327 GLY B CA 1
ATOM 5932 C C . GLY B 1 327 ? -24.672 4.512 -3.996 1 95.44 327 GLY B C 1
ATOM 5933 O O . GLY B 1 327 ? -24.891 5.723 -4.086 1 95.44 327 GLY B O 1
ATOM 5934 N N . PRO B 1 328 ? -24.922 3.863 -2.85 1 96.06 328 PRO B N 1
ATOM 5935 C CA . PRO B 1 328 ? -25.516 4.492 -1.669 1 96.06 328 PRO B CA 1
ATOM 5936 C C . PRO B 1 328 ? -24.5 5.262 -0.832 1 96.06 328 PRO B C 1
ATOM 5938 O O . PRO B 1 328 ? -23.297 5.059 -0.977 1 96.06 328 PRO B O 1
ATOM 5941 N N . PRO B 1 329 ? -24.953 6.195 0.021 1 96 329 PRO B N 1
ATOM 5942 C CA . PRO B 1 329 ? -24.062 6.789 1.03 1 96 329 PRO B CA 1
ATOM 5943 C C . PRO B 1 329 ? -23.484 5.75 1.982 1 96 329 PRO B C 1
ATOM 5945 O O . PRO B 1 329 ? -23.891 4.59 1.969 1 96 329 PRO B O 1
ATOM 5948 N N . ALA B 1 330 ? -22.484 6.164 2.688 1 94.25 330 ALA B N 1
ATOM 5949 C CA . ALA B 1 330 ? -21.875 5.281 3.68 1 94.25 330 ALA B CA 1
ATOM 5950 C C . ALA B 1 330 ? -22.688 5.258 4.969 1 94.25 330 ALA B C 1
ATOM 5952 O O . ALA B 1 330 ? -23.328 6.25 5.324 1 94.25 330 ALA B O 1
ATOM 5953 N N . THR B 1 331 ? -22.672 4.141 5.641 1 93.38 331 THR B N 1
ATOM 5954 C CA . THR B 1 331 ? -23.188 3.986 6.996 1 93.38 331 THR B CA 1
ATOM 5955 C C . THR B 1 331 ? -22.047 3.814 7.996 1 93.38 331 THR B C 1
ATOM 5957 O O . THR B 1 331 ? -21.234 2.893 7.871 1 93.38 331 THR B O 1
ATOM 5960 N N . PHE B 1 332 ? -21.969 4.703 8.953 1 94.62 332 PHE B N 1
ATOM 5961 C CA . PHE B 1 332 ? -20.984 4.629 10.023 1 94.62 332 PHE B CA 1
ATOM 5962 C C . PHE B 1 332 ? -21.625 4.156 11.328 1 94.62 332 PHE B C 1
ATOM 5964 O O . PHE B 1 332 ? -22.703 4.621 11.695 1 94.62 332 PHE B O 1
ATOM 5971 N N . ARG B 1 333 ? -21.078 3.203 11.992 1 95.81 333 ARG B N 1
ATOM 5972 C CA . ARG B 1 333 ? -21.562 2.678 13.266 1 95.81 333 ARG B CA 1
ATOM 5973 C C . ARG B 1 333 ? -20.578 3.002 14.391 1 95.81 333 ARG B C 1
ATOM 5975 O O . ARG B 1 333 ? -19.469 2.469 14.422 1 95.81 333 ARG B O 1
ATOM 5982 N N . ILE B 1 334 ? -20.984 3.834 15.312 1 97.56 334 ILE B N 1
ATOM 5983 C CA . ILE B 1 334 ? -20.125 4.352 16.375 1 97.56 334 ILE B CA 1
ATOM 5984 C C . ILE B 1 334 ? -20.609 3.848 17.734 1 97.56 334 ILE B C 1
ATOM 5986 O O . ILE B 1 334 ? -21.75 4.102 18.109 1 97.56 334 ILE B O 1
ATOM 5990 N N . ARG B 1 335 ? -19.812 3.111 18.453 1 97.62 335 ARG B N 1
ATOM 5991 C CA . ARG B 1 335 ? -20.141 2.654 19.797 1 97.62 335 ARG B CA 1
ATOM 5992 C C . ARG B 1 335 ? -19.969 3.781 20.812 1 97.62 335 ARG B C 1
ATOM 5994 O O . ARG B 1 335 ? -20.812 3.959 21.703 1 97.62 335 ARG B O 1
ATOM 6001 N N . PHE B 1 336 ? -18.891 4.547 20.703 1 97.69 336 PHE B N 1
ATOM 6002 C CA . PHE B 1 336 ? -18.609 5.785 21.422 1 97.69 336 PHE B CA 1
ATOM 6003 C C . PHE B 1 336 ? -17.578 6.625 20.688 1 97.69 336 PHE B C 1
ATOM 6005 O O . PHE B 1 336 ? -16.906 6.129 19.766 1 97.69 336 PHE B O 1
ATOM 6012 N N . THR B 1 337 ? -17.469 7.926 20.984 1 97.38 337 THR B N 1
ATOM 6013 C CA . THR B 1 337 ? -16.406 8.773 20.438 1 97.38 337 THR B CA 1
ATOM 6014 C C . THR B 1 337 ? -15.367 9.094 21.5 1 97.38 337 THR B C 1
ATOM 6016 O O . THR B 1 337 ? -15.68 9.18 22.688 1 97.38 337 THR B O 1
ATOM 6019 N N . LEU B 1 338 ? -14.141 9.188 21.062 1 97.69 338 LEU B N 1
ATOM 6020 C CA . LEU B 1 338 ? -13.109 9.648 21.984 1 97.69 338 LEU B CA 1
ATOM 6021 C C . LEU B 1 338 ? -13.469 11.016 22.562 1 97.69 338 LEU B C 1
ATOM 6023 O O . LEU B 1 338 ? -13.133 11.328 23.703 1 97.69 338 LEU B O 1
ATOM 6027 N N . THR B 1 339 ? -14.172 11.828 21.766 1 96.62 339 THR B N 1
ATOM 6028 C CA . THR B 1 339 ? -14.648 13.133 22.203 1 96.62 339 THR B CA 1
ATOM 6029 C C . THR B 1 339 ? -15.539 12.992 23.438 1 96.62 339 THR B C 1
ATOM 6031 O O . THR B 1 339 ? -15.297 13.625 24.469 1 96.62 339 THR B O 1
ATOM 6034 N N . ASP B 1 340 ? -16.547 12.094 23.375 1 97.75 340 ASP B N 1
ATOM 6035 C CA . ASP B 1 340 ? -17.453 11.883 24.5 1 97.75 340 ASP B CA 1
ATOM 6036 C C . ASP B 1 340 ? -16.719 11.219 25.656 1 97.75 340 ASP B C 1
ATOM 6038 O O . ASP B 1 340 ? -16.969 11.547 26.828 1 97.75 340 ASP B O 1
ATOM 6042 N N . TRP B 1 341 ? -15.875 10.289 25.344 1 98.44 341 TRP B N 1
ATOM 6043 C CA . TRP B 1 341 ? -15.078 9.602 26.344 1 98.44 341 TRP B CA 1
ATOM 6044 C C . TRP B 1 341 ? -14.258 10.594 27.156 1 98.44 341 TRP B C 1
ATOM 6046 O O . TRP B 1 341 ? -14.227 10.523 28.391 1 98.44 341 TRP B O 1
ATOM 6056 N N . ALA B 1 342 ? -13.609 11.547 26.531 1 98.31 342 ALA B N 1
ATOM 6057 C CA . ALA B 1 342 ? -12.711 12.516 27.156 1 98.31 342 ALA B CA 1
ATOM 6058 C C . ALA B 1 342 ? -13.484 13.453 28.078 1 98.31 342 ALA B C 1
ATOM 6060 O O . ALA B 1 342 ? -12.906 14.086 28.969 1 98.31 342 ALA B O 1
ATOM 6061 N N . LYS B 1 343 ? -14.766 13.547 27.906 1 98.19 343 LYS B N 1
ATOM 6062 C CA . LYS B 1 343 ? -15.594 14.453 28.688 1 98.19 343 LYS B CA 1
ATOM 6063 C C . LYS B 1 343 ? -16.078 13.789 29.984 1 98.19 343 LYS B C 1
ATOM 6065 O O . LYS B 1 343 ? -16.578 14.461 30.891 1 98.19 343 LYS B O 1
ATOM 6070 N N . GLN B 1 344 ? -15.898 12.508 30.109 1 98.44 344 GLN B N 1
ATOM 6071 C CA . GLN B 1 344 ? -16.344 11.789 31.297 1 98.44 344 GLN B CA 1
ATOM 6072 C C . GLN B 1 344 ? -15.555 12.219 32.531 1 98.44 344 GLN B C 1
ATOM 6074 O O . GLN B 1 344 ? -14.336 12.398 32.469 1 98.44 344 GLN B O 1
ATOM 6079 N N . GLU B 1 345 ? -16.25 12.305 33.688 1 98.12 345 GLU B N 1
ATOM 6080 C CA . GLU B 1 345 ? -15.648 12.766 34.938 1 98.12 345 GLU B CA 1
ATOM 6081 C C . GLU B 1 345 ? -14.508 11.859 35.344 1 98.12 345 GLU B C 1
ATOM 6083 O O . GLU B 1 345 ? -13.438 12.336 35.75 1 98.12 345 GLU B O 1
ATOM 6088 N N . LYS B 1 346 ? -14.758 10.609 35.281 1 98.38 346 LYS B N 1
ATOM 6089 C CA . LYS B 1 346 ? -13.742 9.648 35.688 1 98.38 346 LYS B CA 1
ATOM 6090 C C . LYS B 1 346 ? -12.477 9.781 34.844 1 98.38 346 LYS B C 1
ATOM 6092 O O . LYS B 1 346 ? -11.367 9.609 35.375 1 98.38 346 LYS B O 1
ATOM 6097 N N . VAL B 1 347 ? -12.641 10.07 33.594 1 98.69 347 VAL B N 1
ATOM 6098 C CA . VAL B 1 347 ? -11.531 10.227 32.656 1 98.69 347 VAL B CA 1
ATOM 6099 C C . VAL B 1 347 ? -10.766 11.508 32.969 1 98.69 347 VAL B C 1
ATOM 6101 O O . VAL B 1 347 ? -9.531 11.516 33 1 98.69 347 VAL B O 1
ATOM 6104 N N . GLN B 1 348 ? -11.453 12.562 33.219 1 98.62 348 GLN B N 1
ATOM 6105 C CA . GLN B 1 348 ? -10.852 13.859 33.531 1 98.62 348 GLN B CA 1
ATOM 6106 C C . GLN B 1 348 ? -10.062 13.805 34.812 1 98.62 348 GLN B C 1
ATOM 6108 O O . GLN B 1 348 ? -8.953 14.336 34.906 1 98.62 348 GLN B O 1
ATOM 6113 N N . LYS B 1 349 ? -10.625 13.18 35.781 1 98.62 349 LYS B N 1
ATOM 6114 C CA . LYS B 1 349 ? -9.922 13.016 37.062 1 98.62 349 LYS B CA 1
ATOM 6115 C C . LYS B 1 349 ? -8.648 12.203 36.875 1 98.62 349 LYS B C 1
ATOM 6117 O O . LYS B 1 349 ? -7.598 12.547 37.438 1 98.62 349 LYS B O 1
ATOM 6122 N N . ALA B 1 350 ? -8.742 11.117 36.156 1 98.81 350 ALA B N 1
ATOM 6123 C CA . ALA B 1 350 ? -7.582 10.273 35.875 1 98.81 350 ALA B CA 1
ATOM 6124 C C . ALA B 1 350 ? -6.488 11.062 35.156 1 98.81 350 ALA B C 1
ATOM 6126 O O . ALA B 1 350 ? -5.305 10.922 35.469 1 98.81 350 ALA B O 1
ATOM 6127 N N . TRP B 1 351 ? -6.852 11.844 34.156 1 98.75 351 TRP B N 1
ATOM 6128 C CA . TRP B 1 351 ? -5.875 12.625 33.406 1 98.75 351 TRP B CA 1
ATOM 6129 C C . TRP B 1 351 ? -5.184 13.641 34.281 1 98.75 351 TRP B C 1
ATOM 6131 O O . TRP B 1 351 ? -3.973 13.859 34.188 1 98.75 351 TRP B O 1
ATOM 6141 N N . GLU B 1 352 ? -5.891 14.258 35.219 1 98.5 352 GLU B N 1
ATOM 6142 C CA . GLU B 1 352 ? -5.293 15.172 36.188 1 98.5 352 GLU B CA 1
ATOM 6143 C C . GLU B 1 352 ? -4.234 14.469 37.031 1 98.5 352 GLU B C 1
ATOM 6145 O O . GLU B 1 352 ? -3.17 15.023 37.312 1 98.5 352 GLU B O 1
ATOM 6150 N N . GLU B 1 353 ? -4.59 13.328 37.469 1 98.75 353 GLU B N 1
ATOM 6151 C CA . GLU B 1 353 ? -3.643 12.555 38.25 1 98.75 353 GLU B CA 1
ATOM 6152 C C . GLU B 1 353 ? -2.391 12.219 37.438 1 98.75 353 GLU B C 1
ATOM 6154 O O . GLU B 1 353 ? -1.277 12.266 37.969 1 98.75 353 GLU B O 1
ATOM 6159 N N . ILE B 1 354 ? -2.586 11.883 36.188 1 98.62 354 ILE B N 1
ATOM 6160 C CA . ILE B 1 354 ? -1.475 11.555 35.312 1 98.62 354 ILE B CA 1
ATOM 6161 C C . ILE B 1 354 ? -0.589 12.781 35.125 1 98.62 354 ILE B C 1
ATOM 6163 O O . ILE B 1 354 ? 0.639 12.68 35.156 1 98.62 354 ILE B O 1
ATOM 6167 N N . ILE B 1 355 ? -1.214 13.953 34.875 1 98.5 355 ILE B N 1
ATOM 6168 C CA . ILE B 1 355 ? -0.47 15.195 34.719 1 98.5 355 ILE B CA 1
ATOM 6169 C C . ILE B 1 355 ? 0.425 15.43 35.938 1 98.5 355 ILE B C 1
ATOM 6171 O O . ILE B 1 355 ? 1.608 15.742 35.781 1 98.5 355 ILE B O 1
ATOM 6175 N N . SER B 1 356 ? -0.148 15.234 37.094 1 98.31 356 SER B N 1
ATOM 6176 C CA . SER B 1 356 ? 0.578 15.453 38.344 1 98.31 356 SER B CA 1
ATOM 6177 C C . SER B 1 356 ? 1.695 14.43 38.5 1 98.31 356 SER B C 1
ATOM 6179 O O . SER B 1 356 ? 2.826 14.789 38.844 1 98.31 356 SER B O 1
ATOM 6181 N N . LYS B 1 357 ? 1.374 13.258 38.281 1 98.12 357 LYS B N 1
ATOM 6182 C CA . LYS B 1 357 ? 2.307 12.156 38.5 1 98.12 357 LYS B CA 1
ATOM 6183 C C . LYS B 1 357 ? 3.521 12.273 37.594 1 98.12 357 LYS B C 1
ATOM 6185 O O . LYS B 1 357 ? 4.641 11.961 38 1 98.12 357 LYS B O 1
ATOM 6190 N N . HIS B 1 358 ? 3.332 12.703 36.375 1 97.88 358 HIS B N 1
ATOM 6191 C CA . HIS B 1 358 ? 4.402 12.664 35.375 1 97.88 358 HIS B CA 1
ATOM 6192 C C . HIS B 1 358 ? 4.926 14.07 35.094 1 97.88 358 HIS B C 1
ATOM 6194 O O . HIS B 1 358 ? 5.824 14.234 34.281 1 97.88 358 HIS B O 1
ATOM 6200 N N . GLY B 1 359 ? 4.371 15.047 35.719 1 97.94 359 GLY B N 1
ATOM 6201 C CA . GLY B 1 359 ? 4.805 16.406 35.469 1 97.94 359 GLY B CA 1
ATOM 6202 C C . GLY B 1 359 ? 4.586 16.859 34.031 1 97.94 359 GLY B C 1
ATOM 6203 O O . GLY B 1 359 ? 5.48 17.438 33.438 1 97.94 359 GLY B O 1
ATOM 6204 N N . LEU B 1 360 ? 3.389 16.562 33.531 1 97.94 360 LEU B N 1
ATOM 6205 C CA . LEU B 1 360 ? 3.104 16.875 32.125 1 97.94 360 LEU B CA 1
ATOM 6206 C C . LEU B 1 360 ? 2.867 18.359 31.922 1 97.94 360 LEU B C 1
ATOM 6208 O O . LEU B 1 360 ? 2.375 19.047 32.844 1 97.94 360 LEU B O 1
ATOM 6212 N N . LYS B 1 361 ? 3.279 18.875 30.797 1 94.62 361 LYS B N 1
ATOM 6213 C CA . LYS B 1 361 ? 3.113 20.281 30.422 1 94.62 361 LYS B CA 1
ATOM 6214 C C . LYS B 1 361 ? 1.953 20.453 29.453 1 94.62 361 LYS B C 1
ATOM 6216 O O . LYS B 1 361 ? 2.145 20.938 28.328 1 94.62 361 LYS B O 1
ATOM 6221 N N . VAL B 1 362 ? 0.826 20.109 29.844 1 94.88 362 VAL B N 1
ATOM 6222 C CA . VAL B 1 362 ? -0.394 20.172 29.047 1 94.88 362 VAL B CA 1
ATOM 6223 C C . VAL B 1 362 ? -1.575 20.547 29.938 1 94.88 362 VAL B C 1
ATOM 6225 O O . VAL B 1 362 ? -1.482 20.453 31.172 1 94.88 362 VAL B O 1
ATOM 6228 N N . ASP B 1 363 ? -2.562 20.953 29.344 1 94.69 363 ASP B N 1
ATOM 6229 C CA . ASP B 1 363 ? -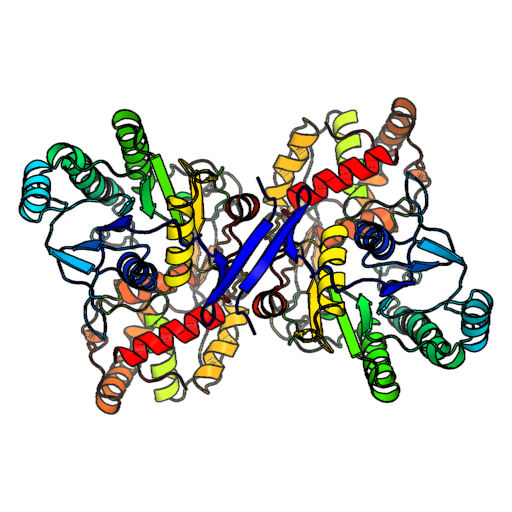3.754 21.344 30.094 1 94.69 363 ASP B CA 1
ATOM 6230 C C . ASP B 1 363 ? -4.535 20.109 30.547 1 94.69 363 ASP B C 1
ATOM 6232 O O . ASP B 1 363 ? -4.414 19.047 29.953 1 94.69 363 ASP B O 1
ATOM 6236 N N . LYS B 1 364 ? -5.332 20.328 31.609 1 97.25 364 LYS B N 1
ATOM 6237 C CA . LYS B 1 364 ? -6.359 19.344 31.953 1 97.25 364 LYS B CA 1
ATOM 6238 C C . LYS B 1 364 ? -7.395 19.219 30.844 1 97.25 364 LYS B C 1
ATOM 6240 O O . LYS B 1 364 ? -7.645 20.172 30.109 1 97.25 364 LYS B O 1
ATOM 6245 N N . LEU B 1 365 ? -7.984 18 30.734 1 96.75 365 LEU B N 1
ATOM 6246 C CA . LEU B 1 365 ? -8.938 17.75 29.656 1 96.75 365 LEU B CA 1
ATOM 6247 C C . LEU B 1 365 ? -10.086 18.766 29.703 1 96.75 365 LEU B C 1
ATOM 6249 O O . LEU B 1 365 ? -10.531 19.25 28.672 1 96.75 365 LEU B O 1
ATOM 6253 N N . GLN B 1 366 ? -10.586 19.094 30.906 1 95.56 366 GLN B N 1
ATOM 6254 C CA . GLN B 1 366 ? -11.719 20 31.062 1 95.56 366 GLN B CA 1
ATOM 6255 C C . GLN B 1 366 ? -11.375 21.406 30.562 1 95.56 366 GLN B C 1
ATOM 6257 O O . GLN B 1 366 ? -12.266 22.219 30.328 1 95.56 366 GLN B O 1
ATOM 6262 N N . ASP B 1 367 ? -10.102 21.625 30.406 1 95.06 367 ASP B N 1
ATOM 6263 C CA . ASP B 1 367 ? -9.641 22.938 29.953 1 95.06 367 ASP B CA 1
ATOM 6264 C C . ASP B 1 367 ? -9.219 22.906 28.484 1 95.06 367 ASP B C 1
ATOM 6266 O O . ASP B 1 367 ? -8.758 23.906 27.938 1 95.06 367 ASP B O 1
ATOM 6270 N N . MET B 1 368 ? -9.297 21.797 27.812 1 92.31 368 MET B N 1
ATOM 6271 C CA . MET B 1 368 ? -8.938 21.625 26.406 1 92.31 368 MET B CA 1
ATOM 6272 C C . MET B 1 368 ? -10.156 21.781 25.5 1 92.31 368 MET B C 1
ATOM 6274 O O . MET B 1 368 ? -11.289 21.625 25.969 1 92.31 368 MET B O 1
ATOM 6278 N N . ASP B 1 369 ? -9.898 22.219 24.281 1 90.25 369 ASP B N 1
ATOM 6279 C CA . ASP B 1 369 ? -10.922 22.094 23.25 1 90.25 369 ASP B CA 1
ATOM 6280 C C . ASP B 1 369 ? -11.094 20.656 22.812 1 90.25 369 ASP B C 1
ATOM 6282 O O . ASP B 1 369 ? -10.656 20.266 21.719 1 90.25 369 ASP B O 1
ATOM 6286 N N . ILE B 1 370 ? -11.844 19.906 23.578 1 93.19 370 ILE B N 1
ATOM 6287 C CA . ILE B 1 370 ? -11.961 18.453 23.438 1 93.19 370 ILE B CA 1
ATOM 6288 C C . ILE B 1 370 ? -12.523 18.125 22.047 1 93.19 370 ILE B C 1
ATOM 6290 O O . ILE B 1 370 ? -12.055 17.203 21.391 1 93.19 370 ILE B O 1
ATOM 6294 N N . ASP B 1 371 ? -13.516 18.875 21.578 1 90.5 371 ASP B N 1
ATOM 6295 C CA . ASP B 1 371 ? -14.164 18.625 20.297 1 90.5 371 ASP B CA 1
ATOM 6296 C C . ASP B 1 371 ? -13.172 18.734 19.156 1 90.5 371 ASP B C 1
ATOM 6298 O O . ASP B 1 371 ? -13.164 17.906 18.234 1 90.5 371 ASP B O 1
ATOM 6302 N N . ARG B 1 372 ? -12.336 19.688 19.234 1 87.38 372 ARG B N 1
ATOM 6303 C CA . ARG B 1 372 ? -11.367 19.938 18.172 1 87.38 372 ARG B CA 1
ATOM 6304 C C . ARG B 1 372 ? -10.227 18.938 18.234 1 87.38 372 ARG B C 1
ATOM 6306 O O . ARG B 1 372 ? -9.742 18.469 17.188 1 87.38 372 ARG B O 1
ATOM 6313 N N . ILE B 1 373 ? -9.836 18.625 19.438 1 90.56 373 ILE B N 1
ATOM 6314 C CA . ILE B 1 373 ? -8.648 17.797 19.625 1 90.56 373 ILE B CA 1
ATOM 6315 C C . ILE B 1 373 ? -8.984 16.344 19.328 1 90.56 373 ILE B C 1
ATOM 6317 O O . ILE B 1 373 ? -8.242 15.656 18.625 1 90.56 373 ILE B O 1
ATOM 6321 N N . PHE B 1 374 ? -10.125 15.844 19.766 1 94.38 374 PHE B N 1
ATOM 6322 C CA . PHE B 1 374 ? -10.445 14.43 19.688 1 94.38 374 PHE B CA 1
ATOM 6323 C C . PHE B 1 374 ? -11.289 14.133 18.453 1 94.38 374 PHE B C 1
ATOM 6325 O O . PHE B 1 374 ? -11.32 13 17.969 1 94.38 374 PHE B O 1
ATOM 6332 N N . GLY B 1 375 ? -11.961 15.172 17.984 1 92 375 GLY B N 1
ATOM 6333 C CA . GLY B 1 375 ? -12.914 14.984 16.906 1 92 375 GLY B CA 1
ATOM 6334 C C . GLY B 1 375 ? -12.266 14.469 15.633 1 92 375 GLY B C 1
ATOM 6335 O O . GLY B 1 375 ? -12.852 13.656 14.914 1 92 375 GLY B O 1
ATOM 6336 N N . PHE B 1 376 ? -11.109 14.938 15.312 1 91.31 376 PHE B N 1
ATOM 6337 C CA . PHE B 1 376 ? -10.43 14.516 14.102 1 91.31 376 PHE B CA 1
ATOM 6338 C C . PHE B 1 376 ? -10.086 13.031 14.156 1 91.31 376 PHE B C 1
ATOM 6340 O O . PHE B 1 376 ? -10.289 12.305 13.18 1 91.31 376 PHE B O 1
ATOM 6347 N N . THR B 1 377 ? -9.578 12.586 15.281 1 95.25 377 THR B N 1
ATOM 6348 C CA . THR B 1 377 ? -9.266 11.172 15.453 1 95.25 377 THR B CA 1
ATOM 6349 C C . THR B 1 377 ? -10.523 10.312 15.359 1 95.25 377 THR B C 1
ATOM 6351 O O . THR B 1 377 ? -10.508 9.242 14.766 1 95.25 377 THR B O 1
ATOM 6354 N N . ASP B 1 378 ? -11.641 10.828 15.938 1 94.81 378 ASP B N 1
ATOM 6355 C CA . ASP B 1 378 ? -12.922 10.133 15.82 1 94.81 378 ASP B CA 1
ATOM 6356 C C . ASP B 1 378 ? -13.289 9.914 14.352 1 94.81 378 ASP B C 1
ATOM 6358 O O . ASP B 1 378 ? -13.703 8.82 13.969 1 94.81 378 ASP B O 1
ATOM 6362 N N . GLY B 1 379 ? -13.117 10.945 13.57 1 91.31 379 GLY B N 1
ATOM 6363 C CA . GLY B 1 379 ? -13.422 10.844 12.156 1 91.31 379 GLY B CA 1
ATOM 6364 C C . GLY B 1 379 ? -12.539 9.852 11.422 1 91.31 379 GLY B C 1
ATOM 6365 O O . GLY B 1 379 ? -13.023 9.055 10.617 1 91.31 379 GLY B O 1
ATOM 6366 N N . MET B 1 380 ? -11.266 9.875 11.734 1 92.44 380 MET B N 1
ATOM 6367 C CA . MET B 1 380 ? -10.289 9.055 11.031 1 92.44 380 MET B CA 1
ATOM 6368 C C . MET B 1 380 ? -10.5 7.574 11.352 1 92.44 380 MET B C 1
ATOM 6370 O O . MET B 1 380 ? -10.039 6.703 10.609 1 92.44 380 MET B O 1
ATOM 6374 N N . MET B 1 381 ? -11.188 7.246 12.383 1 94.38 381 MET B N 1
ATOM 6375 C CA . MET B 1 381 ? -11.375 5.859 12.797 1 94.38 381 MET B CA 1
ATOM 6376 C C . MET B 1 381 ? -12.664 5.289 12.211 1 94.38 381 MET B C 1
ATOM 6378 O O . MET B 1 381 ? -12.992 4.125 12.445 1 94.38 381 MET B O 1
ATOM 6382 N N . SER B 1 382 ? -13.336 6.078 11.328 1 87.19 382 SER B N 1
ATOM 6383 C CA . SER B 1 382 ? -14.688 5.66 10.977 1 87.19 382 SER B CA 1
ATOM 6384 C C . SER B 1 382 ? -14.805 5.348 9.484 1 87.19 382 SER B C 1
ATOM 6386 O O . SER B 1 382 ? -15.805 4.785 9.039 1 87.19 382 SER B O 1
ATOM 6388 N N . PHE B 1 383 ? -13.836 5.758 8.719 1 82.56 383 PHE B N 1
ATOM 6389 C CA . PHE B 1 383 ? -14.039 5.523 7.293 1 82.56 383 PHE B CA 1
ATOM 6390 C C . PHE B 1 383 ? -12.766 5.004 6.637 1 82.56 383 PHE B C 1
ATOM 6392 O O . PHE B 1 383 ? -11.711 4.961 7.273 1 82.56 383 PHE B O 1
ATOM 6399 N N . SER B 1 384 ? -12.938 4.531 5.422 1 89.75 384 SER B N 1
ATOM 6400 C CA . SER B 1 384 ? -11.844 3.982 4.629 1 89.75 384 SER B CA 1
ATOM 6401 C C . SER B 1 384 ? -11.164 5.07 3.803 1 89.75 384 SER B C 1
ATOM 6403 O O . SER B 1 384 ? -11.828 5.957 3.268 1 89.75 384 SER B O 1
ATOM 6405 N N . LEU B 1 385 ? -9.922 5.086 3.75 1 94.31 385 LEU B N 1
ATOM 6406 C CA . LEU B 1 385 ? -9.086 5.969 2.943 1 94.31 385 LEU B CA 1
ATOM 6407 C C . LEU B 1 385 ? -7.855 5.227 2.426 1 94.31 385 LEU B C 1
ATOM 6409 O O . LEU B 1 385 ? -7.109 4.633 3.205 1 94.31 385 LEU B O 1
ATOM 6413 N N . ASP B 1 386 ? -7.703 5.176 1.146 1 94.94 386 ASP B N 1
ATOM 6414 C CA . ASP B 1 386 ? -6.566 4.496 0.535 1 94.94 386 ASP B CA 1
ATOM 6415 C C . ASP B 1 386 ? -6.02 5.293 -0.649 1 94.94 386 ASP B C 1
ATOM 6417 O O . ASP B 1 386 ? -6.523 5.172 -1.769 1 94.94 386 ASP B O 1
ATOM 6421 N N . LEU B 1 387 ? -4.992 6.059 -0.397 1 96.56 387 LEU B N 1
ATOM 6422 C CA . LEU B 1 387 ? -4.324 6.785 -1.471 1 96.56 387 LEU B CA 1
ATOM 6423 C C . LEU B 1 387 ? -3.385 5.867 -2.248 1 96.56 387 LEU B C 1
ATOM 6425 O O . LEU B 1 387 ? -2.715 5.016 -1.659 1 96.56 387 LEU B O 1
ATOM 6429 N N . THR B 1 388 ? -3.363 5.973 -3.525 1 96.5 388 THR B N 1
ATOM 6430 C CA . THR B 1 388 ? -2.354 5.227 -4.27 1 96.5 388 THR B CA 1
ATOM 6431 C C . THR B 1 388 ? -1.109 6.078 -4.496 1 96.5 388 THR B C 1
ATOM 6433 O O . THR B 1 388 ? -1.212 7.281 -4.742 1 96.5 388 THR B O 1
ATOM 6436 N N . MET B 1 389 ? 0.038 5.457 -4.418 1 96.94 389 MET B N 1
ATOM 6437 C CA . MET B 1 389 ? 1.32 6.125 -4.637 1 96.94 389 MET B CA 1
ATOM 6438 C C . MET B 1 389 ? 1.889 5.777 -6.008 1 96.94 389 MET B C 1
ATOM 6440 O O . MET B 1 389 ? 3.057 6.051 -6.285 1 96.94 389 MET B O 1
ATOM 6444 N N . ASN B 1 390 ? 1.036 5.172 -6.875 1 97.38 390 ASN B N 1
ATOM 6445 C CA . ASN B 1 390 ? 1.505 4.652 -8.156 1 97.38 390 ASN B CA 1
ATOM 6446 C C . ASN B 1 390 ? 2.248 5.719 -8.953 1 97.38 390 ASN B C 1
ATOM 6448 O O . ASN B 1 390 ? 3.334 5.465 -9.477 1 97.38 390 ASN B O 1
ATOM 6452 N N . LYS B 1 391 ? 1.686 6.914 -9.055 1 97.38 391 LYS B N 1
ATOM 6453 C CA . LYS B 1 391 ? 2.285 7.973 -9.867 1 97.38 391 LYS B CA 1
ATOM 6454 C C . LYS B 1 391 ? 3.684 8.32 -9.359 1 97.38 391 LYS B C 1
ATOM 6456 O O . LYS B 1 391 ? 4.637 8.359 -10.141 1 97.38 391 LYS B O 1
ATOM 6461 N N . ALA B 1 392 ? 3.793 8.609 -8.055 1 97.94 392 ALA B N 1
ATOM 6462 C CA . ALA B 1 392 ? 5.082 8.977 -7.477 1 97.94 392 ALA B CA 1
ATOM 6463 C C . ALA B 1 392 ? 6.094 7.848 -7.621 1 97.94 392 ALA B C 1
ATOM 6465 O O . ALA B 1 392 ? 7.262 8.086 -7.934 1 97.94 392 ALA B O 1
ATOM 6466 N N . ARG B 1 393 ? 5.633 6.613 -7.371 1 97.56 393 ARG B N 1
ATOM 6467 C CA . ARG B 1 393 ? 6.52 5.461 -7.473 1 97.56 393 ARG B CA 1
ATOM 6468 C C . ARG B 1 393 ? 7.043 5.297 -8.898 1 97.56 393 ARG B C 1
ATOM 6470 O O . ARG B 1 393 ? 8.227 5.023 -9.102 1 97.56 393 ARG B O 1
ATOM 6477 N N . LYS B 1 394 ? 6.195 5.453 -9.859 1 97.06 394 LYS B N 1
ATOM 6478 C CA . LYS B 1 394 ? 6.598 5.352 -11.266 1 97.06 394 LYS B CA 1
ATOM 6479 C C . LYS B 1 394 ? 7.578 6.461 -11.633 1 97.06 394 LYS B C 1
ATOM 6481 O O . LYS B 1 394 ? 8.383 6.305 -12.555 1 97.06 394 LYS B O 1
ATOM 6486 N N . MET B 1 395 ? 7.574 7.543 -10.859 1 97.31 395 MET B N 1
ATOM 6487 C CA . MET B 1 395 ? 8.438 8.688 -11.148 1 97.31 395 MET B CA 1
ATOM 6488 C C . MET B 1 395 ? 9.703 8.633 -10.305 1 97.31 395 MET B C 1
ATOM 6490 O O . MET B 1 395 ? 10.508 9.57 -10.32 1 97.31 395 MET B O 1
ATOM 6494 N N . GLY B 1 396 ? 9.852 7.566 -9.477 1 96.88 396 GLY B N 1
ATOM 6495 C CA . GLY B 1 396 ? 11.148 7.34 -8.852 1 96.88 396 GLY B CA 1
ATOM 6496 C C . GLY B 1 396 ? 11.117 7.547 -7.344 1 96.88 396 GLY B C 1
ATOM 6497 O O . GLY B 1 396 ? 12.164 7.477 -6.688 1 96.88 396 GLY B O 1
ATOM 6498 N N . TRP B 1 397 ? 10 7.855 -6.742 1 97.94 397 TRP B N 1
ATOM 6499 C CA . TRP B 1 397 ? 9.898 7.918 -5.289 1 97.94 397 TRP B CA 1
ATOM 6500 C C . TRP B 1 397 ? 9.789 6.52 -4.688 1 97.94 397 TRP B C 1
ATOM 6502 O O . TRP B 1 397 ? 8.859 5.773 -5 1 97.94 397 TRP B O 1
ATOM 6512 N N . HIS B 1 398 ? 10.648 6.145 -3.756 1 97.81 398 HIS B N 1
ATOM 6513 C CA . HIS B 1 398 ? 10.664 4.805 -3.186 1 97.81 398 HIS B CA 1
ATOM 6514 C C . HIS B 1 398 ? 10.484 4.848 -1.672 1 97.81 398 HIS B C 1
ATOM 6516 O O . HIS B 1 398 ? 10.602 3.82 -0.999 1 97.81 398 HIS B O 1
ATOM 6522 N N . GLY B 1 399 ? 10.195 6.047 -1.122 1 98.12 399 GLY B N 1
ATOM 6523 C CA . GLY B 1 399 ? 10.094 6.223 0.318 1 98.12 399 GLY B CA 1
ATOM 6524 C C . GLY B 1 399 ? 9 5.379 0.947 1 98.12 399 GLY B C 1
ATOM 6525 O O . GLY B 1 399 ? 7.926 5.211 0.367 1 98.12 399 GLY B O 1
ATOM 6526 N N . PHE B 1 400 ? 9.344 4.832 2.148 1 97.69 400 PHE B N 1
ATOM 6527 C CA . PHE B 1 400 ? 8.453 3.957 2.9 1 97.69 400 PHE B CA 1
ATOM 6528 C C . PHE B 1 400 ? 8.68 4.109 4.398 1 97.69 400 PHE B C 1
ATOM 6530 O O . PHE B 1 400 ? 9.82 4.25 4.848 1 97.69 400 PHE B O 1
ATOM 6537 N N . VAL B 1 401 ? 7.582 4.152 5.145 1 98.56 401 VAL B N 1
ATOM 6538 C CA . VAL B 1 401 ? 7.656 3.965 6.59 1 98.56 401 VAL B CA 1
ATOM 6539 C C . VAL B 1 401 ? 6.449 3.16 7.066 1 98.56 401 VAL B C 1
ATOM 6541 O O . VAL B 1 401 ? 5.332 3.359 6.586 1 98.56 401 VAL B O 1
ATOM 6544 N N . ASP B 1 402 ? 6.664 2.121 7.934 1 98 402 ASP B N 1
ATOM 6545 C CA . ASP B 1 402 ? 5.574 1.409 8.594 1 98 402 ASP B CA 1
ATOM 6546 C C . ASP B 1 402 ? 4.773 2.346 9.5 1 98 402 ASP B C 1
ATOM 6548 O O . ASP B 1 402 ? 5.293 2.846 10.5 1 98 402 ASP B O 1
ATOM 6552 N N . SER B 1 403 ? 3.492 2.557 9.164 1 98.06 403 SER B N 1
ATOM 6553 C CA . SER B 1 403 ? 2.666 3.514 9.891 1 98.06 403 SER B CA 1
ATOM 6554 C C . SER B 1 403 ? 2.588 3.166 11.375 1 98.06 403 SER B C 1
ATOM 6556 O O . SER B 1 403 ? 2.506 4.055 12.219 1 98.06 403 SER B O 1
ATOM 6558 N N . ASN B 1 404 ? 2.598 1.849 11.734 1 97.94 404 ASN B N 1
ATOM 6559 C CA . ASN B 1 404 ? 2.623 1.463 13.141 1 97.94 404 ASN B CA 1
ATOM 6560 C C . ASN B 1 404 ? 3.861 2.008 13.844 1 97.94 404 ASN B C 1
ATOM 6562 O O . ASN B 1 404 ? 3.762 2.566 14.938 1 97.94 404 ASN B O 1
ATOM 6566 N N . ASP B 1 405 ? 5 1.861 13.188 1 98.31 405 ASP B N 1
ATOM 6567 C CA . ASP B 1 405 ? 6.25 2.367 13.742 1 98.31 405 ASP B CA 1
ATOM 6568 C C . ASP B 1 405 ? 6.227 3.891 13.852 1 98.31 405 ASP B C 1
ATOM 6570 O O . ASP B 1 405 ? 6.746 4.461 14.812 1 98.31 405 ASP B O 1
ATOM 6574 N N . ALA B 1 406 ? 5.664 4.52 12.82 1 98.38 406 ALA B N 1
ATOM 6575 C CA . ALA B 1 406 ? 5.598 5.977 12.805 1 98.38 406 ALA B CA 1
ATOM 6576 C C . ALA B 1 406 ? 4.746 6.5 13.953 1 98.38 406 ALA B C 1
ATOM 6578 O O . ALA B 1 406 ? 5.109 7.48 14.609 1 98.38 406 ALA B O 1
ATOM 6579 N N . ILE B 1 407 ? 3.568 5.844 14.18 1 98.5 407 ILE B N 1
ATOM 6580 C CA . ILE B 1 407 ? 2.699 6.254 15.281 1 98.5 407 ILE B CA 1
ATOM 6581 C C . ILE B 1 407 ? 3.428 6.086 16.609 1 98.5 407 ILE B C 1
ATOM 6583 O O . ILE B 1 407 ? 3.387 6.969 17.469 1 98.5 407 ILE B O 1
ATOM 6587 N N . LYS B 1 408 ? 4.117 4.977 16.797 1 98.62 408 LYS B N 1
ATOM 6588 C CA . LYS B 1 408 ? 4.875 4.738 18.016 1 98.62 408 LYS B CA 1
ATOM 6589 C C . LYS B 1 408 ? 5.934 5.812 18.234 1 98.62 408 LYS B C 1
ATOM 6591 O O . LYS B 1 408 ? 6.117 6.301 19.344 1 98.62 408 LYS B O 1
ATOM 6596 N N . GLU B 1 409 ? 6.633 6.156 17.156 1 98.19 409 GLU B N 1
ATOM 6597 C CA . GLU B 1 409 ? 7.652 7.199 17.25 1 98.19 409 GLU B CA 1
ATOM 6598 C C . GLU B 1 409 ? 7.035 8.547 17.625 1 98.19 409 GLU B C 1
ATOM 6600 O O . GLU B 1 409 ? 7.586 9.281 18.438 1 98.19 409 GLU B O 1
ATOM 6605 N N . VAL B 1 410 ? 5.922 8.883 17 1 98 410 VAL B N 1
ATOM 6606 C CA . VAL B 1 410 ? 5.254 10.148 17.266 1 98 410 VAL B CA 1
ATOM 6607 C C . VAL B 1 410 ? 4.77 10.18 18.719 1 98 410 VAL B C 1
ATOM 6609 O O . VAL B 1 410 ? 4.852 11.211 19.391 1 98 410 VAL B O 1
ATOM 6612 N N . LEU B 1 411 ? 4.223 9.023 19.234 1 98.31 411 LEU B N 1
ATOM 6613 C CA . LEU B 1 411 ? 3.873 8.938 20.656 1 98.31 411 LEU B CA 1
ATOM 6614 C C . LEU B 1 411 ? 5.086 9.227 21.531 1 98.31 411 LEU B C 1
ATOM 6616 O O . LEU B 1 411 ? 4.977 9.945 22.531 1 98.31 411 LEU B O 1
ATOM 6620 N N . GLY B 1 412 ? 6.18 8.656 21.188 1 97.88 412 GLY B N 1
ATOM 6621 C CA . GLY B 1 412 ? 7.414 8.945 21.891 1 97.88 412 GLY B CA 1
ATOM 6622 C C . GLY B 1 412 ? 7.785 10.414 21.875 1 97.88 412 GLY B C 1
ATOM 6623 O O . GLY B 1 412 ? 8.242 10.961 22.891 1 97.88 412 GLY B O 1
ATOM 6624 N N . GLU B 1 413 ? 7.613 11.047 20.75 1 96.19 413 GLU B N 1
ATOM 6625 C CA . GLU B 1 413 ? 7.918 12.469 20.641 1 96.19 413 GLU B CA 1
ATOM 6626 C C . GLU B 1 413 ? 7 13.305 21.516 1 96.19 413 GLU B C 1
ATOM 6628 O O . GLU B 1 413 ? 7.43 14.305 22.109 1 96.19 413 GLU B O 1
ATOM 6633 N N . PHE B 1 414 ? 5.715 12.938 21.594 1 96.62 414 PHE B N 1
ATOM 6634 C CA . PHE B 1 414 ? 4.809 13.625 22.5 1 96.62 414 PHE B CA 1
ATOM 6635 C C . PHE B 1 414 ? 5.262 13.461 23.953 1 96.62 414 PHE B C 1
ATOM 6637 O O . PHE B 1 414 ? 5.125 14.383 24.75 1 96.62 414 PHE B O 1
ATOM 6644 N N . ALA B 1 415 ? 5.723 12.289 24.281 1 97.5 415 ALA B N 1
ATOM 6645 C CA . ALA B 1 415 ? 6.258 12.055 25.625 1 97.5 415 ALA B CA 1
ATOM 6646 C C . ALA B 1 415 ? 7.461 12.953 25.891 1 97.5 415 ALA B C 1
ATOM 6648 O O . ALA B 1 415 ? 7.598 13.508 26.984 1 97.5 415 ALA B O 1
ATOM 6649 N N . ASP B 1 416 ? 8.32 13.094 24.906 1 94.94 416 ASP B N 1
ATOM 6650 C CA . ASP B 1 416 ? 9.484 13.961 25.031 1 94.94 416 ASP B CA 1
ATOM 6651 C C . ASP B 1 416 ? 9.062 15.406 25.266 1 94.94 416 ASP B C 1
ATOM 6653 O O . ASP B 1 416 ? 9.758 16.156 25.969 1 94.94 416 ASP B O 1
ATOM 6657 N N . LEU B 1 417 ? 7.961 15.812 24.688 1 93.75 417 LEU B N 1
ATOM 6658 C CA . LEU B 1 417 ? 7.426 17.156 24.859 1 93.75 417 LEU B CA 1
ATOM 6659 C C . LEU B 1 417 ? 6.684 17.281 26.188 1 93.75 417 LEU B C 1
ATOM 6661 O O . LEU B 1 417 ? 6.145 18.344 26.5 1 93.75 417 LEU B O 1
ATOM 6665 N N . LYS B 1 418 ? 6.586 16.125 26.891 1 96 418 LYS B N 1
ATOM 6666 C CA . LYS B 1 418 ? 5.887 16.047 28.172 1 96 418 LYS B CA 1
ATOM 6667 C C . LYS B 1 418 ? 4.398 16.344 28 1 96 418 LYS B C 1
ATOM 6669 O O . LYS B 1 418 ? 3.779 16.969 28.859 1 96 418 LYS B O 1
ATOM 6674 N N . MET B 1 419 ? 3.896 15.961 26.859 1 96.44 419 MET B N 1
ATOM 6675 C CA . MET B 1 419 ? 2.467 16.141 26.625 1 96.44 419 MET B CA 1
ATOM 6676 C C . MET B 1 419 ? 1.69 14.883 27 1 96.44 419 MET B C 1
ATOM 6678 O O . MET B 1 419 ? 0.489 14.945 27.266 1 96.44 419 MET B O 1
ATOM 6682 N N . ILE B 1 420 ? 2.328 13.75 26.938 1 97.94 420 ILE B N 1
ATOM 6683 C CA . ILE B 1 420 ? 1.81 12.484 27.422 1 97.94 420 ILE B CA 1
ATOM 6684 C C . ILE B 1 420 ? 2.898 11.742 28.203 1 97.94 420 ILE B C 1
ATOM 6686 O O . ILE B 1 420 ? 4.074 12.102 28.125 1 97.94 420 ILE B O 1
ATOM 6690 N N . PRO B 1 421 ? 2.551 10.758 29.031 1 98 421 PRO B N 1
ATOM 6691 C CA . PRO B 1 421 ? 3.58 9.953 29.703 1 98 421 PRO B CA 1
ATOM 6692 C C . PRO B 1 421 ? 4.379 9.094 28.719 1 98 421 PRO B C 1
ATOM 6694 O O . PRO B 1 421 ? 3.971 8.93 27.562 1 98 421 PRO B O 1
ATOM 6697 N N . PRO B 1 422 ? 5.543 8.648 29.156 1 95.81 422 PRO B N 1
ATOM 6698 C CA . PRO B 1 422 ? 6.309 7.738 28.297 1 95.81 422 PRO B CA 1
ATOM 6699 C C . PRO B 1 422 ? 5.496 6.52 27.859 1 95.81 422 PRO B C 1
ATOM 6701 O O . PRO B 1 422 ? 4.684 6.004 28.641 1 95.81 422 PRO B O 1
ATOM 6704 N N . VAL B 1 423 ? 5.875 6.109 26.562 1 91.12 423 VAL B N 1
ATOM 6705 C CA . VAL B 1 423 ? 5.219 4.922 26.016 1 91.12 423 VAL B CA 1
ATOM 6706 C C . VAL B 1 423 ? 5.75 3.672 26.703 1 91.12 423 VAL B C 1
ATOM 6708 O O . VAL B 1 423 ? 6.965 3.508 26.859 1 91.12 423 VAL B O 1
ATOM 6711 N N . GLY B 1 424 ? 5.047 2.666 27.312 1 77.62 424 GLY B N 1
ATOM 6712 C CA . GLY B 1 424 ? 5.422 1.458 28.031 1 77.62 424 GLY B CA 1
ATOM 6713 C C . GLY B 1 424 ? 5.121 1.525 29.516 1 77.62 424 GLY B C 1
ATOM 6714 O O . GLY B 1 424 ? 4.988 2.613 30.078 1 77.62 424 GLY B O 1
#

Nearest PDB structures (foldseek):
  5dcu-assembly1_A  TM=8.683E-01  e=4.174E-29  Catharanthus roseus
  5df1-assembly1_A  TM=8.635E-01  e=1.200E-28  Catharanthus roseus
  5dcw-assembly1_A-2  TM=8.810E-01  e=5.519E-28  Catharanthus roseus
  5dbg-assembly1_A  TM=8.614E-01  e=9.358E-28  Catharanthus roseus
  5cob-assembly2_D  TM=8.559E-01  e=2.007E-27  Catharanthus roseus

Solvent-accessible surface area (backbone atoms only — not comparable to full-atom values): 44378 Å² total; per-residue (Å²): 128,78,63,58,46,51,22,26,52,60,88,78,35,29,40,33,80,59,74,62,82,83,61,45,67,37,26,29,33,30,27,23,16,49,42,54,57,22,37,28,33,50,58,56,49,59,75,38,49,63,34,34,46,35,34,40,30,33,18,74,53,74,55,89,45,98,83,48,77,53,91,41,43,44,76,44,74,46,63,45,84,46,54,27,68,60,50,13,48,54,40,45,75,68,65,61,62,34,47,32,35,41,42,48,66,76,67,87,59,77,45,40,90,95,44,53,82,69,53,43,27,64,60,34,28,52,55,44,28,43,32,54,48,22,48,57,60,9,29,64,75,37,73,36,76,36,59,27,42,33,39,59,65,31,48,63,61,48,24,53,87,47,20,50,36,60,39,53,42,50,83,83,58,71,79,45,78,90,52,71,52,37,59,53,60,37,48,53,48,50,54,52,52,24,62,75,69,76,28,42,34,35,37,36,25,28,49,59,51,40,58,65,48,91,77,47,69,63,22,47,53,61,48,51,49,50,51,52,52,44,28,49,75,72,72,41,59,49,72,52,44,35,32,58,67,34,29,55,29,45,39,37,40,11,36,24,56,58,45,28,55,50,53,53,48,41,67,73,32,78,89,39,53,70,39,70,37,58,34,56,25,70,50,87,36,20,55,50,56,42,47,62,56,56,27,53,48,55,72,40,53,67,46,74,47,70,87,54,72,85,56,41,49,79,45,66,40,85,33,78,52,10,52,52,69,55,68,74,43,41,77,38,47,37,55,50,46,59,38,61,53,54,67,34,66,70,47,34,53,46,45,45,50,49,33,64,74,65,64,38,70,59,76,50,55,89,74,46,65,45,64,53,30,22,39,46,34,46,55,62,52,53,52,70,40,44,70,43,52,56,70,50,38,76,73,68,52,46,53,34,32,52,58,70,60,50,51,52,49,32,47,42,47,28,22,74,65,23,61,39,70,67,81,88,127,80,61,58,46,51,24,28,55,61,90,79,36,28,40,34,78,60,76,63,82,83,61,45,68,36,27,29,33,30,27,23,17,49,42,54,58,21,36,30,33,50,57,56,50,59,74,37,48,62,33,33,47,35,33,41,31,34,18,75,52,76,53,89,45,98,86,48,76,54,90,41,44,45,76,45,74,45,63,45,84,45,56,28,68,60,51,14,48,54,39,45,76,68,65,61,62,34,46,31,36,40,44,48,66,76,68,86,57,77,44,41,88,96,44,53,82,69,54,42,26,64,60,34,27,54,56,44,28,43,32,52,47,22,48,57,60,10,28,64,74,37,74,34,74,36,59,26,41,34,40,59,65,30,48,62,59,48,25,52,89,47,19,51,36,60,40,53,42,50,82,82,57,70,78,46,78,90,54,71,52,38,59,54,59,36,48,54,48,50,54,52,51,24,62,75,68,75,28,41,35,34,37,38,24,29,48,58,49,39,60,64,47,92,78,47,70,62,20,49,54,60,48,52,47,50,51,52,51,43,29,50,75,71,71,41,59,48,71,51,45,35,33,60,67,35,30,57,27,45,39,36,39,11,37,23,58,60,46,28,55,49,53,52,48,41,67,73,32,78,89,40,53,70,37,70,38,56,34,56,25,68,53,86,38,21,54,51,57,41,47,62,56,56,26,53,50,56,72,39,53,67,47,74,46,69,88,56,72,85,56,41,49,78,45,66,41,86,33,79,52,10,53,51,69,54,68,75,44,40,78,37,48,35,58,52,45,60,37,61,52,54,67,34,66,72,48,33,54,48,45,45,51,48,34,63,74,65,64,39,71,58,77,50,56,90,74,45,66,44,62,54,29,24,38,46,34,45,55,61,52,54,52,70,42,43,71,44,51,55,70,51,38,77,73,67,51,47,52,32,31,52,59,69,59,49,51,53,51,32,47,42,47,28,20,73,65,24,62,38,69,69,82,89

Radius of gyration: 28.42 Å; Cα contacts (8 Å, |Δi|>4): 1813; chains: 2; bounding box: 64×87×76 Å

Sequence (848 aa):
MSNQQLVESKGIFHGLPVYPSSLKGLTAIITGANGISGNYMLRVLAQDPERWSKIYCLSRRPPTIADGLPKNAEHIPLDFLQEPEEIAKVLKDKGVKADYVFFYSYVQVKPKEGGGLWSDAEEMCKVNTALLKNFCEALPIANIKPKRIMLQTGAKNYGVHLGPAATPQEETAPRVTLEPNFYYPQEDFLWDFCKNQGIDWNICMPSGILGAVPDAAMNIVFPLGIYASVKKHLGEKLEFPTDLHAWEATACMSSSKMNAYMEQWAVLNDGAKNEKFNTMDGTTFTWGNFWPKYAGWYGIEYEYPSLDDSAYTVITSPYDPPPRGFGPPATFRIRFTLTDWAKQEKVQKAWEEIISKHGLKVDKLQDMDIDRIFGFTDGMMSFSLDLTMNKARKMGWHGFVDSNDAIKEVLGEFADLKMIPPVGMSNQQLVESKGIFHGLPVYPSSLKGLTAIITGANGISGNYMLRVLAQDPERWSKIYCLSRRPPTIADGLPKNAEHIPLDFLQEPEEIAKVLKDKGVKADYVFFYSYVQVKPKEGGGLWSDAEEMCKVNTALLKNFCEALPIANIKPKRIMLQTGAKNYGVHLGPAATPQEETAPRVTLEPNFYYPQEDFLWDFCKNQGIDWNICMPSGILGAVPDAAMNIVFPLGIYASVKKHLGEKLEFPTDLHAWEATACMSSSKMNAYMEQWAVLNDGAKNEKFNTMDGTTFTWGNFWPKYAGWYGIEYEYPSLDDSAYTVITSPYDPPPRGFGPPATFRIRFTLTDWAKQEKVQKAWEEIISKHGLKVDKLQDMDIDRIFGFTDGMMSFSLDLTMNKARKMGWHGFVDSNDAIKEVLGEFADLKMIPPVG

Secondary structure (DSSP, 8-state):
--SEEEEEEETTEEEEEPPPTTS-SEEEEEESTTSHHHHHHHHHHTT-TTTEEEEEEEESS----TT-S-TTEEEEE--TTS-HHHHHHHHHHTT---SEEEE----PPPPPTT--TT--HHHHHHHHHHHHHHHHHHHHHTT---SEEEEE--GGGGTGGGS---SSB-TTSPP--SS--THHHHHHHHHHHHHHHT-EEEEEEESEEE---S--TT-SHHHHHHHHHHHHHHT--B--SB-HHHHHSBB-EEEHHHHHHHHHHHHH-GGGTTEEEEE--SS--BHHHHHHHHHHHHT--B-PPP--GGG-EEEE-S-SS-TTSSSPPPEEEES--HHHHHHSHHHHHHHHHHHHHHT--S--GGGS-HHHHHHHHHHHTTS-B-B--HHHHHTT---B--HHHHHHHHHHHHHHTTSSPPP-/--SEEEEEEETTEEEEEPPPTTS-SEEEEEESTTSHHHHHHHHHHTT-TTTEEEEEEEESS----TT-S-TTEEEEE--TTS-HHHHHHHHHHTT---SEEEE----PPPPPTT--TT--HHHHHHHHHHHHHHHHHHHHHTT---SEEEEE--GGGGTGGGS---SSB-TTSPP--SS--THHHHHHHHHHHHHHHT-EEEEEEESEEE---S--TT-SHHHHHHHHHHHHHHT--B--SB-HHHHHSBB-EEEHHHHHHHHHHHHH-GGGTTEEEEE--SS--BHHHHHHHHHHHHT--B-PPP--GGG-EEEE-S-SS-TTSSSPPPEEEES--HHHHHHSHHHHHHHHHHHHHHT--S--GGGS-HHHHHHHHHHHTTS-B-B--HHHHHTT---B--HHHHHHHHHHHHHHTTSSPPP-

Foldseek 3Di:
DPPDFDWADDVQKGRFGDDDLVQFDFEEEEEPCQDFLNVLLQVQLLVCCRNHVAYEYEEQDDHDDPVDRRPRYDYQHDDLLDALQVRLVSCLVVVHEHQEYEYDDADQDDAPDVDDSCNPQVVRLVPRLSSLVSPLSNCVVNVYAYQEYEYEDAPCQLVVLQFDGDPADDPPDDGQVPDHHNVVSNVVVVVVSCVVRVHWYEYEHEFQEAADGPPQFLHQQLLLLLQLQLCLLVQHAAEQFFAPCLQPFWQFHAYSNQQSSVSVVLSVDPLNTNYYFYGTQPDTDGNNVQVCVSNVLQPHHYDHGDPDQVLWDKDWRDDVVGSNNDDGGDIWTTNHFSLVVLPDPSSQVSVVVQCVVQVADDDGSVPDPSCRNRVSNRSSSTDHHHYDRVVVVVVSRDMHGDVSVSSLVNSQVCCVNRNHPHGD/DPPDFDWADDVQKGRFGDDDLVQFDFEEEEEPCQDFLNVLLQVQLLVCCRNHVAYEYEEQDDHDDPVDHRPRYDYQYDDLLDALQVVLVSCLVVVDEHQEYEYDDADQDDAPDVDDSCNPQVVRLVRRLSSLVSPLSNCVVNVYAYQEYEYEDAPCQLVVLQFDGDPADDPPDDGQVPDHHNVVSNVVVVVVSCVVRVHWYEYEHEFQEAADGPPQFLHQQLLLLLQLQLCLLVQHAAEQFFAPCLQPFWQFHAYSNQQSSVSVVLSVDPLNTNHYFYGTQQDTDGNNVQVCVSNVLQVHHYDHGDPDQVLWDKDWRDDVVGSNNDDGGDIWTTNHFSLVVLPDPSSQVSVVVQCVVQVADDDGSVPDPSCRNRVSNRSSSTDHHHYDRVVVVVVSRDMHGDVSVSSLVNSQVCCVNRNHPHGD